Protein AF-A0A182UEK2-F1 (afdb_monomer_lite)

Organism: NCBI:txid34690

Sequence (936 aa):
MVINKQPSKKVFVVANMHAREWAAMTSAIYIIHELILNSNNYPEASTFQWIVVPLPNPDGYMYTRLERLWRKNRAAQQDNATGVDLNRNFAYKWELNLNEEDDDPHKETYRGPSAFSEVETLEAKYPDKCKVEPIGRSYEGRDINAIYINKQQNKKVFVVANMHAREWAAMTSAIYIIRELLRNSNSYPEASTYQWIVVPMANPDGYEYTKADDRFWRKNRAPQQDNALGVDLNRNFGYKWELYLNEEDDIPNEQTYRVYRDFKLYQAIFRVNTQLWLDALATENPQKCQLQKLEETYEGRNVSAIVINYNLPKKIIVIGNLQAREWVGMTSAVYIIHELILNAGNYPDANKFQWIIVPMPNPDGYEFSREHDRKWNKNRSPQSNANFGVNLDSNFNNQWNVNGNPSRADPAGRVYRGPAPFSEPETRALRDLMHNHVDAVLLVDLQGFGQLILMPWSWTEEPAPNADRTRAIAIAALLFSGKVSVEKIGETALGRDINVININYNAKKKVILVANLHAREWAAMSAALYIISELVYNGDQYPELSQFRWMIIPMANPDGYDVIDDPTDALHRFLSYDETNEFMFTLLQLFPKQVSVEKLGETWLGRDINMMTINYNARDTIVLVANLHAREWAAMTTALFIIFELVYNGHHHPELSQFRWMIIPIANPDGYEFTRERDRYWSKNRSPQPDSQTFGVDLNGNFAYKWEENDRPVEPKDRTYNGPQAGSEPETRAISKLLESIGPDILLFVDMHTFGNHIFHPWSYSTEPAENVELTKAVAHAGADAIRFKYEEYYTVGTPSQLYRRVYGTPIDYCQSLRIRVCLWLEMTNSGFQFEASRIMRYGEEGWTAIKAMALKAAEVFDEKQIDFAEQLESVAYVLCGDGTVTYDKFCQIWHAKGILDKLYRLIDVDCTNLISTNQIMEFISNLTNSRSSWS

Secondary structure (DSSP, 8-state):
-EE-SS-SEEEEEE--SSTT-HHHHHHHHHHHHHHHHSGGG-GGGGGEEEEEES-S-HHHHHHTTT-TT--S---B-GGG-B---GGG-SSTTTT----GGGG-TTSTT---SSTT-SHHHHHHH-TTTEEEEEEEE-TTS-EEEEEEESTT-SEEEEEE--SSTT-HHHHHHHHHHHHHHHHSGGG-TTGGGEEEEEES-S-HHHHHHHHHT-TT--S---B-GGG-B---GGG--STTTT----GGGG-TTSTT-------HHHHHHHHS-HHHHHHHHHHH-TTTEEEEEEEE-TTSPEEEEEEESTT-SSEEEEEE-SSTT-HHHHHHHHHHHHHHHHSGGG-TTGGGSEEEEES-S-HHHHHHHHHT-TT--S---B-GGG-B---GGG-SSTTTTTT--GGGT-TTSTT---SSTT-SHHHHHHHHHHHHTTTEEEEEEE-SSSS----S-SS-SSPPTTHHHHHHHHHHHHHHTTSSEEEEEEE-TTS-EEEEEEESTT-SEEEEEE---STT-HHHHHHHHHHHHHHHHTGGG-HHHHTEEEEEES-S-GGG----SSTTGGGSS---HHHHHHHHHHHHHH-TTTEEEEEEEE-TTS-EEEEEEESTT-SEEEEEEE-SSTT-HHHHHHHHHHHHHHHTSGGG-GGGTTEEEEEES-S-HHHHHHHHHT-TT--S--PBPTTSS-B---GGG-SSSSGGG-SS---TTSTT---SSTT-SHHHHHHHHHHHHHGGGEEEEEEEEESSSEEE-S-SS-SSPPTTHHHHHHHHHHHHHHHHHHH---PEEE-HHHHT---SS-HHHHHHHTT-S-EEEEEE-SS-S---GGGHHHHHHHHHHHHHHHHHHHHHHHHHHHHHHHHHHHHHHHHHHTTS---HHHHHHHHHHTTHHHHHHHHH-TT--S---HHHHHHHHHHHH-S-----

InterPro domains:
  IPR000834 Peptidase M14, carboxypeptidase A [PF00246] (120-263)
  IPR000834 Peptidase M14, carboxypeptidase A [PF00246] (277-475)
  IPR000834 Peptidase M14, carboxypeptidase A [PF00246] (481-565)
  IPR000834 Peptidase M14, carboxypeptidase A [PF00246] (581-849)
  IPR000834 Peptidase M14, carboxypeptidase A [PR00765] (135-147)
  IPR000834 Peptidase M14, carboxypeptidase A [PR00765] (620-634)
  IPR000834 Peptidase M14, carboxypeptidase A [PR00765] (696-704)
  IPR000834 Peptidase M14, carboxypeptidase A [PR00765] (750-763)
  IPR000834 Peptidase M14, carboxypeptidase A [PS52035] (1-94)
  IPR000834 Peptidase M14, carboxypeptidase A [PS52035] (104-241)
  IPR000834 Peptidase M14, carboxypeptidase A [PS52035] (265-536)
  IPR000834 Peptidase M14, carboxypeptidase A [PS52035] (573-858)
  IPR000834 Peptidase M14, carboxypeptidase A [SM00631] (117-275)
  IPR000834 Peptidase M14, carboxypeptidase A [SM00631] (277-534)
  IPR000834 Peptidase M14, carboxypeptidase A [SM00631] (574-846)
  IPR011992 EF-hand domain pair [SSF47473] (882-928)

pLDDT: mean 80.43, std 15.03, range [27.28, 98.81]

Radius of gyration: 43.3 Å; chains: 1; bounding box: 87×90×140 Å

Structure (mmCIF, N/CA/C/O backbone):
data_AF-A0A182UEK2-F1
#
_entry.id   AF-A0A182UEK2-F1
#
loop_
_atom_site.group_PDB
_atom_site.id
_atom_site.type_symbol
_atom_site.label_atom_id
_atom_site.label_alt_id
_atom_site.label_comp_id
_atom_site.label_asym_id
_atom_site.label_entity_id
_atom_site.label_seq_id
_atom_site.pdbx_PDB_ins_code
_atom_site.Cartn_x
_atom_site.Cartn_y
_atom_site.Cartn_z
_atom_site.occupancy
_atom_site.B_iso_or_equiv
_atom_site.auth_seq_id
_atom_site.auth_comp_id
_atom_site.auth_asym_id
_atom_site.auth_atom_id
_atom_site.pdbx_PDB_model_num
ATOM 1 N N . MET A 1 1 ? -28.563 25.752 41.006 1.00 61.38 1 MET A N 1
ATOM 2 C CA . MET A 1 1 ? -29.004 25.439 39.626 1.00 61.38 1 MET A CA 1
ATOM 3 C C . MET A 1 1 ? -29.031 26.725 38.810 1.00 61.38 1 MET A C 1
ATOM 5 O O . MET A 1 1 ? -29.473 27.732 39.346 1.00 61.38 1 MET A O 1
ATOM 9 N N . VAL A 1 2 ? -28.537 26.714 37.565 1.00 62.06 2 VAL A N 1
ATOM 10 C CA . VAL A 1 2 ? -28.521 27.897 36.676 1.00 62.06 2 VAL A CA 1
ATOM 11 C C . VAL A 1 2 ? -29.490 27.669 35.514 1.00 62.06 2 VAL A C 1
ATOM 13 O O . VAL A 1 2 ? -29.325 26.697 34.779 1.00 62.06 2 VAL A O 1
ATOM 16 N N . ILE A 1 3 ? -30.477 28.550 35.348 1.00 66.62 3 ILE A N 1
ATOM 17 C CA . ILE A 1 3 ? -31.531 28.482 34.323 1.00 66.62 3 ILE A CA 1
ATOM 18 C C . ILE A 1 3 ? -31.395 29.711 33.410 1.00 66.62 3 ILE A C 1
ATOM 20 O O . ILE A 1 3 ? -31.214 30.826 33.899 1.00 66.62 3 ILE A O 1
ATOM 24 N N . ASN A 1 4 ? -31.461 29.492 32.091 1.00 63.59 4 ASN A N 1
ATOM 25 C CA . ASN A 1 4 ? -31.207 30.474 31.024 1.00 63.59 4 ASN A CA 1
ATOM 26 C C . ASN A 1 4 ? -29.779 31.058 31.060 1.00 63.59 4 ASN A C 1
ATOM 28 O O . ASN A 1 4 ? -29.483 32.054 31.714 1.00 63.59 4 ASN A O 1
ATOM 32 N N . LYS A 1 5 ? -28.850 30.422 30.329 1.00 58.44 5 LYS A N 1
ATOM 33 C CA . LYS A 1 5 ? -27.404 30.738 30.354 1.00 58.44 5 LYS A CA 1
ATOM 34 C C . LYS A 1 5 ? -26.994 32.034 29.620 1.00 58.44 5 LYS A C 1
ATOM 36 O O . LYS A 1 5 ? -25.821 32.379 29.664 1.00 58.44 5 LYS A O 1
ATOM 41 N N . GLN A 1 6 ? -27.923 32.720 28.954 1.00 56.66 6 GLN A N 1
ATOM 42 C CA . GLN A 1 6 ? -27.647 33.751 27.936 1.00 56.66 6 GLN A CA 1
ATOM 43 C C . GLN A 1 6 ? -28.049 35.222 28.266 1.00 56.66 6 GLN A C 1
ATOM 45 O O . GLN A 1 6 ? -27.568 36.100 27.555 1.00 56.66 6 GLN A O 1
ATOM 50 N N . PRO A 1 7 ? -28.851 35.573 29.298 1.00 59.06 7 PRO A N 1
ATOM 51 C CA . PRO A 1 7 ? -29.137 36.987 29.614 1.00 59.06 7 PRO A CA 1
ATOM 52 C C . PRO A 1 7 ? -28.093 37.684 30.515 1.00 59.06 7 PRO A C 1
ATOM 54 O O . PRO A 1 7 ? -27.445 37.045 31.343 1.00 59.06 7 PRO A O 1
ATOM 57 N N . SER A 1 8 ? -27.972 39.019 30.413 1.00 54.53 8 SER A N 1
ATOM 58 C CA . SER A 1 8 ? -27.002 39.841 31.174 1.00 54.53 8 SER A CA 1
ATOM 59 C C . SER A 1 8 ? -27.436 40.206 32.601 1.00 54.53 8 SER A C 1
ATOM 61 O O . SER A 1 8 ? -26.592 40.535 33.437 1.00 54.53 8 SER A O 1
ATOM 63 N N . LYS A 1 9 ? -28.737 40.139 32.909 1.00 68.19 9 LYS A N 1
ATOM 64 C CA . LYS A 1 9 ? -29.286 40.414 34.246 1.00 68.19 9 LYS A CA 1
ATOM 65 C C . LYS A 1 9 ? -29.467 39.104 35.014 1.00 68.19 9 LYS A C 1
ATOM 67 O O . LYS A 1 9 ? -30.064 38.166 34.492 1.00 68.19 9 LYS A O 1
ATOM 72 N N . LYS A 1 10 ? -28.959 39.037 36.249 1.00 74.75 10 LYS A N 1
ATOM 73 C CA . LYS A 1 10 ? -28.993 37.830 37.092 1.00 74.75 10 LYS A CA 1
ATOM 74 C C . LYS A 1 10 ? -29.989 37.983 38.234 1.00 74.75 10 LYS A C 1
ATOM 76 O O . LYS A 1 10 ? -30.012 39.025 38.884 1.00 74.75 10 LYS A O 1
ATOM 81 N N . VAL A 1 11 ? -30.753 36.929 38.503 1.00 71.69 11 VAL A N 1
ATOM 82 C CA . VAL A 1 11 ? -31.642 36.830 39.666 1.00 71.69 11 VAL A CA 1
ATOM 83 C C . VAL A 1 11 ? -31.188 35.658 40.523 1.00 71.69 11 VAL A C 1
ATOM 85 O O . VAL A 1 11 ? -31.097 34.529 40.042 1.00 71.69 11 VAL A O 1
ATOM 88 N N . PHE A 1 12 ? -30.895 35.933 41.793 1.00 69.81 12 PHE A N 1
ATOM 89 C CA . PHE A 1 12 ? -30.515 34.919 42.771 1.00 69.81 12 PHE A CA 1
ATOM 90 C C . PHE A 1 12 ? -31.696 34.616 43.684 1.00 69.81 12 PHE A C 1
ATOM 92 O O . PHE A 1 12 ? -32.245 35.517 44.314 1.00 69.81 12 PHE A O 1
ATOM 99 N N . VAL A 1 13 ? -32.061 33.340 43.769 1.00 70.62 13 VAL A N 1
ATOM 100 C CA . VAL A 1 13 ? -33.076 32.843 44.700 1.00 70.62 13 VAL A CA 1
ATOM 101 C C . VAL A 1 13 ? -32.395 31.837 45.613 1.00 70.62 13 VAL A C 1
ATOM 103 O O . VAL A 1 13 ? -32.085 30.723 45.196 1.00 70.62 13 VAL A O 1
ATOM 106 N N . VAL A 1 14 ? -32.132 32.238 46.852 1.00 73.25 14 VAL A N 1
ATOM 107 C CA . VAL A 1 14 ? -31.546 31.370 47.876 1.00 73.25 14 VAL A CA 1
ATOM 108 C C . VAL A 1 14 ? -32.635 31.054 48.891 1.00 73.25 14 VAL A C 1
ATOM 110 O O . VAL A 1 14 ? -33.239 31.963 49.455 1.00 73.25 14 VAL A O 1
ATOM 113 N N . ALA A 1 15 ? -32.911 29.772 49.097 1.00 77.62 15 ALA A N 1
ATOM 114 C CA . ALA A 1 15 ? -33.899 29.299 50.060 1.00 77.62 15 ALA A CA 1
ATOM 115 C C . ALA A 1 15 ? -33.232 28.472 51.158 1.00 77.62 15 ALA A C 1
ATOM 117 O O . ALA A 1 15 ? -32.104 28.043 50.990 1.00 77.62 15 ALA A O 1
ATOM 118 N N . ASN A 1 16 ? -33.924 28.250 52.280 1.00 79.00 16 ASN A N 1
ATOM 119 C CA . ASN A 1 16 ? -33.488 27.348 53.356 1.00 79.00 16 ASN A CA 1
ATOM 120 C C . ASN A 1 16 ? -32.077 27.639 53.918 1.00 79.00 16 ASN A C 1
ATOM 122 O O . ASN A 1 16 ? -31.313 26.736 54.238 1.00 79.00 16 ASN A O 1
ATOM 126 N N . MET A 1 17 ? -31.723 28.921 54.054 1.00 76.81 17 MET A N 1
ATOM 127 C CA . MET A 1 17 ? -30.513 29.322 54.788 1.00 76.81 17 MET A CA 1
ATOM 128 C C . MET A 1 17 ? -30.637 29.006 56.279 1.00 76.81 17 MET A C 1
ATOM 130 O O . MET A 1 17 ? -29.698 28.506 56.898 1.00 76.81 17 MET A O 1
ATOM 134 N N . HIS A 1 18 ? -31.826 29.238 56.838 1.00 84.25 18 HIS A N 1
ATOM 135 C CA . HIS A 1 18 ? -32.219 28.655 58.111 1.00 84.25 18 HIS A CA 1
ATOM 136 C C . HIS A 1 18 ? -32.720 27.234 57.865 1.00 84.25 18 HIS A C 1
ATOM 138 O O . HIS A 1 18 ? -33.724 27.030 57.176 1.00 84.25 18 HIS A O 1
ATOM 144 N N . ALA A 1 19 ? -32.061 26.262 58.485 1.00 82.06 19 ALA A N 1
ATOM 145 C CA . ALA A 1 19 ? -32.347 24.844 58.301 1.00 82.06 19 ALA A CA 1
ATOM 146 C C . ALA A 1 19 ? -33.833 24.476 58.508 1.00 82.06 19 ALA A C 1
ATOM 148 O O . ALA A 1 19 ? -34.420 23.735 57.718 1.00 82.06 19 ALA A O 1
ATOM 149 N N . ARG A 1 20 ? -34.479 25.055 59.528 1.00 81.00 20 ARG A N 1
ATOM 150 C CA . ARG A 1 20 ? -35.899 24.825 59.865 1.00 81.00 20 ARG A CA 1
ATOM 151 C C . ARG A 1 20 ? -36.928 25.335 58.851 1.00 81.00 20 ARG A C 1
ATOM 153 O O . ARG A 1 20 ? -38.098 24.975 58.950 1.00 81.00 20 ARG A O 1
ATOM 160 N N . GLU A 1 21 ? -36.551 26.176 57.890 1.00 79.81 21 GLU A N 1
ATOM 161 C CA . GLU A 1 21 ? -37.489 26.813 56.950 1.00 79.81 21 GLU A CA 1
ATOM 162 C C . GLU A 1 21 ? -37.736 25.938 55.709 1.00 79.81 21 GLU A C 1
ATOM 164 O O . GLU A 1 21 ? -37.479 26.330 54.569 1.00 79.81 21 GLU A O 1
ATOM 169 N N . TRP A 1 22 ? -38.209 24.708 55.917 1.00 68.44 22 TRP A N 1
ATOM 170 C CA . TRP A 1 22 ? -38.380 23.693 54.864 1.00 68.44 22 TRP A CA 1
ATOM 171 C C . TRP A 1 22 ? -39.388 24.097 53.771 1.00 68.44 22 TRP A C 1
ATOM 173 O O . TRP A 1 22 ? -39.263 23.689 52.613 1.00 68.44 22 TRP A O 1
ATOM 183 N N . ALA A 1 23 ? -40.357 24.954 54.105 1.00 69.94 23 ALA A N 1
ATOM 184 C CA . ALA A 1 23 ? -41.298 25.507 53.133 1.00 69.94 23 ALA A CA 1
ATOM 185 C C . ALA A 1 23 ? -40.592 26.381 52.079 1.00 69.94 23 ALA A C 1
ATOM 187 O O . ALA A 1 23 ? -40.953 26.327 50.907 1.00 69.94 23 ALA A O 1
ATOM 188 N N . ALA A 1 24 ? -39.534 27.114 52.453 1.00 71.00 24 ALA A N 1
ATOM 189 C CA . ALA A 1 24 ? -38.777 27.948 51.518 1.00 71.00 24 ALA A CA 1
ATOM 190 C C . ALA A 1 24 ? -38.068 27.104 50.446 1.00 71.00 24 ALA A C 1
ATOM 192 O O . ALA A 1 24 ? -38.062 27.474 49.273 1.00 71.00 24 ALA A O 1
ATOM 193 N N . MET A 1 25 ? -37.520 25.944 50.833 1.00 73.94 25 MET A N 1
ATOM 194 C CA . MET A 1 25 ? -36.928 24.982 49.895 1.00 73.94 25 MET A CA 1
ATOM 195 C C . MET A 1 25 ? -37.973 24.485 48.891 1.00 73.94 25 MET A C 1
ATOM 197 O O . MET A 1 25 ? -37.715 24.442 47.690 1.00 73.94 25 MET A O 1
ATOM 201 N N . THR A 1 26 ? -39.171 24.159 49.382 1.00 71.19 26 THR A N 1
ATOM 202 C CA . THR A 1 26 ? -40.286 23.698 48.542 1.00 71.19 26 THR A CA 1
ATOM 203 C C . THR A 1 26 ? -40.695 24.778 47.539 1.00 71.19 26 THR A C 1
ATOM 205 O O . THR A 1 26 ? -40.849 24.488 46.355 1.00 71.19 26 THR A O 1
ATOM 208 N N . SER A 1 27 ? -40.769 26.040 47.971 1.00 71.75 27 SER A N 1
ATOM 209 C CA . SER A 1 27 ? -41.039 27.178 47.085 1.00 71.75 27 SER A CA 1
ATOM 210 C C . SER A 1 27 ? -39.944 27.383 46.035 1.00 71.75 27 SER A C 1
ATOM 212 O O . SER A 1 27 ? -40.258 27.653 44.881 1.00 71.75 27 SER A O 1
ATOM 214 N N . ALA A 1 28 ? -38.665 27.216 46.385 1.00 74.81 28 ALA A N 1
ATOM 215 C CA . ALA A 1 28 ? -37.568 27.314 45.419 1.00 74.81 28 ALA A CA 1
ATOM 216 C C . ALA A 1 28 ? -37.608 26.191 44.371 1.00 74.81 28 ALA A C 1
ATOM 218 O O . ALA A 1 28 ? -37.360 26.443 43.193 1.00 74.81 28 ALA A O 1
ATOM 219 N N . ILE A 1 29 ? -37.967 24.969 44.775 1.00 73.88 29 ILE A N 1
ATOM 220 C CA . ILE A 1 29 ? -38.178 23.843 43.853 1.00 73.88 29 ILE A CA 1
ATOM 221 C C . ILE A 1 29 ? -39.378 24.114 42.940 1.00 73.88 29 ILE A C 1
ATOM 223 O O . ILE A 1 29 ? -39.294 23.864 41.740 1.00 73.88 29 ILE A O 1
ATOM 227 N N . TYR A 1 30 ? -40.459 24.685 43.473 1.00 73.69 30 TYR A N 1
ATOM 228 C CA . TYR A 1 30 ? -41.614 25.089 42.675 1.00 73.69 30 TYR A CA 1
ATOM 229 C C . TYR A 1 30 ? -41.253 26.183 41.657 1.00 73.69 30 TYR A C 1
ATOM 231 O O . TYR A 1 30 ? -41.626 26.086 40.495 1.00 73.69 30 TYR A O 1
ATOM 239 N N . ILE A 1 31 ? -40.444 27.174 42.045 1.00 72.12 31 ILE A N 1
ATOM 240 C CA . ILE A 1 31 ? -39.925 28.196 41.121 1.00 72.12 31 ILE A CA 1
ATOM 241 C C . ILE A 1 31 ? -39.095 27.550 40.003 1.00 72.12 31 ILE A C 1
ATOM 243 O O . ILE A 1 31 ? -39.256 27.910 38.842 1.00 72.12 31 ILE A O 1
ATOM 247 N N . ILE A 1 32 ? -38.237 26.574 40.322 1.00 75.75 32 ILE A N 1
ATOM 248 C CA . ILE A 1 32 ? -37.477 25.819 39.311 1.00 75.75 32 ILE A CA 1
ATOM 249 C C . ILE A 1 32 ? -38.429 25.079 38.361 1.00 75.75 32 ILE A C 1
ATOM 251 O O . ILE A 1 32 ? -38.241 25.136 37.148 1.00 75.75 32 ILE A O 1
ATOM 255 N N . HIS A 1 33 ? -39.447 24.408 38.903 1.00 75.38 33 HIS A N 1
ATOM 256 C CA . HIS A 1 33 ? -40.454 23.686 38.127 1.00 75.38 33 HIS A CA 1
ATOM 257 C C . HIS A 1 33 ? -41.197 24.618 37.156 1.00 75.38 33 HIS A C 1
ATOM 259 O O . HIS A 1 33 ? -41.230 24.345 35.957 1.00 75.38 33 HIS A O 1
ATOM 265 N N . GLU A 1 34 ? -41.704 25.754 37.642 1.00 76.69 34 GLU A N 1
ATOM 266 C CA . GLU A 1 34 ? -42.424 26.739 36.824 1.00 76.69 34 GLU A CA 1
ATOM 267 C C . GLU A 1 34 ? -41.533 27.381 35.754 1.00 76.69 34 GLU A C 1
ATOM 269 O O . GLU A 1 34 ? -41.939 27.497 34.598 1.00 76.69 34 GLU A O 1
ATOM 274 N N . LEU A 1 35 ? -40.292 27.744 36.097 1.00 75.12 35 LEU A N 1
ATOM 275 C CA . LEU A 1 35 ? -39.354 28.364 35.156 1.00 75.12 35 LEU A CA 1
ATOM 276 C C . LEU A 1 35 ? -38.863 27.408 34.061 1.00 75.12 35 LEU A C 1
ATOM 278 O O . LEU A 1 35 ? -38.405 27.880 33.022 1.00 75.12 35 LEU A O 1
ATOM 282 N N . ILE A 1 36 ? -38.921 26.092 34.282 1.00 75.31 36 ILE A N 1
ATOM 283 C CA . ILE A 1 36 ? -38.483 25.086 33.304 1.00 75.31 36 ILE A CA 1
ATOM 284 C C . ILE A 1 36 ? -39.660 24.593 32.466 1.00 75.31 36 ILE A C 1
ATOM 286 O O . ILE A 1 36 ? -39.585 24.615 31.238 1.00 75.31 36 ILE A O 1
ATOM 290 N N . LEU A 1 37 ? -40.733 24.142 33.113 1.00 74.25 37 LEU A N 1
ATOM 291 C CA . LEU A 1 37 ? -41.823 23.431 32.443 1.00 74.25 37 LEU A CA 1
ATOM 292 C C . LEU A 1 37 ? -42.926 24.368 31.951 1.00 74.25 37 LEU A C 1
ATOM 294 O O . LEU A 1 37 ? -43.531 24.098 30.918 1.00 74.25 37 LEU A O 1
ATOM 298 N N . ASN A 1 38 ? -43.130 25.497 32.634 1.00 71.62 38 ASN A N 1
ATOM 299 C CA . ASN A 1 38 ? -44.152 26.492 32.304 1.00 71.62 38 ASN A CA 1
ATOM 300 C C . ASN A 1 38 ? -43.532 27.816 31.825 1.00 71.62 38 ASN A C 1
ATOM 302 O O . ASN A 1 38 ? -44.161 28.869 31.898 1.00 71.62 38 ASN A O 1
ATOM 306 N N . SER A 1 39 ? -42.300 27.769 31.305 1.00 66.69 39 SER A N 1
ATOM 307 C CA . SER A 1 39 ? -41.508 28.942 30.898 1.00 66.69 39 SER A CA 1
ATOM 308 C C . SER A 1 39 ? -42.237 29.878 29.924 1.00 66.69 39 SER A C 1
ATOM 310 O O . SER A 1 39 ? -42.108 31.098 30.025 1.00 66.69 39 SER A O 1
ATOM 312 N N . ASN A 1 40 ? -43.074 29.325 29.041 1.00 75.06 40 ASN A N 1
ATOM 313 C CA . ASN A 1 40 ? -43.888 30.079 28.082 1.00 75.06 40 ASN A CA 1
ATOM 314 C C . ASN A 1 40 ? -44.963 30.965 28.740 1.00 75.06 40 ASN A C 1
ATOM 316 O O . ASN A 1 40 ? -45.396 31.942 28.132 1.00 75.06 40 ASN A O 1
ATOM 320 N N . ASN A 1 41 ? -45.373 30.664 29.977 1.00 76.38 41 ASN A N 1
ATOM 321 C CA . ASN A 1 41 ? -46.342 31.468 30.729 1.00 76.38 41 ASN A CA 1
ATOM 322 C C . ASN A 1 41 ? -45.704 32.723 31.352 1.00 76.38 41 ASN A C 1
ATOM 324 O O . ASN A 1 41 ? -46.422 33.624 31.781 1.00 76.38 41 ASN A O 1
ATOM 328 N N . TYR A 1 42 ? -44.366 32.798 31.385 1.00 72.81 42 TYR A N 1
ATOM 329 C CA . TYR A 1 42 ? -43.601 33.881 32.008 1.00 72.81 42 TYR A CA 1
ATOM 330 C C . TYR A 1 42 ? -42.510 34.413 31.063 1.00 72.81 42 TYR A C 1
ATOM 332 O O . TYR A 1 42 ? -41.318 34.309 31.366 1.00 72.81 42 TYR A O 1
ATOM 340 N N . PRO A 1 43 ? -42.874 35.011 29.913 1.00 71.88 43 PRO A N 1
ATOM 341 C CA . PRO A 1 43 ? -41.903 35.424 28.899 1.00 71.88 43 PRO A CA 1
ATOM 342 C C . PRO A 1 43 ? -40.863 36.424 29.430 1.00 71.88 43 PRO A C 1
ATOM 344 O O . PRO A 1 43 ? -39.691 36.349 29.065 1.00 71.88 43 PRO A O 1
ATOM 347 N N . GLU A 1 44 ? -41.244 37.295 30.368 1.00 72.75 44 GLU A N 1
ATOM 348 C CA . GLU A 1 44 ? -40.330 38.232 31.037 1.00 72.75 44 GLU A CA 1
ATOM 349 C C . GLU A 1 44 ? -39.239 37.529 31.863 1.00 72.75 44 GLU A C 1
ATOM 351 O O . GLU A 1 44 ? -38.109 38.017 31.932 1.00 72.75 44 GLU A O 1
ATOM 356 N N . ALA A 1 45 ? -39.519 36.353 32.437 1.00 67.50 45 ALA A N 1
ATOM 357 C CA . ALA A 1 45 ? -38.550 35.599 33.231 1.00 67.50 45 ALA A CA 1
ATOM 358 C C . ALA A 1 45 ? -37.386 35.073 32.375 1.00 67.50 45 ALA A C 1
ATOM 360 O O . ALA A 1 45 ? -36.278 34.898 32.883 1.00 67.50 45 ALA A O 1
ATOM 361 N N . SER A 1 46 ? -37.592 34.889 31.066 1.00 71.75 46 SER A N 1
ATOM 362 C CA . SER A 1 46 ? -36.535 34.474 30.135 1.00 71.75 46 SER A CA 1
ATOM 363 C C . SER A 1 46 ? -35.464 35.551 29.903 1.00 71.75 46 SER A C 1
ATOM 365 O O . SER A 1 46 ? -34.353 35.239 29.477 1.00 71.75 46 SER A O 1
ATOM 367 N N . THR A 1 47 ? -35.757 36.809 30.259 1.00 77.06 47 THR A N 1
ATOM 368 C CA . THR A 1 47 ? -34.817 37.939 30.158 1.00 77.06 47 THR A CA 1
ATOM 369 C C . THR A 1 47 ? -33.781 37.985 31.288 1.00 77.06 47 THR A C 1
ATOM 371 O O . THR A 1 47 ? -32.875 38.823 31.261 1.00 77.06 47 THR A O 1
ATOM 374 N N . PHE A 1 48 ? -33.873 37.072 32.261 1.00 73.00 48 PHE A N 1
ATOM 375 C CA . PHE A 1 48 ? -32.950 36.955 33.385 1.00 73.00 48 PHE A CA 1
ATOM 376 C C . PHE A 1 48 ? -32.275 35.579 33.417 1.00 73.00 48 PHE A C 1
ATOM 378 O O . PHE A 1 48 ? -32.887 34.554 33.115 1.00 73.00 48 PHE A O 1
ATOM 385 N N . GLN A 1 49 ? -31.007 35.549 33.827 1.00 79.69 49 GLN A N 1
ATOM 386 C CA . GLN A 1 49 ? -30.335 34.322 34.245 1.00 79.69 49 GLN A CA 1
ATOM 387 C C . GLN A 1 49 ? -30.710 34.036 35.701 1.00 79.69 49 GLN A C 1
ATOM 389 O O . GLN A 1 49 ? -30.341 34.794 36.602 1.00 79.69 49 GLN A O 1
ATOM 394 N N . TRP A 1 50 ? -31.419 32.936 35.937 1.00 77.19 50 TRP A N 1
ATOM 395 C CA . TRP A 1 50 ? -31.858 32.550 37.275 1.00 77.19 50 TRP A CA 1
ATOM 396 C C . TRP A 1 50 ? -30.853 31.602 37.909 1.00 77.19 50 TRP A C 1
ATOM 398 O O . TRP A 1 50 ? -30.505 30.565 37.340 1.00 77.19 50 TRP A O 1
ATOM 408 N N . ILE A 1 51 ? -30.400 31.944 39.108 1.00 76.31 51 ILE A N 1
ATOM 409 C CA . ILE A 1 51 ? -29.516 31.117 39.919 1.00 76.31 51 ILE A CA 1
ATOM 410 C C . ILE A 1 51 ? -30.281 30.771 41.191 1.00 76.31 51 ILE A C 1
ATOM 412 O O . ILE A 1 51 ? -30.423 31.595 42.093 1.00 76.31 51 ILE A O 1
ATOM 416 N N . VAL A 1 52 ? -30.808 29.548 41.237 1.00 72.31 52 VAL A N 1
ATOM 417 C CA . VAL A 1 52 ? -31.631 29.066 42.352 1.00 72.31 52 VAL A CA 1
ATOM 418 C C . VAL A 1 52 ? -30.827 28.083 43.198 1.00 72.31 52 VAL A C 1
ATOM 420 O O . VAL A 1 52 ? -30.316 27.082 42.679 1.00 72.31 52 VAL A O 1
ATOM 423 N N . VAL A 1 53 ? -30.712 28.362 44.494 1.00 78.12 53 VAL A N 1
ATOM 424 C CA . VAL A 1 53 ? -30.034 27.532 45.498 1.00 78.12 53 VAL A CA 1
ATOM 425 C C . VAL A 1 53 ? -31.082 27.093 46.526 1.00 78.12 53 VAL A C 1
ATOM 427 O O . VAL A 1 53 ? -31.378 27.844 47.455 1.00 78.12 53 VAL A O 1
ATOM 430 N N . PRO A 1 54 ? -31.706 25.914 46.342 1.00 72.31 54 PRO A N 1
ATOM 431 C CA . PRO A 1 54 ? -32.837 25.500 47.172 1.00 72.31 54 PRO A CA 1
ATOM 432 C C . PRO A 1 54 ? -32.433 25.060 48.587 1.00 72.31 54 PRO A C 1
ATOM 434 O O . PRO A 1 54 ? -33.258 25.152 49.492 1.00 72.31 54 PRO A O 1
ATOM 437 N N . LEU A 1 55 ? -31.193 24.586 48.775 1.00 77.56 55 LEU A N 1
ATOM 438 C CA . LEU A 1 55 ? -30.698 24.053 50.046 1.00 77.56 55 LEU A CA 1
ATOM 439 C C . LEU A 1 55 ? -29.191 24.342 50.243 1.00 77.56 55 LEU A C 1
ATOM 441 O O . LEU A 1 55 ? -28.359 23.495 49.931 1.00 77.56 55 LEU A O 1
ATOM 445 N N . PRO A 1 56 ? -28.819 25.538 50.726 1.00 75.25 56 PRO A N 1
ATOM 446 C CA . PRO A 1 56 ? -27.444 25.917 51.044 1.00 75.25 56 PRO A CA 1
ATOM 447 C C . PRO A 1 56 ? -26.988 25.424 52.428 1.00 75.25 56 PRO A C 1
ATOM 449 O O . PRO A 1 56 ? -25.801 25.486 52.713 1.00 75.25 56 PRO A O 1
ATOM 452 N N . ASN A 1 57 ? -27.909 24.944 53.277 1.00 82.62 57 ASN A N 1
ATOM 453 C CA . ASN A 1 57 ? -27.647 24.439 54.632 1.00 82.62 57 ASN A CA 1
ATOM 454 C C . ASN A 1 57 ? -28.088 22.961 54.783 1.00 82.62 57 ASN A C 1
ATOM 456 O O . ASN A 1 57 ? -29.040 22.665 55.516 1.00 82.62 57 ASN A O 1
ATOM 460 N N . PRO A 1 58 ? -27.498 22.017 54.023 1.00 78.56 58 PRO A N 1
ATOM 461 C CA . PRO A 1 58 ? -27.993 20.641 53.954 1.00 78.56 58 PRO A CA 1
ATOM 462 C C . PRO A 1 58 ? -27.809 19.863 55.262 1.00 78.56 58 PRO A C 1
ATOM 464 O O . PRO A 1 58 ? -28.668 19.064 55.636 1.00 78.56 58 PRO A O 1
ATOM 467 N N . ASP A 1 59 ? -26.714 20.096 55.975 1.00 79.25 59 ASP A N 1
ATOM 468 C CA . ASP A 1 59 ? -26.390 19.451 57.246 1.00 79.25 59 ASP A CA 1
ATOM 469 C C . ASP A 1 59 ? -27.304 19.937 58.381 1.00 79.25 59 ASP A C 1
ATOM 471 O O . ASP A 1 59 ? -27.863 19.120 59.121 1.00 79.25 59 ASP A O 1
ATOM 475 N N . GLY A 1 60 ? -27.538 21.249 58.471 1.00 84.19 60 GLY A N 1
ATOM 476 C CA . GLY A 1 60 ? -28.525 21.829 59.371 1.00 84.19 60 GLY A CA 1
ATOM 477 C C . GLY A 1 60 ? -29.925 21.301 59.074 1.00 84.19 60 GLY A C 1
ATOM 478 O O . GLY A 1 60 ? -30.614 20.851 59.991 1.00 84.19 60 GLY A O 1
ATOM 479 N N . TYR A 1 61 ? -30.340 21.292 57.800 1.00 80.88 61 TYR A N 1
ATOM 480 C CA . TYR A 1 61 ? -31.647 20.776 57.378 1.00 80.88 61 TYR A CA 1
ATOM 481 C C . TYR A 1 61 ? -31.849 19.317 57.789 1.00 80.88 61 TYR A C 1
ATOM 483 O O . TYR A 1 61 ? -32.889 18.972 58.350 1.00 80.88 61 TYR A O 1
ATOM 491 N N . MET A 1 62 ? -30.855 18.453 57.580 1.00 81.25 62 MET A N 1
ATOM 492 C CA . MET A 1 62 ? -30.946 17.050 57.993 1.00 81.25 62 MET A CA 1
ATOM 493 C C . MET A 1 62 ? -31.077 16.901 59.509 1.00 81.25 62 MET A C 1
ATOM 495 O O . MET A 1 62 ? -31.862 16.073 59.978 1.00 81.25 62 MET A O 1
ATOM 499 N N . TYR A 1 63 ? -30.381 17.739 60.276 1.00 82.25 63 TYR A N 1
ATOM 500 C CA . TYR A 1 63 ? -30.478 17.737 61.731 1.00 82.25 63 TYR A CA 1
ATOM 501 C C . TYR A 1 63 ? -31.856 18.184 62.244 1.00 82.25 63 TYR A C 1
ATOM 503 O O . TYR A 1 63 ? -32.275 17.743 63.315 1.00 82.25 63 TYR A O 1
ATOM 511 N N . THR A 1 64 ? -32.642 18.934 61.458 1.00 81.69 64 THR A N 1
ATOM 512 C CA . THR A 1 64 ? -34.027 19.273 61.844 1.00 81.69 64 THR A CA 1
ATOM 513 C C . THR A 1 64 ? -34.938 18.055 62.033 1.00 81.69 64 THR A C 1
ATOM 515 O O . THR A 1 64 ? -35.985 18.151 62.676 1.00 81.69 64 THR A O 1
ATOM 518 N N . ARG A 1 65 ? -34.544 16.880 61.521 1.00 80.44 65 ARG A N 1
ATOM 519 C CA . ARG A 1 65 ? -35.241 15.610 61.783 1.00 80.44 65 ARG A CA 1
ATOM 520 C C . ARG A 1 65 ? -35.129 15.167 63.242 1.00 80.44 65 ARG A C 1
ATOM 522 O O . ARG A 1 65 ? -36.027 14.487 63.726 1.00 80.44 65 ARG A O 1
ATOM 529 N N . LEU A 1 66 ? -34.045 15.550 63.914 1.00 83.50 66 LEU A N 1
ATOM 530 C CA . LEU A 1 66 ? -33.811 15.305 65.336 1.00 83.50 66 LEU A CA 1
ATOM 531 C C . LEU A 1 66 ? -34.294 16.493 66.172 1.00 83.50 66 LEU A C 1
ATOM 533 O O . LEU A 1 66 ? -34.978 16.304 67.173 1.00 83.50 66 LEU A O 1
ATOM 537 N N . GLU A 1 67 ? -34.011 17.716 65.722 1.00 84.94 67 GLU A N 1
ATOM 538 C CA . GLU A 1 67 ? -34.392 18.947 66.412 1.00 84.94 67 GLU A CA 1
ATOM 539 C C . GLU A 1 67 ? -35.079 19.930 65.458 1.00 84.94 67 GLU A C 1
ATOM 541 O O . GLU A 1 67 ? -34.452 20.750 64.793 1.00 84.94 67 GLU A O 1
ATOM 546 N N . ARG A 1 68 ? -36.413 19.867 65.401 1.00 81.50 68 ARG A N 1
ATOM 547 C CA . ARG A 1 68 ? -37.236 20.588 64.409 1.00 81.50 68 ARG A CA 1
ATOM 548 C C . ARG A 1 68 ? -37.010 22.097 64.316 1.00 81.50 68 ARG A C 1
ATOM 550 O O . ARG A 1 68 ? -37.295 22.676 63.272 1.00 81.50 68 ARG A O 1
ATOM 557 N N . LEU A 1 69 ? -36.566 22.737 65.395 1.00 84.06 69 LEU A N 1
ATOM 558 C CA . LEU A 1 69 ? -36.377 24.188 65.451 1.00 84.06 69 LEU A CA 1
ATOM 559 C C . LEU A 1 69 ? -34.944 24.637 65.154 1.00 84.06 69 LEU A C 1
ATOM 561 O O . LEU A 1 69 ? -34.708 25.849 65.131 1.00 84.06 69 LEU A O 1
ATOM 565 N N . TRP A 1 70 ? -34.039 23.695 64.873 1.00 86.00 70 TRP A N 1
ATOM 566 C CA . TRP A 1 70 ? -32.638 23.975 64.589 1.00 86.00 70 TRP A CA 1
ATOM 567 C C . TRP A 1 70 ? -32.478 24.883 63.370 1.00 86.00 70 TRP A C 1
ATOM 569 O O . TRP A 1 70 ? -33.025 24.626 62.292 1.00 86.00 70 TRP A O 1
ATOM 579 N N . ARG A 1 71 ? -31.732 25.974 63.539 1.00 85.94 71 ARG A N 1
ATOM 580 C CA . ARG A 1 71 ? -31.563 27.004 62.507 1.00 85.94 71 ARG A CA 1
ATOM 581 C C . ARG A 1 71 ? -30.213 26.953 61.792 1.00 85.94 71 ARG A C 1
ATOM 583 O O . ARG A 1 71 ? -30.160 27.275 60.606 1.00 85.94 71 ARG A O 1
ATOM 590 N N . LYS A 1 72 ? -29.153 26.589 62.509 1.00 89.81 72 LYS A N 1
ATOM 591 C CA . LYS A 1 72 ? -27.748 26.745 62.099 1.00 89.81 72 LYS A CA 1
ATOM 592 C C . LYS A 1 72 ? -27.266 25.610 61.189 1.00 89.81 72 LYS A C 1
ATOM 594 O O . LYS A 1 72 ? -27.966 24.610 61.036 1.00 89.81 72 LYS A O 1
ATOM 599 N N . ASN A 1 73 ? -26.080 25.733 60.595 1.00 85.31 73 ASN A N 1
ATOM 600 C CA . ASN A 1 73 ? -25.375 24.559 60.058 1.00 85.31 73 ASN A CA 1
ATOM 601 C C . ASN A 1 73 ? -24.889 23.653 61.214 1.00 85.31 73 ASN A C 1
ATOM 603 O O . ASN A 1 73 ? -25.253 23.860 62.378 1.00 85.31 73 ASN A O 1
ATOM 607 N N . ARG A 1 74 ? -24.117 22.606 60.930 1.00 87.44 74 ARG A N 1
ATOM 608 C CA . ARG A 1 74 ? -23.596 21.658 61.932 1.00 87.44 74 ARG A CA 1
ATOM 609 C C . ARG A 1 74 ? -22.079 21.728 62.092 1.00 87.44 74 ARG A C 1
ATOM 611 O O . ARG A 1 74 ? -21.488 20.819 62.674 1.00 87.44 74 ARG A O 1
ATOM 618 N N . ALA A 1 75 ? -21.456 22.818 61.643 1.00 80.00 75 ALA A N 1
ATOM 619 C CA . ALA A 1 75 ? -20.035 23.062 61.852 1.00 80.00 75 ALA A CA 1
ATOM 620 C C . ALA A 1 75 ? -19.700 23.119 63.351 1.00 80.00 75 ALA A C 1
ATOM 622 O O . ALA A 1 75 ? -20.391 23.776 64.128 1.00 80.00 75 ALA A O 1
ATOM 623 N N . ALA A 1 76 ? -18.637 22.436 63.772 1.00 82.19 76 ALA A N 1
ATOM 624 C CA . ALA A 1 76 ? -18.177 22.496 65.156 1.00 82.19 76 ALA A CA 1
ATOM 625 C C . ALA A 1 76 ? -17.626 23.894 65.478 1.00 82.19 76 ALA A C 1
ATOM 627 O O . ALA A 1 76 ? -16.845 24.444 64.701 1.00 82.19 76 ALA A O 1
ATOM 628 N N . GLN A 1 77 ? -18.019 24.449 66.623 1.00 82.00 77 GLN A N 1
ATOM 629 C CA . GLN A 1 77 ? -17.581 25.760 67.098 1.00 82.00 77 GLN A CA 1
ATOM 630 C C . GLN A 1 77 ? -16.809 25.627 68.418 1.00 82.00 77 GLN A C 1
ATOM 632 O O . GLN A 1 77 ? -16.642 24.530 68.957 1.00 82.00 77 GLN A O 1
ATOM 637 N N . GLN A 1 78 ? -16.282 26.747 68.915 1.00 76.62 78 GLN A N 1
ATOM 638 C CA . GLN A 1 78 ? -15.605 26.792 70.214 1.00 76.62 78 GLN A CA 1
ATOM 639 C C . GLN A 1 78 ? -16.560 26.386 71.351 1.00 76.62 78 GLN A C 1
ATOM 641 O O . GLN A 1 78 ? -17.778 26.373 71.176 1.00 76.62 78 GLN A O 1
ATOM 646 N N . ASP A 1 79 ? -15.998 25.999 72.497 1.00 78.56 79 ASP A N 1
ATOM 647 C CA . ASP A 1 79 ? -16.746 25.645 73.714 1.00 78.56 79 ASP A CA 1
ATOM 648 C C . ASP A 1 79 ? -17.808 24.550 73.526 1.00 78.56 79 ASP A C 1
ATOM 650 O O . ASP A 1 79 ? -18.844 24.515 74.188 1.00 78.56 79 ASP A O 1
ATOM 654 N N . ASN A 1 80 ? -17.527 23.594 72.632 1.00 81.00 80 ASN A N 1
ATOM 655 C CA . ASN A 1 80 ? -18.414 22.468 72.319 1.00 81.00 80 ASN A CA 1
ATOM 656 C C . ASN A 1 80 ? -19.762 22.887 71.699 1.00 81.00 80 ASN A C 1
ATOM 658 O O . ASN A 1 80 ? -20.684 22.075 71.582 1.00 81.00 80 ASN A O 1
ATOM 662 N N . ALA A 1 81 ? -19.888 24.147 71.286 1.00 83.88 81 ALA A N 1
ATOM 663 C CA . ALA A 1 81 ? -21.042 24.629 70.563 1.00 83.88 81 ALA A CA 1
ATOM 664 C C . ALA A 1 81 ? -21.059 24.088 69.128 1.00 83.88 81 ALA A C 1
ATOM 666 O O . ALA A 1 81 ? -20.049 23.664 68.562 1.00 83.88 81 ALA A O 1
ATOM 667 N N . THR A 1 82 ? -22.240 24.085 68.517 1.00 85.62 82 THR A N 1
ATOM 668 C CA . THR A 1 82 ? -22.414 23.592 67.151 1.00 85.62 82 THR A CA 1
ATOM 669 C C . THR A 1 82 ? -23.211 24.586 66.330 1.00 85.62 82 THR A C 1
ATOM 671 O O . THR A 1 82 ? -24.267 25.049 66.755 1.00 85.62 82 THR A O 1
ATOM 674 N N . GLY A 1 83 ? -22.720 24.849 65.129 1.00 85.69 83 GLY A N 1
ATOM 675 C CA . GLY A 1 83 ? -23.422 25.535 64.066 1.00 85.69 83 GLY A CA 1
ATOM 676 C C . GLY A 1 83 ? -23.246 27.046 64.048 1.00 85.69 83 GLY A C 1
ATOM 677 O O . GLY A 1 83 ? -23.132 27.688 65.093 1.00 85.69 83 GLY A O 1
ATOM 678 N N . VAL A 1 84 ? -23.325 27.591 62.838 1.00 86.12 84 VAL A N 1
ATOM 679 C CA . VAL A 1 84 ? -23.408 29.011 62.490 1.00 86.12 84 VAL A CA 1
ATOM 680 C C . VAL A 1 84 ? -24.713 29.288 61.742 1.00 86.12 84 VAL A C 1
ATOM 682 O O . VAL A 1 84 ? -25.160 28.496 60.908 1.00 86.12 84 VAL A O 1
ATOM 685 N N . ASP A 1 85 ? -25.337 30.424 62.038 1.00 85.69 85 ASP A N 1
ATOM 686 C CA . ASP A 1 85 ? -26.442 30.976 61.263 1.00 85.69 85 ASP A CA 1
ATOM 687 C C . ASP A 1 85 ? -25.907 31.550 59.943 1.00 85.69 85 ASP A C 1
ATOM 689 O O . ASP A 1 85 ? -25.409 32.677 59.880 1.00 85.69 85 ASP A O 1
ATOM 693 N N . LEU A 1 86 ? -26.021 30.766 58.867 1.00 80.06 86 LEU A N 1
ATOM 694 C CA . LEU A 1 86 ? -25.508 31.134 57.544 1.00 80.06 86 LEU A CA 1
ATOM 695 C C . LEU A 1 86 ? -26.100 32.447 57.016 1.00 80.06 86 LEU A C 1
ATOM 697 O O . LEU A 1 86 ? -25.413 33.176 56.306 1.00 80.06 86 LEU A O 1
ATOM 701 N N . ASN A 1 87 ? -27.342 32.787 57.376 1.00 76.81 87 ASN A N 1
ATOM 702 C CA . ASN A 1 87 ? -27.971 34.045 56.957 1.00 76.81 87 ASN A CA 1
ATOM 703 C C . ASN A 1 87 ? -27.276 35.267 57.575 1.00 76.81 87 ASN A C 1
ATOM 705 O O . ASN A 1 87 ? -27.273 36.358 57.009 1.00 76.81 87 ASN A O 1
ATOM 709 N N . ARG A 1 88 ? -26.645 35.072 58.731 1.00 77.31 88 ARG A N 1
ATOM 710 C CA . ARG A 1 88 ? -25.869 36.101 59.409 1.00 77.31 88 ARG A CA 1
ATOM 711 C C . ARG A 1 88 ? -24.394 36.032 59.082 1.00 77.31 88 ARG A C 1
ATOM 713 O O . ARG A 1 88 ? -23.724 36.939 59.530 1.00 77.31 88 ARG A O 1
ATOM 720 N N . ASN A 1 89 ? -23.917 35.054 58.294 1.00 80.81 89 ASN A N 1
ATOM 721 C CA . ASN A 1 89 ? -22.499 34.799 57.990 1.00 80.81 89 ASN A CA 1
ATOM 722 C C . ASN A 1 89 ? -21.916 35.653 56.819 1.00 80.81 89 ASN A C 1
ATOM 724 O O . ASN A 1 89 ? -20.785 35.429 56.389 1.00 80.81 89 ASN A O 1
ATOM 728 N N . PHE A 1 90 ? -22.631 36.687 56.343 1.00 70.81 90 PHE A N 1
ATOM 729 C CA . PHE A 1 90 ? -22.211 37.580 55.242 1.00 70.81 90 PHE A CA 1
ATOM 730 C C . PHE A 1 90 ? -21.606 38.915 55.702 1.00 70.81 90 PHE A C 1
ATOM 732 O O . PHE A 1 90 ? -22.054 39.505 56.673 1.00 70.81 90 PHE A O 1
ATOM 739 N N . ALA A 1 91 ? -20.656 39.479 54.945 1.00 65.88 91 ALA A N 1
ATOM 740 C CA . ALA A 1 91 ? -19.933 40.698 55.351 1.00 65.88 91 ALA A CA 1
ATOM 741 C C . ALA A 1 91 ? -20.744 42.009 55.417 1.00 65.88 91 ALA A C 1
ATOM 743 O O . ALA A 1 91 ? -20.254 42.987 55.984 1.00 65.88 91 ALA A O 1
ATOM 744 N N . TYR A 1 92 ? -21.951 42.085 54.846 1.00 59.12 92 TYR A N 1
ATOM 745 C CA . TYR A 1 92 ? -22.706 43.341 54.827 1.00 59.12 92 TYR A CA 1
ATOM 746 C C . TYR A 1 92 ? -23.133 43.749 56.244 1.00 59.12 92 TYR A C 1
ATOM 748 O O . TYR A 1 92 ? -23.937 43.072 56.876 1.00 59.12 92 TYR A O 1
ATOM 756 N N . LYS A 1 93 ? -22.596 44.880 56.724 1.00 61.31 93 LYS A N 1
ATOM 757 C CA . LYS A 1 93 ? -22.795 45.409 58.086 1.00 61.31 93 LYS A CA 1
ATOM 758 C C . LYS A 1 93 ? -22.368 44.458 59.216 1.00 61.31 93 LYS A C 1
ATOM 760 O O . LYS A 1 93 ? -22.832 44.620 60.338 1.00 61.31 93 LYS A O 1
ATOM 765 N N . TRP A 1 94 ? -21.434 43.536 58.961 1.00 67.62 94 TRP A N 1
ATOM 766 C CA . TRP A 1 94 ? -20.922 42.620 59.990 1.00 67.62 94 TRP A CA 1
ATOM 767 C C . TRP A 1 94 ? -20.381 43.337 61.231 1.00 67.62 94 TRP A C 1
ATOM 769 O O . TRP A 1 94 ? -20.616 42.923 62.358 1.00 67.62 94 TRP A O 1
ATOM 779 N N . GLU A 1 95 ? -19.665 44.439 61.036 1.00 70.31 95 GLU A N 1
ATOM 780 C CA . GLU A 1 95 ? -19.044 45.190 62.133 1.00 70.31 95 GLU A CA 1
ATOM 781 C C . GLU A 1 95 ? -20.064 45.975 62.978 1.00 70.31 95 GLU A C 1
ATOM 783 O O . GLU A 1 95 ? -19.758 46.387 64.092 1.00 70.31 95 GLU A O 1
ATOM 788 N N . LEU A 1 96 ? -21.298 46.137 62.488 1.00 65.69 96 LEU A N 1
ATOM 789 C CA . LEU A 1 96 ? -22.411 46.746 63.215 1.00 65.69 96 LEU A CA 1
ATOM 790 C C . LEU A 1 96 ? -23.190 45.647 63.950 1.00 65.69 96 LEU A C 1
ATOM 792 O O . LEU A 1 96 ? -24.343 45.372 63.613 1.00 65.69 96 LEU A O 1
ATOM 796 N N . ASN A 1 97 ? -22.560 44.976 64.922 1.00 63.34 97 ASN A N 1
ATOM 797 C CA . ASN A 1 97 ? -23.301 44.040 65.763 1.00 63.34 97 ASN A CA 1
ATOM 798 C C . ASN A 1 97 ? -24.247 44.818 66.689 1.00 63.34 97 ASN A C 1
ATOM 800 O O . ASN A 1 97 ? -23.797 45.596 67.524 1.00 63.34 97 ASN A O 1
ATOM 804 N N . LEU A 1 98 ? -25.555 44.620 66.525 1.00 61.69 98 LEU A N 1
ATOM 805 C CA . LEU A 1 98 ? -26.588 45.260 67.344 1.00 61.69 98 LEU A CA 1
ATOM 806 C C . LEU A 1 98 ? -27.106 44.340 68.464 1.00 61.69 98 LEU A C 1
ATOM 808 O O . LEU A 1 98 ? -27.936 44.784 69.254 1.00 61.69 98 LEU A O 1
ATOM 812 N N . ASN A 1 99 ? -26.653 43.078 68.527 1.00 72.69 99 ASN A N 1
ATOM 813 C CA . ASN A 1 99 ? -27.067 42.101 69.533 1.00 72.69 99 ASN A CA 1
ATOM 814 C C . ASN A 1 99 ? -25.890 41.209 69.969 1.00 72.69 99 ASN A C 1
ATOM 816 O O . ASN A 1 99 ? -25.357 40.439 69.172 1.00 72.69 99 ASN A O 1
ATOM 820 N N . GLU A 1 100 ? -25.518 41.267 71.248 1.00 73.56 100 GLU A N 1
ATOM 821 C CA . GLU A 1 100 ? -24.416 40.467 71.808 1.00 73.56 100 GLU A CA 1
ATOM 822 C C . GLU A 1 100 ? -24.636 38.951 71.646 1.00 73.56 100 GLU A C 1
ATOM 824 O O . GLU A 1 100 ? -23.670 38.203 71.521 1.00 73.56 100 GLU A O 1
ATOM 829 N N . GLU A 1 101 ? -25.890 38.491 71.549 1.00 78.25 101 GLU A N 1
ATOM 830 C CA . GLU A 1 101 ? -26.204 37.073 71.322 1.00 78.25 101 GLU A CA 1
ATOM 831 C C . GLU A 1 101 ? -25.705 36.533 69.972 1.00 78.25 101 GLU A C 1
ATOM 833 O O . GLU A 1 101 ? -25.501 35.329 69.840 1.00 78.25 101 GLU A O 1
ATOM 838 N N . ASP A 1 102 ? -25.473 37.388 68.972 1.00 80.12 102 ASP A N 1
ATOM 839 C CA . ASP A 1 102 ? -24.991 36.945 67.659 1.00 80.12 102 ASP A CA 1
ATOM 840 C C . ASP A 1 102 ? -23.513 36.501 67.698 1.00 80.12 102 ASP A C 1
ATOM 842 O O . ASP A 1 102 ? -23.076 35.791 66.794 1.00 80.12 102 ASP A O 1
ATOM 846 N N . ASP A 1 103 ? -22.753 36.863 68.739 1.00 83.44 103 ASP A N 1
ATOM 847 C CA . ASP A 1 103 ? -21.347 36.466 68.930 1.00 83.44 103 ASP A CA 1
ATOM 848 C C . ASP A 1 103 ? -21.170 35.276 69.895 1.00 83.44 103 ASP A C 1
ATOM 850 O O . ASP A 1 103 ? -20.063 34.751 70.023 1.00 83.44 103 ASP A O 1
ATOM 854 N N . ASP A 1 104 ? -22.244 34.803 70.536 1.00 86.25 104 ASP A N 1
ATOM 855 C CA . ASP A 1 104 ? -22.214 33.637 71.425 1.00 86.25 104 ASP A CA 1
ATOM 856 C C . ASP A 1 104 ? -22.437 32.339 70.618 1.00 86.25 104 ASP A C 1
ATOM 858 O O . ASP A 1 104 ? -23.519 32.145 70.051 1.00 86.25 104 ASP A O 1
ATOM 862 N N . PRO A 1 105 ? -21.455 31.415 70.568 1.00 85.44 105 PRO A N 1
ATOM 863 C CA . PRO A 1 105 ? -21.539 30.201 69.760 1.00 85.44 105 PRO A CA 1
ATOM 864 C C . PRO A 1 105 ? -22.670 29.250 70.186 1.00 85.44 105 PRO A C 1
ATOM 866 O O . PRO A 1 105 ? -23.144 28.450 69.368 1.00 85.44 105 PRO A O 1
ATOM 869 N N . HIS A 1 106 ? -23.183 29.370 71.415 1.00 85.06 106 HIS A N 1
ATOM 870 C CA . HIS A 1 106 ? -24.324 28.595 71.906 1.00 85.06 106 HIS A CA 1
ATOM 871 C C . HIS A 1 106 ? -25.684 29.145 71.461 1.00 85.06 106 HIS A C 1
ATOM 873 O O . HIS A 1 106 ? -26.698 28.463 71.626 1.00 85.06 106 HIS A O 1
ATOM 879 N N . LYS A 1 107 ? -25.738 30.342 70.871 1.00 87.88 107 LYS A N 1
ATOM 880 C CA . LYS A 1 107 ? -26.992 30.952 70.419 1.00 87.88 107 LYS A CA 1
ATOM 881 C C . LYS A 1 107 ? -27.371 30.492 69.019 1.00 87.88 107 LYS A C 1
ATOM 883 O O . LYS A 1 107 ? -26.529 30.182 68.175 1.00 87.88 107 LYS A O 1
ATOM 888 N N . GLU A 1 108 ? -28.677 30.488 68.760 1.00 83.81 108 GLU A N 1
ATOM 889 C CA . GLU A 1 108 ? -29.267 30.159 67.455 1.00 83.81 108 GLU A CA 1
ATOM 890 C C . GLU A 1 108 ? -28.923 31.186 66.367 1.00 83.81 108 GLU A C 1
ATOM 892 O O . GLU A 1 108 ? -28.987 30.868 65.181 1.00 83.81 108 GLU A O 1
ATOM 897 N N . THR A 1 109 ? -28.575 32.414 66.758 1.00 85.06 109 THR A N 1
ATOM 898 C CA . THR A 1 109 ? -28.204 33.504 65.848 1.00 85.06 109 THR A CA 1
ATOM 899 C C . THR A 1 109 ? -26.698 33.658 65.681 1.00 85.06 109 THR A C 1
ATOM 901 O O . THR A 1 109 ? -26.269 34.610 65.031 1.00 85.06 109 THR A O 1
ATOM 904 N N . TYR A 1 110 ? -25.905 32.726 66.228 1.00 88.38 110 TYR A N 1
ATOM 905 C CA . TYR A 1 110 ? -24.454 32.806 66.170 1.00 88.38 110 TYR A CA 1
ATOM 906 C C . TYR A 1 110 ? -23.975 32.994 64.735 1.00 88.38 110 TYR A C 1
ATOM 908 O O . TYR A 1 110 ? -24.130 32.105 63.896 1.00 88.38 110 TYR A O 1
ATOM 916 N N . ARG A 1 111 ? -23.391 34.153 64.447 1.00 80.06 111 ARG A N 1
ATOM 917 C CA . ARG A 1 111 ? -23.010 34.531 63.086 1.00 80.06 111 ARG A CA 1
ATOM 918 C C . ARG A 1 111 ? -21.697 33.904 62.642 1.00 80.06 111 ARG A C 1
ATOM 920 O O . ARG A 1 111 ? -21.427 33.907 61.449 1.00 80.06 111 ARG A O 1
ATOM 927 N N . GLY A 1 112 ? -20.924 33.308 63.546 1.00 82.06 112 GLY A N 1
ATOM 928 C CA . GLY A 1 112 ? -19.621 32.707 63.256 1.00 82.06 112 GLY A CA 1
ATOM 929 C C . GLY A 1 112 ? -18.449 33.617 63.638 1.00 82.06 112 GLY A C 1
ATOM 930 O O . GLY A 1 112 ? -18.630 34.813 63.864 1.00 82.06 112 GLY A O 1
ATOM 931 N N . PRO A 1 113 ? -17.216 33.086 63.684 1.00 79.94 113 PRO A N 1
ATOM 932 C CA . PRO A 1 113 ? -16.051 33.808 64.210 1.00 79.94 113 PRO A CA 1
ATOM 933 C C . PRO A 1 113 ? -15.577 34.979 63.330 1.00 79.94 113 PRO A C 1
ATOM 935 O O . PRO A 1 113 ? -14.774 35.801 63.758 1.00 79.94 113 PRO A O 1
ATOM 938 N N . SER A 1 114 ? -16.016 35.044 62.071 1.00 74.12 114 SER A N 1
ATOM 939 C CA . SER A 1 114 ? -15.800 36.184 61.165 1.00 74.12 114 SER A CA 1
ATOM 940 C C . SER A 1 114 ? -16.755 36.104 59.975 1.00 74.12 114 SER A C 1
ATOM 942 O O . SER A 1 114 ? -17.290 35.030 59.690 1.00 74.12 114 SER A O 1
ATOM 944 N N . ALA A 1 115 ? -16.926 37.204 59.239 1.00 66.25 115 ALA A N 1
ATOM 945 C CA . ALA A 1 115 ? -17.676 37.173 57.990 1.00 66.25 115 ALA A CA 1
ATOM 946 C C . ALA A 1 115 ? -17.070 36.160 57.000 1.00 66.25 115 ALA A C 1
ATOM 948 O O . ALA A 1 115 ? -15.857 36.167 56.722 1.00 66.25 115 ALA A O 1
ATOM 949 N N . PHE A 1 116 ? -17.948 35.329 56.442 1.00 66.38 116 PHE A N 1
ATOM 950 C CA . PHE A 1 116 ? -17.646 34.192 55.580 1.00 66.38 116 PHE A CA 1
ATOM 951 C C . PHE A 1 116 ? -16.703 33.154 56.218 1.00 66.38 116 PHE A C 1
ATOM 953 O O . PHE A 1 116 ? -15.712 32.713 55.622 1.00 66.38 116 PHE A O 1
ATOM 960 N N . SER A 1 117 ? -16.927 32.853 57.496 1.00 70.06 117 SER A N 1
ATOM 961 C CA . SER A 1 117 ? -16.155 31.833 58.218 1.00 70.06 117 SER A CA 1
ATOM 962 C C . SER A 1 117 ? -16.488 30.413 57.766 1.00 70.06 117 SER A C 1
ATOM 964 O O . SER A 1 117 ? -15.624 29.545 57.881 1.00 70.06 117 SER A O 1
ATOM 966 N N . GLU A 1 118 ? -17.676 30.217 57.203 1.00 72.62 118 GLU A N 1
ATOM 967 C CA . GLU A 1 118 ? -18.203 28.922 56.789 1.00 72.62 118 GLU A CA 1
ATOM 968 C C . GLU A 1 118 ? -17.880 28.621 55.318 1.00 72.62 118 GLU A C 1
ATOM 970 O O . GLU A 1 118 ? -17.752 29.518 54.483 1.00 72.62 118 GLU A O 1
ATOM 975 N N . VAL A 1 119 ? -17.705 27.343 54.977 1.00 61.25 119 VAL A N 1
ATOM 976 C CA . VAL A 1 119 ? -17.283 26.935 53.623 1.00 61.25 119 VAL A CA 1
ATOM 977 C C . VAL A 1 119 ? -18.358 27.265 52.587 1.00 61.25 119 VAL A C 1
ATOM 979 O O . VAL A 1 119 ? -18.039 27.682 51.473 1.00 61.25 119 VAL A O 1
ATOM 982 N N . GLU A 1 120 ? -19.620 27.180 52.995 1.00 65.44 120 GLU A N 1
ATOM 983 C CA . GLU A 1 120 ? -20.831 27.530 52.253 1.00 65.44 120 GLU A CA 1
ATOM 984 C C . GLU A 1 120 ? -20.846 29.003 51.810 1.00 65.44 120 GLU A C 1
ATOM 986 O O . GLU A 1 120 ? -21.585 29.374 50.898 1.00 65.44 120 GLU A O 1
ATOM 991 N N . THR A 1 121 ? -20.015 29.849 52.425 1.00 61.81 121 THR A N 1
ATOM 992 C CA . THR A 1 121 ? -19.945 31.289 52.164 1.00 61.81 121 THR A CA 1
ATOM 993 C C . THR A 1 121 ? -18.574 31.732 51.612 1.00 61.81 121 THR A C 1
ATOM 995 O O . THR A 1 121 ? -18.417 32.889 51.214 1.00 61.81 121 THR A O 1
ATOM 998 N N . LEU A 1 122 ? -17.588 30.825 51.478 1.00 58.00 122 LEU A N 1
ATOM 999 C CA . LEU A 1 122 ? -16.229 31.130 50.984 1.00 58.00 122 LEU A CA 1
ATOM 1000 C C . LEU A 1 122 ? -16.166 31.511 49.496 1.00 58.00 122 LEU A C 1
ATOM 1002 O O . LEU A 1 122 ? -15.372 32.384 49.134 1.00 58.00 122 LEU A O 1
ATOM 1006 N N . GLU A 1 123 ? -16.991 30.901 48.637 1.00 56.03 123 GLU A N 1
ATOM 1007 C CA . GLU A 1 123 ? -17.070 31.265 47.210 1.00 56.03 123 GLU A CA 1
ATOM 1008 C C . GLU A 1 123 ? -17.494 32.733 47.032 1.00 56.03 123 GLU A C 1
ATOM 1010 O O . GLU A 1 123 ? -16.982 33.432 46.158 1.00 56.03 123 GLU A O 1
ATOM 1015 N N . ALA A 1 124 ? -18.348 33.242 47.925 1.00 56.31 124 ALA A N 1
ATOM 1016 C CA . ALA A 1 124 ? -18.794 34.632 47.908 1.00 56.31 124 ALA A CA 1
ATOM 1017 C C . ALA A 1 124 ? -17.701 35.633 48.337 1.00 56.31 124 ALA A C 1
ATOM 1019 O O . ALA A 1 124 ? -17.771 36.802 47.960 1.00 56.31 124 ALA A O 1
ATOM 1020 N N . LYS A 1 125 ? -16.681 35.199 49.096 1.00 55.62 125 LYS A N 1
ATOM 1021 C CA . LYS A 1 125 ? -15.576 36.058 49.571 1.00 55.62 125 LYS A CA 1
ATOM 1022 C C . LYS A 1 125 ? -14.418 36.168 48.581 1.00 55.62 125 LYS A C 1
ATOM 1024 O O . LYS A 1 125 ? -13.782 37.218 48.512 1.00 55.62 125 LYS A O 1
ATOM 1029 N N . TYR A 1 126 ? -14.123 35.100 47.839 1.00 64.69 126 TYR A N 1
ATOM 1030 C CA . TYR A 1 126 ? -13.004 35.053 46.890 1.00 64.69 126 TYR A CA 1
ATOM 1031 C C . TYR A 1 126 ? -13.427 34.600 45.480 1.00 64.69 126 TYR A C 1
ATOM 1033 O O . TYR A 1 126 ? -12.780 33.709 44.923 1.00 64.69 126 TYR A O 1
ATOM 1041 N N . PRO A 1 127 ? -14.456 35.207 44.861 1.00 62.19 127 PRO A N 1
ATOM 1042 C CA . PRO A 1 127 ? -15.005 34.738 43.581 1.00 62.19 127 PRO A CA 1
ATOM 1043 C C . PRO A 1 127 ? -13.959 34.701 42.450 1.00 62.19 127 PRO A C 1
ATOM 1045 O O . PRO A 1 127 ? -13.977 33.811 41.592 1.00 62.19 127 PRO A O 1
ATOM 1048 N N . ASP A 1 128 ? -12.987 35.617 42.497 1.00 67.31 128 ASP A N 1
ATOM 1049 C CA . ASP A 1 128 ? -11.913 35.714 41.505 1.00 67.31 128 ASP A CA 1
ATOM 1050 C C . ASP A 1 128 ? -10.785 34.696 41.735 1.00 67.31 128 ASP A C 1
ATOM 1052 O O . ASP A 1 128 ? -10.079 34.332 40.795 1.00 67.31 128 ASP A O 1
ATOM 1056 N N . LYS A 1 129 ? -10.613 34.194 42.968 1.00 71.44 129 LYS A N 1
ATOM 1057 C CA . LYS A 1 129 ? -9.528 33.260 43.321 1.00 71.44 129 LYS A CA 1
ATOM 1058 C C . LYS A 1 129 ? -9.988 31.815 43.455 1.00 71.44 129 LYS A C 1
ATOM 1060 O O . LYS A 1 129 ? -9.190 30.932 43.149 1.00 71.44 129 LYS A O 1
ATOM 1065 N N . CYS A 1 130 ? -11.226 31.555 43.886 1.00 77.56 130 CYS A N 1
ATOM 1066 C CA . CYS A 1 130 ? -11.741 30.203 44.097 1.00 77.56 130 CYS A CA 1
ATOM 1067 C C . CYS A 1 130 ? -13.080 29.933 43.398 1.00 77.56 130 CYS A C 1
ATOM 1069 O O . CYS A 1 130 ? -13.777 30.851 42.971 1.00 77.56 130 CYS A O 1
ATOM 1071 N N . LYS A 1 131 ? -13.395 28.656 43.175 1.00 81.31 131 LYS A N 1
ATOM 1072 C CA . LYS A 1 131 ? -14.708 28.168 42.723 1.00 81.31 131 LYS A CA 1
ATOM 1073 C C . LYS A 1 131 ? -14.883 26.754 43.219 1.00 81.31 131 LYS A C 1
ATOM 1075 O O . LYS A 1 131 ? -13.934 25.970 43.146 1.00 81.31 131 LYS A O 1
ATOM 1080 N N . VAL A 1 132 ? -16.076 26.454 43.699 1.00 73.06 132 VAL A N 1
ATOM 1081 C CA . VAL A 1 132 ? -16.452 25.104 44.097 1.00 73.06 132 VAL A CA 1
ATOM 1082 C C . VAL A 1 132 ? -17.341 24.549 42.999 1.00 73.06 132 VAL A C 1
ATOM 1084 O O . VAL A 1 132 ? -18.339 25.169 42.643 1.00 73.06 132 VAL A O 1
ATOM 1087 N N . GLU A 1 133 ? -16.971 23.405 42.432 1.00 74.94 133 GLU A N 1
ATOM 1088 C CA . GLU A 1 133 ? -17.824 22.720 41.462 1.00 74.94 133 GLU A CA 1
ATOM 1089 C C . GLU A 1 133 ? -17.956 21.240 41.809 1.00 74.94 133 GLU A C 1
ATOM 1091 O O . GLU A 1 133 ? -16.956 20.601 42.160 1.00 74.94 133 GLU A O 1
ATOM 1096 N N . PRO A 1 134 ? -19.162 20.668 41.670 1.00 69.62 134 PRO A N 1
ATOM 1097 C CA . PRO A 1 134 ? -19.317 19.227 41.694 1.00 69.62 134 PRO A CA 1
ATOM 1098 C C . PRO A 1 134 ? -18.627 18.642 40.458 1.00 69.62 134 PRO A C 1
ATOM 1100 O O . PRO A 1 134 ? -18.941 19.004 39.323 1.00 69.62 134 PRO A O 1
ATOM 1103 N N . ILE A 1 135 ? -17.688 17.726 40.678 1.00 73.94 135 ILE A N 1
ATOM 1104 C CA . ILE A 1 135 ? -16.999 16.985 39.607 1.00 73.94 135 ILE A CA 1
ATOM 1105 C C . ILE A 1 135 ? -17.648 15.628 39.330 1.00 73.94 135 ILE A C 1
ATOM 1107 O O . ILE A 1 135 ? -17.283 14.937 38.383 1.00 73.94 135 ILE A O 1
ATOM 1111 N N . GLY A 1 136 ? -18.621 15.246 40.151 1.00 71.50 136 GLY A N 1
ATOM 1112 C CA . GLY A 1 136 ? -19.382 14.019 40.009 1.00 71.50 136 GLY A CA 1
ATOM 1113 C C . GLY A 1 136 ? -20.287 13.796 41.210 1.00 71.50 136 GLY A C 1
ATOM 1114 O O . GLY A 1 136 ? -20.331 14.607 42.136 1.00 71.50 136 GLY A O 1
ATOM 1115 N N . ARG A 1 137 ? -20.996 12.670 41.193 1.00 72.31 137 ARG A N 1
ATOM 1116 C CA . ARG A 1 137 ? -21.794 12.197 42.321 1.00 72.31 137 ARG A CA 1
ATOM 1117 C C . ARG A 1 137 ? -21.301 10.843 42.791 1.00 72.31 137 ARG A C 1
ATOM 1119 O O . ARG A 1 137 ? -20.838 10.030 41.992 1.00 72.31 137 ARG A O 1
ATOM 1126 N N . SER A 1 138 ? -21.413 10.623 44.089 1.00 81.62 138 SER A N 1
ATOM 1127 C CA . SER A 1 138 ? -21.225 9.327 44.715 1.00 81.62 138 SER A CA 1
ATOM 1128 C C . SER A 1 138 ? -22.394 8.385 44.404 1.00 81.62 138 SER A C 1
ATOM 1130 O O . SER A 1 138 ? -23.384 8.785 43.786 1.00 81.62 138 SER A O 1
ATOM 1132 N N . TYR A 1 139 ? -22.290 7.124 44.831 1.00 82.44 139 TYR A N 1
ATOM 1133 C CA . TYR A 1 139 ? -23.330 6.131 44.561 1.00 82.44 139 TYR A CA 1
ATOM 1134 C C . TYR A 1 139 ? -24.649 6.488 45.258 1.00 82.44 139 TYR A C 1
ATOM 1136 O O . TYR A 1 139 ? -25.718 6.374 44.666 1.00 82.44 139 TYR A O 1
ATOM 1144 N N . GLU A 1 140 ? -24.578 6.987 46.490 1.00 82.19 140 GLU A N 1
ATOM 1145 C CA . GLU A 1 140 ? -25.751 7.418 47.256 1.00 82.19 140 GLU A CA 1
ATOM 1146 C C . GLU A 1 140 ? -26.180 8.863 46.913 1.00 82.19 140 GLU A C 1
ATOM 1148 O O . GLU A 1 140 ? -26.986 9.466 47.621 1.00 82.19 140 GLU A O 1
ATOM 1153 N N . GLY A 1 141 ? -25.661 9.428 45.815 1.00 68.31 141 GLY A N 1
ATOM 1154 C CA . GLY A 1 141 ? -26.124 10.690 45.236 1.00 68.31 141 GLY A CA 1
ATOM 1155 C C . GLY A 1 141 ? -25.560 11.962 45.873 1.00 68.31 141 GLY A C 1
ATOM 1156 O O . GLY A 1 141 ? -26.090 13.041 45.605 1.00 68.31 141 GLY A O 1
ATOM 1157 N N . ARG A 1 142 ? -24.498 11.870 46.684 1.00 76.00 142 ARG A N 1
ATOM 1158 C CA . ARG A 1 142 ? -23.810 13.037 47.262 1.00 76.00 142 ARG A CA 1
ATOM 1159 C C . ARG A 1 142 ? -22.851 13.640 46.243 1.00 76.00 142 ARG A C 1
ATOM 1161 O O . ARG A 1 142 ? -22.168 12.914 45.524 1.00 76.00 142 ARG A O 1
ATOM 1168 N N . ASP A 1 143 ? -22.776 14.963 46.187 1.00 72.75 143 ASP A N 1
ATOM 1169 C CA . ASP A 1 143 ? -21.839 15.633 45.288 1.00 72.75 143 ASP A CA 1
ATOM 1170 C C . ASP A 1 143 ? -20.389 15.425 45.764 1.00 72.75 143 ASP A C 1
ATOM 1172 O O . ASP A 1 143 ? -20.068 15.574 46.946 1.00 72.75 143 ASP A O 1
ATOM 1176 N N . ILE A 1 144 ? -19.503 15.090 44.827 1.00 75.62 144 ILE A N 1
ATOM 1177 C CA . ILE A 1 144 ? -18.053 15.078 45.032 1.00 75.62 144 ILE A CA 1
ATOM 1178 C C . ILE A 1 144 ? -17.546 16.428 44.543 1.00 75.62 144 ILE A C 1
ATOM 1180 O O . ILE A 1 144 ? -17.550 16.703 43.342 1.00 75.62 144 ILE A O 1
ATOM 1184 N N . ASN A 1 145 ? -17.137 17.283 45.474 1.00 76.88 145 ASN A N 1
ATOM 1185 C CA . ASN A 1 145 ? -16.797 18.668 45.172 1.00 76.88 145 ASN A CA 1
ATOM 1186 C C . ASN A 1 145 ? -15.292 18.852 44.975 1.00 76.88 145 ASN A C 1
ATOM 1188 O O . ASN A 1 145 ? -14.488 18.413 45.801 1.00 76.88 145 ASN A O 1
ATOM 1192 N N . ALA A 1 146 ? -14.923 19.559 43.908 1.00 81.38 146 ALA A N 1
ATOM 1193 C CA . ALA A 1 146 ? -13.581 20.086 43.714 1.00 81.38 146 ALA A CA 1
ATOM 1194 C C . ALA A 1 146 ? -13.559 21.594 43.975 1.00 81.38 146 ALA A C 1
ATOM 1196 O O . ALA A 1 146 ? -14.466 22.332 43.583 1.00 81.38 146 ALA A O 1
ATOM 1197 N N . ILE A 1 147 ? -12.486 22.050 44.611 1.00 83.19 147 ILE A N 1
ATOM 1198 C CA . ILE A 1 147 ? -12.206 23.456 44.863 1.00 83.19 147 ILE A CA 1
ATOM 1199 C C . ILE A 1 147 ? -11.051 23.865 43.955 1.00 83.19 147 ILE A C 1
ATOM 1201 O O . ILE A 1 147 ? -9.925 23.384 44.097 1.00 83.19 147 ILE A O 1
ATOM 1205 N N . TYR A 1 148 ? -11.343 24.761 43.019 1.00 87.94 148 TYR A N 1
ATOM 1206 C CA . TYR A 1 148 ? -10.381 25.316 42.074 1.00 87.94 148 TYR A CA 1
ATOM 1207 C C . TYR A 1 148 ? -9.837 26.625 42.628 1.00 87.94 148 TYR A C 1
ATOM 1209 O O . TYR A 1 148 ? -10.613 27.562 42.797 1.00 87.94 148 TYR A O 1
ATOM 1217 N N . ILE A 1 149 ? -8.530 26.719 42.864 1.00 88.75 149 ILE A N 1
ATOM 1218 C CA . ILE A 1 149 ? -7.845 27.907 43.394 1.00 88.75 149 ILE A CA 1
ATOM 1219 C C . ILE A 1 149 ? -6.837 28.402 42.351 1.00 88.75 149 ILE A C 1
ATOM 1221 O O . ILE A 1 149 ? -6.138 27.594 41.743 1.00 88.75 149 ILE A O 1
ATOM 1225 N N . ASN A 1 150 ? -6.760 29.718 42.136 1.00 88.06 150 ASN A N 1
ATOM 1226 C CA . ASN A 1 150 ? -5.941 30.349 41.089 1.00 88.06 150 ASN A CA 1
ATOM 1227 C C . ASN A 1 150 ? -6.281 29.829 39.679 1.00 88.06 150 ASN A C 1
ATOM 1229 O O . ASN A 1 150 ? -5.404 29.434 38.911 1.00 88.06 150 ASN A O 1
ATOM 1233 N N . LYS A 1 151 ? -7.575 29.823 39.335 1.00 84.19 151 LYS A N 1
ATOM 1234 C CA . LYS A 1 151 ? -8.124 29.311 38.062 1.00 84.19 151 LYS A CA 1
ATOM 1235 C C . LYS A 1 151 ? -7.472 29.875 36.794 1.00 84.19 151 LYS A C 1
ATOM 1237 O O . LYS A 1 151 ? -7.555 29.248 35.746 1.00 84.19 151 LYS A O 1
ATOM 1242 N N . GLN A 1 152 ? -6.860 31.047 36.894 1.00 84.25 152 GLN A N 1
ATOM 1243 C CA . GLN A 1 152 ? -6.165 31.739 35.816 1.00 84.25 152 GLN A CA 1
ATOM 1244 C C . GLN A 1 152 ? -4.800 31.132 35.451 1.00 84.25 152 GLN A C 1
ATOM 1246 O O . GLN A 1 152 ? -4.246 31.483 34.414 1.00 84.25 152 GLN A O 1
ATOM 1251 N N . GLN A 1 153 ? -4.225 30.275 36.298 1.00 88.56 153 GLN A N 1
ATOM 1252 C CA . GLN A 1 153 ? -2.895 29.708 36.071 1.00 88.56 153 GLN A CA 1
ATOM 1253 C C . GLN A 1 153 ? -2.955 28.449 35.197 1.00 88.56 153 GLN A C 1
ATOM 1255 O O . GLN A 1 153 ? -3.852 27.623 35.332 1.00 88.56 153 GLN A O 1
ATOM 1260 N N . ASN A 1 154 ? -1.956 28.265 34.330 1.00 87.69 154 ASN A N 1
ATOM 1261 C CA . ASN A 1 154 ? -1.934 27.149 33.374 1.00 87.69 154 ASN A CA 1
ATOM 1262 C C . ASN A 1 154 ? -1.337 25.852 33.945 1.00 87.69 154 ASN A C 1
ATOM 1264 O O . ASN A 1 154 ? -1.691 24.759 33.502 1.00 87.69 154 ASN A O 1
ATOM 1268 N N . LYS A 1 155 ? -0.415 25.950 34.913 1.00 91.12 155 LYS A N 1
ATOM 1269 C CA . LYS A 1 155 ? 0.228 24.782 35.536 1.00 91.12 155 LYS A CA 1
ATOM 1270 C C . LYS A 1 155 ? -0.663 24.246 36.649 1.00 91.12 155 LYS A C 1
ATOM 1272 O O . LYS A 1 155 ? -1.006 25.000 37.551 1.00 91.12 155 LYS A O 1
ATOM 1277 N N . LYS A 1 156 ? -1.030 22.965 36.605 1.00 92.25 156 LYS A N 1
ATOM 1278 C CA . LYS A 1 156 ? -2.038 22.383 37.506 1.00 92.25 156 LYS A CA 1
ATOM 1279 C C . LYS A 1 156 ? -1.415 21.499 38.579 1.00 92.25 156 LYS A C 1
ATOM 1281 O O . LYS A 1 156 ? -0.529 20.704 38.282 1.00 92.25 156 LYS A O 1
ATOM 1286 N N . VAL A 1 157 ? -1.935 21.602 39.798 1.00 92.00 157 VAL A N 1
ATOM 1287 C CA . VAL A 1 157 ? -1.635 20.708 40.922 1.00 92.00 157 VAL A CA 1
ATOM 1288 C C . VAL A 1 157 ? -2.941 20.090 41.408 1.00 92.00 157 VAL A C 1
ATOM 1290 O O . VAL A 1 157 ? -3.892 20.807 41.721 1.00 92.00 157 VAL A O 1
ATOM 1293 N N . PHE A 1 158 ? -2.986 18.761 41.473 1.00 89.06 158 PHE A N 1
ATOM 1294 C CA . PHE A 1 158 ? -4.139 18.013 41.968 1.00 89.06 158 PHE A CA 1
ATOM 1295 C C . PHE A 1 158 ? -3.865 17.498 43.375 1.00 89.06 158 PHE A C 1
ATOM 1297 O O . PHE A 1 158 ? -2.841 16.861 43.620 1.00 89.06 158 PHE A O 1
ATOM 1304 N N . VAL A 1 159 ? -4.800 17.744 44.287 1.00 86.38 159 VAL A N 1
ATOM 1305 C CA . VAL A 1 159 ? -4.777 17.194 45.644 1.00 86.38 159 VAL A CA 1
ATOM 1306 C C . VAL A 1 159 ? -6.094 16.469 45.864 1.00 86.38 159 VAL A C 1
ATOM 1308 O O . VAL A 1 159 ? -7.149 17.095 45.894 1.00 86.38 159 VAL A O 1
ATOM 1311 N N . VAL A 1 160 ? -6.044 15.149 46.008 1.00 87.81 160 VAL A N 1
ATOM 1312 C CA . VAL A 1 160 ? -7.224 14.321 46.277 1.00 87.81 160 VAL A CA 1
ATOM 1313 C C . VAL A 1 160 ? -7.073 13.716 47.661 1.00 87.81 160 VAL A C 1
ATOM 1315 O O . VAL A 1 160 ? -6.047 13.113 47.969 1.00 87.81 160 VAL A O 1
ATOM 1318 N N . ALA A 1 161 ? -8.088 13.890 48.498 1.00 85.69 161 ALA A N 1
ATOM 1319 C CA . ALA A 1 161 ? -8.096 13.408 49.866 1.00 85.69 161 ALA A CA 1
ATOM 1320 C C . ALA A 1 161 ? -9.306 12.517 50.151 1.00 85.69 161 ALA A C 1
ATOM 1322 O O . ALA A 1 161 ? -10.326 12.550 49.458 1.00 85.69 161 ALA A O 1
ATOM 1323 N N . ASN A 1 162 ? -9.157 11.709 51.204 1.00 87.56 162 ASN A N 1
ATOM 1324 C CA . ASN A 1 162 ? -10.207 10.847 51.741 1.00 87.56 162 ASN A CA 1
ATOM 1325 C C . ASN A 1 162 ? -10.809 9.898 50.686 1.00 87.56 162 ASN A C 1
ATOM 1327 O O . ASN A 1 162 ? -12.019 9.726 50.583 1.00 87.56 162 ASN A O 1
ATOM 1331 N N . MET A 1 163 ? -9.940 9.273 49.883 1.00 90.25 163 MET A N 1
ATOM 1332 C CA . MET A 1 163 ? -10.327 8.162 49.006 1.00 90.25 163 MET A CA 1
ATOM 1333 C C . MET A 1 163 ? -10.678 6.915 49.826 1.00 90.25 163 MET A C 1
ATOM 1335 O O . MET A 1 163 ? -11.695 6.267 49.574 1.00 90.25 163 MET A O 1
ATOM 1339 N N . HIS A 1 164 ? -9.882 6.617 50.857 1.00 92.25 164 HIS A N 1
ATOM 1340 C CA . HIS A 1 164 ? -10.293 5.691 51.904 1.00 92.25 164 HIS A CA 1
ATOM 1341 C C . HIS A 1 164 ? -11.145 6.435 52.931 1.00 92.25 164 HIS A C 1
ATOM 1343 O O . HIS A 1 164 ? -10.686 7.389 53.563 1.00 92.25 164 HIS A O 1
ATOM 1349 N N . ALA A 1 165 ? -12.369 5.965 53.144 1.00 88.31 165 ALA A N 1
ATOM 1350 C CA . ALA A 1 165 ? -13.348 6.640 53.989 1.00 88.31 165 ALA A CA 1
ATOM 1351 C C . ALA A 1 165 ? -12.871 6.862 55.437 1.00 88.31 165 ALA A C 1
ATOM 1353 O O . ALA A 1 165 ? -13.021 7.956 55.979 1.00 88.31 165 ALA A O 1
ATOM 1354 N N . ARG A 1 166 ? -12.223 5.858 56.043 1.00 88.06 166 ARG A N 1
ATOM 1355 C CA . ARG A 1 166 ? -11.717 5.902 57.430 1.00 88.06 166 ARG A CA 1
ATOM 1356 C C . ARG A 1 166 ? -10.607 6.922 57.705 1.00 88.06 166 ARG A C 1
ATOM 1358 O O . ARG A 1 166 ? -10.323 7.197 58.876 1.00 88.06 166 ARG A O 1
ATOM 1365 N N . GLU A 1 167 ? -9.961 7.463 56.671 1.00 85.62 167 GLU A N 1
ATOM 1366 C CA . GLU A 1 167 ? -8.796 8.355 56.774 1.00 85.62 167 GLU A CA 1
ATOM 1367 C C . GLU A 1 167 ? -9.223 9.822 56.920 1.00 85.62 167 GLU A C 1
ATOM 1369 O O . GLU A 1 167 ? -8.977 10.664 56.056 1.00 85.62 167 GLU A O 1
ATOM 1374 N N . TRP A 1 168 ? -9.894 10.137 58.030 1.00 81.00 168 TRP A N 1
ATOM 1375 C CA . TRP A 1 168 ? -10.492 11.459 58.266 1.00 81.00 168 TRP A CA 1
ATOM 1376 C C . TRP A 1 168 ? -9.456 12.591 58.294 1.00 81.00 168 TRP A C 1
ATOM 1378 O O . TRP A 1 168 ? -9.742 13.701 57.856 1.00 81.00 168 TRP A O 1
ATOM 1388 N N . ALA A 1 169 ? -8.232 12.305 58.751 1.00 77.19 169 ALA A N 1
ATOM 1389 C CA . ALA A 1 169 ? -7.154 13.290 58.802 1.00 77.19 169 ALA A CA 1
ATOM 1390 C C . ALA A 1 169 ? -6.782 13.835 57.412 1.00 77.19 169 ALA A C 1
ATOM 1392 O O . ALA A 1 169 ? -6.493 15.022 57.291 1.00 77.19 169 ALA A O 1
ATOM 1393 N N . ALA A 1 170 ? -6.858 13.009 56.359 1.00 75.62 170 ALA A N 1
ATOM 1394 C CA . ALA A 1 170 ? -6.536 13.431 54.996 1.00 75.62 170 ALA A CA 1
ATOM 1395 C C . ALA A 1 170 ? -7.486 14.534 54.500 1.00 75.62 170 ALA A C 1
ATOM 1397 O O . ALA A 1 170 ? -7.039 15.510 53.896 1.00 75.62 170 ALA A O 1
ATOM 1398 N N . MET A 1 171 ? -8.784 14.411 54.804 1.00 78.38 171 MET A N 1
ATOM 1399 C CA . MET A 1 171 ? -9.782 15.439 54.496 1.00 78.38 171 MET A CA 1
ATOM 1400 C C . MET A 1 171 ? -9.451 16.749 55.218 1.00 78.38 171 MET A C 1
ATOM 1402 O O . MET A 1 171 ? -9.406 17.808 54.595 1.00 78.38 171 MET A O 1
ATOM 1406 N N . THR A 1 172 ? -9.172 16.682 56.523 1.00 71.19 172 THR A N 1
ATOM 1407 C CA . THR A 1 172 ? -8.835 17.864 57.327 1.00 71.19 172 THR A CA 1
ATOM 1408 C C . THR A 1 172 ? -7.568 18.553 56.814 1.00 71.19 172 THR A C 1
ATOM 1410 O O . THR A 1 172 ? -7.531 19.781 56.733 1.00 71.19 172 THR A O 1
ATOM 1413 N N . SER A 1 173 ? -6.555 17.791 56.389 1.00 77.75 173 SER A N 1
ATOM 1414 C CA . SER A 1 173 ? -5.349 18.335 55.755 1.00 77.75 173 SER A CA 1
ATOM 1415 C C . SER A 1 173 ? -5.653 19.037 54.430 1.00 77.75 173 SER A C 1
ATOM 1417 O O . SER A 1 173 ? -5.143 20.130 54.199 1.00 77.75 173 SER A O 1
ATOM 1419 N N . ALA A 1 174 ? -6.514 18.472 53.579 1.00 76.44 174 ALA A N 1
ATOM 1420 C CA . ALA A 1 174 ? -6.919 19.117 52.329 1.00 76.44 174 ALA A CA 1
ATOM 1421 C C . ALA A 1 174 ? -7.699 20.420 52.570 1.00 76.44 174 ALA A C 1
ATOM 1423 O O . ALA A 1 174 ? -7.446 21.422 51.902 1.00 76.44 174 ALA A O 1
ATOM 1424 N N . ILE A 1 175 ? -8.590 20.440 53.566 1.00 71.56 175 ILE A N 1
ATOM 1425 C CA . ILE A 1 175 ? -9.308 21.655 53.984 1.00 71.56 175 ILE A CA 1
ATOM 1426 C C . ILE A 1 175 ? -8.327 22.711 54.509 1.00 71.56 175 ILE A C 1
ATOM 1428 O O . ILE A 1 175 ? -8.452 23.890 54.174 1.00 71.56 175 ILE A O 1
ATOM 1432 N N . TYR A 1 176 ? -7.319 22.305 55.284 1.00 74.06 176 TYR A N 1
ATOM 1433 C CA . TYR A 1 176 ? -6.271 23.211 55.750 1.00 74.06 176 TYR A CA 1
ATOM 1434 C C . TYR A 1 176 ? -5.451 23.786 54.585 1.00 74.06 176 TYR A C 1
ATOM 1436 O O . TYR A 1 176 ? -5.230 24.992 54.539 1.00 74.06 176 TYR A O 1
ATOM 1444 N N . ILE A 1 177 ? -5.079 22.967 53.595 1.00 79.44 177 ILE A N 1
ATOM 1445 C CA . ILE A 1 177 ? -4.389 23.428 52.378 1.00 79.44 177 ILE A CA 1
ATOM 1446 C C . ILE A 1 177 ? -5.240 24.461 51.628 1.00 79.44 177 ILE A C 1
ATOM 1448 O O . ILE A 1 177 ? -4.732 25.519 51.265 1.00 79.44 177 ILE A O 1
ATOM 1452 N N . ILE A 1 178 ? -6.540 24.202 51.446 1.00 78.94 178 ILE A N 1
ATOM 1453 C CA . ILE A 1 178 ? -7.472 25.164 50.833 1.00 78.94 178 ILE A CA 1
ATOM 1454 C C . ILE A 1 178 ? -7.466 26.480 51.619 1.00 78.94 178 ILE A C 1
ATOM 1456 O O . ILE A 1 178 ? -7.356 27.557 51.032 1.00 78.94 178 ILE A O 1
ATOM 1460 N N . ARG A 1 179 ? -7.549 26.403 52.951 1.00 76.12 179 ARG A N 1
ATOM 1461 C CA . ARG A 1 179 ? -7.525 27.574 53.831 1.00 76.12 179 ARG A CA 1
ATOM 1462 C C . ARG A 1 179 ? -6.229 28.372 53.683 1.00 76.12 179 ARG A C 1
ATOM 1464 O O . ARG A 1 179 ? -6.314 29.588 53.526 1.00 76.12 179 ARG A O 1
ATOM 1471 N N . GLU A 1 180 ? -5.068 27.725 53.713 1.00 81.94 180 GLU A N 1
ATOM 1472 C CA . GLU A 1 180 ? -3.765 28.396 53.619 1.00 81.94 180 GLU A CA 1
ATOM 1473 C C . GLU A 1 180 ? -3.549 29.040 52.248 1.00 81.94 180 GLU A C 1
ATOM 1475 O O . GLU A 1 180 ? -3.163 30.206 52.168 1.00 81.94 180 GLU A O 1
ATOM 1480 N N . LEU A 1 181 ? -3.895 28.334 51.167 1.00 84.44 181 LEU A N 1
ATOM 1481 C CA . LEU A 1 181 ? -3.782 28.855 49.803 1.00 84.44 181 LEU A CA 1
ATOM 1482 C C . LEU A 1 181 ? -4.721 30.038 49.535 1.00 84.44 181 LEU A C 1
ATOM 1484 O O . LEU A 1 181 ? -4.417 30.868 48.681 1.00 84.44 181 LEU A O 1
ATOM 1488 N N . LEU A 1 182 ? -5.847 30.137 50.249 1.00 77.62 182 LEU A N 1
ATOM 1489 C CA . LEU A 1 182 ? -6.797 31.242 50.094 1.00 77.62 182 LEU A CA 1
ATOM 1490 C C . LEU A 1 182 ? -6.524 32.416 51.037 1.00 77.62 182 LEU A C 1
ATOM 1492 O O . LEU A 1 182 ? -6.600 33.568 50.608 1.00 77.62 182 LEU A O 1
ATOM 1496 N N . ARG A 1 183 ? -6.226 32.149 52.314 1.00 75.75 183 ARG A N 1
ATOM 1497 C CA . ARG A 1 183 ? -6.085 33.187 53.351 1.00 75.75 183 ARG A CA 1
ATOM 1498 C C . ARG A 1 183 ? -4.657 33.704 53.484 1.00 75.75 183 ARG A C 1
ATOM 1500 O O . ARG A 1 183 ? -4.477 34.899 53.689 1.00 75.75 183 ARG A O 1
ATOM 1507 N N . ASN A 1 184 ? -3.669 32.831 53.300 1.00 77.56 184 ASN A N 1
ATOM 1508 C CA . ASN A 1 184 ? -2.250 33.119 53.509 1.00 77.56 184 ASN A CA 1
ATOM 1509 C C . ASN A 1 184 ? -1.449 32.991 52.202 1.00 77.56 184 ASN A C 1
ATOM 1511 O O . ASN A 1 184 ? -0.253 32.715 52.224 1.00 77.56 184 ASN A O 1
ATOM 1515 N N . SER A 1 185 ? -2.088 33.225 51.046 1.00 75.75 185 SER A N 1
ATOM 1516 C CA . SER A 1 185 ? -1.483 33.036 49.716 1.00 75.75 185 SER A CA 1
ATOM 1517 C C . SER A 1 185 ? -0.137 33.750 49.541 1.00 75.75 185 SER A C 1
ATOM 1519 O O . SER A 1 185 ? 0.738 33.265 48.832 1.00 75.75 185 SER A O 1
ATOM 1521 N N . ASN A 1 186 ? 0.039 34.898 50.201 1.00 79.44 186 ASN A N 1
ATOM 1522 C CA . ASN A 1 186 ? 1.253 35.714 50.113 1.00 79.44 186 ASN A CA 1
ATOM 1523 C C . ASN A 1 186 ? 2.457 35.080 50.828 1.00 79.44 186 ASN A C 1
ATOM 1525 O O . ASN A 1 186 ? 3.594 35.401 50.496 1.00 79.44 186 ASN A O 1
ATOM 1529 N N . SER A 1 187 ? 2.221 34.174 51.778 1.00 84.38 187 SER A N 1
ATOM 1530 C CA . SER A 1 187 ? 3.269 33.404 52.454 1.00 84.38 187 SER A CA 1
ATOM 1531 C C . SER A 1 187 ? 3.831 32.282 51.572 1.00 84.38 187 SER A C 1
ATOM 1533 O O . SER A 1 187 ? 4.881 31.733 51.891 1.00 84.38 187 SER A O 1
ATOM 1535 N N . TYR A 1 188 ? 3.162 31.966 50.454 1.00 83.94 188 TYR A N 1
ATOM 1536 C CA . TYR A 1 188 ? 3.517 30.885 49.530 1.00 83.94 188 TYR A CA 1
ATOM 1537 C C . TYR A 1 188 ? 3.559 31.383 48.071 1.00 83.94 188 TYR A C 1
ATOM 1539 O O . TYR A 1 188 ? 2.761 30.943 47.235 1.00 83.94 188 TYR A O 1
ATOM 1547 N N . PRO A 1 189 ? 4.475 32.308 47.724 1.00 84.12 189 PRO A N 1
ATOM 1548 C CA . PRO A 1 189 ? 4.508 32.935 46.401 1.00 84.12 189 PRO A CA 1
ATOM 1549 C C . PRO A 1 189 ? 4.681 31.920 45.262 1.00 84.12 189 PRO A C 1
ATOM 1551 O O . PRO A 1 189 ? 4.045 32.051 44.220 1.00 84.12 189 PRO A O 1
ATOM 1554 N N . GLU A 1 190 ? 5.451 30.854 45.471 1.00 86.50 190 GLU A N 1
ATOM 1555 C CA . GLU A 1 190 ? 5.629 29.783 44.482 1.00 86.50 190 GLU A CA 1
ATOM 1556 C C . GLU A 1 190 ? 4.325 29.017 44.213 1.00 86.50 190 GLU A C 1
ATOM 1558 O O . GLU A 1 190 ? 3.983 28.757 43.057 1.00 86.50 190 GLU A O 1
ATOM 1563 N N . ALA A 1 191 ? 3.542 28.725 45.258 1.00 85.62 191 ALA A N 1
ATOM 1564 C CA . ALA A 1 191 ? 2.259 28.034 45.135 1.00 85.62 191 ALA A CA 1
ATOM 1565 C C . ALA A 1 191 ? 1.235 28.850 44.329 1.00 85.62 191 ALA A C 1
ATOM 1567 O O . ALA A 1 191 ? 0.372 28.274 43.665 1.00 85.62 191 ALA A O 1
ATOM 1568 N N . SER A 1 192 ? 1.352 30.182 44.327 1.00 85.12 192 SER A N 1
ATOM 1569 C CA . SER A 1 192 ? 0.470 31.070 43.558 1.00 85.12 192 SER A CA 1
ATOM 1570 C C . SER A 1 192 ? 0.643 30.967 42.033 1.00 85.12 192 SER A C 1
ATOM 1572 O O . SER A 1 192 ? -0.242 31.388 41.286 1.00 85.12 192 SER A O 1
ATOM 1574 N N . THR A 1 193 ? 1.745 30.365 41.565 1.00 91.06 193 THR A N 1
ATOM 1575 C CA . THR A 1 193 ? 2.026 30.146 40.132 1.00 91.06 193 THR A CA 1
ATOM 1576 C C . THR A 1 193 ? 1.294 28.935 39.541 1.00 91.06 193 THR A C 1
ATOM 1578 O O . THR A 1 193 ? 1.309 28.736 38.325 1.00 91.06 193 THR A O 1
ATOM 1581 N N . TYR A 1 194 ? 0.631 28.142 40.386 1.00 92.44 194 TYR A N 1
ATOM 1582 C CA . TYR A 1 194 ? -0.128 26.959 39.994 1.00 92.44 194 TYR A CA 1
ATOM 1583 C C . TYR A 1 194 ? -1.630 27.163 40.209 1.00 92.44 194 TYR A C 1
ATOM 1585 O O . TYR A 1 194 ? -2.058 27.829 41.156 1.00 92.44 194 TYR A O 1
ATOM 1593 N N . GLN A 1 195 ? -2.430 26.530 39.355 1.00 93.81 195 GLN A N 1
ATOM 1594 C CA . GLN A 1 195 ? -3.845 26.275 39.581 1.00 93.81 195 GLN A CA 1
ATOM 1595 C C . GLN A 1 195 ? -3.966 25.027 40.454 1.00 93.81 195 GLN A C 1
ATOM 1597 O O . GLN A 1 195 ? -3.562 23.935 40.049 1.00 93.81 195 GLN A O 1
ATOM 1602 N N . TRP A 1 196 ? -4.556 25.174 41.634 1.00 92.75 196 TRP A N 1
ATOM 1603 C CA . TRP A 1 196 ? -4.787 24.057 42.542 1.00 92.75 196 TRP A CA 1
ATOM 1604 C C . TRP A 1 196 ? -6.201 23.530 42.364 1.00 92.75 196 TRP A C 1
ATOM 1606 O O . TRP A 1 196 ? -7.161 24.300 42.352 1.00 92.75 196 TRP A O 1
ATOM 1616 N N . ILE A 1 197 ? -6.323 22.216 42.232 1.00 93.69 197 ILE A N 1
ATOM 1617 C CA . ILE A 1 197 ? -7.594 21.506 42.131 1.00 93.69 197 ILE A CA 1
ATOM 1618 C C . ILE A 1 197 ? -7.628 20.534 43.303 1.00 93.69 197 ILE A C 1
ATOM 1620 O O . ILE A 1 197 ? -6.954 19.501 43.289 1.00 93.69 197 ILE A O 1
ATOM 1624 N N . VAL A 1 198 ? -8.366 20.905 44.348 1.00 85.62 198 VAL A N 1
ATOM 1625 C CA . VAL A 1 198 ? -8.409 20.155 45.606 1.00 85.62 198 VAL A CA 1
ATOM 1626 C C . VAL A 1 198 ? -9.759 19.466 45.753 1.00 85.62 198 VAL A C 1
ATOM 1628 O O . VAL A 1 198 ? -10.793 20.126 45.756 1.00 85.62 198 VAL A O 1
ATOM 1631 N N . VAL A 1 199 ? -9.750 18.145 45.910 1.00 87.31 199 VAL A N 1
ATOM 1632 C CA . VAL A 1 199 ? -10.925 17.318 46.216 1.00 87.31 199 VAL A CA 1
ATOM 1633 C C . VAL A 1 199 ? -10.780 16.832 47.660 1.00 87.31 199 VAL A C 1
ATOM 1635 O O . VAL A 1 199 ? -10.086 15.843 47.900 1.00 87.31 199 VAL A O 1
ATOM 1638 N N . PRO A 1 200 ? -11.364 17.531 48.650 1.00 80.62 200 PRO A N 1
ATOM 1639 C CA . PRO A 1 200 ? -11.144 17.223 50.062 1.00 80.62 200 PRO A CA 1
ATOM 1640 C C . PRO A 1 200 ? -11.833 15.926 50.505 1.00 80.62 200 PRO A C 1
ATOM 1642 O O . PRO A 1 200 ? -11.377 15.291 51.454 1.00 80.62 200 PRO A O 1
ATOM 1645 N N . MET A 1 201 ? -12.910 15.528 49.822 1.00 83.12 201 MET A N 1
ATOM 1646 C CA . MET A 1 201 ? -13.687 14.332 50.132 1.00 83.12 201 MET A CA 1
ATOM 1647 C C . MET A 1 201 ? -14.056 13.595 48.844 1.00 83.12 201 MET A C 1
ATOM 1649 O O . MET A 1 201 ? -15.065 13.892 48.208 1.00 83.12 201 MET A O 1
ATOM 1653 N N . ALA A 1 202 ? -13.220 12.634 48.450 1.00 86.69 202 ALA A N 1
ATOM 1654 C CA . ALA A 1 202 ? -13.472 11.800 47.276 1.00 86.69 202 ALA A CA 1
ATOM 1655 C C . ALA A 1 202 ? -14.477 10.662 47.542 1.00 86.69 202 ALA A C 1
ATOM 1657 O O . ALA A 1 202 ? -15.104 10.171 46.604 1.00 86.69 202 ALA A O 1
ATOM 1658 N N . ASN A 1 203 ? -14.642 10.242 48.803 1.00 91.62 203 ASN A N 1
ATOM 1659 C CA . ASN A 1 203 ? -15.513 9.133 49.200 1.00 91.62 203 ASN A CA 1
ATOM 1660 C C . ASN A 1 203 ? -16.579 9.557 50.232 1.00 91.62 203 ASN A C 1
ATOM 1662 O O . ASN A 1 203 ? -16.543 9.100 51.378 1.00 91.62 203 ASN A O 1
ATOM 1666 N N . PRO A 1 204 ? -17.535 10.428 49.856 1.00 85.62 204 PRO A N 1
ATOM 1667 C CA . PRO A 1 204 ? -18.509 10.965 50.805 1.00 85.62 204 PRO A CA 1
ATOM 1668 C C . PRO A 1 204 ? -19.425 9.887 51.399 1.00 85.62 204 PRO A C 1
ATOM 1670 O O . PRO A 1 204 ? -19.731 9.941 52.585 1.00 85.62 204 PRO A O 1
ATOM 1673 N N . ASP A 1 205 ? -19.815 8.865 50.631 1.00 88.38 205 ASP A N 1
ATOM 1674 C CA . ASP A 1 205 ? -20.703 7.806 51.138 1.00 88.38 205 ASP A CA 1
ATOM 1675 C C . ASP A 1 205 ? -20.007 6.925 52.172 1.00 88.38 205 ASP A C 1
ATOM 1677 O O . ASP A 1 205 ? -20.554 6.642 53.237 1.00 88.38 205 ASP A O 1
ATOM 1681 N N . GLY A 1 206 ? -18.777 6.496 51.870 1.00 88.25 206 GLY A N 1
ATOM 1682 C CA . GLY A 1 206 ? -17.994 5.716 52.814 1.00 88.25 206 GLY A CA 1
ATOM 1683 C C . GLY A 1 206 ? -17.694 6.531 54.070 1.00 88.25 206 GLY A C 1
ATOM 1684 O O . GLY A 1 206 ? -17.785 5.997 55.171 1.00 88.25 206 GLY A O 1
ATOM 1685 N N . TYR A 1 207 ? -17.378 7.823 53.928 1.00 86.94 207 TYR A N 1
ATOM 1686 C CA . TYR A 1 207 ? -17.136 8.710 55.065 1.00 86.94 207 TYR A CA 1
ATOM 1687 C C . TYR A 1 207 ? -18.366 8.830 55.977 1.00 86.94 207 TYR A C 1
ATOM 1689 O O . TYR A 1 207 ? -18.237 8.660 57.190 1.00 86.94 207 TYR A O 1
ATOM 1697 N N . GLU A 1 208 ? -19.565 9.037 55.424 1.00 85.25 208 GLU A N 1
ATOM 1698 C CA . GLU A 1 208 ? -20.801 9.045 56.219 1.00 85.25 208 GLU A CA 1
ATOM 1699 C C . GLU A 1 208 ? -21.023 7.713 56.945 1.00 85.25 208 GLU A C 1
ATOM 1701 O O . GLU A 1 208 ? -21.307 7.707 58.144 1.00 85.25 208 GLU A O 1
ATOM 1706 N N . TYR A 1 209 ? -20.789 6.587 56.268 1.00 87.62 209 TYR A N 1
ATOM 1707 C CA . TYR A 1 209 ? -20.893 5.265 56.887 1.00 87.62 209 TYR A CA 1
ATOM 1708 C C . TYR A 1 209 ? -19.893 5.071 58.039 1.00 87.62 209 TYR A C 1
ATOM 1710 O O . TYR A 1 209 ? -20.237 4.472 59.055 1.00 87.62 209 TYR A O 1
ATOM 1718 N N . THR A 1 210 ? -18.689 5.656 57.957 1.00 85.56 210 THR A N 1
ATOM 1719 C CA . THR A 1 210 ? -17.735 5.627 59.083 1.00 85.56 210 THR A CA 1
ATOM 1720 C C . THR A 1 210 ? -18.169 6.434 60.302 1.00 85.56 210 THR A C 1
ATOM 1722 O O . THR A 1 210 ? -17.635 6.219 61.392 1.00 85.56 210 THR A O 1
ATOM 1725 N N . LYS A 1 211 ? -19.102 7.377 60.142 1.00 84.56 211 LYS A N 1
ATOM 1726 C CA . LYS A 1 211 ? -19.675 8.143 61.257 1.00 84.56 211 LYS A CA 1
ATOM 1727 C C . LYS A 1 211 ? -20.903 7.462 61.856 1.00 84.56 211 LYS A C 1
ATOM 1729 O O . LYS A 1 211 ? -21.147 7.634 63.045 1.00 84.56 211 LYS A O 1
ATOM 1734 N N . ALA A 1 212 ? -21.670 6.747 61.035 1.00 85.81 212 ALA A N 1
ATOM 1735 C CA . ALA A 1 212 ? -22.941 6.154 61.432 1.00 85.81 212 ALA A CA 1
ATOM 1736 C C . ALA A 1 212 ? -22.811 4.710 61.942 1.00 85.81 212 ALA A C 1
ATOM 1738 O O . ALA A 1 212 ? -23.445 4.373 62.938 1.00 85.81 212 ALA A O 1
ATOM 1739 N N . ASP A 1 213 ? -21.986 3.884 61.291 1.00 91.00 213 ASP A N 1
ATOM 1740 C CA . ASP A 1 213 ? -22.019 2.427 61.457 1.00 91.00 213 ASP A CA 1
ATOM 1741 C C . ASP A 1 213 ? -20.628 1.831 61.752 1.00 91.00 213 ASP A C 1
ATOM 1743 O O . ASP A 1 213 ? -20.351 1.434 62.883 1.00 91.00 213 ASP A O 1
ATOM 1747 N N . ASP A 1 214 ? -19.727 1.775 60.760 1.00 89.12 214 ASP A N 1
ATOM 1748 C CA . ASP A 1 214 ? -18.397 1.155 60.897 1.00 89.12 214 ASP A CA 1
ATOM 1749 C C . ASP A 1 214 ? -17.272 2.177 60.721 1.00 89.12 214 ASP A C 1
ATOM 1751 O O . ASP A 1 214 ? -16.861 2.514 59.606 1.00 89.12 214 ASP A O 1
ATOM 1755 N N . ARG A 1 215 ? -16.695 2.613 61.845 1.00 90.00 215 ARG A N 1
ATOM 1756 C CA . ARG A 1 215 ? -15.588 3.579 61.888 1.00 90.00 215 ARG A CA 1
ATOM 1757 C C . ARG A 1 215 ? -14.366 3.166 61.061 1.00 90.00 215 ARG A C 1
ATOM 1759 O O . ARG A 1 215 ? -13.614 4.048 60.626 1.00 90.00 215 ARG A O 1
ATOM 1766 N N . PHE A 1 216 ? -14.138 1.872 60.851 1.00 89.62 216 PHE A N 1
ATOM 1767 C CA . PHE A 1 216 ? -12.987 1.353 60.112 1.00 89.62 216 PHE A CA 1
ATOM 1768 C C . PHE A 1 216 ? -13.285 1.058 58.640 1.00 89.62 216 PHE A C 1
ATOM 1770 O O . PHE A 1 216 ? -12.376 0.618 57.922 1.00 89.62 216 PHE A O 1
ATOM 1777 N N . TRP A 1 217 ? -14.489 1.388 58.163 1.00 91.94 217 TRP A N 1
ATOM 1778 C CA . TRP A 1 217 ? -14.876 1.219 56.769 1.00 91.94 217 TRP A CA 1
ATOM 1779 C C . TRP A 1 217 ? -13.939 1.976 55.822 1.00 91.94 217 TRP A C 1
ATOM 1781 O O . TRP A 1 217 ? -13.719 3.185 55.926 1.00 91.94 217 TRP A O 1
ATOM 1791 N N . ARG A 1 218 ? -13.345 1.242 54.882 1.00 92.25 218 ARG A N 1
ATOM 1792 C CA . ARG A 1 218 ? -12.341 1.767 53.945 1.00 92.25 218 ARG A CA 1
ATOM 1793 C C . ARG A 1 218 ? -12.945 2.165 52.598 1.00 92.25 218 ARG A C 1
ATOM 1795 O O . ARG A 1 218 ? -12.544 3.181 52.033 1.00 92.25 218 ARG A O 1
ATOM 1802 N N . LYS A 1 219 ? -13.872 1.350 52.097 1.00 93.25 219 LYS A N 1
ATOM 1803 C CA . LYS A 1 219 ? -14.385 1.357 50.721 1.00 93.25 219 LYS A CA 1
ATOM 1804 C C . LYS A 1 219 ? -15.418 2.466 50.486 1.00 93.25 219 LYS A C 1
ATOM 1806 O O . LYS A 1 219 ? -15.799 3.177 51.417 1.00 93.25 219 LYS A O 1
ATOM 1811 N N . ASN A 1 220 ? -15.885 2.649 49.251 1.00 92.12 220 ASN A N 1
ATOM 1812 C CA . ASN A 1 220 ? -17.118 3.418 49.009 1.00 92.12 220 ASN A CA 1
ATOM 1813 C C . ASN A 1 220 ? -18.365 2.602 49.424 1.00 92.12 220 ASN A C 1
ATOM 1815 O O . ASN A 1 220 ? -18.245 1.640 50.182 1.00 92.12 220 ASN A O 1
ATOM 1819 N N . ARG A 1 221 ? -19.571 2.998 48.999 1.00 91.88 221 ARG A N 1
ATOM 1820 C CA . ARG A 1 221 ? -20.832 2.305 49.349 1.00 91.88 221 ARG A CA 1
ATOM 1821 C C . ARG A 1 221 ? -21.610 1.773 48.146 1.00 91.88 221 ARG A C 1
ATOM 1823 O O . ARG A 1 221 ? -22.759 1.372 48.279 1.00 91.88 221 ARG A O 1
ATOM 1830 N N . ALA A 1 222 ? -20.980 1.727 46.973 1.00 87.75 222 ALA A N 1
ATOM 1831 C CA . ALA A 1 222 ? -21.602 1.156 45.784 1.00 87.75 222 ALA A CA 1
ATOM 1832 C C . ALA A 1 222 ? -21.835 -0.361 45.966 1.00 87.75 222 ALA A C 1
ATOM 1834 O O . ALA A 1 222 ? -20.874 -1.053 46.305 1.00 87.75 222 ALA A O 1
ATOM 1835 N N . PRO A 1 223 ? -23.041 -0.902 45.732 1.00 86.19 223 PRO A N 1
ATOM 1836 C CA . PRO A 1 223 ? -23.326 -2.329 45.804 1.00 86.19 223 PRO A CA 1
ATOM 1837 C C . PRO A 1 223 ? -22.445 -3.158 44.878 1.00 86.19 223 PRO A C 1
ATOM 1839 O O . PRO A 1 223 ? -22.149 -2.745 43.756 1.00 86.19 223 PRO A O 1
ATOM 1842 N N . GLN A 1 224 ? -22.048 -4.327 45.370 1.00 82.12 224 GLN A N 1
ATOM 1843 C CA . GLN A 1 224 ? -21.202 -5.307 44.694 1.00 82.12 224 GLN A CA 1
ATOM 1844 C C . GLN A 1 224 ? -21.904 -6.672 44.630 1.00 82.12 224 GLN A C 1
ATOM 1846 O O . GLN A 1 224 ? -23.057 -6.815 45.041 1.00 82.12 224 GLN A O 1
ATOM 1851 N N . GLN A 1 225 ? -21.217 -7.676 44.076 1.00 70.94 225 GLN A N 1
ATOM 1852 C CA . GLN A 1 225 ? -21.694 -9.063 44.069 1.00 70.94 225 GLN A CA 1
ATOM 1853 C C . GLN A 1 225 ? -21.792 -9.622 45.501 1.00 70.94 225 GLN A C 1
ATOM 1855 O O . GLN A 1 225 ? -21.180 -9.087 46.424 1.00 70.94 225 GLN A O 1
ATOM 1860 N N . ASP A 1 226 ? -22.594 -10.673 45.690 1.00 74.75 226 ASP A N 1
ATOM 1861 C CA . ASP A 1 226 ? -22.757 -11.386 46.969 1.00 74.75 226 ASP A CA 1
ATOM 1862 C C . ASP A 1 226 ? -23.158 -10.503 48.165 1.00 74.75 226 ASP A C 1
ATOM 1864 O O . ASP A 1 226 ? -22.746 -10.735 49.300 1.00 74.75 226 ASP A O 1
ATOM 1868 N N . ASN A 1 227 ? -23.976 -9.474 47.912 1.00 80.31 227 ASN A N 1
ATOM 1869 C CA . ASN A 1 227 ? -24.389 -8.457 48.891 1.00 80.31 227 ASN A CA 1
ATOM 1870 C C . ASN A 1 227 ? -23.228 -7.651 49.507 1.00 80.31 227 ASN A C 1
ATOM 1872 O O . ASN A 1 227 ? -23.442 -6.918 50.477 1.00 80.31 227 ASN A O 1
ATOM 1876 N N . ALA A 1 228 ? -22.018 -7.739 48.950 1.00 83.69 228 ALA A N 1
ATOM 1877 C CA . ALA A 1 228 ? -20.904 -6.920 49.388 1.00 83.69 228 ALA A CA 1
ATOM 1878 C C . ALA A 1 228 ? -21.150 -5.445 49.038 1.00 83.69 228 ALA A C 1
ATOM 1880 O O . ALA A 1 228 ? -21.840 -5.103 48.073 1.00 83.69 228 ALA A O 1
ATOM 1881 N N . LEU A 1 229 ? -20.573 -4.546 49.832 1.00 88.12 229 LEU A N 1
ATOM 1882 C CA . LEU A 1 229 ? -20.689 -3.108 49.625 1.00 88.12 229 LEU A CA 1
ATOM 1883 C C . LEU A 1 229 ? -19.307 -2.500 49.437 1.00 88.12 229 LEU A C 1
ATOM 1885 O O . LEU A 1 229 ? -18.390 -2.718 50.226 1.00 88.12 229 LEU A O 1
ATOM 1889 N N . GLY A 1 230 ? -19.206 -1.680 48.406 1.00 87.12 230 GLY A N 1
ATOM 1890 C CA . GLY A 1 230 ? -18.096 -0.794 48.142 1.00 87.12 230 GLY A CA 1
ATOM 1891 C C . GLY A 1 230 ? -16.863 -1.419 47.503 1.00 87.12 230 GLY A C 1
ATOM 1892 O O . GLY A 1 230 ? -16.639 -2.621 47.575 1.00 87.12 230 GLY A O 1
ATOM 1893 N N . VAL A 1 231 ? -16.030 -0.548 46.936 1.00 88.81 231 VAL A N 1
ATOM 1894 C CA . VAL A 1 231 ? -14.692 -0.828 46.394 1.00 88.81 231 VAL A CA 1
ATOM 1895 C C . VAL A 1 231 ? -13.654 0.086 47.035 1.00 88.81 231 VAL A C 1
ATOM 1897 O O . VAL A 1 231 ? -13.977 1.195 47.481 1.00 88.81 231 VAL A O 1
ATOM 1900 N N . ASP A 1 232 ? -12.401 -0.351 47.052 1.00 89.44 232 ASP A N 1
ATOM 1901 C CA . ASP A 1 232 ? -11.262 0.491 47.391 1.00 89.44 232 ASP A CA 1
ATOM 1902 C C . ASP A 1 232 ? -10.955 1.450 46.231 1.00 89.44 232 ASP A C 1
ATOM 1904 O O . ASP A 1 232 ? -10.408 1.070 45.195 1.00 89.44 232 ASP A O 1
ATOM 1908 N N . LEU A 1 233 ? -11.288 2.730 46.412 1.00 87.25 233 LEU A N 1
ATOM 1909 C CA . LEU A 1 233 ? -11.069 3.758 45.393 1.00 87.25 233 LEU A CA 1
ATOM 1910 C C . LEU A 1 233 ? -9.586 3.948 45.039 1.00 87.25 233 LEU A C 1
ATOM 1912 O O . LEU A 1 233 ? -9.277 4.288 43.900 1.00 87.25 233 LEU A O 1
ATOM 1916 N N . ASN A 1 234 ? -8.659 3.721 45.977 1.00 84.00 234 ASN A N 1
ATOM 1917 C CA . ASN A 1 234 ? -7.214 3.855 45.741 1.00 84.00 234 ASN A CA 1
ATOM 1918 C C . ASN A 1 234 ? -6.620 2.647 44.999 1.00 84.00 234 ASN A C 1
ATOM 1920 O O . ASN A 1 234 ? -5.434 2.602 44.667 1.00 84.00 234 ASN A O 1
ATOM 1924 N N . ARG A 1 235 ? -7.445 1.634 44.763 1.00 76.44 235 ARG A N 1
ATOM 1925 C CA . ARG A 1 235 ? -7.165 0.506 43.888 1.00 76.44 235 ARG A CA 1
ATOM 1926 C C . ARG A 1 235 ? -8.106 0.517 42.697 1.00 76.44 235 ARG A C 1
ATOM 1928 O O . ARG A 1 235 ? -8.265 -0.534 42.113 1.00 76.44 235 ARG A O 1
ATOM 1935 N N . ASN A 1 236 ? -8.714 1.663 42.345 1.00 74.50 236 ASN A N 1
ATOM 1936 C CA . ASN A 1 236 ? -9.721 1.796 41.282 1.00 74.50 236 ASN A CA 1
ATOM 1937 C C . ASN A 1 236 ? -9.292 2.632 40.058 1.00 74.50 236 ASN A C 1
ATOM 1939 O O . ASN A 1 236 ? -10.121 3.268 39.408 1.00 74.50 236 ASN A O 1
ATOM 1943 N N . PHE A 1 237 ? -7.991 2.625 39.740 1.00 70.94 237 PHE A N 1
ATOM 1944 C CA . PHE A 1 237 ? -7.391 3.276 38.568 1.00 70.94 237 PHE A CA 1
ATOM 1945 C C . PHE A 1 237 ? -6.911 2.253 37.532 1.00 70.94 237 PHE A C 1
ATOM 1947 O O . PHE A 1 237 ? -6.157 1.359 37.883 1.00 70.94 237 PHE A O 1
ATOM 1954 N N . GLY A 1 238 ? -7.239 2.430 36.247 1.00 55.69 238 GLY A N 1
ATOM 1955 C CA . GLY A 1 238 ? -6.961 1.447 35.180 1.00 55.69 238 GLY A CA 1
ATOM 1956 C C . GLY A 1 238 ? -5.487 1.186 34.815 1.00 55.69 238 GLY A C 1
ATOM 1957 O O . GLY A 1 238 ? -5.217 0.439 33.881 1.00 55.69 238 GLY A O 1
ATOM 1958 N N . TYR A 1 239 ? -4.516 1.779 35.513 1.00 52.22 239 TYR A N 1
ATOM 1959 C CA . TYR A 1 239 ? -3.095 1.541 35.254 1.00 52.22 239 TYR A CA 1
ATOM 1960 C C . TYR A 1 239 ? -2.647 0.223 35.894 1.00 52.22 239 TYR A C 1
ATOM 1962 O O . TYR A 1 239 ? -2.752 0.066 37.109 1.00 52.22 239 TYR A O 1
ATOM 1970 N N . LYS A 1 240 ? -2.113 -0.706 35.086 1.00 53.09 240 LYS A N 1
ATOM 1971 C CA . LYS A 1 240 ? -1.655 -2.038 35.535 1.00 53.09 240 LYS A CA 1
ATOM 1972 C C . LYS A 1 240 ? -2.747 -2.872 36.230 1.00 53.09 240 LYS A C 1
ATOM 1974 O O . LYS A 1 240 ? -2.444 -3.704 37.077 1.00 53.09 240 LYS A O 1
ATOM 1979 N N . TRP A 1 241 ? -4.007 -2.668 35.842 1.00 56.84 241 TRP A N 1
ATOM 1980 C CA . TRP A 1 241 ? -5.174 -3.329 36.435 1.00 56.84 241 TRP A CA 1
ATOM 1981 C C . TRP A 1 241 ? -5.102 -4.864 36.392 1.00 56.84 241 TRP A C 1
ATOM 1983 O O . TRP A 1 241 ? -5.503 -5.533 37.337 1.00 56.84 241 TRP A O 1
ATOM 1993 N N . GLU A 1 242 ? -4.528 -5.415 35.323 1.00 51.28 242 GLU A N 1
ATOM 1994 C CA . GLU A 1 242 ? -4.431 -6.861 35.074 1.00 51.28 242 GLU A CA 1
ATOM 1995 C C . GLU A 1 242 ? -3.256 -7.546 35.795 1.00 51.28 242 GLU A C 1
ATOM 1997 O O . GLU A 1 242 ? -3.134 -8.768 35.756 1.00 51.28 242 GLU A O 1
ATOM 2002 N N . LEU A 1 243 ? -2.381 -6.790 36.472 1.00 49.69 243 LEU A N 1
ATOM 2003 C CA . LEU A 1 243 ? -1.312 -7.381 37.276 1.00 49.69 243 LEU A CA 1
ATOM 2004 C C . LEU A 1 243 ? -1.899 -7.906 38.586 1.00 49.69 243 LEU A C 1
ATOM 2006 O O . LEU A 1 243 ? -2.248 -7.142 39.486 1.00 49.69 243 LEU A O 1
ATOM 2010 N N . TYR A 1 244 ? -2.007 -9.229 38.665 1.00 52.22 244 TYR A N 1
ATOM 2011 C CA . TYR A 1 244 ? -2.416 -9.944 39.863 1.00 52.22 244 TYR A CA 1
ATOM 2012 C C . TYR A 1 244 ? -1.327 -9.801 40.929 1.00 52.22 244 TYR A C 1
ATOM 2014 O O . TYR A 1 244 ? -0.250 -10.384 40.805 1.00 52.22 244 TYR A O 1
ATOM 2022 N N . LEU A 1 245 ? -1.572 -8.957 41.931 1.00 56.59 245 LEU A N 1
ATOM 2023 C CA . LEU A 1 245 ? -0.632 -8.755 43.033 1.00 56.59 245 LEU A CA 1
ATOM 2024 C C . LEU A 1 245 ? -0.979 -9.675 44.205 1.00 56.59 245 LEU A C 1
ATOM 2026 O O . LEU A 1 245 ? -0.092 -10.381 44.667 1.00 56.59 245 LEU A O 1
ATOM 2030 N N . ASN A 1 246 ? -2.253 -9.708 44.619 1.00 65.88 246 ASN A N 1
ATOM 2031 C CA . ASN A 1 246 ? -2.760 -10.499 45.744 1.00 65.88 246 ASN A CA 1
ATOM 2032 C C . ASN A 1 246 ? -4.190 -11.004 45.467 1.00 65.88 246 ASN A C 1
ATOM 2034 O O . ASN A 1 246 ? -4.998 -10.263 44.912 1.00 65.88 246 ASN A O 1
ATOM 2038 N N . GLU A 1 247 ? -4.521 -12.218 45.922 1.00 67.38 247 GLU A N 1
ATOM 2039 C CA . GLU A 1 247 ? -5.858 -12.821 45.744 1.00 67.38 247 GLU A CA 1
ATOM 2040 C C . GLU A 1 247 ? -6.982 -12.049 46.458 1.00 67.38 247 GLU A C 1
ATOM 2042 O O . GLU A 1 247 ? -8.110 -11.989 45.971 1.00 67.38 247 GLU A O 1
ATOM 2047 N N . GLU A 1 248 ? -6.668 -11.405 47.584 1.00 73.38 248 GLU A N 1
ATOM 2048 C CA . GLU A 1 248 ? -7.622 -10.641 48.404 1.00 73.38 248 GLU A CA 1
ATOM 2049 C C . GLU A 1 248 ? -8.226 -9.432 47.671 1.00 73.38 248 GLU A C 1
ATOM 2051 O O . GLU A 1 248 ? -9.353 -9.031 47.962 1.00 73.38 248 GLU A O 1
ATOM 2056 N N . ASP A 1 249 ? -7.516 -8.868 46.687 1.00 73.88 249 ASP A N 1
ATOM 2057 C CA . ASP A 1 249 ? -7.971 -7.685 45.947 1.00 73.88 249 ASP A CA 1
ATOM 2058 C C . ASP A 1 249 ? -9.219 -7.978 45.095 1.00 73.88 249 ASP A C 1
ATOM 2060 O O . ASP A 1 249 ? -9.972 -7.057 44.784 1.00 73.88 249 ASP A O 1
ATOM 2064 N N . ASP A 1 250 ? -9.495 -9.243 44.772 1.00 74.62 250 ASP A N 1
ATOM 2065 C CA . ASP A 1 250 ? -10.625 -9.636 43.924 1.00 74.62 250 ASP A CA 1
ATOM 2066 C C . ASP A 1 250 ? -11.804 -10.234 44.722 1.00 74.62 250 ASP A C 1
ATOM 2068 O O . ASP A 1 250 ? -12.826 -10.604 44.142 1.00 74.62 250 ASP A O 1
ATOM 2072 N N . ILE A 1 251 ? -11.713 -10.293 46.057 1.00 80.00 251 ILE A N 1
ATOM 2073 C CA . ILE A 1 251 ? -12.775 -10.818 46.927 1.00 80.00 251 ILE A CA 1
ATOM 2074 C C . ILE A 1 251 ? -13.716 -9.667 47.341 1.00 80.00 251 ILE A C 1
ATOM 2076 O O . ILE A 1 251 ? -13.295 -8.796 48.101 1.00 80.00 251 ILE A O 1
ATOM 2080 N N . PRO A 1 252 ? -15.010 -9.648 46.940 1.00 81.69 252 PRO A N 1
ATOM 2081 C CA . PRO A 1 252 ? -15.919 -8.510 47.158 1.00 81.69 252 PRO A CA 1
ATOM 2082 C C . PRO A 1 252 ? -16.031 -8.006 48.599 1.00 81.69 252 PRO A C 1
ATOM 2084 O O . PRO A 1 252 ? -16.227 -6.810 48.841 1.00 81.69 252 PRO A O 1
ATOM 2087 N N . ASN A 1 253 ? -15.902 -8.910 49.568 1.00 84.00 253 ASN A N 1
ATOM 2088 C CA . ASN A 1 253 ? -15.996 -8.588 50.989 1.00 84.00 253 ASN A CA 1
ATOM 2089 C C . ASN A 1 253 ? -14.700 -8.022 51.581 1.00 84.00 253 ASN A C 1
ATOM 2091 O O . ASN A 1 253 ? -14.761 -7.360 52.617 1.00 84.00 253 ASN A O 1
ATOM 2095 N N . GLU A 1 254 ? -13.559 -8.189 50.915 1.00 87.94 254 GLU A N 1
ATOM 2096 C CA . GLU A 1 254 ? -12.277 -7.728 51.435 1.00 87.94 254 GLU A CA 1
ATOM 2097 C C . GLU A 1 254 ? -12.139 -6.206 51.395 1.00 87.94 254 GLU A C 1
ATOM 2099 O O . GLU A 1 254 ? -12.820 -5.492 50.645 1.00 87.94 254 GLU A O 1
ATOM 2104 N N . GLN A 1 255 ? -11.260 -5.676 52.249 1.00 86.06 255 GLN A N 1
ATOM 2105 C CA . GLN A 1 255 ? -11.047 -4.229 52.363 1.00 86.06 255 GLN A CA 1
ATOM 2106 C C . GLN A 1 255 ? -10.313 -3.639 51.162 1.00 86.06 255 GLN A C 1
ATOM 2108 O O . GLN A 1 255 ? -10.530 -2.468 50.844 1.00 86.06 255 GLN A O 1
ATOM 2113 N N . THR A 1 256 ? -9.444 -4.426 50.531 1.00 85.81 256 THR A N 1
ATOM 2114 C CA . THR A 1 256 ? -8.687 -4.027 49.342 1.00 85.81 256 THR A CA 1
ATOM 2115 C C . THR A 1 256 ? -9.428 -4.336 48.051 1.00 85.81 256 THR A C 1
ATOM 2117 O O . THR A 1 256 ? -8.881 -4.059 46.987 1.00 85.81 256 THR A O 1
ATOM 2120 N N . TYR A 1 257 ? -10.676 -4.824 48.149 1.00 83.75 257 TYR A N 1
ATOM 2121 C CA . TYR A 1 257 ? -11.496 -5.172 46.999 1.00 83.75 257 TYR A CA 1
ATOM 2122 C C . TYR A 1 257 ? -11.505 -4.040 45.978 1.00 83.75 257 TYR A C 1
ATOM 2124 O O . TYR A 1 257 ? -12.135 -2.991 46.173 1.00 83.75 257 TYR A O 1
ATOM 2132 N N . ARG A 1 258 ? -10.808 -4.262 44.873 1.00 73.81 258 ARG A N 1
ATOM 2133 C CA . ARG A 1 258 ? -10.978 -3.488 43.655 1.00 73.81 258 ARG A CA 1
ATOM 2134 C C . ARG A 1 258 ? -12.149 -4.125 42.936 1.00 73.81 258 ARG A C 1
ATOM 2136 O O . ARG A 1 258 ? -12.267 -5.345 42.902 1.00 73.81 258 ARG A O 1
ATOM 2143 N N . VAL A 1 259 ? -13.054 -3.315 42.387 1.00 60.72 259 VAL A N 1
ATOM 2144 C CA . VAL A 1 259 ? -14.143 -3.897 41.597 1.00 60.72 259 VAL A CA 1
ATOM 2145 C C . VAL A 1 259 ? -13.504 -4.767 40.536 1.00 60.72 259 VAL A C 1
ATOM 2147 O O . VAL A 1 259 ? -12.591 -4.308 39.860 1.00 60.72 259 VAL A O 1
ATOM 2150 N N . TYR A 1 260 ? -13.963 -6.000 40.370 1.00 46.12 260 TYR A N 1
ATOM 2151 C CA . TYR A 1 260 ? -13.623 -6.733 39.168 1.00 46.12 260 TYR A CA 1
ATOM 2152 C C . TYR A 1 260 ? -14.248 -5.956 38.008 1.00 46.12 260 TYR A C 1
ATOM 2154 O O . TYR A 1 260 ? -15.425 -6.109 37.683 1.00 46.12 260 TYR A O 1
ATOM 2162 N N . ARG A 1 261 ? -13.484 -5.014 37.446 1.00 39.12 261 ARG A N 1
ATOM 2163 C CA . ARG A 1 261 ? -13.845 -4.257 36.253 1.00 39.12 261 ARG A CA 1
ATOM 2164 C C . ARG A 1 261 ? -13.583 -5.143 35.042 1.00 39.12 261 ARG A C 1
ATOM 2166 O O . ARG A 1 261 ? -13.055 -4.673 34.046 1.00 39.12 261 ARG A O 1
ATOM 2173 N N . ASP A 1 262 ? -14.031 -6.395 35.110 1.00 38.84 262 ASP A N 1
ATOM 2174 C CA . ASP A 1 262 ? -14.624 -6.941 33.912 1.00 38.84 262 ASP A CA 1
ATOM 2175 C C . ASP A 1 262 ? -15.814 -6.027 33.612 1.00 38.84 262 ASP A C 1
ATOM 2177 O O . ASP A 1 262 ? -16.721 -5.803 34.414 1.00 38.84 262 ASP A O 1
ATOM 2181 N N . PHE A 1 263 ? -15.814 -5.383 32.457 1.00 39.25 263 PHE A N 1
ATOM 2182 C CA . PHE A 1 263 ? -16.424 -6.072 31.342 1.00 39.25 263 PHE A CA 1
ATOM 2183 C C . PHE A 1 263 ? -17.714 -6.777 31.781 1.00 39.25 263 PHE A C 1
ATOM 2185 O O . PHE A 1 263 ? -17.853 -7.999 31.738 1.00 39.25 263 PHE A O 1
ATOM 2192 N N . LYS A 1 264 ? -18.744 -5.970 32.071 1.00 41.16 264 LYS A N 1
ATOM 2193 C CA . LYS A 1 264 ? -20.117 -6.433 31.839 1.00 41.16 264 LYS A CA 1
ATOM 2194 C C . LYS A 1 264 ? -20.267 -6.990 30.434 1.00 41.16 264 LYS A C 1
ATOM 2196 O O . LYS A 1 264 ? -21.145 -7.796 30.225 1.00 41.16 264 LYS A O 1
ATOM 2201 N N . LEU A 1 265 ? -19.402 -6.622 29.502 1.00 42.38 265 LEU A N 1
ATOM 2202 C CA . LEU A 1 265 ? -19.346 -7.240 28.205 1.00 42.38 265 LEU A CA 1
ATOM 2203 C C . LEU A 1 265 ? -18.926 -8.731 28.277 1.00 42.38 265 LEU A C 1
ATOM 2205 O O . LEU A 1 265 ? -19.703 -9.533 27.810 1.00 42.38 265 LEU A O 1
ATOM 2209 N N . TYR A 1 266 ? -17.854 -9.179 28.946 1.00 40.03 266 TYR A N 1
ATOM 2210 C CA . TYR A 1 266 ? -17.525 -10.625 29.026 1.00 40.03 266 TYR A CA 1
ATOM 2211 C C . TYR A 1 266 ? -18.611 -11.434 29.757 1.00 40.03 266 TYR A C 1
ATOM 2213 O O . TYR A 1 266 ? -19.116 -12.416 29.212 1.00 40.03 266 TYR A O 1
ATOM 2221 N N . GLN A 1 267 ? -19.054 -11.010 30.948 1.00 39.81 267 GLN A N 1
ATOM 2222 C CA . GLN A 1 267 ? -20.111 -11.741 31.664 1.00 39.81 267 GLN A CA 1
ATOM 2223 C C . GLN A 1 267 ? -21.500 -11.612 31.015 1.00 39.81 267 GLN A C 1
ATOM 2225 O O . GLN A 1 267 ? -22.278 -12.562 31.106 1.00 39.81 267 GLN A O 1
ATOM 2230 N N . ALA A 1 268 ? -21.826 -10.502 30.338 1.00 41.62 268 ALA A N 1
ATOM 2231 C CA . ALA A 1 268 ? -23.046 -10.419 29.536 1.00 41.62 268 ALA A CA 1
ATOM 2232 C C . ALA A 1 268 ? -22.910 -11.173 28.214 1.00 41.62 268 ALA A C 1
ATOM 2234 O O . ALA A 1 268 ? -23.869 -11.808 27.858 1.00 41.62 268 ALA A O 1
ATOM 2235 N N . ILE A 1 269 ? -21.777 -11.236 27.515 1.00 44.50 269 ILE A N 1
ATOM 2236 C CA . ILE A 1 269 ? -21.624 -12.086 26.315 1.00 44.50 269 ILE A CA 1
ATOM 2237 C C . ILE A 1 269 ? -21.755 -13.570 26.685 1.00 44.50 269 ILE A C 1
ATOM 2239 O O . ILE A 1 269 ? -22.344 -14.349 25.943 1.00 44.50 269 ILE A O 1
ATOM 2243 N N . PHE A 1 270 ? -21.204 -13.988 27.830 1.00 47.03 270 PHE A N 1
ATOM 2244 C CA . PHE A 1 270 ? -21.309 -15.383 28.259 1.00 47.03 270 PHE A CA 1
ATOM 2245 C C . PHE A 1 270 ? -22.705 -15.736 28.813 1.00 47.03 270 PHE A C 1
ATOM 2247 O O . PHE A 1 270 ? -23.099 -16.901 28.733 1.00 47.03 270 PHE A O 1
ATOM 2254 N N . ARG A 1 271 ? -23.478 -14.772 29.345 1.00 43.56 271 ARG A N 1
ATOM 2255 C CA . ARG A 1 271 ? -24.834 -15.003 29.907 1.00 43.56 271 ARG A CA 1
ATOM 2256 C C . ARG A 1 271 ? -26.003 -14.538 29.022 1.00 43.56 271 ARG A C 1
ATOM 2258 O O . ARG A 1 271 ? -27.101 -15.062 29.161 1.00 43.56 271 ARG A O 1
ATOM 2265 N N . VAL A 1 272 ? -25.788 -13.561 28.151 1.00 48.50 272 VAL A N 1
ATOM 2266 C CA . VAL A 1 272 ? -26.719 -12.981 27.172 1.00 48.50 272 VAL A CA 1
ATOM 2267 C C . VAL A 1 272 ? -26.278 -13.471 25.803 1.00 48.50 272 VAL A C 1
ATOM 2269 O O . VAL A 1 272 ? -25.104 -13.403 25.457 1.00 48.50 272 VAL A O 1
ATOM 2272 N N . ASN A 1 273 ? -27.230 -13.969 25.024 1.00 69.19 273 ASN A N 1
ATOM 2273 C CA . ASN A 1 273 ? -26.990 -14.408 23.657 1.00 69.19 273 ASN A CA 1
ATOM 2274 C C . ASN A 1 273 ? -26.266 -13.296 22.868 1.00 69.19 273 ASN A C 1
ATOM 2276 O O . ASN A 1 273 ? -26.799 -12.193 22.727 1.00 69.19 273 ASN A O 1
ATOM 2280 N N . THR A 1 274 ? -25.055 -13.579 22.370 1.00 74.12 274 THR A N 1
ATOM 2281 C CA . THR A 1 274 ? -24.216 -12.619 21.629 1.00 74.12 274 THR A CA 1
ATOM 2282 C C . THR A 1 274 ? -24.972 -11.991 20.460 1.00 74.12 274 THR A C 1
ATOM 2284 O O . THR A 1 274 ? -24.801 -10.806 20.193 1.00 74.12 274 THR A O 1
ATOM 2287 N N . GLN A 1 275 ? -25.863 -12.751 19.817 1.00 78.88 275 GLN A N 1
ATOM 2288 C CA . GLN A 1 275 ? -26.706 -12.252 18.737 1.00 78.88 275 GLN A CA 1
ATOM 2289 C C . GLN A 1 275 ? -27.652 -11.143 19.215 1.00 78.88 275 GLN A C 1
ATOM 2291 O O . GLN A 1 275 ? -27.682 -10.077 18.613 1.00 78.88 275 GLN A O 1
ATOM 2296 N N . LEU A 1 276 ? -28.343 -11.347 20.344 1.00 77.31 276 LEU A N 1
ATOM 2297 C CA . LEU A 1 276 ? -29.246 -10.339 20.917 1.00 77.31 276 LEU A CA 1
ATOM 2298 C C . LEU A 1 276 ? -28.502 -9.052 21.284 1.00 77.31 276 LEU A C 1
ATOM 2300 O O . LEU A 1 276 ? -29.047 -7.957 21.166 1.00 77.31 276 LEU A O 1
ATOM 2304 N N . TRP A 1 277 ? -27.256 -9.178 21.740 1.00 79.69 277 TRP A N 1
ATOM 2305 C CA . TRP A 1 277 ? -26.420 -8.024 22.050 1.00 79.69 277 TRP A CA 1
ATOM 2306 C C . TRP A 1 277 ? -26.026 -7.238 20.791 1.00 79.69 277 TRP A C 1
ATOM 2308 O O . TRP A 1 277 ? -26.093 -6.009 20.795 1.00 79.69 277 TRP A O 1
ATOM 2318 N N . LEU A 1 278 ? -25.673 -7.927 19.702 1.00 83.81 278 LEU A N 1
ATOM 2319 C CA . LEU A 1 278 ? -25.397 -7.291 18.412 1.00 83.81 278 LEU A CA 1
ATOM 2320 C C . LEU A 1 278 ? -26.645 -6.601 17.834 1.00 83.81 278 LEU A C 1
ATOM 2322 O O . LEU A 1 278 ? -26.544 -5.471 17.353 1.00 83.81 278 LEU A O 1
ATOM 2326 N N . ASP A 1 279 ? -27.812 -7.247 17.932 1.00 82.62 279 ASP A N 1
ATOM 2327 C CA . ASP A 1 279 ? -29.101 -6.690 17.502 1.00 82.62 279 ASP A CA 1
ATOM 2328 C C . ASP A 1 279 ? -29.430 -5.399 18.274 1.00 82.62 279 ASP A C 1
ATOM 2330 O O . ASP A 1 279 ? -29.784 -4.375 17.679 1.00 82.62 279 ASP A O 1
ATOM 2334 N N . ALA A 1 280 ? -29.269 -5.424 19.603 1.00 78.62 280 ALA A N 1
ATOM 2335 C CA . ALA A 1 280 ? -29.495 -4.264 20.461 1.00 78.62 280 ALA A CA 1
ATOM 2336 C C . ALA A 1 280 ? -28.535 -3.115 20.122 1.00 78.62 280 ALA A C 1
ATOM 2338 O O . ALA A 1 280 ? -28.979 -1.983 19.943 1.00 78.62 280 ALA A O 1
ATOM 2339 N N . LEU A 1 281 ? -27.241 -3.402 19.945 1.00 81.50 281 LEU A N 1
ATOM 2340 C CA . LEU A 1 281 ? -26.250 -2.385 19.593 1.00 81.50 281 LEU A CA 1
ATOM 2341 C C . LEU A 1 281 ? -26.568 -1.672 18.279 1.00 81.50 281 LEU A C 1
ATOM 2343 O O . LEU A 1 281 ? -26.502 -0.442 18.235 1.00 81.50 281 LEU A O 1
ATOM 2347 N N . ALA A 1 282 ? -26.897 -2.428 17.229 1.00 85.75 282 ALA A N 1
ATOM 2348 C CA . ALA A 1 282 ? -27.246 -1.864 15.927 1.00 85.75 282 ALA A CA 1
ATOM 2349 C C . ALA A 1 282 ? -28.551 -1.054 15.991 1.00 85.75 282 ALA A C 1
ATOM 2351 O O . ALA A 1 282 ? -28.674 -0.021 15.335 1.00 85.75 282 ALA A O 1
ATOM 2352 N N . THR A 1 283 ? -29.502 -1.482 16.826 1.00 84.94 283 THR A N 1
ATOM 2353 C CA . THR A 1 283 ? -30.767 -0.768 17.051 1.00 84.94 283 THR A CA 1
ATOM 2354 C C . THR A 1 283 ? -30.563 0.538 17.821 1.00 84.94 283 THR A C 1
ATOM 2356 O O . THR A 1 283 ? -31.185 1.549 17.501 1.00 84.94 283 THR A O 1
ATOM 2359 N N . GLU A 1 284 ? -29.693 0.537 18.831 1.00 83.62 284 GLU A N 1
ATOM 2360 C CA . GLU A 1 284 ? -29.406 1.703 19.672 1.00 83.62 284 GLU A CA 1
ATOM 2361 C C . GLU A 1 284 ? -28.473 2.712 18.987 1.00 83.62 284 GLU A C 1
ATOM 2363 O O . GLU A 1 284 ? -28.559 3.911 19.256 1.00 83.62 284 GLU A O 1
ATOM 2368 N N . ASN A 1 285 ? -27.600 2.252 18.081 1.00 86.69 285 ASN A N 1
ATOM 2369 C CA . ASN A 1 285 ? -26.581 3.075 17.420 1.00 86.69 285 ASN A CA 1
ATOM 2370 C C . ASN A 1 285 ? -26.661 3.020 15.879 1.00 86.69 285 ASN A C 1
ATOM 2372 O O . ASN A 1 285 ? -25.628 2.850 15.221 1.00 86.69 285 ASN A O 1
ATOM 2376 N N . PRO A 1 286 ? -27.839 3.239 15.265 1.00 90.12 286 PRO A N 1
ATOM 2377 C CA . PRO A 1 286 ? -28.053 2.995 13.837 1.00 90.12 286 PRO A CA 1
ATOM 2378 C C . PRO A 1 286 ? -27.260 3.942 12.931 1.00 90.12 286 PRO A C 1
ATOM 2380 O O . PRO A 1 286 ? -27.031 3.631 11.771 1.00 90.12 286 PRO A O 1
ATOM 2383 N N . GLN A 1 287 ? -26.826 5.099 13.448 1.00 88.00 287 GLN A N 1
ATOM 2384 C CA . GLN A 1 287 ? -25.974 6.033 12.702 1.00 88.00 287 GLN A CA 1
ATOM 2385 C C . GLN A 1 287 ? -24.495 5.633 12.673 1.00 88.00 287 GLN A C 1
ATOM 2387 O O . GLN A 1 287 ? -23.699 6.243 11.962 1.00 88.00 287 GLN A O 1
ATOM 2392 N N . LYS A 1 288 ? -24.105 4.652 13.492 1.00 87.62 288 LYS A N 1
ATOM 2393 C CA . LYS A 1 288 ? -22.707 4.276 13.695 1.00 87.62 288 LYS A CA 1
ATOM 2394 C C . LYS A 1 288 ? -22.424 2.844 13.288 1.00 87.62 288 LYS A C 1
ATOM 2396 O O . LYS A 1 288 ? -21.356 2.578 12.737 1.00 87.62 288 LYS A O 1
ATOM 2401 N N . CYS A 1 289 ? -23.351 1.931 13.555 1.00 92.81 289 CYS A N 1
ATOM 2402 C CA . CYS A 1 289 ? -23.203 0.544 13.168 1.00 92.81 289 CYS A CA 1
ATOM 2403 C C . CYS A 1 289 ? -24.488 -0.052 12.599 1.00 92.81 289 CYS A C 1
ATOM 2405 O O . CYS A 1 289 ? -25.594 0.382 12.905 1.00 92.81 289 CYS A O 1
ATOM 2407 N N . GLN A 1 290 ? -24.308 -1.071 11.764 1.00 94.38 290 GLN A N 1
ATOM 2408 C CA . GLN A 1 290 ? -25.377 -1.875 11.190 1.00 94.38 290 GLN A CA 1
ATOM 2409 C C . GLN A 1 290 ? -25.035 -3.356 11.329 1.00 94.38 290 GLN A C 1
ATOM 2411 O O . GLN A 1 290 ? -23.866 -3.744 11.248 1.00 94.38 290 GLN A O 1
ATOM 2416 N N . LEU A 1 291 ? -26.056 -4.182 11.533 1.00 94.19 291 LEU A N 1
ATOM 2417 C CA . LEU A 1 291 ? -25.898 -5.625 11.594 1.00 94.19 291 LEU A CA 1
ATOM 2418 C C . LEU A 1 291 ? -26.166 -6.247 10.224 1.00 94.19 291 LEU A C 1
ATOM 2420 O O . LEU A 1 291 ? -27.180 -5.965 9.588 1.00 94.19 291 LEU A O 1
ATOM 2424 N N . GLN A 1 292 ? -25.268 -7.122 9.793 1.00 94.00 292 GLN A N 1
ATOM 2425 C CA . GLN A 1 292 ? -25.361 -7.869 8.549 1.00 94.00 292 GLN A CA 1
ATOM 2426 C C . GLN A 1 292 ? -25.469 -9.362 8.870 1.00 94.00 292 GLN A C 1
ATOM 2428 O O . GLN A 1 292 ? -24.521 -9.966 9.376 1.00 94.00 292 GLN A O 1
ATOM 2433 N N . LYS A 1 293 ? -26.614 -9.980 8.555 1.00 94.25 293 LYS A N 1
ATOM 2434 C CA . LYS A 1 293 ? -26.739 -11.446 8.560 1.00 94.25 293 LYS A CA 1
ATOM 2435 C C . LYS A 1 293 ? -25.956 -11.999 7.367 1.00 94.25 293 LYS A C 1
ATOM 2437 O O . LYS A 1 293 ? -26.152 -11.530 6.249 1.00 94.25 293 LYS A O 1
ATOM 2442 N N . LEU A 1 294 ? -25.070 -12.962 7.616 1.00 94.88 294 LEU A N 1
ATOM 2443 C CA . LEU A 1 294 ? -24.237 -13.580 6.583 1.00 94.88 294 LEU A CA 1
ATOM 2444 C C . LEU A 1 294 ? -24.811 -14.919 6.124 1.00 94.88 294 LEU A C 1
ATOM 2446 O O . LEU A 1 294 ? -24.974 -15.129 4.931 1.00 94.88 294 LEU A O 1
ATOM 2450 N N . GLU A 1 295 ? -25.123 -15.808 7.067 1.00 94.12 295 GLU A N 1
ATOM 2451 C CA . GLU A 1 295 ? -25.597 -17.169 6.787 1.00 94.12 295 GLU A CA 1
ATOM 2452 C C . GLU A 1 295 ? -26.291 -17.743 8.038 1.00 94.12 295 GLU A C 1
ATOM 2454 O O . GLU A 1 295 ? -26.328 -17.107 9.100 1.00 94.12 295 GLU A O 1
ATOM 2459 N N . GLU A 1 296 ? -26.839 -18.947 7.919 1.00 94.56 296 GLU A N 1
ATOM 2460 C CA . GLU A 1 296 ? -27.361 -19.757 9.018 1.00 94.56 296 GLU A CA 1
ATOM 2461 C C . GLU A 1 296 ? -26.574 -21.073 9.139 1.00 94.56 296 GLU A C 1
ATOM 2463 O O . GLU A 1 296 ? -26.210 -21.692 8.136 1.00 94.56 296 GLU A O 1
ATOM 2468 N N . THR A 1 297 ? -26.262 -21.482 10.367 1.00 94.94 297 THR A N 1
ATOM 2469 C CA . THR A 1 297 ? -25.508 -22.708 10.652 1.00 94.94 297 THR A CA 1
ATOM 2470 C C . THR A 1 297 ? -26.357 -23.967 10.491 1.00 94.94 297 THR A C 1
ATOM 2472 O O . THR A 1 297 ? -27.566 -23.906 10.270 1.00 94.94 297 THR A O 1
ATOM 2475 N N . TYR A 1 298 ? -25.733 -25.141 10.632 1.00 92.19 298 TYR A N 1
ATOM 2476 C CA . TYR A 1 298 ? -26.449 -26.415 10.542 1.00 92.19 298 TYR A CA 1
ATOM 2477 C C . TYR A 1 298 ? -27.562 -26.557 11.597 1.00 92.19 298 TYR A C 1
ATOM 2479 O O . TYR A 1 298 ? -28.630 -27.081 11.286 1.00 92.19 298 TYR A O 1
ATOM 2487 N N . GLU A 1 299 ? -27.345 -26.086 12.828 1.00 93.44 299 GLU A N 1
ATOM 2488 C CA . GLU A 1 299 ? -28.359 -26.115 13.892 1.00 93.44 299 GLU A CA 1
ATOM 2489 C C . GLU A 1 299 ? -29.280 -24.874 13.883 1.00 93.44 299 GLU A C 1
ATOM 2491 O O . GLU A 1 299 ? -30.029 -24.658 14.838 1.00 93.44 299 GLU A O 1
ATOM 2496 N N . GLY A 1 300 ? -29.261 -24.064 12.816 1.00 91.56 300 GLY A N 1
ATOM 2497 C CA . GLY A 1 300 ? -30.208 -22.961 12.618 1.00 91.56 300 GLY A CA 1
ATOM 2498 C C . GLY A 1 300 ? -29.837 -21.645 13.315 1.00 91.56 300 GLY A C 1
ATOM 2499 O O . GLY A 1 300 ? -30.700 -20.786 13.504 1.00 91.56 300 GLY A O 1
ATOM 2500 N N . ARG A 1 301 ? -28.583 -21.464 13.755 1.00 91.31 301 ARG A N 1
ATOM 2501 C CA . ARG A 1 301 ? -28.130 -20.221 14.405 1.00 91.31 301 ARG A CA 1
ATOM 2502 C C . ARG A 1 301 ? -27.588 -19.235 13.372 1.00 91.31 301 ARG A C 1
ATOM 2504 O O . ARG A 1 301 ? -26.949 -19.613 12.396 1.00 91.31 301 ARG A O 1
ATOM 2511 N N . ASN A 1 302 ? -27.813 -17.944 13.598 1.00 91.00 302 ASN A N 1
ATOM 2512 C CA . ASN A 1 302 ? -27.320 -16.904 12.696 1.00 91.00 302 ASN A CA 1
ATOM 2513 C C . ASN A 1 302 ? -25.801 -16.733 12.815 1.00 91.00 302 ASN A C 1
ATOM 2515 O O . ASN A 1 302 ? -25.263 -16.641 13.918 1.00 91.00 302 ASN A O 1
ATOM 2519 N N . VAL A 1 303 ? -25.142 -16.571 11.670 1.00 93.75 303 VAL A N 1
ATOM 2520 C CA . VAL A 1 303 ? -23.802 -15.990 11.573 1.00 93.75 303 VAL A CA 1
ATOM 2521 C C . VAL A 1 303 ? -23.963 -14.529 11.161 1.00 93.75 303 VAL A C 1
ATOM 2523 O O . VAL A 1 303 ? -24.569 -14.229 10.129 1.00 93.75 303 VAL A O 1
ATOM 2526 N N . SER A 1 304 ? -23.470 -13.597 11.975 1.00 94.00 304 SER A N 1
ATOM 2527 C CA . SER A 1 304 ? -23.632 -12.154 11.743 1.00 94.00 304 SER A CA 1
ATOM 2528 C C . SER A 1 304 ? -22.317 -11.386 11.841 1.00 94.00 304 SER A C 1
ATOM 2530 O O . SER A 1 304 ? -21.468 -11.684 12.681 1.00 94.00 304 SER A O 1
ATOM 2532 N N . ALA A 1 305 ? -22.189 -10.362 10.996 1.00 95.88 305 ALA A N 1
ATOM 2533 C CA . ALA A 1 305 ? -21.159 -9.336 11.077 1.00 95.88 305 ALA A CA 1
ATOM 2534 C C . ALA A 1 305 ? -21.772 -8.022 11.564 1.00 95.88 305 ALA A C 1
ATOM 2536 O O . ALA A 1 305 ? -22.838 -7.627 11.092 1.00 95.88 305 ALA A O 1
ATOM 2537 N N . ILE A 1 306 ? -21.086 -7.306 12.450 1.00 95.62 306 ILE A N 1
ATOM 2538 C CA . ILE A 1 306 ? -21.405 -5.905 12.738 1.00 95.62 306 ILE A CA 1
ATOM 2539 C C . ILE A 1 306 ? -20.470 -5.004 11.933 1.00 95.62 306 ILE A C 1
ATOM 2541 O O . ILE A 1 306 ? -19.249 -5.171 11.958 1.00 95.62 306 ILE A O 1
ATOM 2545 N N . VAL A 1 307 ? -21.052 -4.060 11.198 1.00 96.69 307 VAL A N 1
ATOM 2546 C CA . VAL A 1 307 ? -20.323 -3.082 10.390 1.00 96.69 307 VAL A CA 1
ATOM 2547 C C . VAL A 1 307 ? -20.357 -1.742 11.113 1.00 96.69 307 VAL A C 1
ATOM 2549 O O . VAL A 1 307 ? -21.436 -1.196 11.321 1.00 96.69 307 VAL A O 1
ATOM 2552 N N . ILE A 1 308 ? -19.199 -1.212 11.502 1.00 95.94 308 ILE A N 1
ATOM 2553 C CA . ILE A 1 308 ? -19.037 0.042 12.255 1.00 95.94 308 ILE A CA 1
ATOM 2554 C C . ILE A 1 308 ? -18.376 1.085 11.347 1.00 95.94 308 ILE A C 1
ATOM 2556 O O . ILE A 1 308 ? -17.453 0.752 10.605 1.00 95.94 308 ILE A O 1
ATOM 2560 N N . ASN A 1 309 ? -18.825 2.342 11.423 1.00 92.44 309 ASN A N 1
ATOM 2561 C CA . ASN A 1 309 ? -18.412 3.439 10.536 1.00 92.44 309 ASN A CA 1
ATOM 2562 C C . ASN A 1 309 ? -18.618 3.074 9.056 1.00 92.44 309 ASN A C 1
ATOM 2564 O O . ASN A 1 309 ? -17.701 3.132 8.235 1.00 92.44 309 ASN A O 1
ATOM 2568 N N . TYR A 1 310 ? -19.829 2.621 8.740 1.00 85.00 310 TYR A N 1
ATOM 2569 C CA . TYR A 1 310 ? -20.204 2.196 7.397 1.00 85.00 310 TYR A CA 1
ATOM 2570 C C . TYR A 1 310 ? -20.038 3.337 6.367 1.00 85.00 310 TYR A C 1
ATOM 2572 O O . TYR A 1 310 ? -20.170 4.514 6.700 1.00 85.00 310 TYR A O 1
ATOM 2580 N N . ASN A 1 311 ? -19.767 2.976 5.108 1.00 83.00 311 ASN A N 1
ATOM 2581 C CA . ASN A 1 311 ? -19.493 3.852 3.954 1.00 83.00 311 ASN A CA 1
ATOM 2582 C C . ASN A 1 311 ? -18.105 4.518 3.919 1.00 83.00 311 ASN A C 1
ATOM 2584 O O . ASN A 1 311 ? -17.869 5.376 3.066 1.00 83.00 311 ASN A O 1
ATOM 2588 N N . LEU A 1 312 ? -17.169 4.128 4.789 1.00 86.38 312 LEU A N 1
ATOM 2589 C CA . LEU A 1 312 ? -15.777 4.564 4.658 1.00 86.38 312 LEU A CA 1
ATOM 2590 C C . LEU A 1 312 ? -15.009 3.687 3.650 1.00 86.38 312 LEU A C 1
ATOM 2592 O O . LEU A 1 312 ? -15.213 2.472 3.608 1.00 86.38 312 LEU A O 1
ATOM 2596 N N . PRO A 1 313 ? -14.096 4.277 2.853 1.00 81.06 313 PRO A N 1
ATOM 2597 C CA . PRO A 1 313 ? -13.417 3.565 1.770 1.00 81.06 313 PRO A CA 1
ATOM 2598 C C . PRO A 1 313 ? -12.385 2.546 2.268 1.00 81.06 313 PRO A C 1
ATOM 2600 O O . PRO A 1 313 ? -12.155 1.543 1.606 1.00 81.06 313 PRO A O 1
ATOM 2603 N N . LYS A 1 314 ? -11.761 2.772 3.433 1.00 87.50 314 LYS A N 1
ATOM 2604 C CA . LYS A 1 314 ? -10.759 1.856 3.999 1.00 87.50 314 LYS A CA 1
ATOM 2605 C C . LYS A 1 314 ? -11.429 0.878 4.960 1.00 87.50 314 LYS A C 1
ATOM 2607 O O . LYS A 1 314 ? -11.987 1.317 5.965 1.00 87.50 314 LYS A O 1
ATOM 2612 N N . LYS A 1 315 ? -11.348 -0.427 4.678 1.00 94.12 315 LYS A N 1
ATOM 2613 C CA . LYS A 1 315 ? -12.043 -1.471 5.450 1.00 94.12 315 LYS A CA 1
ATOM 2614 C C . LYS A 1 315 ? -11.083 -2.366 6.237 1.00 94.12 315 LYS A C 1
ATOM 2616 O O . LYS A 1 315 ? -10.034 -2.739 5.720 1.00 94.12 315 LYS A O 1
ATOM 2621 N N . ILE A 1 316 ? -11.460 -2.740 7.457 1.00 95.75 316 ILE A N 1
ATOM 2622 C CA . ILE A 1 316 ? -10.758 -3.725 8.293 1.00 95.75 316 ILE A CA 1
ATOM 2623 C C . ILE A 1 316 ? -11.736 -4.845 8.647 1.00 95.75 316 ILE A C 1
ATOM 2625 O O . ILE A 1 316 ? -12.854 -4.569 9.082 1.00 95.75 316 ILE A O 1
ATOM 2629 N N . ILE A 1 317 ? -11.309 -6.097 8.480 1.00 97.38 317 ILE A N 1
ATOM 2630 C CA . ILE A 1 317 ? -12.098 -7.284 8.821 1.00 97.38 317 ILE A CA 1
ATOM 2631 C C . ILE A 1 317 ? -11.500 -7.952 10.061 1.00 97.38 317 ILE A C 1
ATOM 2633 O O . ILE A 1 317 ? -10.297 -8.200 10.118 1.00 97.38 317 ILE A O 1
ATOM 2637 N N . VAL A 1 318 ? -12.336 -8.270 11.047 1.00 97.25 318 VAL A N 1
ATOM 2638 C CA . VAL A 1 318 ? -11.928 -9.012 12.249 1.00 97.25 318 VAL A CA 1
ATOM 2639 C C . VAL A 1 318 ? -12.836 -10.222 12.424 1.00 97.25 318 VAL A C 1
ATOM 2641 O O . VAL A 1 318 ? -14.058 -10.084 12.451 1.00 97.25 318 VAL A O 1
ATOM 2644 N N . ILE A 1 319 ? -12.244 -11.403 12.558 1.00 96.31 319 ILE A N 1
ATOM 2645 C CA . ILE A 1 319 ? -12.946 -12.671 12.766 1.00 96.31 319 ILE A CA 1
ATOM 2646 C C . ILE A 1 319 ? -12.519 -13.216 14.130 1.00 96.31 319 ILE A C 1
ATOM 2648 O O . ILE A 1 319 ? -11.335 -13.234 14.455 1.00 96.31 319 ILE A O 1
ATOM 2652 N N . GLY A 1 320 ? -13.483 -13.620 14.954 1.00 92.38 320 GLY A N 1
ATOM 2653 C CA . GLY A 1 320 ? -13.225 -14.343 16.203 1.00 92.38 320 GLY A CA 1
ATOM 2654 C C . GLY A 1 320 ? -13.688 -15.793 16.110 1.00 92.38 320 GLY A C 1
ATOM 2655 O O . GLY A 1 320 ? -14.510 -16.110 15.271 1.00 92.38 320 GLY A O 1
ATOM 2656 N N . ASN A 1 321 ? -13.202 -16.681 16.982 1.00 90.44 321 ASN A N 1
ATOM 2657 C CA . ASN A 1 321 ? -13.821 -17.986 17.293 1.00 90.44 321 ASN A CA 1
ATOM 2658 C C . ASN A 1 321 ? -14.182 -18.895 16.094 1.00 90.44 321 ASN A C 1
ATOM 2660 O O . ASN A 1 321 ? -15.218 -19.559 16.091 1.00 90.44 321 ASN A O 1
ATOM 2664 N N . LEU A 1 322 ? -13.301 -19.005 15.096 1.00 91.06 322 LEU A N 1
ATOM 2665 C CA . LEU A 1 322 ? -13.396 -20.065 14.077 1.00 91.06 322 LEU A CA 1
ATOM 2666 C C . LEU A 1 322 ? -13.376 -21.463 14.715 1.00 91.06 322 LEU A C 1
ATOM 2668 O O . LEU A 1 322 ? -14.187 -22.339 14.392 1.00 91.06 322 LEU A O 1
ATOM 2672 N N . GLN A 1 323 ? -12.466 -21.658 15.671 1.00 90.75 323 GLN A N 1
ATOM 2673 C CA . GLN A 1 323 ? -12.404 -22.859 16.494 1.00 90.75 323 GLN A CA 1
ATOM 2674 C C . GLN A 1 323 ? -13.278 -22.688 17.741 1.00 90.75 323 GLN A C 1
ATOM 2676 O O . GLN A 1 323 ? -12.985 -21.873 18.613 1.00 90.75 323 GLN A O 1
ATOM 2681 N N . ALA A 1 324 ? -14.310 -23.523 17.868 1.00 90.75 324 ALA A N 1
ATOM 2682 C CA . ALA A 1 324 ? -15.338 -23.436 18.910 1.00 90.75 324 ALA A CA 1
ATOM 2683 C C . ALA A 1 324 ? -14.812 -23.230 20.348 1.00 90.75 324 ALA A C 1
ATOM 2685 O O . ALA A 1 324 ? -15.301 -22.368 21.076 1.00 90.75 324 ALA A O 1
ATOM 2686 N N . ARG A 1 325 ? -13.768 -23.969 20.750 1.00 87.81 325 ARG A N 1
ATOM 2687 C CA . ARG A 1 325 ? -13.135 -23.890 22.083 1.00 87.81 325 ARG A CA 1
ATOM 2688 C C . ARG A 1 325 ? -12.409 -22.574 22.386 1.00 87.81 325 ARG A C 1
ATOM 2690 O O . ARG A 1 325 ? -12.025 -22.355 23.540 1.00 87.81 325 ARG A O 1
ATOM 2697 N N . GLU A 1 326 ? -12.139 -21.743 21.383 1.00 87.50 326 GLU A N 1
ATOM 2698 C CA . GLU A 1 326 ? -11.320 -20.533 21.510 1.00 87.50 326 GLU A CA 1
ATOM 2699 C C . GLU A 1 326 ? -12.182 -19.324 21.851 1.00 87.50 326 GLU A C 1
ATOM 2701 O O . GLU A 1 326 ? -12.364 -18.399 21.062 1.00 87.50 326 GLU A O 1
ATOM 2706 N N . TRP A 1 327 ? -12.750 -19.356 23.056 1.00 84.94 327 TRP A N 1
ATOM 2707 C CA . TRP A 1 327 ? -13.700 -18.340 23.508 1.00 84.94 327 TRP A CA 1
ATOM 2708 C C . TRP A 1 327 ? -13.073 -16.944 23.563 1.00 84.94 327 TRP A C 1
ATOM 2710 O O . TRP A 1 327 ? -13.747 -15.968 23.260 1.00 84.94 327 TRP A O 1
ATOM 2720 N N . VAL A 1 328 ? -11.775 -16.861 23.875 1.00 81.94 328 VAL A N 1
ATOM 2721 C CA . VAL A 1 328 ? -11.036 -15.592 23.965 1.00 81.94 328 VAL A CA 1
ATOM 2722 C C . VAL A 1 328 ? -10.976 -14.832 22.633 1.00 81.94 328 VAL A C 1
ATOM 2724 O O . VAL A 1 328 ? -10.950 -13.603 22.630 1.00 81.94 328 VAL A O 1
ATOM 2727 N N . GLY A 1 329 ? -10.993 -15.539 21.497 1.00 84.56 329 GLY A N 1
ATOM 2728 C CA . GLY A 1 329 ? -11.029 -14.913 20.175 1.00 84.56 329 GLY A CA 1
ATOM 2729 C C . GLY A 1 329 ? -12.340 -14.160 19.945 1.00 84.56 329 GLY A C 1
ATOM 2730 O O . GLY A 1 329 ? -12.329 -12.986 19.577 1.00 84.56 329 GLY A O 1
ATOM 2731 N N . MET A 1 330 ? -13.473 -14.804 20.260 1.00 86.19 330 MET A N 1
ATOM 2732 C CA . MET A 1 330 ? -14.792 -14.161 20.192 1.00 86.19 330 MET A CA 1
ATOM 2733 C C . MET A 1 330 ? -14.869 -12.974 21.140 1.00 86.19 330 MET A C 1
ATOM 2735 O O . MET A 1 330 ? -15.254 -11.878 20.743 1.00 86.19 330 MET A O 1
ATOM 2739 N N . THR A 1 331 ? -14.465 -13.151 22.388 1.00 80.88 331 THR A N 1
ATOM 2740 C CA . THR A 1 331 ? -14.619 -12.090 23.373 1.00 80.88 331 THR A CA 1
ATOM 2741 C C . THR A 1 331 ? -13.680 -10.904 23.126 1.00 80.88 331 THR A C 1
ATOM 2743 O O . THR A 1 331 ? -14.037 -9.769 23.441 1.00 80.88 331 THR A O 1
ATOM 2746 N N . SER A 1 332 ? -12.519 -11.131 22.502 1.00 85.38 332 SER A N 1
ATOM 2747 C CA . SER A 1 332 ? -11.635 -10.061 22.019 1.00 85.38 332 SER A CA 1
ATOM 2748 C C . SER A 1 332 ? -12.279 -9.288 20.867 1.00 85.38 332 SER A C 1
ATOM 2750 O O . SER A 1 332 ? -12.291 -8.058 20.895 1.00 85.38 332 SER A O 1
ATOM 2752 N N . ALA A 1 333 ? -12.891 -9.981 19.897 1.00 90.38 333 ALA A N 1
ATOM 2753 C CA . ALA A 1 333 ? -13.660 -9.333 18.832 1.00 90.38 333 ALA A CA 1
ATOM 2754 C C . ALA A 1 333 ? -14.803 -8.486 19.408 1.00 90.38 333 ALA A C 1
ATOM 2756 O O . ALA A 1 333 ? -15.019 -7.347 18.994 1.00 90.38 333 ALA A O 1
ATOM 2757 N N . VAL A 1 334 ? -15.501 -9.011 20.416 1.00 85.88 334 VAL A N 1
ATOM 2758 C CA . VAL A 1 334 ? -16.576 -8.279 21.074 1.00 85.88 334 VAL A CA 1
ATOM 2759 C C . VAL A 1 334 ? -16.060 -7.053 21.838 1.00 85.88 334 VAL A C 1
ATOM 2761 O O . VAL A 1 334 ? -16.682 -5.992 21.773 1.00 85.88 334 VAL A O 1
ATOM 2764 N N . TYR A 1 335 ? -14.907 -7.144 22.504 1.00 83.00 335 TYR A N 1
ATOM 2765 C CA . TYR A 1 335 ? -14.288 -5.970 23.119 1.00 83.00 335 TYR A CA 1
ATOM 2766 C C . TYR A 1 335 ? -13.982 -4.869 22.107 1.00 83.00 335 TYR A C 1
ATOM 2768 O O . TYR A 1 335 ? -14.294 -3.705 22.347 1.00 83.00 335 TYR A O 1
ATOM 2776 N N . ILE A 1 336 ? -13.418 -5.242 20.957 1.00 89.69 336 ILE A N 1
ATOM 2777 C CA . ILE A 1 336 ? -13.116 -4.295 19.881 1.00 89.69 336 ILE A CA 1
ATOM 2778 C C . ILE A 1 336 ? -14.403 -3.584 19.436 1.00 89.69 336 ILE A C 1
ATOM 2780 O O . ILE A 1 336 ? -14.409 -2.360 19.317 1.00 89.69 336 ILE A O 1
ATOM 2784 N N . ILE A 1 337 ? -15.515 -4.313 19.274 1.00 90.44 337 ILE A N 1
ATOM 2785 C CA . ILE A 1 337 ? -16.829 -3.722 18.959 1.00 90.44 337 ILE A CA 1
ATOM 2786 C C . ILE A 1 337 ? -17.241 -2.697 20.028 1.00 90.44 337 ILE A C 1
ATOM 2788 O O . ILE A 1 337 ? -17.638 -1.580 19.695 1.00 90.44 337 ILE A O 1
ATOM 2792 N N . HIS A 1 338 ? -17.130 -3.058 21.309 1.00 82.94 338 HIS A N 1
ATOM 2793 C CA . HIS A 1 338 ? -17.470 -2.173 22.424 1.00 82.94 338 HIS A CA 1
ATOM 2794 C C . HIS A 1 338 ? -16.645 -0.880 22.409 1.00 82.94 338 HIS A C 1
ATOM 2796 O O . HIS A 1 338 ? -17.220 0.208 22.481 1.00 82.94 338 HIS A O 1
ATOM 2802 N N . GLU A 1 339 ? -15.323 -0.977 22.262 1.00 84.12 339 GLU A N 1
ATOM 2803 C CA . GLU A 1 339 ? -14.436 0.191 22.252 1.00 84.12 339 GLU A CA 1
ATOM 2804 C C . GLU A 1 339 ? -14.697 1.107 21.056 1.00 84.12 339 GLU A C 1
ATOM 2806 O O . GLU A 1 339 ? -14.806 2.327 21.212 1.00 84.12 339 GLU A O 1
ATOM 2811 N N . LEU A 1 340 ? -14.881 0.530 19.868 1.00 90.31 340 LEU A N 1
ATOM 2812 C CA . LEU A 1 340 ? -15.150 1.292 18.652 1.00 90.31 340 LEU A CA 1
ATOM 2813 C C . LEU A 1 340 ? -16.527 1.961 18.664 1.00 90.31 340 LEU A C 1
ATOM 2815 O O . LEU A 1 340 ? -16.710 2.979 17.997 1.00 90.31 340 LEU A O 1
ATOM 2819 N N . ILE A 1 341 ? -17.503 1.453 19.420 1.00 84.56 341 ILE A N 1
ATOM 2820 C CA . ILE A 1 341 ? -18.836 2.064 19.517 1.00 84.56 341 ILE A CA 1
ATOM 2821 C C . ILE A 1 341 ? -18.911 3.048 20.687 1.00 84.56 341 ILE A C 1
ATOM 2823 O O . ILE A 1 341 ? -19.218 4.221 20.463 1.00 84.56 341 ILE A O 1
ATOM 2827 N N . LEU A 1 342 ? -18.603 2.615 21.907 1.00 77.50 342 LEU A N 1
ATOM 2828 C CA . LEU A 1 342 ? -18.859 3.393 23.124 1.00 77.50 342 LEU A CA 1
ATOM 2829 C C . LEU A 1 342 ? -17.695 4.310 23.515 1.00 77.50 342 LEU A C 1
ATOM 2831 O O . LEU A 1 342 ? -17.927 5.369 24.093 1.00 77.50 342 LEU A O 1
ATOM 2835 N N . ASN A 1 343 ? -16.464 3.954 23.138 1.00 78.12 343 ASN A N 1
ATOM 2836 C CA . ASN A 1 343 ? -15.245 4.679 23.507 1.00 78.12 343 ASN A CA 1
ATOM 2837 C C . ASN A 1 343 ? -14.498 5.263 22.295 1.00 78.12 343 ASN A C 1
ATOM 2839 O O . ASN A 1 343 ? -13.322 5.606 22.396 1.00 78.12 343 ASN A O 1
ATOM 2843 N N . ALA A 1 344 ? -15.172 5.445 21.154 1.00 78.50 344 ALA A N 1
ATOM 2844 C CA . ALA A 1 344 ? -14.544 5.906 19.908 1.00 78.50 344 ALA A CA 1
ATOM 2845 C C . ALA A 1 344 ? -13.754 7.215 20.011 1.00 78.50 344 ALA A C 1
ATOM 2847 O O . ALA A 1 344 ? -12.827 7.424 19.230 1.00 78.50 344 ALA A O 1
ATOM 2848 N N . GLY A 1 345 ? -14.105 8.098 20.952 1.00 77.75 345 GLY A N 1
ATOM 2849 C CA . GLY A 1 345 ? -13.355 9.333 21.194 1.00 77.75 345 GLY A CA 1
ATOM 2850 C C . GLY A 1 345 ? -11.898 9.091 21.609 1.00 77.75 345 GLY A C 1
ATOM 2851 O O . GLY A 1 345 ? -11.054 9.948 21.368 1.00 77.75 345 GLY A O 1
ATOM 2852 N N . ASN A 1 346 ? -11.589 7.915 22.164 1.00 75.94 346 ASN A N 1
ATOM 2853 C CA . ASN A 1 346 ? -10.235 7.519 22.555 1.00 75.94 346 ASN A CA 1
ATOM 2854 C C . ASN A 1 346 ? -9.395 7.013 21.370 1.00 75.94 346 ASN A C 1
ATOM 2856 O O . ASN A 1 346 ? -8.178 6.903 21.492 1.00 75.94 346 ASN A O 1
ATOM 2860 N N . TYR A 1 347 ? -10.032 6.716 20.233 1.00 79.81 347 TYR A N 1
ATOM 2861 C CA . TYR A 1 347 ? -9.407 6.063 19.081 1.00 79.81 347 TYR A CA 1
ATOM 2862 C C . TYR A 1 347 ? -9.677 6.841 17.779 1.00 79.81 347 TYR A C 1
ATOM 2864 O O . TYR A 1 347 ? -10.320 6.322 16.863 1.00 79.81 347 TYR A O 1
ATOM 2872 N N . PRO A 1 348 ? -9.204 8.097 17.658 1.00 80.81 348 PRO A N 1
ATOM 2873 C CA . PRO A 1 348 ? -9.513 8.956 16.512 1.00 80.81 348 PRO A CA 1
ATOM 2874 C C . PRO A 1 348 ? -9.039 8.376 15.173 1.00 80.81 348 PRO A C 1
ATOM 2876 O O . PRO A 1 348 ? -9.717 8.547 14.162 1.00 80.81 348 PRO A O 1
ATOM 2879 N N . ASP A 1 349 ? -7.920 7.648 15.158 1.00 82.12 349 ASP A N 1
ATOM 2880 C CA . ASP A 1 349 ? -7.416 6.999 13.945 1.00 82.12 349 ASP A CA 1
ATOM 2881 C C . ASP A 1 349 ? -8.232 5.768 13.547 1.00 82.12 349 ASP A C 1
ATOM 2883 O O . ASP A 1 349 ? -8.441 5.536 12.357 1.00 82.12 349 ASP A O 1
ATOM 2887 N N . ALA A 1 350 ? -8.770 5.023 14.518 1.00 84.31 350 ALA A N 1
ATOM 2888 C CA . ALA A 1 350 ? -9.642 3.883 14.241 1.00 84.31 350 ALA A CA 1
ATOM 2889 C C . ALA A 1 350 ? -10.950 4.319 13.560 1.00 84.31 350 ALA A C 1
ATOM 2891 O O . ALA A 1 350 ? -11.500 3.581 12.742 1.00 84.31 350 ALA A O 1
ATOM 2892 N N . ASN A 1 351 ? -11.412 5.546 13.823 1.00 86.06 351 ASN A N 1
ATOM 2893 C CA . ASN A 1 351 ? -12.616 6.108 13.204 1.00 86.06 351 ASN A CA 1
ATOM 2894 C C . ASN A 1 351 ? -12.453 6.430 11.707 1.00 86.06 351 ASN A C 1
ATOM 2896 O O . ASN A 1 351 ? -13.440 6.740 11.046 1.00 86.06 351 ASN A O 1
ATOM 2900 N N . LYS A 1 352 ? -11.234 6.348 11.157 1.00 89.31 352 LYS A N 1
ATOM 2901 C CA . LYS A 1 352 ? -10.960 6.530 9.719 1.00 89.31 352 LYS A CA 1
ATOM 2902 C C . LYS A 1 352 ? -11.259 5.278 8.885 1.00 89.31 352 LYS A C 1
ATOM 2904 O O . LYS A 1 352 ? -11.174 5.338 7.659 1.00 89.31 352 LYS A O 1
ATOM 2909 N N . PHE A 1 353 ? -11.582 4.160 9.534 1.00 93.44 353 PHE A N 1
ATOM 2910 C CA . PHE A 1 353 ? -11.820 2.870 8.895 1.00 93.44 353 PHE A CA 1
ATOM 2911 C C . PHE A 1 353 ? -13.259 2.403 9.109 1.00 93.44 353 PHE A C 1
ATOM 2913 O O . PHE A 1 353 ? -13.839 2.616 10.178 1.00 93.44 353 PHE A O 1
ATOM 2920 N N . GLN A 1 354 ? -13.801 1.719 8.102 1.00 95.88 354 GLN A N 1
ATOM 2921 C CA . GLN A 1 354 ? -14.980 0.875 8.244 1.00 95.88 354 GLN A CA 1
ATOM 2922 C C . GLN A 1 354 ? -14.543 -0.469 8.832 1.00 95.88 354 GLN A C 1
ATOM 2924 O O . GLN A 1 354 ? -13.706 -1.163 8.255 1.00 95.88 354 GLN A O 1
ATOM 2929 N N . TRP A 1 355 ? -15.129 -0.863 9.956 1.00 97.25 355 TRP A N 1
ATOM 2930 C CA . TRP A 1 355 ? -14.817 -2.129 10.618 1.00 97.25 355 TRP A CA 1
ATOM 2931 C C . TRP A 1 355 ? -15.918 -3.138 10.347 1.00 97.25 355 TRP A C 1
ATOM 2933 O O . TRP A 1 355 ? -17.088 -2.830 10.549 1.00 97.25 355 TRP A O 1
ATOM 2943 N N . ILE A 1 356 ? -15.550 -4.337 9.911 1.00 97.62 356 ILE A N 1
ATOM 2944 C CA . ILE A 1 356 ? -16.461 -5.454 9.665 1.00 97.62 356 ILE A CA 1
ATOM 2945 C C . ILE A 1 356 ? -16.037 -6.579 10.600 1.00 97.62 356 ILE A C 1
ATOM 2947 O O . ILE A 1 356 ? -15.004 -7.214 10.391 1.00 97.62 356 ILE A O 1
ATOM 2951 N N . ILE A 1 357 ? -16.803 -6.798 11.664 1.00 97.38 357 ILE A N 1
ATOM 2952 C CA . ILE A 1 357 ? -16.404 -7.709 12.739 1.00 97.38 357 ILE A CA 1
ATOM 2953 C C . ILE A 1 357 ? -17.386 -8.876 12.807 1.00 97.38 357 ILE A C 1
ATOM 2955 O O . ILE A 1 357 ? -18.580 -8.667 13.020 1.00 97.38 357 ILE A O 1
ATOM 2959 N N . VAL A 1 358 ? -16.874 -10.100 12.655 1.00 96.75 358 VAL A N 1
ATOM 2960 C CA . VAL A 1 358 ? -17.604 -11.366 12.822 1.00 96.75 358 VAL A CA 1
ATOM 2961 C C . VAL A 1 358 ? -17.154 -12.005 14.139 1.00 96.75 358 VAL A C 1
ATOM 2963 O O . VAL A 1 358 ? -16.174 -12.752 14.159 1.00 96.75 358 VAL A O 1
ATOM 2966 N N . PRO A 1 359 ? -17.814 -11.705 15.271 1.00 92.94 359 PRO A N 1
ATOM 2967 C CA . PRO A 1 359 ? -17.334 -12.155 16.575 1.00 92.94 359 PRO A CA 1
ATOM 2968 C C . PRO A 1 359 ? -17.494 -13.665 16.790 1.00 92.94 359 PRO A C 1
ATOM 2970 O O . PRO A 1 359 ? -16.711 -14.254 17.529 1.00 92.94 359 PRO A O 1
ATOM 2973 N N . MET A 1 360 ? -18.500 -14.290 16.169 1.00 90.88 360 MET A N 1
ATOM 2974 C CA . MET A 1 360 ? -18.831 -15.702 16.379 1.00 90.88 360 MET A CA 1
ATOM 2975 C C . MET A 1 360 ? -19.330 -16.355 15.075 1.00 90.88 360 MET A C 1
ATOM 2977 O O . MET A 1 360 ? -20.534 -16.468 14.859 1.00 90.88 360 MET A O 1
ATOM 2981 N N . PRO A 1 361 ? -18.419 -16.777 14.182 1.00 93.81 361 PRO A N 1
ATOM 2982 C CA . PRO A 1 361 ? -18.742 -17.493 12.959 1.00 93.81 361 PRO A CA 1
ATOM 2983 C C . PRO A 1 361 ? -19.156 -18.943 13.222 1.00 93.81 361 PRO A C 1
ATOM 2985 O O . PRO A 1 361 ? -19.806 -19.519 12.366 1.00 93.81 361 PRO A O 1
ATOM 2988 N N . ASN A 1 362 ? -18.814 -19.527 14.382 1.00 94.56 362 ASN A N 1
ATOM 2989 C CA . ASN A 1 362 ? -19.120 -20.915 14.755 1.00 94.56 362 ASN A CA 1
ATOM 2990 C C . ASN A 1 362 ? -20.033 -21.016 15.999 1.00 94.56 362 ASN A C 1
ATOM 2992 O O . ASN A 1 362 ? -19.621 -21.576 17.022 1.00 94.56 362 ASN A O 1
ATOM 2996 N N . PRO A 1 363 ? -21.261 -20.465 15.959 1.00 92.44 363 PRO A N 1
ATOM 2997 C CA . PRO A 1 363 ? -22.143 -20.431 17.125 1.00 92.44 363 PRO A CA 1
ATOM 2998 C C . PRO A 1 363 ? -22.531 -21.833 17.620 1.00 92.44 363 PRO A C 1
ATOM 3000 O O . PRO A 1 363 ? -22.574 -22.060 18.827 1.00 92.44 363 PRO A O 1
ATOM 3003 N N . ASP A 1 364 ? -22.746 -22.801 16.724 1.00 94.12 364 ASP A N 1
ATOM 3004 C CA . ASP A 1 364 ? -23.129 -24.164 17.119 1.00 94.12 364 ASP A CA 1
ATOM 3005 C C . ASP A 1 364 ? -22.006 -24.883 17.868 1.00 94.12 364 ASP A C 1
ATOM 3007 O O . ASP A 1 364 ? -22.215 -25.495 18.918 1.00 94.12 364 ASP A O 1
ATOM 3011 N N . GLY A 1 365 ? -20.786 -24.805 17.329 1.00 94.12 365 GLY A N 1
ATOM 3012 C CA . GLY A 1 365 ? -19.617 -25.380 17.974 1.00 94.12 365 GLY A CA 1
ATOM 3013 C C . GLY A 1 365 ? -19.347 -24.716 19.321 1.00 94.12 365 GLY A C 1
ATOM 3014 O O . GLY A 1 365 ? -19.038 -25.413 20.290 1.00 94.12 365 GLY A O 1
ATOM 3015 N N . TYR A 1 366 ? -19.485 -23.390 19.398 1.00 90.94 366 TYR A N 1
ATOM 3016 C CA . TYR A 1 366 ? -19.319 -22.625 20.630 1.00 90.94 366 TYR A CA 1
ATOM 3017 C C . TYR A 1 366 ? -20.287 -23.077 21.733 1.00 90.94 366 TYR A C 1
ATOM 3019 O O . TYR A 1 366 ? -19.817 -23.424 22.822 1.00 90.94 366 TYR A O 1
ATOM 3027 N N . GLU A 1 367 ? -21.594 -23.154 21.455 1.00 89.62 367 GLU A N 1
ATOM 3028 C CA . GLU A 1 367 ? -22.598 -23.607 22.432 1.00 89.62 367 GLU A CA 1
ATOM 3029 C C . GLU A 1 367 ? -22.305 -25.031 22.915 1.00 89.62 367 GLU A C 1
ATOM 3031 O O . GLU A 1 367 ? -22.223 -25.291 24.120 1.00 89.62 367 GLU A O 1
ATOM 3036 N N . PHE A 1 368 ? -22.004 -25.945 21.988 1.00 91.94 368 PHE A N 1
ATOM 3037 C CA . PHE A 1 368 ? -21.620 -27.307 22.355 1.00 91.94 368 PHE A CA 1
ATOM 3038 C C . PHE A 1 368 ? -20.359 -27.335 23.228 1.00 91.94 368 PHE A C 1
ATOM 3040 O O . PHE A 1 368 ? -20.279 -28.100 24.194 1.00 91.94 368 PHE A O 1
ATOM 3047 N N . SER A 1 369 ? -19.378 -26.480 22.926 1.00 91.50 369 SER A N 1
ATOM 3048 C CA . SER A 1 369 ? -18.147 -26.417 23.709 1.00 91.50 369 SER A CA 1
ATOM 3049 C C . SER A 1 369 ? -18.371 -25.910 25.135 1.00 91.50 369 SER A C 1
ATOM 3051 O O . SER A 1 369 ? -17.634 -26.270 26.050 1.00 91.50 369 SER A O 1
ATOM 3053 N N . ARG A 1 370 ? -19.395 -25.085 25.356 1.00 85.94 370 ARG A N 1
ATOM 3054 C CA . ARG A 1 370 ? -19.747 -24.569 26.681 1.00 85.94 370 ARG A CA 1
ATOM 3055 C C . ARG A 1 370 ? -20.533 -25.562 27.513 1.00 85.94 370 ARG A C 1
ATOM 3057 O O . ARG A 1 370 ? -20.260 -25.697 28.702 1.00 85.94 370 ARG A O 1
ATOM 3064 N N . GLU A 1 371 ? -21.513 -26.208 26.899 1.00 86.94 371 GLU A N 1
ATOM 3065 C CA . GLU A 1 371 ? -22.485 -27.032 27.616 1.00 86.94 371 GLU A CA 1
ATOM 3066 C C . GLU A 1 371 ? -22.042 -28.490 27.767 1.00 86.94 371 GLU A C 1
ATOM 3068 O O . GLU A 1 371 ? -22.411 -29.141 28.742 1.00 86.94 371 GLU A O 1
ATOM 3073 N N . HIS A 1 372 ? -21.245 -29.004 26.824 1.00 90.69 372 HIS A N 1
ATOM 3074 C CA . HIS A 1 372 ? -20.969 -30.438 26.718 1.00 90.69 372 HIS A CA 1
ATOM 3075 C C . HIS A 1 372 ? -19.472 -30.771 26.743 1.00 90.69 372 HIS A C 1
ATOM 3077 O O . HIS A 1 372 ? -19.047 -31.603 27.544 1.00 90.69 372 HIS A O 1
ATOM 3083 N N . ASP A 1 373 ? -18.653 -30.141 25.890 1.00 89.62 373 ASP A N 1
ATOM 3084 C CA . ASP A 1 373 ? -17.212 -30.433 25.811 1.00 89.62 373 ASP A CA 1
ATOM 3085 C C . ASP A 1 373 ? -16.359 -29.177 25.605 1.00 89.62 373 ASP A C 1
ATOM 3087 O O . ASP A 1 373 ? -16.130 -28.726 24.484 1.00 89.62 373 ASP A O 1
ATOM 3091 N N . ARG A 1 374 ? -15.749 -28.688 26.689 1.00 86.94 374 ARG A N 1
ATOM 3092 C CA . ARG A 1 374 ? -14.846 -27.523 26.684 1.00 86.94 374 ARG A CA 1
ATOM 3093 C C . ARG A 1 374 ? -13.704 -27.600 25.667 1.00 86.94 374 ARG A C 1
ATOM 3095 O O . ARG A 1 374 ? -13.150 -26.559 25.297 1.00 86.94 374 ARG A O 1
ATOM 3102 N N . LYS A 1 375 ? -13.308 -28.805 25.245 1.00 86.75 375 LYS A N 1
ATOM 3103 C CA . LYS A 1 375 ? -12.220 -29.041 24.287 1.00 86.75 375 LYS A CA 1
ATOM 3104 C C . LYS A 1 375 ? -12.713 -29.183 22.842 1.00 86.75 375 LYS A C 1
ATOM 3106 O O . LYS A 1 375 ? -11.863 -29.321 21.957 1.00 86.75 375 LYS A O 1
ATOM 3111 N N . TRP A 1 376 ? -14.021 -29.115 22.597 1.00 92.69 376 TRP A N 1
ATOM 3112 C CA . TRP A 1 376 ? -14.620 -29.197 21.268 1.00 92.69 376 TRP A CA 1
ATOM 3113 C C . TRP A 1 376 ? -14.197 -28.018 20.391 1.00 92.69 376 TRP A C 1
ATOM 3115 O O . TRP A 1 376 ? -14.382 -26.863 20.757 1.00 92.69 376 TRP A O 1
ATOM 3125 N N . ASN A 1 377 ? -13.615 -28.292 19.225 1.00 92.25 377 ASN A N 1
ATOM 3126 C CA . ASN A 1 377 ? -13.020 -27.269 18.358 1.00 92.25 377 ASN A CA 1
ATOM 3127 C C . ASN A 1 377 ? -13.632 -27.193 16.951 1.00 92.25 377 ASN A C 1
ATOM 3129 O O . ASN A 1 377 ? -13.179 -26.390 16.141 1.00 92.25 377 ASN A O 1
ATOM 3133 N N . LYS A 1 378 ? -14.637 -28.020 16.662 1.00 94.94 378 LYS A N 1
ATOM 3134 C CA . LYS A 1 378 ? -15.297 -28.121 15.354 1.00 94.94 378 LYS A CA 1
ATOM 3135 C C . LYS A 1 378 ? -16.664 -27.429 15.380 1.00 94.94 378 LYS A C 1
ATOM 3137 O O . LYS A 1 378 ? -17.144 -27.083 16.458 1.00 94.94 378 LYS A O 1
ATOM 3142 N N . ASN A 1 379 ? -17.306 -27.237 14.231 1.00 95.62 379 ASN A N 1
ATOM 3143 C CA . ASN A 1 379 ? -18.745 -26.931 14.196 1.00 95.62 379 ASN A CA 1
ATOM 3144 C C . ASN A 1 379 ? -19.583 -28.186 14.554 1.00 95.62 379 ASN A C 1
ATOM 3146 O O . ASN A 1 379 ? -19.064 -29.130 15.166 1.00 95.62 379 ASN A O 1
ATOM 3150 N N . ARG A 1 380 ? -20.883 -28.195 14.233 1.00 95.44 380 ARG A N 1
ATOM 3151 C CA . ARG A 1 380 ? -21.823 -29.270 14.615 1.00 95.44 380 ARG A CA 1
ATOM 3152 C C . ARG A 1 380 ? -22.531 -29.963 13.450 1.00 95.44 380 ARG A C 1
ATOM 3154 O O . ARG A 1 380 ? -23.443 -30.752 13.681 1.00 95.44 380 ARG A O 1
ATOM 3161 N N . SER A 1 381 ? -22.082 -29.753 12.215 1.00 94.44 381 SER A N 1
ATOM 3162 C CA . SER A 1 381 ? -22.636 -30.464 11.059 1.00 94.44 381 SER A CA 1
ATOM 3163 C C . SER A 1 381 ? -22.405 -31.985 11.151 1.00 94.44 381 SER A C 1
ATOM 3165 O O . SER A 1 381 ? -21.361 -32.429 11.635 1.00 94.44 381 SER A O 1
ATOM 3167 N N . PRO A 1 382 ? -23.349 -32.831 10.714 1.00 93.81 382 PRO A N 1
ATOM 3168 C CA . PRO A 1 382 ? -23.192 -34.280 10.737 1.00 93.81 382 PRO A CA 1
ATOM 3169 C C . PRO A 1 382 ? -22.166 -34.735 9.696 1.00 93.81 382 PRO A C 1
ATOM 3171 O O . PRO A 1 382 ? -22.148 -34.256 8.565 1.00 93.81 382 PRO A O 1
ATOM 3174 N N . GLN A 1 383 ? -21.337 -35.702 10.078 1.00 92.88 383 GLN A N 1
ATOM 3175 C CA . GLN A 1 383 ? -20.293 -36.296 9.247 1.00 92.88 383 GLN A CA 1
ATOM 3176 C C . GLN A 1 383 ? -20.456 -37.825 9.191 1.00 92.88 383 GLN A C 1
ATOM 3178 O O . GLN A 1 383 ? -21.276 -38.422 9.896 1.00 92.88 383 GLN A O 1
ATOM 3183 N N . SER A 1 384 ? -19.673 -38.500 8.346 1.00 86.06 384 SER A N 1
ATOM 3184 C CA . SER A 1 384 ? -19.738 -39.963 8.216 1.00 86.06 384 SER A CA 1
ATOM 3185 C C . SER A 1 384 ? -19.382 -40.697 9.520 1.00 86.06 384 SER A C 1
ATOM 3187 O O . SER A 1 384 ? -18.616 -40.197 10.348 1.00 86.06 384 SER A O 1
ATOM 3189 N N . ASN A 1 385 ? -19.887 -41.927 9.671 1.00 85.06 385 ASN A N 1
ATOM 3190 C CA . ASN A 1 385 ? -19.676 -42.793 10.842 1.00 85.06 385 ASN A CA 1
ATOM 3191 C C . ASN A 1 385 ? -20.164 -42.181 12.169 1.00 85.06 385 ASN A C 1
ATOM 3193 O O . ASN A 1 385 ? -19.520 -42.355 13.198 1.00 85.06 385 ASN A O 1
ATOM 3197 N N . ALA A 1 386 ? -21.291 -41.459 12.137 1.00 86.88 386 ALA A N 1
ATOM 3198 C CA . ALA A 1 386 ? -21.887 -40.790 13.301 1.00 86.88 386 ALA A CA 1
ATOM 3199 C C . ALA A 1 386 ? -20.963 -39.765 13.995 1.00 86.88 386 ALA A C 1
ATOM 3201 O O . ALA A 1 386 ? -21.166 -39.426 15.161 1.00 86.88 386 ALA A O 1
ATOM 3202 N N . ASN A 1 387 ? -19.956 -39.256 13.277 1.00 91.31 387 ASN A N 1
ATOM 3203 C CA . ASN A 1 387 ? -19.133 -38.148 13.743 1.00 91.31 387 ASN A CA 1
ATOM 3204 C C . ASN A 1 387 ? -19.831 -36.813 13.484 1.00 91.31 387 ASN A C 1
ATOM 3206 O O . ASN A 1 387 ? -20.694 -36.701 12.617 1.00 91.31 387 ASN A O 1
ATOM 3210 N N . PHE A 1 388 ? -19.411 -35.783 14.212 1.00 93.56 388 PHE A N 1
ATOM 3211 C CA . PHE A 1 388 ? -19.926 -34.428 14.053 1.00 93.56 388 PHE A CA 1
ATOM 3212 C C . PHE A 1 388 ? -18.786 -33.436 13.905 1.00 93.56 388 PHE A C 1
ATOM 3214 O O . PHE A 1 388 ? -17.748 -33.554 14.562 1.00 93.56 388 PHE A O 1
ATOM 3221 N N . GLY A 1 389 ? -19.029 -32.433 13.079 1.00 93.75 389 GLY A N 1
ATOM 3222 C CA . GLY A 1 389 ? -18.261 -31.219 12.964 1.00 93.75 389 GLY A CA 1
ATOM 3223 C C . GLY A 1 389 ? -17.036 -31.307 12.066 1.00 93.75 389 GLY A C 1
ATOM 3224 O O . GLY A 1 389 ? -16.345 -32.329 11.997 1.00 93.75 389 GLY A O 1
ATOM 3225 N N . VAL A 1 390 ? -16.725 -30.161 11.478 1.00 94.88 390 VAL A N 1
ATOM 3226 C CA . VAL A 1 390 ? -15.512 -29.808 10.747 1.00 94.88 390 VAL A CA 1
ATOM 3227 C C . VAL A 1 390 ? -14.774 -28.702 11.498 1.00 94.88 390 VAL A C 1
ATOM 3229 O O . VAL A 1 390 ? -15.377 -27.817 12.108 1.00 94.88 390 VAL A O 1
ATOM 3232 N N . ASN A 1 391 ? -13.446 -28.762 11.483 1.00 93.31 391 ASN A N 1
ATOM 3233 C CA . ASN A 1 391 ? -12.601 -27.667 11.929 1.00 93.31 391 ASN A CA 1
ATOM 3234 C C . ASN A 1 391 ? -12.598 -26.576 10.848 1.00 93.31 391 ASN A C 1
ATOM 3236 O O . ASN A 1 391 ? -11.995 -26.753 9.786 1.00 93.31 391 ASN A O 1
ATOM 3240 N N . LEU A 1 392 ? -13.282 -25.463 11.128 1.00 93.75 392 LEU A N 1
ATOM 3241 C CA . LEU A 1 392 ? -13.499 -24.384 10.162 1.00 93.75 392 LEU A CA 1
ATOM 3242 C C . LEU A 1 392 ? -12.195 -23.729 9.686 1.00 93.75 392 LEU A C 1
ATOM 3244 O O . LEU A 1 392 ? -12.085 -23.397 8.512 1.00 93.75 392 LEU A O 1
ATOM 3248 N N . ASP A 1 393 ? -11.186 -23.632 10.555 1.00 89.38 393 ASP A N 1
ATOM 3249 C CA . ASP A 1 393 ? -9.855 -23.082 10.241 1.00 89.38 393 ASP A CA 1
ATOM 3250 C C . ASP A 1 393 ? -9.139 -23.899 9.142 1.00 89.38 393 ASP A C 1
ATOM 3252 O O . ASP A 1 393 ? -8.324 -23.405 8.370 1.00 89.38 393 ASP A O 1
ATOM 3256 N N . SER A 1 394 ? -9.498 -25.180 9.002 1.00 87.94 394 SER A N 1
ATOM 3257 C CA . SER A 1 394 ? -8.972 -26.066 7.955 1.00 87.94 394 SER A CA 1
ATOM 3258 C C . SER A 1 394 ? -9.892 -26.221 6.738 1.00 87.94 394 SER A C 1
ATOM 3260 O O . SER A 1 394 ? -9.541 -26.965 5.826 1.00 87.94 394 SER A O 1
ATOM 3262 N N . ASN A 1 395 ? -11.056 -25.565 6.689 1.00 92.31 395 ASN A N 1
ATOM 3263 C CA . ASN A 1 395 ? -12.061 -25.778 5.638 1.00 92.31 395 ASN A CA 1
ATOM 3264 C C . ASN A 1 395 ? -11.958 -24.782 4.461 1.00 92.31 395 ASN A C 1
ATOM 3266 O O . ASN A 1 395 ? -12.812 -24.781 3.583 1.00 92.31 395 ASN A O 1
ATOM 3270 N N . PHE A 1 396 ? -10.906 -23.963 4.393 1.00 91.25 396 PHE A N 1
ATOM 3271 C CA . PHE A 1 396 ? -10.668 -23.021 3.289 1.00 91.25 396 PHE A CA 1
ATOM 3272 C C . PHE A 1 396 ? -9.981 -23.691 2.086 1.00 91.25 396 PHE A C 1
ATOM 3274 O O . PHE A 1 396 ? -9.235 -24.652 2.243 1.00 91.25 396 PHE A O 1
ATOM 3281 N N . ASN A 1 397 ? -10.218 -23.189 0.868 1.00 87.94 397 ASN A N 1
ATOM 3282 C CA . ASN A 1 397 ? -9.769 -23.824 -0.383 1.00 87.94 397 ASN A CA 1
ATOM 3283 C C . ASN A 1 397 ? -8.261 -23.796 -0.646 1.00 87.94 397 ASN A C 1
ATOM 3285 O O . ASN A 1 397 ? -7.764 -24.677 -1.351 1.00 87.94 397 ASN A O 1
ATOM 3289 N N . ASN A 1 398 ? -7.537 -22.803 -0.129 1.00 83.19 398 ASN A N 1
ATOM 3290 C CA . ASN A 1 398 ? -6.128 -22.646 -0.460 1.00 83.19 398 ASN A CA 1
ATOM 3291 C C . ASN A 1 398 ? -5.309 -23.810 0.107 1.00 83.19 398 ASN A C 1
ATOM 3293 O O . ASN A 1 398 ? -5.219 -23.981 1.319 1.00 83.19 398 ASN A O 1
ATOM 3297 N N . GLN A 1 399 ? -4.725 -24.611 -0.786 1.00 81.75 399 GLN A N 1
ATOM 3298 C CA . GLN A 1 399 ? -3.910 -25.781 -0.440 1.00 81.75 399 GLN A CA 1
ATOM 3299 C C . GLN A 1 399 ? -4.622 -26.801 0.477 1.00 81.75 399 GLN A C 1
ATOM 3301 O O . GLN A 1 399 ? -3.979 -27.577 1.181 1.00 81.75 399 GLN A O 1
ATOM 3306 N N . TRP A 1 400 ? -5.961 -26.855 0.419 1.00 79.88 400 TRP A N 1
ATOM 3307 C CA . TRP A 1 400 ? -6.836 -27.644 1.304 1.00 79.88 400 TRP A CA 1
ATOM 3308 C C . TRP A 1 400 ? -6.466 -29.139 1.420 1.00 79.88 400 TRP A C 1
ATOM 3310 O O . TRP A 1 400 ? -6.643 -29.767 2.470 1.00 79.88 400 TRP A O 1
ATOM 3320 N N . ASN A 1 401 ? -5.926 -29.727 0.346 1.00 80.06 401 ASN A N 1
ATOM 3321 C CA . ASN A 1 401 ? -5.478 -31.123 0.315 1.00 80.06 401 ASN A CA 1
ATOM 3322 C C . ASN A 1 401 ? -4.024 -31.321 -0.123 1.00 80.06 401 ASN A C 1
ATOM 3324 O O . ASN A 1 401 ? -3.637 -32.420 -0.523 1.00 80.06 401 ASN A O 1
ATOM 3328 N N . VAL A 1 402 ? -3.198 -30.286 -0.029 1.00 65.56 402 VAL A N 1
ATOM 3329 C CA . VAL A 1 402 ? -1.775 -30.450 -0.317 1.00 65.56 402 VAL A CA 1
ATOM 3330 C C . VAL A 1 402 ? -1.094 -31.126 0.874 1.00 65.56 402 VAL A C 1
ATOM 3332 O O . VAL A 1 402 ? -1.398 -30.847 2.031 1.00 65.56 402 VAL A O 1
ATOM 3335 N N . ASN A 1 403 ? -0.249 -32.116 0.578 1.00 57.19 403 ASN A N 1
ATOM 3336 C CA . ASN A 1 403 ? 0.439 -33.001 1.530 1.00 57.19 403 ASN A CA 1
ATOM 3337 C C . ASN A 1 403 ? -0.432 -33.993 2.326 1.00 57.19 403 ASN A C 1
ATOM 3339 O O . ASN A 1 403 ? 0.055 -34.568 3.296 1.00 57.19 403 ASN A O 1
ATOM 3343 N N . GLY A 1 404 ? -1.688 -34.238 1.918 1.00 55.78 404 GLY A N 1
ATOM 3344 C CA . GLY A 1 404 ? -2.452 -35.452 2.253 1.00 55.78 404 GLY A CA 1
ATOM 3345 C C . GLY A 1 404 ? -2.477 -35.888 3.723 1.00 55.78 404 GLY A C 1
ATOM 3346 O O . GLY A 1 404 ? -2.607 -37.084 3.967 1.00 55.78 404 GLY A O 1
ATOM 3347 N N . ASN A 1 405 ? -2.323 -34.968 4.690 1.00 63.28 405 ASN A N 1
ATOM 3348 C CA . ASN A 1 405 ? -2.142 -35.331 6.095 1.00 63.28 405 ASN A CA 1
ATOM 3349 C C . ASN A 1 405 ? -3.340 -36.178 6.566 1.00 63.28 405 ASN A C 1
ATOM 3351 O O . ASN A 1 405 ? -4.436 -35.626 6.732 1.00 63.28 405 ASN A O 1
ATOM 3355 N N . PRO A 1 406 ? -3.157 -37.492 6.813 1.00 65.25 406 PRO A N 1
ATOM 3356 C CA . PRO A 1 406 ? -4.270 -38.402 7.073 1.00 65.25 406 PRO A CA 1
ATOM 3357 C C . PRO A 1 406 ? -5.078 -37.987 8.305 1.00 65.25 406 PRO A C 1
ATOM 3359 O O . PRO A 1 406 ? -6.292 -38.168 8.342 1.00 65.25 406 PRO A O 1
ATOM 3362 N N . SER A 1 407 ? -4.425 -37.339 9.278 1.00 64.38 407 SER A N 1
ATOM 3363 C CA . SER A 1 407 ? -5.069 -36.848 10.503 1.00 64.38 407 SER A CA 1
ATOM 3364 C C . SER A 1 407 ? -6.154 -35.794 10.254 1.00 64.38 407 SER A C 1
ATOM 3366 O O . SER A 1 407 ? -7.050 -35.639 11.082 1.00 64.38 407 SER A O 1
ATOM 3368 N N . ARG A 1 408 ? -6.104 -35.087 9.115 1.00 79.31 408 ARG A N 1
ATOM 3369 C CA . ARG A 1 408 ? -7.108 -34.086 8.718 1.00 79.31 408 ARG A CA 1
ATOM 3370 C C . ARG A 1 408 ? -8.233 -34.668 7.864 1.00 79.31 408 ARG A C 1
ATOM 3372 O O . ARG A 1 408 ? -9.223 -33.977 7.646 1.00 79.31 408 ARG A O 1
ATOM 3379 N N . ALA A 1 409 ? -8.100 -35.909 7.395 1.00 84.44 409 ALA A N 1
ATOM 3380 C CA . ALA A 1 409 ? -9.109 -36.602 6.595 1.00 84.44 409 ALA A CA 1
ATOM 3381 C C . ALA A 1 409 ? -10.060 -37.470 7.437 1.00 84.44 409 ALA A C 1
ATOM 3383 O O . ALA A 1 409 ? -11.110 -37.856 6.935 1.00 84.44 409 ALA A O 1
ATOM 3384 N N . ASP A 1 410 ? -9.714 -37.759 8.696 1.00 88.00 410 ASP A N 1
ATOM 3385 C CA . ASP A 1 410 ? -10.547 -38.537 9.616 1.00 88.00 410 ASP A CA 1
ATOM 3386 C C . ASP A 1 410 ? -11.676 -37.677 10.221 1.00 88.00 410 ASP A C 1
ATOM 3388 O O . ASP A 1 410 ? -11.375 -36.756 10.987 1.00 88.00 410 ASP A O 1
ATOM 3392 N N . PRO A 1 411 ? -12.964 -37.979 9.954 1.00 90.44 411 PRO A N 1
ATOM 3393 C CA . PRO A 1 411 ? -14.108 -37.275 10.538 1.00 90.44 411 PRO A CA 1
ATOM 3394 C C . PRO A 1 411 ? -14.150 -37.280 12.075 1.00 90.44 411 PRO A C 1
ATOM 3396 O O . PRO A 1 411 ? -14.730 -36.368 12.674 1.00 90.44 411 PRO A O 1
ATOM 3399 N N . ALA A 1 412 ? -13.529 -38.267 12.730 1.00 87.25 412 ALA A N 1
ATOM 3400 C CA . ALA A 1 412 ? -13.404 -38.317 14.189 1.00 87.25 412 ALA A CA 1
ATOM 3401 C C . ALA A 1 412 ? -12.305 -37.378 14.725 1.00 87.25 412 ALA A C 1
ATOM 3403 O O . ALA A 1 412 ? -12.310 -37.000 15.900 1.00 87.25 412 ALA A O 1
ATOM 3404 N N . GLY A 1 413 ? -11.373 -36.956 13.867 1.00 88.00 413 GLY A N 1
ATOM 3405 C CA . GLY A 1 413 ? -10.245 -36.107 14.222 1.00 88.00 413 GLY A CA 1
ATOM 3406 C C . GLY A 1 413 ? -10.649 -34.679 14.598 1.00 88.00 413 GLY A C 1
ATOM 3407 O O . GLY A 1 413 ? -11.580 -34.090 14.047 1.00 88.00 413 GLY A O 1
ATOM 3408 N N . ARG A 1 414 ? -9.887 -34.067 15.516 1.00 86.19 414 ARG A N 1
ATOM 3409 C CA . ARG A 1 414 ? -10.046 -32.647 15.903 1.00 86.19 414 ARG A CA 1
ATOM 3410 C C . ARG A 1 414 ? -9.679 -31.675 14.787 1.00 86.19 414 ARG A C 1
ATOM 3412 O O . ARG A 1 414 ? -10.184 -30.561 14.738 1.00 86.19 414 ARG A O 1
ATOM 3419 N N . VAL A 1 415 ? -8.770 -32.071 13.908 1.00 86.94 415 VAL A N 1
ATOM 3420 C CA . VAL A 1 415 ? -8.301 -31.255 12.779 1.00 86.94 415 VAL A CA 1
ATOM 3421 C C . VAL A 1 415 ? -8.994 -31.649 11.475 1.00 86.94 415 VAL A C 1
ATOM 3423 O O . VAL A 1 415 ? -8.485 -31.352 10.398 1.00 86.94 415 VAL A O 1
ATOM 3426 N N . TYR A 1 416 ? -10.138 -32.342 11.566 1.00 91.44 416 TYR A N 1
ATOM 3427 C CA . TYR A 1 416 ? -10.896 -32.764 10.396 1.00 91.44 416 TYR A CA 1
ATOM 3428 C C . TYR A 1 416 ? -11.292 -31.555 9.552 1.00 91.44 416 TYR A C 1
ATOM 3430 O O . TYR A 1 416 ? -12.024 -30.684 10.017 1.00 91.44 416 TYR A O 1
ATOM 3438 N N . ARG A 1 417 ? -10.807 -31.509 8.314 1.00 89.38 417 ARG A N 1
ATOM 3439 C CA . ARG A 1 417 ? -10.947 -30.353 7.416 1.00 89.38 417 ARG A CA 1
ATOM 3440 C C . ARG A 1 417 ? -12.254 -30.318 6.626 1.00 89.38 417 ARG A C 1
ATOM 3442 O O . ARG A 1 417 ? -12.441 -29.398 5.838 1.00 89.38 417 ARG A O 1
ATOM 3449 N N . GLY A 1 418 ? -13.105 -31.331 6.781 1.00 91.62 418 GLY A N 1
ATOM 3450 C CA . GLY A 1 418 ? -14.326 -31.513 5.999 1.00 91.62 418 GLY A CA 1
ATOM 3451 C C . GLY A 1 418 ? -14.147 -32.372 4.741 1.00 91.62 418 GLY A C 1
ATOM 3452 O O . GLY A 1 418 ? -13.035 -32.818 4.439 1.00 91.62 418 GLY A O 1
ATOM 3453 N N . PRO A 1 419 ? -15.246 -32.637 4.014 1.00 90.88 419 PRO A N 1
ATOM 3454 C CA . PRO A 1 419 ? -15.245 -33.422 2.776 1.00 90.88 419 PRO A CA 1
ATOM 3455 C C . PRO A 1 419 ? -14.795 -32.640 1.530 1.00 90.88 419 PRO A C 1
ATOM 3457 O O . PRO A 1 419 ? -14.339 -33.249 0.565 1.00 90.88 419 PRO A O 1
ATOM 3460 N N . ALA A 1 420 ? -14.912 -31.312 1.540 1.00 91.75 420 ALA A N 1
ATOM 3461 C CA . ALA A 1 420 ? -14.491 -30.404 0.473 1.00 91.75 420 ALA A CA 1
ATOM 3462 C C . ALA A 1 420 ? -14.213 -29.017 1.081 1.00 91.75 420 ALA A C 1
ATOM 3464 O O . ALA A 1 420 ? -14.725 -28.734 2.168 1.00 91.75 420 ALA A O 1
ATOM 3465 N N . PRO A 1 421 ? -13.439 -28.138 0.422 1.00 91.50 421 PRO A N 1
ATOM 3466 C CA . PRO A 1 421 ? -13.315 -26.766 0.887 1.00 91.50 421 PRO A CA 1
ATOM 3467 C C . PRO A 1 421 ? -14.670 -26.055 0.842 1.00 91.50 421 PRO A C 1
ATOM 3469 O O . PRO A 1 421 ? -15.449 -26.240 -0.094 1.00 91.50 421 PRO A O 1
ATOM 3472 N N . PHE A 1 422 ? -14.935 -25.232 1.849 1.00 94.88 422 PHE A N 1
ATOM 3473 C CA . PHE A 1 422 ? -16.198 -24.530 2.057 1.00 94.88 422 PHE A CA 1
ATOM 3474 C C . PHE A 1 422 ? -17.426 -25.454 2.151 1.00 94.88 422 PHE A C 1
ATOM 3476 O O . PHE A 1 422 ? -18.543 -25.078 1.771 1.00 94.88 422 PHE A O 1
ATOM 3483 N N . SER A 1 423 ? -17.234 -26.683 2.644 1.00 94.31 423 SER A N 1
ATOM 3484 C CA . SER A 1 423 ? -18.334 -27.621 2.898 1.00 94.31 423 SER A CA 1
ATOM 3485 C C . SER A 1 423 ? -19.305 -27.092 3.953 1.00 94.31 423 SER A C 1
ATOM 3487 O O . SER A 1 423 ? -20.501 -27.385 3.895 1.00 94.31 423 SER A O 1
ATOM 3489 N N . GLU A 1 424 ? -18.817 -26.252 4.863 1.00 95.69 424 GLU A N 1
ATOM 3490 C CA . GLU A 1 424 ? -19.587 -25.745 5.993 1.00 95.69 424 GLU A CA 1
ATOM 3491 C C . GLU A 1 424 ? -20.216 -24.374 5.701 1.00 95.69 424 GLU A C 1
ATOM 3493 O O . GLU A 1 424 ? -19.536 -23.511 5.128 1.00 95.69 424 GLU A O 1
ATOM 3498 N N . PRO A 1 425 ? -21.483 -24.133 6.100 1.00 95.50 425 PRO A N 1
ATOM 3499 C CA . PRO A 1 425 ? -22.142 -22.837 5.910 1.00 95.50 425 PRO A CA 1
ATOM 3500 C C . PRO A 1 425 ? -21.346 -21.680 6.518 1.00 95.50 425 PRO A C 1
ATOM 3502 O O . PRO A 1 425 ? -21.186 -20.646 5.878 1.00 95.50 425 PRO A O 1
ATOM 3505 N N . GLU A 1 426 ? -20.742 -21.880 7.687 1.00 95.94 426 GLU A N 1
ATOM 3506 C CA . GLU A 1 426 ? -19.941 -20.868 8.377 1.00 95.94 426 GLU A CA 1
ATOM 3507 C C . GLU A 1 426 ? -18.754 -20.393 7.522 1.00 95.94 426 GLU A C 1
ATOM 3509 O O . GLU A 1 426 ? -18.482 -19.199 7.404 1.00 95.94 426 GLU A O 1
ATOM 3514 N N . THR A 1 427 ? -18.055 -21.324 6.869 1.00 95.75 427 THR A N 1
ATOM 3515 C CA . THR A 1 427 ? -16.907 -20.982 6.012 1.00 95.75 427 THR A CA 1
ATOM 3516 C C . THR A 1 427 ? -17.319 -20.401 4.662 1.00 95.75 427 THR A C 1
ATOM 3518 O O . THR A 1 427 ? -16.587 -19.573 4.121 1.00 95.75 427 THR A O 1
ATOM 3521 N N . ARG A 1 428 ? -18.496 -20.765 4.127 1.00 95.56 428 ARG A N 1
ATOM 3522 C CA . ARG A 1 428 ? -19.075 -20.098 2.946 1.00 95.56 428 ARG A CA 1
ATOM 3523 C C . ARG A 1 428 ? -19.432 -18.649 3.251 1.00 95.56 428 ARG A C 1
ATOM 3525 O O . ARG A 1 428 ? -19.080 -17.775 2.466 1.00 95.56 428 ARG A O 1
ATOM 3532 N N . ALA A 1 429 ? -20.018 -18.396 4.419 1.00 95.69 429 ALA A N 1
ATOM 3533 C CA . ALA A 1 429 ? -20.340 -17.054 4.885 1.00 95.69 429 ALA A CA 1
ATOM 3534 C C . ALA A 1 429 ? -19.094 -16.153 4.918 1.00 95.69 429 ALA A C 1
ATOM 3536 O O . ALA A 1 429 ? -19.104 -15.035 4.404 1.00 95.69 429 ALA A O 1
ATOM 3537 N N . LEU A 1 430 ? -17.991 -16.663 5.478 1.00 96.62 430 LEU A N 1
ATOM 3538 C CA . LEU A 1 430 ? -16.722 -15.934 5.539 1.00 96.62 430 LEU A CA 1
ATOM 3539 C C . LEU A 1 430 ? -16.067 -15.776 4.165 1.00 96.62 430 LEU A C 1
ATOM 3541 O O . LEU A 1 430 ? -15.557 -14.700 3.864 1.00 96.62 430 LEU A O 1
ATOM 3545 N N . ARG A 1 431 ? -16.116 -16.806 3.310 1.00 95.00 431 ARG A N 1
ATOM 3546 C CA . ARG A 1 431 ? -15.661 -16.722 1.913 1.00 95.00 431 ARG A CA 1
ATOM 3547 C C . ARG A 1 431 ? -16.369 -15.587 1.180 1.00 95.00 431 ARG A C 1
ATOM 3549 O O . ARG A 1 431 ? -15.700 -14.777 0.547 1.00 95.00 431 ARG A O 1
ATOM 3556 N N . ASP A 1 432 ? -17.694 -15.530 1.271 1.00 95.75 432 ASP A N 1
ATOM 3557 C CA . ASP A 1 432 ? -18.502 -14.544 0.552 1.00 95.75 432 ASP A CA 1
ATOM 3558 C C . ASP A 1 432 ? -18.283 -13.140 1.118 1.00 95.75 432 ASP A C 1
ATOM 3560 O O . ASP A 1 432 ? -18.121 -12.187 0.357 1.00 95.75 432 ASP A O 1
ATOM 3564 N N . LEU A 1 433 ? -18.154 -13.013 2.443 1.00 95.12 433 LEU A N 1
ATOM 3565 C CA . LEU A 1 433 ? -17.756 -11.761 3.086 1.00 95.12 433 LEU A CA 1
ATOM 3566 C C . LEU A 1 433 ? -16.396 -11.266 2.569 1.00 95.12 433 LEU A C 1
ATOM 3568 O O . LEU A 1 433 ? -16.274 -10.113 2.163 1.00 95.12 433 LEU A O 1
ATOM 3572 N N . MET A 1 434 ? -15.381 -12.133 2.557 1.00 92.62 434 MET A N 1
ATOM 3573 C CA . MET A 1 434 ? -14.038 -11.792 2.078 1.00 92.62 434 MET A CA 1
ATOM 3574 C C . MET A 1 434 ? -14.035 -11.466 0.581 1.00 92.62 434 MET A C 1
ATOM 3576 O O . MET A 1 434 ? -13.334 -10.552 0.154 1.00 92.62 434 MET A O 1
ATOM 3580 N N . HIS A 1 435 ? -14.838 -12.169 -0.221 1.00 92.12 435 HIS A N 1
ATOM 3581 C CA . HIS A 1 435 ? -14.960 -11.916 -1.656 1.00 92.12 435 HIS A CA 1
ATOM 3582 C C . HIS A 1 435 ? -15.624 -10.565 -1.957 1.00 92.12 435 HIS A C 1
ATOM 3584 O O . HIS A 1 435 ? -15.208 -9.859 -2.872 1.00 92.12 435 HIS A O 1
ATOM 3590 N N . ASN A 1 436 ? -16.606 -10.167 -1.147 1.00 91.25 436 ASN A N 1
ATOM 3591 C CA . ASN A 1 436 ? -17.282 -8.874 -1.272 1.00 91.25 436 ASN A CA 1
ATOM 3592 C C . ASN A 1 436 ? -16.447 -7.696 -0.735 1.00 91.25 436 ASN A C 1
ATOM 3594 O O . ASN A 1 436 ? -16.776 -6.537 -0.988 1.00 91.25 436 ASN A O 1
ATOM 3598 N N . HIS A 1 437 ? -15.369 -7.981 -0.003 1.00 90.56 437 HIS A N 1
ATOM 3599 C CA . HIS A 1 437 ? -14.501 -6.988 0.630 1.00 90.56 437 HIS A CA 1
ATOM 3600 C C . HIS A 1 437 ? -13.020 -7.240 0.323 1.00 90.56 437 HIS A C 1
ATOM 3602 O O . HIS A 1 437 ? -12.162 -7.120 1.197 1.00 90.56 437 HIS A O 1
ATOM 3608 N N . VAL A 1 438 ? -12.707 -7.552 -0.939 1.00 87.31 438 VAL A N 1
ATOM 3609 C CA . VAL A 1 438 ? -11.319 -7.697 -1.425 1.00 87.31 438 VAL A CA 1
ATOM 3610 C C . VAL A 1 438 ? -10.490 -6.414 -1.300 1.00 87.31 438 VAL A C 1
ATOM 3612 O O . VAL A 1 438 ? -9.270 -6.466 -1.404 1.00 87.31 438 VAL A O 1
ATOM 3615 N N . ASP A 1 439 ? -11.146 -5.276 -1.071 1.00 85.19 439 ASP A N 1
ATOM 3616 C CA . ASP A 1 439 ? -10.532 -3.973 -0.835 1.00 85.19 439 ASP A CA 1
ATOM 3617 C C . ASP A 1 439 ? -10.220 -3.695 0.650 1.00 85.19 439 ASP A C 1
ATOM 3619 O O . ASP A 1 439 ? -9.747 -2.612 1.000 1.00 85.19 439 ASP A O 1
ATOM 3623 N N . ALA A 1 440 ? -10.478 -4.656 1.544 1.00 87.00 440 ALA A N 1
ATOM 3624 C CA . ALA A 1 440 ? -10.062 -4.548 2.935 1.00 87.00 440 ALA A CA 1
ATOM 3625 C C . ALA A 1 440 ? -8.532 -4.470 3.048 1.00 87.00 440 ALA A C 1
ATOM 3627 O O . ALA A 1 440 ? -7.799 -5.279 2.485 1.00 87.00 440 ALA A O 1
ATOM 3628 N N . VAL A 1 441 ? -8.049 -3.498 3.824 1.00 88.62 441 VAL A N 1
ATOM 3629 C CA . VAL A 1 441 ? -6.611 -3.244 4.005 1.00 88.62 441 VAL A CA 1
ATOM 3630 C C . VAL A 1 441 ? -5.971 -4.186 5.024 1.00 88.62 441 VAL A C 1
ATOM 3632 O O . VAL A 1 441 ? -4.750 -4.320 5.057 1.00 88.62 441 VAL A O 1
ATOM 3635 N N . LEU A 1 442 ? -6.788 -4.816 5.873 1.00 89.38 442 LEU A N 1
ATOM 3636 C CA . LEU A 1 442 ? -6.352 -5.746 6.907 1.00 89.38 442 LEU A CA 1
ATOM 3637 C C . LEU A 1 442 ? -7.473 -6.736 7.240 1.00 89.38 442 LEU A C 1
ATOM 3639 O O . LEU A 1 442 ? -8.622 -6.335 7.433 1.00 89.38 442 LEU A O 1
ATOM 3643 N N . LEU A 1 443 ? -7.109 -8.012 7.368 1.00 91.94 443 LEU A N 1
ATOM 3644 C CA . LEU A 1 443 ? -7.938 -9.053 7.963 1.00 91.94 443 LEU A CA 1
ATOM 3645 C C . LEU A 1 443 ? -7.193 -9.666 9.148 1.00 91.94 443 LEU A C 1
ATOM 3647 O O . LEU A 1 443 ? -6.023 -10.021 9.021 1.00 91.94 443 LEU A O 1
ATOM 3651 N N . VAL A 1 444 ? -7.878 -9.795 10.282 1.00 92.12 444 VAL A N 1
ATOM 3652 C CA . VAL A 1 444 ? -7.335 -10.393 11.506 1.00 92.12 444 VAL A CA 1
ATOM 3653 C C . VAL A 1 444 ? -8.229 -11.545 11.950 1.00 92.12 444 VAL A C 1
ATOM 3655 O O . VAL A 1 444 ? -9.419 -11.340 12.181 1.00 92.12 444 VAL A O 1
ATOM 3658 N N . ASP A 1 445 ? -7.649 -12.735 12.098 1.00 92.31 445 ASP A N 1
ATOM 3659 C CA . ASP A 1 445 ? -8.271 -13.864 12.796 1.00 92.31 445 ASP A CA 1
ATOM 3660 C C . ASP A 1 445 ? -7.740 -13.934 14.234 1.00 92.31 445 ASP A C 1
ATOM 3662 O O . ASP A 1 445 ? -6.530 -14.012 14.465 1.00 92.31 445 ASP A O 1
ATOM 3666 N N . LEU A 1 446 ? -8.643 -13.847 15.208 1.00 91.38 446 LEU A N 1
ATOM 3667 C CA . LEU A 1 446 ? -8.314 -13.820 16.628 1.00 91.38 446 LEU A CA 1
ATOM 3668 C C . LEU A 1 446 ? -8.372 -15.234 17.211 1.00 91.38 446 LEU A C 1
ATOM 3670 O O . LEU A 1 446 ? -9.456 -15.776 17.452 1.00 91.38 446 LEU A O 1
ATOM 3674 N N . GLN A 1 447 ? -7.193 -15.785 17.508 1.00 86.56 447 GLN A N 1
ATOM 3675 C CA . GLN A 1 447 ? -7.014 -17.109 18.110 1.00 86.56 447 GLN A CA 1
ATOM 3676 C C . GLN A 1 447 ? -6.487 -17.039 19.551 1.00 86.56 447 GLN A C 1
ATOM 3678 O O . GLN A 1 447 ? -5.927 -16.035 19.996 1.00 86.56 447 GLN A O 1
ATOM 3683 N N . GLY A 1 448 ? -6.707 -18.109 20.317 1.00 72.50 448 GLY A N 1
ATOM 3684 C CA . GLY A 1 448 ? -6.588 -18.092 21.778 1.00 72.50 448 GLY A CA 1
ATOM 3685 C C . GLY A 1 448 ? -5.313 -18.655 22.403 1.00 72.50 448 GLY A C 1
ATOM 3686 O O . GLY A 1 448 ? -5.224 -18.684 23.631 1.00 72.50 448 GLY A O 1
ATOM 3687 N N . PHE A 1 449 ? -4.345 -19.135 21.620 1.00 67.69 449 PHE A N 1
ATOM 3688 C CA . PHE A 1 449 ? -3.158 -19.820 22.145 1.00 67.69 449 PHE A CA 1
ATOM 3689 C C . PHE A 1 449 ? -1.864 -19.379 21.446 1.00 67.69 449 PHE A C 1
ATOM 3691 O O . PHE A 1 449 ? -1.844 -19.147 20.244 1.00 67.69 449 PHE A O 1
ATOM 3698 N N . GLY A 1 450 ? -0.766 -19.305 22.208 1.00 60.19 450 GLY A N 1
ATOM 3699 C CA . GLY A 1 450 ? 0.599 -19.168 21.680 1.00 60.19 450 GLY A CA 1
ATOM 3700 C C . GLY A 1 450 ? 1.225 -17.774 21.761 1.00 60.19 450 GLY A C 1
ATOM 3701 O O . GLY A 1 450 ? 2.438 -17.673 21.639 1.00 60.19 450 GLY A O 1
ATOM 3702 N N . GLN A 1 451 ? 0.449 -16.708 22.006 1.00 65.19 451 GLN A N 1
ATOM 3703 C CA . GLN A 1 451 ? 0.951 -15.317 21.977 1.00 65.19 451 GLN A CA 1
ATOM 3704 C C . GLN A 1 451 ? 1.669 -14.963 20.656 1.00 65.19 451 GLN A C 1
ATOM 3706 O O . GLN A 1 451 ? 2.617 -14.175 20.642 1.00 65.19 451 GLN A O 1
ATOM 3711 N N . LEU A 1 452 ? 1.209 -15.561 19.554 1.00 64.88 452 LEU A N 1
ATOM 3712 C CA . LEU A 1 452 ? 1.779 -15.405 18.221 1.00 64.88 452 LEU A CA 1
ATOM 3713 C C . LEU A 1 452 ? 0.910 -14.470 17.379 1.00 64.88 452 LEU A C 1
ATOM 3715 O O . LEU A 1 452 ? -0.316 -14.503 17.469 1.00 64.88 452 LEU A O 1
ATOM 3719 N N . ILE A 1 453 ? 1.557 -13.685 16.519 1.00 75.75 453 ILE A N 1
ATOM 3720 C CA . ILE A 1 453 ? 0.908 -13.078 15.355 1.00 75.75 453 ILE A CA 1
ATOM 3721 C C . ILE A 1 453 ? 1.302 -13.956 14.173 1.00 75.75 453 ILE A C 1
ATOM 3723 O O . ILE A 1 453 ? 2.458 -13.947 13.751 1.00 75.75 453 ILE A O 1
ATOM 3727 N N . LEU A 1 454 ? 0.361 -14.765 13.693 1.00 78.12 454 LEU A N 1
ATOM 3728 C CA . LEU A 1 454 ? 0.590 -15.667 12.570 1.00 78.12 454 LEU A CA 1
ATOM 3729 C C . LEU A 1 454 ? 0.279 -14.939 11.264 1.00 78.12 454 LEU A C 1
ATOM 3731 O O . LEU A 1 454 ? -0.735 -14.254 11.148 1.00 78.12 454 LEU A O 1
ATOM 3735 N N . MET A 1 455 ? 1.171 -15.081 10.289 1.00 79.94 455 MET A N 1
ATOM 3736 C CA . MET A 1 455 ? 1.066 -14.432 8.985 1.00 79.94 455 MET A CA 1
ATOM 3737 C C . MET A 1 455 ? 0.948 -15.499 7.895 1.00 79.94 455 MET A C 1
ATOM 3739 O O . MET A 1 455 ? 1.465 -16.603 8.073 1.00 79.94 455 MET A O 1
ATOM 3743 N N . PRO A 1 456 ? 0.294 -15.202 6.762 1.00 78.31 456 PRO A N 1
ATOM 37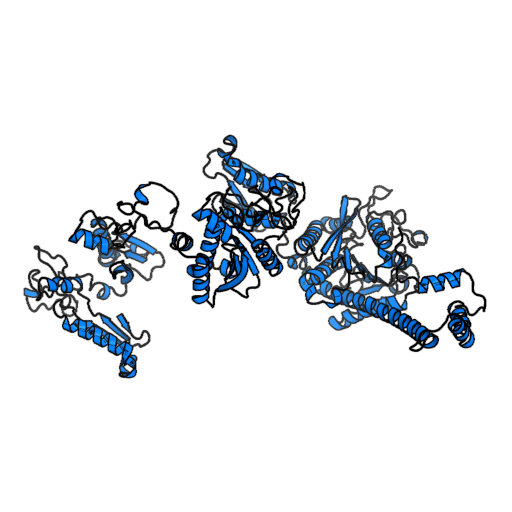44 C CA . PRO A 1 456 ? 0.324 -16.094 5.615 1.00 78.31 456 PRO A CA 1
ATOM 3745 C C . PRO A 1 456 ? 1.762 -16.290 5.088 1.00 78.31 456 PRO A C 1
ATOM 3747 O O . PRO A 1 456 ? 2.582 -15.378 5.158 1.00 78.31 456 PRO A O 1
ATOM 3750 N N . TRP A 1 457 ? 2.097 -17.438 4.504 1.00 78.94 457 TRP A N 1
ATOM 3751 C CA . TRP A 1 457 ? 1.269 -18.641 4.382 1.00 78.94 457 TRP A CA 1
ATOM 3752 C C . TRP A 1 457 ? 1.385 -19.548 5.617 1.00 78.94 457 TRP A C 1
ATOM 3754 O O . TRP A 1 457 ? 2.409 -19.581 6.280 1.00 78.94 457 TRP A O 1
ATOM 3764 N N . SER A 1 458 ? 0.348 -20.342 5.900 1.00 75.56 458 SER A N 1
ATOM 3765 C CA . SER A 1 458 ? 0.366 -21.333 6.992 1.00 75.56 458 SER A CA 1
ATOM 3766 C C . SER A 1 458 ? 0.772 -22.749 6.554 1.00 75.56 458 SER A C 1
ATOM 3768 O O . SER A 1 458 ? 0.895 -23.642 7.391 1.00 75.56 458 SER A O 1
ATOM 3770 N N . TRP A 1 459 ? 0.946 -22.982 5.249 1.00 71.56 459 TRP A N 1
ATOM 3771 C CA . TRP A 1 459 ? 1.206 -24.305 4.661 1.00 71.56 459 TRP A CA 1
ATOM 3772 C C . TRP A 1 459 ? 2.621 -24.461 4.077 1.00 71.56 459 TRP A C 1
ATOM 3774 O O . TRP A 1 459 ? 3.003 -25.576 3.728 1.00 71.56 459 TRP A O 1
ATOM 3784 N N . THR A 1 460 ? 3.380 -23.367 3.959 1.00 74.44 460 THR A N 1
ATOM 3785 C CA . THR A 1 460 ? 4.738 -23.315 3.393 1.00 74.44 460 THR A CA 1
ATOM 3786 C C . THR A 1 460 ? 5.593 -22.309 4.162 1.00 74.44 460 THR A C 1
ATOM 3788 O O . THR A 1 460 ? 5.052 -21.399 4.786 1.00 74.44 460 THR A O 1
ATOM 3791 N N . GLU A 1 461 ? 6.913 -22.481 4.105 1.00 68.19 461 GLU A N 1
ATOM 3792 C CA . GLU A 1 461 ? 7.900 -21.529 4.636 1.00 68.19 461 GLU A CA 1
ATOM 3793 C C . GLU A 1 461 ? 8.168 -20.362 3.671 1.00 68.19 461 GLU A C 1
ATOM 3795 O O . GLU A 1 461 ? 8.744 -19.349 4.068 1.00 68.19 461 GLU A O 1
ATOM 3800 N N . GLU A 1 462 ? 7.716 -20.472 2.417 1.00 72.69 462 GLU A N 1
ATOM 3801 C CA . GLU A 1 462 ? 7.788 -19.376 1.450 1.00 72.69 462 GLU A CA 1
ATOM 3802 C C . GLU A 1 462 ? 6.957 -18.172 1.932 1.00 72.69 462 GLU A C 1
ATOM 3804 O O . GLU A 1 462 ? 5.803 -18.342 2.350 1.00 72.69 462 GLU A O 1
ATOM 3809 N N . PRO A 1 463 ? 7.492 -16.941 1.864 1.00 59.94 463 PRO A N 1
ATOM 3810 C CA . PRO A 1 463 ? 6.766 -15.756 2.299 1.00 59.94 463 PRO A CA 1
ATOM 3811 C C . PRO A 1 463 ? 5.526 -15.514 1.427 1.00 59.94 463 PRO A C 1
ATOM 3813 O O . PRO A 1 463 ? 5.545 -15.698 0.208 1.00 59.94 463 PRO A O 1
ATOM 3816 N N . ALA A 1 464 ? 4.427 -15.057 2.037 1.00 69.00 464 ALA A N 1
ATOM 3817 C CA . ALA A 1 464 ? 3.311 -14.525 1.261 1.00 69.00 464 ALA A CA 1
ATOM 3818 C C . ALA A 1 464 ? 3.745 -13.288 0.453 1.00 69.00 464 ALA A C 1
ATOM 3820 O O . ALA A 1 464 ? 4.632 -12.563 0.904 1.00 69.00 464 ALA A O 1
ATOM 3821 N N . PRO A 1 465 ? 3.105 -12.988 -0.696 1.00 70.88 465 PRO A N 1
ATOM 3822 C CA . PRO A 1 465 ? 3.452 -11.814 -1.504 1.00 70.88 465 PRO A CA 1
ATOM 3823 C C . PRO A 1 465 ? 3.514 -10.517 -0.673 1.00 70.88 465 PRO A C 1
ATOM 3825 O O . PRO A 1 465 ? 4.450 -9.733 -0.765 1.00 70.88 465 PRO A O 1
ATOM 3828 N N . ASN A 1 466 ? 2.585 -10.352 0.270 1.00 62.53 466 ASN A N 1
ATOM 3829 C CA . ASN A 1 466 ? 2.514 -9.211 1.182 1.00 62.53 466 ASN A CA 1
ATOM 3830 C C . ASN A 1 466 ? 3.226 -9.422 2.541 1.00 62.53 466 ASN A C 1
ATOM 3832 O O . ASN A 1 466 ? 2.897 -8.726 3.510 1.00 62.53 466 ASN A O 1
ATOM 3836 N N . ALA A 1 467 ? 4.168 -10.365 2.660 1.00 61.16 467 ALA A N 1
ATOM 3837 C CA . ALA A 1 467 ? 4.792 -10.733 3.937 1.00 61.16 467 ALA A CA 1
ATOM 3838 C C . ALA A 1 467 ? 5.433 -9.539 4.660 1.00 61.16 467 ALA A C 1
ATOM 3840 O O . ALA A 1 467 ? 5.251 -9.406 5.867 1.00 61.16 467 ALA A O 1
ATOM 3841 N N . ASP A 1 468 ? 6.099 -8.629 3.947 1.00 57.22 468 ASP A N 1
ATOM 3842 C CA . ASP A 1 468 ? 6.772 -7.482 4.572 1.00 57.22 468 ASP A CA 1
ATOM 3843 C C . ASP A 1 468 ? 5.791 -6.468 5.171 1.00 57.22 468 ASP A C 1
ATOM 3845 O O . ASP A 1 468 ? 6.001 -5.984 6.284 1.00 57.22 468 ASP A O 1
ATOM 3849 N N . ARG A 1 469 ? 4.649 -6.223 4.513 1.00 59.50 469 ARG A N 1
ATOM 3850 C CA . ARG A 1 469 ? 3.570 -5.400 5.093 1.00 59.50 469 ARG A CA 1
ATOM 3851 C C . ARG A 1 469 ? 2.968 -6.058 6.322 1.00 59.50 469 ARG A C 1
ATOM 3853 O O . ARG A 1 469 ? 2.742 -5.399 7.334 1.00 59.50 469 ARG A O 1
ATOM 3860 N N . THR A 1 470 ? 2.732 -7.364 6.239 1.00 64.75 470 THR A N 1
ATOM 3861 C CA . THR A 1 470 ? 2.153 -8.130 7.347 1.00 64.75 470 THR A CA 1
ATOM 3862 C C . THR A 1 470 ? 3.109 -8.142 8.547 1.00 64.75 470 THR A C 1
ATOM 3864 O O . THR A 1 470 ? 2.673 -7.931 9.679 1.00 64.75 470 THR A O 1
ATOM 3867 N N . ARG A 1 471 ? 4.425 -8.251 8.300 1.00 68.69 471 ARG A N 1
ATOM 3868 C CA . ARG A 1 471 ? 5.491 -8.120 9.308 1.00 68.69 471 ARG A CA 1
ATOM 3869 C C . ARG A 1 471 ? 5.541 -6.726 9.919 1.00 68.69 471 ARG A C 1
ATOM 3871 O O . ARG A 1 471 ? 5.601 -6.617 11.139 1.00 68.69 471 ARG A O 1
ATOM 3878 N N . ALA A 1 472 ? 5.483 -5.667 9.113 1.00 59.94 472 ALA A N 1
ATOM 3879 C CA . ALA A 1 472 ? 5.491 -4.294 9.615 1.00 59.94 472 ALA A CA 1
ATOM 3880 C C . ALA A 1 472 ? 4.295 -4.021 10.545 1.00 59.94 472 ALA A C 1
ATOM 3882 O O . ALA A 1 472 ? 4.465 -3.459 11.628 1.00 59.94 472 ALA A O 1
ATOM 3883 N N . ILE A 1 473 ? 3.100 -4.492 10.172 1.00 66.94 473 ILE A N 1
ATOM 3884 C CA . ILE A 1 473 ? 1.889 -4.396 11.000 1.00 66.94 473 ILE A CA 1
ATOM 3885 C C . ILE A 1 473 ? 2.040 -5.221 12.289 1.00 66.94 473 ILE A C 1
ATOM 3887 O O . ILE A 1 473 ? 1.695 -4.737 13.369 1.00 66.94 473 ILE A O 1
ATOM 3891 N N . ALA A 1 474 ? 2.603 -6.431 12.207 1.00 65.56 474 ALA A N 1
ATOM 3892 C CA . ALA A 1 474 ? 2.870 -7.274 13.373 1.00 65.56 474 ALA A CA 1
ATOM 3893 C C . ALA A 1 474 ? 3.861 -6.616 14.351 1.00 65.56 474 ALA A C 1
ATOM 3895 O O . ALA A 1 474 ? 3.628 -6.605 15.560 1.00 65.56 474 ALA A O 1
ATOM 3896 N N . ILE A 1 475 ? 4.935 -6.010 13.838 1.00 60.03 475 ILE A N 1
ATOM 3897 C CA . ILE A 1 475 ? 5.921 -5.271 14.637 1.00 60.03 475 ILE A CA 1
ATOM 3898 C C . ILE A 1 475 ? 5.273 -4.045 15.280 1.00 60.03 475 ILE A C 1
ATOM 3900 O O . ILE A 1 475 ? 5.456 -3.827 16.476 1.00 60.03 475 ILE A O 1
ATOM 3904 N N . ALA A 1 476 ? 4.472 -3.277 14.537 1.00 62.12 476 ALA A N 1
ATOM 3905 C CA . ALA A 1 476 ? 3.726 -2.154 15.097 1.00 62.12 476 ALA A CA 1
ATOM 3906 C C . ALA A 1 476 ? 2.823 -2.609 16.257 1.00 62.12 476 ALA A C 1
ATOM 3908 O O . ALA A 1 476 ? 2.856 -2.010 17.332 1.00 62.12 476 ALA A O 1
ATOM 3909 N N . ALA A 1 477 ? 2.094 -3.717 16.099 1.00 64.25 477 ALA A N 1
ATOM 3910 C CA . ALA A 1 477 ? 1.283 -4.292 17.173 1.00 64.25 477 ALA A CA 1
ATOM 3911 C C . ALA A 1 477 ? 2.126 -4.684 18.405 1.00 64.25 477 ALA A C 1
ATOM 3913 O O . ALA A 1 477 ? 1.728 -4.415 19.542 1.00 64.25 477 ALA A O 1
ATOM 3914 N N . LEU A 1 478 ? 3.322 -5.249 18.203 1.00 60.41 478 LEU A N 1
ATOM 3915 C CA . LEU A 1 478 ? 4.251 -5.571 19.290 1.00 60.41 478 LEU A CA 1
ATOM 3916 C C . LEU A 1 478 ? 4.782 -4.321 20.008 1.00 60.41 478 LEU A C 1
ATOM 3918 O O . LEU A 1 478 ? 4.888 -4.339 21.237 1.00 60.41 478 LEU A O 1
ATOM 3922 N N . LEU A 1 479 ? 5.061 -3.235 19.281 1.00 55.53 479 LEU A N 1
ATOM 3923 C CA . LEU A 1 479 ? 5.474 -1.950 19.859 1.00 55.53 479 LEU A CA 1
ATOM 3924 C C . LEU A 1 479 ? 4.403 -1.395 20.805 1.00 55.53 479 LEU A C 1
ATOM 3926 O O . LEU A 1 479 ? 4.710 -1.030 21.940 1.00 55.53 479 LEU A O 1
ATOM 3930 N N . PHE A 1 480 ? 3.137 -1.413 20.383 1.00 54.19 480 PHE A N 1
ATOM 3931 C CA . PHE A 1 480 ? 2.017 -0.970 21.219 1.00 54.19 480 PHE A CA 1
ATOM 3932 C C . PHE A 1 480 ? 1.743 -1.900 22.412 1.00 54.19 480 PHE A C 1
ATOM 3934 O O . PHE A 1 480 ? 1.219 -1.444 23.427 1.00 54.19 480 PHE A O 1
ATOM 3941 N N . SER A 1 481 ? 2.147 -3.174 22.339 1.00 55.09 481 SER A N 1
ATOM 3942 C CA . SER A 1 481 ? 2.034 -4.129 23.454 1.00 55.09 481 SER A CA 1
ATOM 3943 C C . SER A 1 481 ? 3.088 -3.948 24.561 1.00 55.09 481 SER A C 1
ATOM 3945 O O . SER A 1 481 ? 2.999 -4.593 25.605 1.00 55.09 481 SER A O 1
ATOM 3947 N N . GLY A 1 482 ? 4.103 -3.097 24.353 1.00 56.03 482 GLY A N 1
ATOM 3948 C CA . GLY A 1 482 ? 5.155 -2.818 25.341 1.00 56.03 482 GLY A CA 1
ATOM 3949 C C . GLY A 1 482 ? 6.214 -3.918 25.508 1.00 56.03 482 GLY A C 1
ATOM 3950 O O . GLY A 1 482 ? 7.060 -3.810 26.395 1.00 56.03 482 GLY A O 1
ATOM 3951 N N . LYS A 1 483 ? 6.209 -4.962 24.663 1.00 57.62 483 LYS A N 1
ATOM 3952 C CA . LYS A 1 483 ? 7.241 -6.023 24.652 1.00 57.62 483 LYS A CA 1
ATOM 3953 C C . LYS A 1 483 ? 8.609 -5.545 24.150 1.00 57.62 483 LYS A C 1
ATOM 3955 O O . LYS A 1 483 ? 9.625 -6.182 24.417 1.00 57.62 483 LYS A O 1
ATOM 3960 N N . VAL A 1 484 ? 8.640 -4.427 23.433 1.00 65.38 484 VAL A N 1
ATOM 3961 C CA . VAL A 1 484 ? 9.836 -3.850 22.815 1.00 65.38 484 VAL A CA 1
ATOM 3962 C C . VAL A 1 484 ? 9.792 -2.339 23.031 1.00 65.38 484 VAL A C 1
ATOM 3964 O O . VAL A 1 484 ? 8.705 -1.763 23.010 1.00 65.38 484 VAL A O 1
ATOM 3967 N N . SER A 1 485 ? 10.935 -1.681 23.243 1.00 73.44 485 SER A N 1
ATOM 3968 C CA . SER A 1 485 ? 10.985 -0.211 23.288 1.00 73.44 485 SER A CA 1
ATOM 3969 C C . SER A 1 485 ? 11.867 0.353 22.185 1.00 73.44 485 SER A C 1
ATOM 3971 O O . SER A 1 485 ? 12.937 -0.178 21.901 1.00 73.44 485 SER A O 1
ATOM 3973 N N . VAL A 1 486 ? 11.421 1.441 21.563 1.00 71.50 486 VAL A N 1
ATOM 3974 C CA . VAL A 1 486 ? 12.181 2.144 20.526 1.00 71.50 486 VAL A CA 1
ATOM 3975 C C . VAL A 1 486 ? 12.705 3.440 21.111 1.00 71.50 486 VAL A C 1
ATOM 3977 O O . VAL A 1 486 ? 11.965 4.186 21.751 1.00 71.50 486 VAL A O 1
ATOM 3980 N N . GLU A 1 487 ? 13.991 3.689 20.916 1.00 81.62 487 GLU A N 1
ATOM 3981 C CA . GLU A 1 487 ? 14.665 4.900 21.365 1.00 81.62 487 GLU A CA 1
ATOM 3982 C C . GLU A 1 487 ? 15.372 5.537 20.167 1.00 81.62 487 GLU A C 1
ATOM 3984 O O . GLU A 1 487 ? 16.134 4.874 19.461 1.00 81.62 487 GLU A O 1
ATOM 3989 N N . LYS A 1 488 ? 15.124 6.829 19.935 1.00 82.69 488 LYS A N 1
ATOM 3990 C CA . LYS A 1 488 ? 15.915 7.612 18.985 1.00 82.69 488 LYS A CA 1
ATOM 3991 C C . LYS A 1 488 ? 17.307 7.803 19.578 1.00 82.69 488 LYS A C 1
ATOM 3993 O O . LYS A 1 488 ? 17.447 8.396 20.646 1.00 82.69 488 LYS A O 1
ATOM 3998 N N . ILE A 1 489 ? 18.327 7.312 18.886 1.00 85.06 489 ILE A N 1
ATOM 3999 C CA . ILE A 1 489 ? 19.732 7.400 19.321 1.00 85.06 489 ILE A CA 1
ATOM 4000 C C . ILE A 1 489 ? 20.531 8.436 18.538 1.00 85.06 489 ILE A C 1
ATOM 4002 O O . ILE A 1 489 ? 21.645 8.779 18.927 1.00 85.06 489 ILE A O 1
ATOM 4006 N N . GLY A 1 490 ? 19.972 8.935 17.442 1.00 80.94 490 GLY A N 1
ATOM 4007 C CA . GLY A 1 490 ? 20.614 9.929 16.608 1.00 80.94 490 GLY A CA 1
ATOM 4008 C C . GLY A 1 490 ? 19.706 10.385 15.483 1.00 80.94 490 GLY A C 1
ATOM 4009 O O . GLY A 1 490 ? 18.557 9.961 15.363 1.00 80.94 490 GLY A O 1
ATOM 4010 N N . GLU A 1 491 ? 20.251 11.264 14.668 1.00 78.31 491 GLU A N 1
ATOM 4011 C CA . GLU A 1 491 ? 19.615 11.810 13.483 1.00 78.31 491 GLU A CA 1
ATOM 4012 C C . GLU A 1 491 ? 20.686 11.890 12.398 1.00 78.31 491 GLU A C 1
ATOM 4014 O O . GLU A 1 491 ? 21.856 12.158 12.697 1.00 78.31 491 GLU A O 1
ATOM 4019 N N . THR A 1 492 ? 20.321 11.586 11.161 1.00 70.69 492 THR A N 1
ATOM 4020 C CA . THR A 1 492 ? 21.243 11.653 10.031 1.00 70.69 492 THR A CA 1
ATOM 4021 C C . THR A 1 492 ? 21.444 13.083 9.532 1.00 70.69 492 THR A C 1
ATOM 4023 O O . THR A 1 492 ? 20.780 14.020 9.976 1.00 70.69 492 THR A O 1
ATOM 4026 N N . ALA A 1 493 ? 22.354 13.269 8.569 1.00 62.81 493 ALA A N 1
ATOM 4027 C CA . ALA A 1 493 ? 22.596 14.573 7.954 1.00 62.81 493 ALA A CA 1
ATOM 4028 C C . ALA A 1 493 ? 21.364 15.123 7.205 1.00 62.81 493 ALA A C 1
ATOM 4030 O O . ALA A 1 493 ? 21.246 16.340 7.062 1.00 62.81 493 ALA A O 1
ATOM 4031 N N . LEU A 1 494 ? 20.449 14.251 6.757 1.00 51.22 494 LEU A N 1
ATOM 4032 C CA . LEU A 1 494 ? 19.170 14.623 6.136 1.00 51.22 494 LEU A CA 1
ATOM 4033 C C . LEU A 1 494 ? 17.999 14.722 7.131 1.00 51.22 494 LEU A C 1
ATOM 4035 O O . LEU A 1 494 ? 16.855 14.883 6.712 1.00 51.22 494 LEU A O 1
ATOM 4039 N N . GLY A 1 495 ? 18.259 14.640 8.437 1.00 60.38 495 GLY A N 1
ATOM 4040 C CA . GLY A 1 495 ? 17.232 14.813 9.463 1.00 60.38 495 GLY A CA 1
ATOM 4041 C C . GLY A 1 495 ? 16.402 13.560 9.764 1.00 60.38 495 GLY A C 1
ATOM 4042 O O . GLY A 1 495 ? 15.333 13.668 10.362 1.00 60.38 495 GLY A O 1
ATOM 4043 N N . ARG A 1 496 ? 16.845 12.368 9.335 1.00 60.06 496 ARG A N 1
ATOM 4044 C CA . ARG A 1 496 ? 16.124 11.107 9.573 1.00 60.06 496 ARG A CA 1
ATOM 4045 C C . ARG A 1 496 ? 16.557 10.469 10.886 1.00 60.06 496 ARG A C 1
ATOM 4047 O O . ARG A 1 496 ? 17.746 10.385 11.191 1.00 60.06 496 ARG A O 1
ATOM 4054 N N . ASP A 1 497 ? 15.591 9.980 11.654 1.00 72.56 497 ASP A N 1
ATOM 4055 C CA . ASP A 1 497 ? 15.847 9.365 12.954 1.00 72.56 497 ASP A CA 1
ATOM 4056 C C . ASP A 1 497 ? 16.591 8.033 12.812 1.00 72.56 497 ASP A C 1
ATOM 4058 O O . ASP A 1 497 ? 16.142 7.113 12.127 1.00 72.56 497 ASP A O 1
ATOM 4062 N N . ILE A 1 498 ? 17.702 7.897 13.535 1.00 74.38 498 ILE A N 1
ATOM 4063 C CA . ILE A 1 498 ? 18.355 6.609 13.753 1.00 74.38 498 ILE A CA 1
ATOM 4064 C C . ILE A 1 498 ? 17.771 6.033 15.039 1.00 74.38 498 ILE A C 1
ATOM 4066 O O . ILE A 1 498 ? 17.961 6.584 16.129 1.00 74.38 498 ILE A O 1
ATOM 4070 N N . ASN A 1 499 ? 17.055 4.921 14.909 1.00 78.38 499 ASN A N 1
ATOM 4071 C CA . ASN A 1 499 ? 16.313 4.306 16.002 1.00 78.38 499 ASN A CA 1
ATOM 4072 C C . ASN A 1 499 ? 16.959 2.990 16.444 1.00 78.38 499 ASN A C 1
ATOM 4074 O O . ASN A 1 499 ? 17.343 2.160 15.619 1.00 78.38 499 ASN A O 1
ATOM 4078 N N . VAL A 1 500 ? 17.028 2.779 17.759 1.00 84.88 500 VAL A N 1
ATOM 4079 C CA . VAL A 1 500 ? 17.389 1.493 18.358 1.00 84.88 500 VAL A CA 1
ATOM 4080 C C . VAL A 1 500 ? 16.149 0.812 18.919 1.00 84.88 500 VAL A C 1
ATOM 4082 O O . VAL A 1 500 ? 15.341 1.417 19.625 1.00 84.88 500 VAL A O 1
ATOM 4085 N N . ILE A 1 501 ? 16.022 -0.473 18.623 1.00 80.25 501 ILE A N 1
ATOM 4086 C CA . ILE A 1 501 ? 14.992 -1.365 19.136 1.00 80.25 501 ILE A CA 1
ATOM 4087 C C . ILE A 1 501 ? 15.590 -2.126 20.323 1.00 80.25 501 ILE A C 1
ATOM 4089 O O . ILE A 1 501 ? 16.569 -2.859 20.183 1.00 80.25 501 ILE A O 1
ATOM 4093 N N . ASN A 1 502 ? 15.017 -1.932 21.507 1.00 82.06 502 ASN A N 1
ATOM 4094 C CA . ASN A 1 502 ? 15.436 -2.564 22.748 1.00 82.06 502 ASN A CA 1
ATOM 4095 C C . ASN A 1 502 ? 14.533 -3.753 23.090 1.00 82.06 502 ASN A C 1
ATOM 4097 O O . ASN A 1 502 ? 13.330 -3.587 23.299 1.00 82.06 502 ASN A O 1
ATOM 4101 N N . ILE A 1 503 ? 15.140 -4.924 23.263 1.00 81.00 503 ILE A N 1
ATOM 4102 C CA . ILE A 1 503 ? 14.500 -6.146 23.764 1.00 81.00 503 ILE A CA 1
ATOM 4103 C C . ILE A 1 503 ? 15.135 -6.476 25.122 1.00 81.00 503 ILE A C 1
ATOM 4105 O O . ILE A 1 503 ? 16.346 -6.314 25.297 1.00 81.00 503 ILE A O 1
ATOM 4109 N N . ASN A 1 504 ? 14.330 -6.896 26.104 1.00 74.38 504 ASN A N 1
ATOM 4110 C CA . ASN A 1 504 ? 14.767 -7.142 27.489 1.00 74.38 504 ASN A CA 1
ATOM 4111 C C . ASN A 1 504 ? 15.445 -5.920 28.134 1.00 74.38 504 ASN A C 1
ATOM 4113 O O . ASN A 1 504 ? 16.511 -6.015 28.741 1.00 74.38 504 ASN A O 1
ATOM 4117 N N . TYR A 1 505 ? 14.828 -4.740 28.017 1.00 70.38 505 TYR A N 1
ATOM 4118 C CA . TYR A 1 505 ? 15.433 -3.456 28.404 1.00 70.38 505 TYR A CA 1
ATOM 4119 C C . TYR A 1 505 ? 15.852 -3.341 29.889 1.00 70.38 505 TYR A C 1
ATOM 4121 O O . TYR A 1 505 ? 16.651 -2.465 30.225 1.00 70.38 505 TYR A O 1
ATOM 4129 N N . ASN A 1 506 ? 15.366 -4.235 30.761 1.00 67.94 506 ASN A N 1
ATOM 4130 C CA . ASN A 1 506 ? 15.738 -4.326 32.181 1.00 67.94 506 ASN A CA 1
ATOM 4131 C C . ASN A 1 506 ? 17.010 -5.161 32.450 1.00 67.94 506 ASN A C 1
ATOM 4133 O O . ASN A 1 506 ? 17.532 -5.142 33.568 1.00 67.94 506 ASN A O 1
ATOM 4137 N N . ALA A 1 507 ? 17.518 -5.906 31.466 1.00 74.69 507 ALA A N 1
ATOM 4138 C CA . ALA A 1 507 ? 18.704 -6.740 31.624 1.00 74.69 507 ALA A CA 1
ATOM 4139 C C . ALA A 1 507 ? 19.995 -5.899 31.707 1.00 74.69 507 ALA A C 1
ATOM 4141 O O . ALA A 1 507 ? 20.164 -4.890 31.019 1.00 74.69 507 ALA A O 1
ATOM 4142 N N . LYS A 1 508 ? 20.931 -6.314 32.575 1.00 74.62 508 LYS A N 1
ATOM 4143 C CA . LYS A 1 508 ? 22.158 -5.545 32.874 1.00 74.62 508 LYS A CA 1
ATOM 4144 C C . LYS A 1 508 ? 23.251 -5.695 31.815 1.00 74.62 508 LYS A C 1
ATOM 4146 O O . LYS A 1 508 ? 24.021 -4.759 31.606 1.00 74.62 508 LYS A O 1
ATOM 4151 N N . LYS A 1 509 ? 23.356 -6.866 31.183 1.00 79.31 509 LYS A N 1
ATOM 4152 C CA . LYS A 1 509 ? 24.351 -7.131 30.136 1.00 79.31 509 LYS A CA 1
ATOM 4153 C C . LYS A 1 509 ? 23.782 -6.661 28.805 1.00 79.31 509 LYS A C 1
ATOM 4155 O O . LYS A 1 509 ? 22.649 -6.997 28.501 1.00 79.31 509 LYS A O 1
ATOM 4160 N N . LYS A 1 510 ? 24.533 -5.883 28.029 1.00 86.31 510 LYS A N 1
ATOM 4161 C CA . LYS A 1 510 ? 24.050 -5.301 26.769 1.00 86.31 510 LYS A CA 1
ATOM 4162 C C . LYS A 1 510 ? 24.689 -6.001 25.579 1.00 86.31 510 LYS A C 1
ATOM 4164 O O . LYS A 1 510 ? 25.890 -6.259 25.607 1.00 86.31 510 LYS A O 1
ATOM 4169 N N . VAL A 1 511 ? 23.899 -6.242 24.542 1.00 82.69 511 VAL A N 1
ATOM 4170 C CA . VAL A 1 511 ? 24.370 -6.649 23.216 1.00 82.69 511 VAL A CA 1
ATOM 4171 C C . VAL A 1 511 ? 23.851 -5.625 22.224 1.00 82.69 511 VAL A C 1
ATOM 4173 O O . VAL A 1 511 ? 22.657 -5.341 22.206 1.00 82.69 511 VAL A O 1
ATOM 4176 N N . ILE A 1 512 ? 24.752 -5.045 21.435 1.00 85.00 512 ILE A N 1
ATOM 4177 C CA . ILE A 1 512 ? 24.403 -4.067 20.407 1.00 85.00 512 ILE A CA 1
ATOM 4178 C C . ILE A 1 512 ? 24.606 -4.734 19.053 1.00 85.00 512 ILE A C 1
ATOM 4180 O O . ILE A 1 512 ? 25.698 -5.221 18.766 1.00 85.00 512 ILE A O 1
ATOM 4184 N N . LEU A 1 513 ? 23.556 -4.747 18.239 1.00 75.62 513 LEU A N 1
ATOM 4185 C CA . LEU A 1 513 ? 23.616 -5.166 16.846 1.00 75.62 513 LEU A CA 1
ATOM 4186 C C . LEU A 1 513 ? 23.290 -3.960 15.984 1.00 75.62 513 LEU A C 1
ATOM 4188 O O . LEU A 1 513 ? 22.276 -3.297 16.188 1.00 75.62 513 LEU A O 1
ATOM 4192 N N . VAL A 1 514 ? 24.165 -3.673 15.034 1.00 75.62 514 VAL A N 1
ATOM 4193 C CA . VAL A 1 514 ? 24.006 -2.548 14.121 1.00 75.62 514 VAL A CA 1
ATOM 4194 C C . VAL A 1 514 ? 23.970 -3.117 12.720 1.00 75.62 514 VAL A C 1
ATOM 4196 O O . VAL A 1 514 ? 24.941 -3.726 12.279 1.00 75.62 514 VAL A O 1
ATOM 4199 N N . ALA A 1 515 ? 22.835 -2.962 12.057 1.00 63.94 515 ALA A N 1
ATOM 4200 C CA . ALA A 1 515 ? 22.646 -3.357 10.677 1.00 63.94 515 ALA A CA 1
ATOM 4201 C C . ALA A 1 515 ? 22.572 -2.126 9.778 1.00 63.94 515 ALA A C 1
ATOM 4203 O O . ALA A 1 515 ? 22.248 -1.023 10.232 1.00 63.94 515 ALA A O 1
ATOM 4204 N N . ASN A 1 516 ? 22.859 -2.344 8.492 1.00 61.75 516 ASN A N 1
ATOM 4205 C CA . ASN A 1 516 ? 22.767 -1.315 7.460 1.00 61.75 516 ASN A CA 1
ATOM 4206 C C . ASN A 1 516 ? 23.697 -0.123 7.773 1.00 61.75 516 ASN A C 1
ATOM 4208 O O . ASN A 1 516 ? 23.264 1.027 7.868 1.00 61.75 516 ASN A O 1
ATOM 4212 N N . LEU A 1 517 ? 24.977 -0.434 8.035 1.00 57.91 517 LEU A N 1
ATOM 4213 C CA . LEU A 1 517 ? 26.045 0.550 8.271 1.00 57.91 517 LEU A CA 1
ATOM 4214 C C . LEU A 1 517 ? 26.515 1.186 6.954 1.00 57.91 517 LEU A C 1
ATOM 4216 O O . LEU A 1 517 ? 26.905 2.354 6.934 1.00 57.91 517 LEU A O 1
ATOM 4220 N N . HIS A 1 518 ? 26.448 0.431 5.857 1.00 48.09 518 HIS A N 1
ATOM 4221 C CA . HIS A 1 518 ? 26.639 0.924 4.497 1.00 48.09 518 HIS A CA 1
ATOM 4222 C C . HIS A 1 518 ? 25.281 1.194 3.842 1.00 48.09 518 HIS A C 1
ATOM 4224 O O . HIS A 1 518 ? 24.306 0.517 4.142 1.00 48.09 518 HIS A O 1
ATOM 4230 N N . ALA A 1 519 ? 25.204 2.175 2.937 1.00 43.59 519 ALA A N 1
ATOM 4231 C CA . ALA A 1 519 ? 24.003 2.349 2.121 1.00 43.59 519 ALA A CA 1
ATOM 4232 C C . ALA A 1 519 ? 23.778 1.083 1.267 1.00 43.59 519 ALA A C 1
ATOM 4234 O O . ALA A 1 519 ? 24.728 0.614 0.641 1.00 43.59 519 ALA A O 1
ATOM 4235 N N . ARG A 1 520 ? 22.530 0.586 1.206 1.00 47.38 520 ARG A N 1
ATOM 4236 C CA . ARG A 1 520 ? 22.070 -0.554 0.375 1.00 47.38 520 ARG A CA 1
ATOM 4237 C C . ARG A 1 520 ? 22.365 -1.980 0.893 1.00 47.38 520 ARG A C 1
ATOM 4239 O O . ARG A 1 520 ? 22.582 -2.889 0.098 1.00 47.38 520 ARG A O 1
ATOM 4246 N N . GLU A 1 521 ? 22.298 -2.239 2.204 1.00 49.44 521 GLU A N 1
ATOM 4247 C CA . GLU A 1 521 ? 22.420 -3.605 2.767 1.00 49.44 521 GLU A CA 1
ATOM 4248 C C . GLU A 1 521 ? 21.061 -4.217 3.192 1.00 49.44 521 GLU A C 1
ATOM 4250 O O . GLU A 1 521 ? 20.805 -4.446 4.379 1.00 49.44 521 GLU A O 1
ATOM 4255 N N . TRP A 1 522 ? 20.180 -4.534 2.226 1.00 44.19 522 TRP A N 1
ATOM 4256 C CA . TRP A 1 522 ? 18.862 -5.168 2.480 1.00 44.19 522 TRP A CA 1
ATOM 4257 C C . TRP A 1 522 ? 18.964 -6.454 3.311 1.00 44.19 522 TRP A C 1
ATOM 4259 O O . TRP A 1 522 ? 18.178 -6.677 4.234 1.00 44.19 522 TRP A O 1
ATOM 4269 N N . ALA A 1 523 ? 19.964 -7.289 3.018 1.00 45.69 523 ALA A N 1
ATOM 4270 C CA . ALA A 1 523 ? 20.179 -8.542 3.732 1.00 45.69 523 ALA A CA 1
ATOM 4271 C C . ALA A 1 523 ? 20.501 -8.313 5.218 1.00 45.69 523 ALA A C 1
ATOM 4273 O O . ALA A 1 523 ? 20.030 -9.067 6.066 1.00 45.69 523 ALA A O 1
ATOM 4274 N N . ALA A 1 524 ? 21.245 -7.251 5.549 1.00 50.06 524 ALA A N 1
ATOM 4275 C CA . ALA A 1 524 ? 21.596 -6.927 6.928 1.00 50.06 524 ALA A CA 1
ATOM 4276 C C . ALA A 1 524 ? 20.387 -6.392 7.707 1.00 50.06 524 ALA A C 1
ATOM 4278 O O . ALA A 1 524 ? 20.164 -6.808 8.844 1.00 50.06 524 ALA A O 1
ATOM 4279 N N . MET A 1 525 ? 19.578 -5.522 7.091 1.00 55.50 525 MET A N 1
ATOM 4280 C CA . MET A 1 525 ? 18.330 -5.036 7.692 1.00 55.50 525 MET A CA 1
ATOM 4281 C C . MET A 1 525 ? 17.338 -6.185 7.908 1.00 55.50 525 MET A C 1
ATOM 4283 O O . MET A 1 525 ? 16.815 -6.352 9.008 1.00 55.50 525 MET A O 1
ATOM 4287 N N . SER A 1 526 ? 17.125 -7.019 6.889 1.00 48.41 526 SER A N 1
ATOM 4288 C CA . SER A 1 526 ? 16.241 -8.187 6.970 1.00 48.41 526 SER A CA 1
ATOM 4289 C C . SER A 1 526 ? 16.713 -9.186 8.025 1.00 48.41 526 SER A C 1
ATOM 4291 O O . SER A 1 526 ? 15.904 -9.679 8.806 1.00 48.41 526 SER A O 1
ATOM 4293 N N . ALA A 1 527 ? 18.024 -9.434 8.116 1.00 50.69 527 ALA A N 1
ATOM 4294 C CA . ALA A 1 527 ? 18.603 -10.264 9.166 1.00 50.69 527 ALA A CA 1
ATOM 4295 C C . ALA A 1 527 ? 18.413 -9.646 10.558 1.00 50.69 527 ALA A C 1
ATOM 4297 O O . ALA A 1 527 ? 18.087 -10.362 11.498 1.00 50.69 527 ALA A O 1
ATOM 4298 N N . ALA A 1 528 ? 18.558 -8.327 10.710 1.00 58.84 528 ALA A N 1
ATOM 4299 C CA . ALA A 1 528 ? 18.303 -7.652 11.980 1.00 58.84 528 ALA A CA 1
ATOM 4300 C C . ALA A 1 528 ? 16.832 -7.745 12.398 1.00 58.84 528 ALA A C 1
ATOM 4302 O O . ALA A 1 528 ? 16.552 -8.030 13.561 1.00 58.84 528 ALA A O 1
ATOM 4303 N N . LEU A 1 529 ? 15.898 -7.566 11.462 1.00 56.12 529 LEU A N 1
ATOM 4304 C CA . LEU A 1 529 ? 14.464 -7.739 11.705 1.00 56.12 529 LEU A CA 1
ATOM 4305 C C . LEU A 1 529 ? 14.117 -9.193 12.050 1.00 56.12 529 LEU A C 1
ATOM 4307 O O . LEU A 1 529 ? 13.333 -9.428 12.967 1.00 56.12 529 LEU A O 1
ATOM 4311 N N . TYR A 1 530 ? 14.754 -10.160 11.388 1.00 51.91 530 TYR A N 1
ATOM 4312 C CA . TYR A 1 530 ? 14.625 -11.579 11.714 1.00 51.91 530 TYR A CA 1
ATOM 4313 C C . TYR A 1 530 ? 15.170 -11.904 13.114 1.00 51.91 530 TYR A C 1
ATOM 4315 O O . TYR A 1 530 ? 14.526 -12.596 13.899 1.00 51.91 530 TYR A O 1
ATOM 4323 N N . ILE A 1 531 ? 16.331 -11.358 13.482 1.00 62.03 531 ILE A N 1
ATOM 4324 C CA . ILE A 1 531 ? 16.899 -11.522 14.827 1.00 62.03 531 ILE A CA 1
ATOM 4325 C C . ILE A 1 531 ? 15.979 -10.890 15.877 1.00 62.03 531 ILE A C 1
ATOM 4327 O O . ILE A 1 531 ? 15.770 -11.479 16.935 1.00 62.03 531 ILE A O 1
ATOM 4331 N N . ILE A 1 532 ? 15.394 -9.721 15.590 1.00 67.19 532 ILE A N 1
ATOM 4332 C CA . ILE A 1 532 ? 14.386 -9.099 16.458 1.00 67.19 532 ILE A CA 1
ATOM 4333 C C . ILE A 1 532 ? 13.202 -10.049 16.650 1.00 67.19 532 ILE A C 1
ATOM 4335 O O . ILE A 1 532 ? 12.804 -10.271 17.793 1.00 67.19 532 ILE A O 1
ATOM 4339 N N . SER A 1 533 ? 12.666 -10.641 15.576 1.00 57.06 533 SER A N 1
ATOM 4340 C CA . SER A 1 533 ? 11.565 -11.598 15.704 1.00 57.06 533 SER A CA 1
ATOM 4341 C C . SER A 1 533 ? 11.972 -12.820 16.524 1.00 57.06 533 SER A C 1
ATOM 4343 O O . SER 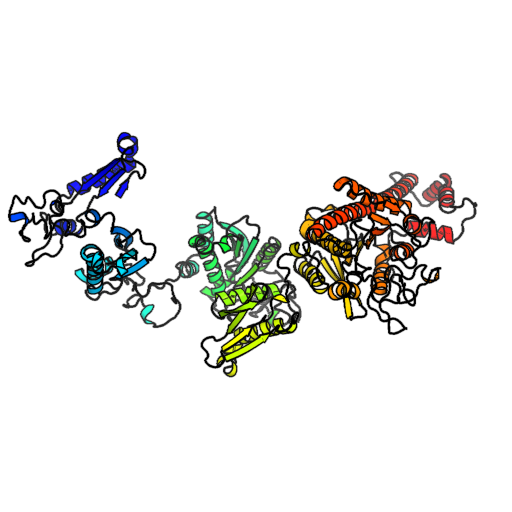A 1 533 ? 11.281 -13.156 17.481 1.00 57.06 533 SER A O 1
ATOM 4345 N N . GLU A 1 534 ? 13.122 -13.432 16.248 1.00 66.25 534 GLU A N 1
ATOM 4346 C CA . GLU A 1 534 ? 13.585 -14.615 16.980 1.00 66.25 534 GLU A CA 1
ATOM 4347 C C . GLU A 1 534 ? 13.789 -14.336 18.473 1.00 66.25 534 GLU A C 1
ATOM 4349 O O . GLU A 1 534 ? 13.364 -15.116 19.324 1.00 66.25 534 GLU A O 1
ATOM 4354 N N . LEU A 1 535 ? 14.373 -13.190 18.824 1.00 72.12 535 LEU A N 1
ATOM 4355 C CA . LEU A 1 535 ? 14.579 -12.806 20.219 1.00 72.12 535 LEU A CA 1
ATOM 4356 C C . LEU A 1 535 ? 13.267 -12.489 20.945 1.00 72.12 535 LEU A C 1
ATOM 4358 O O . LEU A 1 535 ? 13.159 -12.772 22.135 1.00 72.12 535 LEU A O 1
ATOM 4362 N N . VAL A 1 536 ? 12.276 -11.918 20.257 1.00 65.81 536 VAL A N 1
ATOM 4363 C CA . VAL A 1 536 ? 10.966 -11.602 20.851 1.00 65.81 536 VAL A CA 1
ATOM 4364 C C . VAL A 1 536 ? 10.087 -12.846 20.996 1.00 65.81 536 VAL A C 1
ATOM 4366 O O . VAL A 1 536 ? 9.375 -12.965 21.992 1.00 65.81 536 VAL A O 1
ATOM 4369 N N . TYR A 1 537 ? 10.111 -13.760 20.023 1.00 58.16 537 TYR A N 1
ATOM 4370 C CA . TYR A 1 537 ? 9.232 -14.934 20.004 1.00 58.16 537 TYR A CA 1
ATOM 4371 C C . TYR A 1 537 ? 9.845 -16.155 20.695 1.00 58.16 537 TYR A C 1
ATOM 4373 O O . TYR A 1 537 ? 9.146 -16.862 21.419 1.00 58.16 537 TYR A O 1
ATOM 4381 N N . ASN A 1 538 ? 11.144 -16.388 20.502 1.00 60.72 538 ASN A N 1
ATOM 4382 C CA . ASN A 1 538 ? 11.837 -17.583 20.984 1.00 60.72 538 ASN A CA 1
ATOM 4383 C C . ASN A 1 538 ? 12.846 -17.281 22.102 1.00 60.72 538 ASN A C 1
ATOM 4385 O O . ASN A 1 538 ? 13.314 -18.209 22.757 1.00 60.72 538 ASN A O 1
ATOM 4389 N N . GLY A 1 539 ? 13.170 -16.012 22.376 1.00 62.09 539 GLY A N 1
ATOM 4390 C CA . GLY A 1 539 ? 14.200 -15.632 23.352 1.00 62.09 539 GLY A CA 1
ATOM 4391 C C . GLY A 1 539 ? 13.957 -16.146 24.774 1.00 62.09 539 GLY A C 1
ATOM 4392 O O . GLY A 1 539 ? 14.914 -16.516 25.453 1.00 62.09 539 GLY A O 1
ATOM 4393 N N . ASP A 1 540 ? 12.697 -16.257 25.204 1.00 65.62 540 ASP A N 1
ATOM 4394 C CA . ASP A 1 540 ? 12.339 -16.809 26.521 1.00 65.62 540 ASP A CA 1
ATOM 4395 C C . ASP A 1 540 ? 12.635 -18.315 26.643 1.00 65.62 540 ASP A C 1
ATOM 4397 O O . ASP A 1 540 ? 12.818 -18.826 27.749 1.00 65.62 540 ASP A O 1
ATOM 4401 N N . GLN A 1 541 ? 12.735 -19.030 25.517 1.00 68.75 541 GLN A N 1
ATOM 4402 C CA . GLN A 1 541 ? 13.102 -20.450 25.479 1.00 68.75 541 GLN A CA 1
ATOM 4403 C C . GLN A 1 541 ? 14.612 -20.671 25.649 1.00 68.75 541 GLN A C 1
ATOM 4405 O O . GLN A 1 541 ? 15.041 -21.792 25.920 1.00 68.75 541 GLN A O 1
ATOM 4410 N N . TYR A 1 542 ? 15.414 -19.608 25.530 1.00 73.81 542 TYR A N 1
ATOM 4411 C CA . TYR A 1 542 ? 16.867 -19.641 25.651 1.00 73.81 542 TYR A CA 1
ATOM 4412 C C . TYR A 1 542 ? 17.314 -18.756 26.828 1.00 73.81 542 TYR A C 1
ATOM 4414 O O . TYR A 1 542 ? 17.607 -17.571 26.639 1.00 73.81 542 TYR A O 1
ATOM 4422 N N . PRO A 1 543 ? 17.433 -19.312 28.053 1.00 71.38 543 PRO A N 1
ATOM 4423 C CA . PRO A 1 543 ? 17.844 -18.567 29.253 1.00 71.38 543 PRO A CA 1
ATOM 4424 C C . PRO A 1 543 ? 19.184 -17.834 29.086 1.00 71.38 543 PRO A C 1
ATOM 4426 O O . PRO A 1 543 ? 19.430 -16.789 29.690 1.00 71.38 543 PRO A O 1
ATOM 4429 N N . GLU A 1 544 ? 20.044 -18.375 28.221 1.00 76.69 544 GLU A N 1
ATOM 4430 C CA . GLU A 1 544 ? 21.321 -17.791 27.820 1.00 76.69 544 GLU A CA 1
ATOM 4431 C C . GLU A 1 544 ? 21.150 -16.402 27.180 1.00 76.69 544 GLU A C 1
ATOM 4433 O O . GLU A 1 544 ? 22.002 -15.538 27.372 1.00 76.69 544 GLU A O 1
ATOM 4438 N N . LEU A 1 545 ? 20.080 -16.191 26.403 1.00 71.44 545 LEU A N 1
ATOM 4439 C CA . LEU A 1 545 ? 19.839 -14.996 25.586 1.00 71.44 545 LEU A CA 1
ATOM 4440 C C . LEU A 1 545 ? 18.988 -13.952 26.322 1.00 71.44 545 LEU A C 1
ATOM 4442 O O . LEU A 1 545 ? 19.183 -12.750 26.120 1.00 71.44 545 LEU A O 1
ATOM 4446 N N . SER A 1 546 ? 18.096 -14.388 27.215 1.00 71.31 546 SER A N 1
ATOM 4447 C CA . SER A 1 546 ? 17.220 -13.504 28.000 1.00 71.31 546 SER A CA 1
ATOM 4448 C C . SER A 1 546 ? 17.965 -12.679 29.061 1.00 71.31 546 SER A C 1
ATOM 4450 O O . SER A 1 546 ? 17.486 -11.627 29.485 1.00 71.31 546 SER A O 1
ATOM 4452 N N . GLN A 1 547 ? 19.188 -13.079 29.438 1.00 79.38 547 GLN A N 1
ATOM 4453 C CA . GLN A 1 547 ? 20.055 -12.307 30.344 1.00 79.38 547 GLN A CA 1
ATOM 4454 C C . GLN A 1 547 ? 20.638 -11.025 29.715 1.00 79.38 547 GLN A C 1
ATOM 4456 O O . GLN A 1 547 ? 21.269 -10.228 30.424 1.00 79.38 547 GLN A O 1
ATOM 4461 N N . PHE A 1 548 ? 20.489 -10.849 28.398 1.00 82.19 548 PHE A N 1
ATOM 4462 C CA . PHE A 1 548 ? 21.012 -9.713 27.651 1.00 82.19 548 PHE A CA 1
ATOM 4463 C C . PHE A 1 548 ? 19.896 -8.742 27.259 1.00 82.19 548 PHE A C 1
ATOM 4465 O O . PHE A 1 548 ? 18.835 -9.143 26.787 1.00 82.19 548 PHE A O 1
ATOM 4472 N N . ARG A 1 549 ? 20.172 -7.445 27.411 1.00 86.81 549 ARG A N 1
ATOM 4473 C CA . ARG A 1 549 ? 19.443 -6.358 26.763 1.00 86.81 549 ARG A CA 1
ATOM 4474 C C . ARG A 1 549 ? 19.963 -6.259 25.337 1.00 86.81 549 ARG A C 1
ATOM 4476 O O . ARG A 1 549 ? 21.115 -5.865 25.137 1.00 86.81 549 ARG A O 1
ATOM 4483 N N . TRP A 1 550 ? 19.118 -6.588 24.374 1.00 86.44 550 TRP A N 1
ATOM 4484 C CA . TRP A 1 550 ? 19.448 -6.494 22.958 1.00 86.44 550 TRP A CA 1
ATOM 4485 C C . TRP A 1 550 ? 19.065 -5.115 22.452 1.00 86.44 550 TRP A C 1
ATOM 4487 O O . TRP A 1 550 ? 17.932 -4.680 22.623 1.00 86.44 550 TRP A O 1
ATOM 4497 N N . MET A 1 551 ? 20.034 -4.421 21.877 1.00 87.56 551 MET A N 1
ATOM 4498 C CA . MET A 1 551 ? 19.909 -3.079 21.330 1.00 87.56 551 MET A CA 1
ATOM 4499 C C . MET A 1 551 ? 20.194 -3.182 19.837 1.00 87.56 551 MET A C 1
ATOM 4501 O O . MET A 1 551 ? 21.352 -3.225 19.426 1.00 87.56 551 MET A O 1
ATOM 4505 N N . ILE A 1 552 ? 19.141 -3.306 19.039 1.00 82.94 552 ILE A N 1
ATOM 4506 C CA . ILE A 1 552 ? 19.253 -3.595 17.612 1.00 82.94 552 ILE A CA 1
ATOM 4507 C C . ILE A 1 552 ? 18.915 -2.329 16.838 1.00 82.94 552 ILE A C 1
ATOM 4509 O O . ILE A 1 552 ? 17.814 -1.802 16.955 1.00 82.94 552 ILE A O 1
ATOM 4513 N N . ILE A 1 553 ? 19.871 -1.829 16.065 1.00 82.25 553 ILE A N 1
ATOM 4514 C CA . ILE A 1 553 ? 19.685 -0.724 15.129 1.00 82.25 553 ILE A CA 1
ATOM 4515 C C . ILE A 1 553 ? 19.474 -1.381 13.764 1.00 82.25 553 ILE A C 1
ATOM 4517 O O . ILE A 1 553 ? 20.461 -1.758 13.128 1.00 82.25 553 ILE A O 1
ATOM 4521 N N . PRO A 1 554 ? 18.222 -1.600 13.322 1.00 66.12 554 PRO A N 1
ATOM 4522 C CA . PRO A 1 554 ? 17.968 -2.271 12.048 1.00 66.12 554 PRO A CA 1
ATOM 4523 C C . PRO A 1 554 ? 18.430 -1.420 10.858 1.00 66.12 554 PRO A C 1
ATOM 4525 O O . PRO A 1 554 ? 18.720 -1.960 9.794 1.00 66.12 554 PRO A O 1
ATOM 4528 N N . MET A 1 555 ? 18.505 -0.098 11.051 1.00 68.88 555 MET A N 1
ATOM 4529 C CA . MET A 1 555 ? 18.872 0.859 10.019 1.00 68.88 555 MET A CA 1
ATOM 4530 C C . MET A 1 555 ? 19.747 1.977 10.591 1.00 68.88 555 MET A C 1
ATOM 4532 O O . MET A 1 555 ? 19.243 2.955 11.140 1.00 68.88 555 MET A O 1
ATOM 4536 N N . ALA A 1 556 ? 21.069 1.808 10.502 1.00 69.94 556 ALA A N 1
ATOM 4537 C CA . ALA A 1 556 ? 22.034 2.795 10.989 1.00 69.94 556 ALA A CA 1
ATOM 4538 C C . ALA A 1 556 ? 22.281 3.946 10.000 1.00 69.94 556 ALA A C 1
ATOM 4540 O O . ALA A 1 556 ? 22.650 5.039 10.423 1.00 69.94 556 ALA A O 1
ATOM 4541 N N . ASN A 1 557 ? 22.041 3.715 8.706 1.00 63.44 557 ASN A N 1
ATOM 4542 C CA . ASN A 1 557 ? 22.113 4.722 7.650 1.00 63.44 557 ASN A CA 1
ATOM 4543 C C . ASN A 1 557 ? 20.777 4.833 6.876 1.00 63.44 557 ASN A C 1
ATOM 4545 O O . ASN A 1 557 ? 20.687 4.369 5.737 1.00 63.44 557 ASN A O 1
ATOM 4549 N N . PRO A 1 558 ? 19.721 5.427 7.472 1.00 57.56 558 PRO A N 1
ATOM 4550 C CA . PRO A 1 558 ? 18.422 5.587 6.813 1.00 57.56 558 PRO A CA 1
ATOM 4551 C C . PRO A 1 558 ? 18.444 6.564 5.627 1.00 57.56 558 PRO A C 1
ATOM 4553 O O . PRO A 1 558 ? 17.465 6.619 4.892 1.00 57.56 558 PRO A O 1
ATOM 4556 N N . ASP A 1 559 ? 19.532 7.310 5.401 1.00 55.00 559 ASP A N 1
ATOM 4557 C CA . ASP A 1 559 ? 19.699 8.191 4.230 1.00 55.00 559 ASP A CA 1
ATOM 4558 C C . ASP A 1 559 ? 20.017 7.412 2.944 1.00 55.00 559 ASP A C 1
ATOM 4560 O O . ASP A 1 559 ? 19.881 7.943 1.847 1.00 55.00 559 ASP A O 1
ATOM 4564 N N . GLY A 1 560 ? 20.447 6.149 3.060 1.00 47.44 560 GLY A N 1
ATOM 4565 C CA . GLY A 1 560 ? 20.699 5.265 1.919 1.00 47.44 560 GLY A CA 1
ATOM 4566 C C . GLY A 1 560 ? 19.455 4.558 1.368 1.00 47.44 560 GLY A C 1
ATOM 4567 O O . GLY A 1 560 ? 19.608 3.725 0.477 1.00 47.44 560 GLY A O 1
ATOM 4568 N N . TYR A 1 561 ? 18.272 4.842 1.924 1.00 48.25 561 TYR A N 1
ATOM 4569 C CA . TYR A 1 561 ? 16.981 4.234 1.587 1.00 48.25 561 TYR A CA 1
ATOM 4570 C C . TYR A 1 561 ? 15.976 5.320 1.217 1.00 48.25 561 TYR A C 1
ATOM 4572 O O . TYR A 1 561 ? 15.522 6.038 2.097 1.00 48.25 561 TYR A O 1
ATOM 4580 N N . ASP A 1 562 ? 15.562 5.415 -0.040 1.00 41.72 562 ASP A N 1
ATOM 4581 C CA . ASP A 1 562 ? 14.350 6.152 -0.399 1.00 41.72 562 ASP A CA 1
ATOM 4582 C C . ASP A 1 562 ? 13.233 5.132 -0.605 1.00 41.72 562 ASP A C 1
ATOM 4584 O O . ASP A 1 562 ? 12.945 4.724 -1.725 1.00 41.72 562 ASP A O 1
ATOM 4588 N N . VAL A 1 563 ? 12.622 4.684 0.499 1.00 40.25 563 VAL A N 1
ATOM 4589 C CA . VAL A 1 563 ? 11.373 3.922 0.411 1.00 40.25 563 VAL A CA 1
ATOM 4590 C C . VAL A 1 563 ? 10.362 4.832 -0.279 1.00 40.25 563 VAL A C 1
ATOM 4592 O O . VAL A 1 563 ? 10.022 5.895 0.240 1.00 40.25 563 VAL A O 1
ATOM 4595 N N . ILE A 1 564 ? 9.905 4.434 -1.464 1.00 40.59 564 ILE A N 1
ATOM 4596 C CA . ILE A 1 564 ? 8.776 5.074 -2.138 1.00 40.59 564 ILE A CA 1
ATOM 4597 C C . ILE A 1 564 ? 7.521 4.727 -1.313 1.00 40.59 564 ILE A C 1
ATOM 4599 O O . ILE A 1 564 ? 6.821 3.755 -1.589 1.00 40.59 564 ILE A O 1
ATOM 4603 N N . ASP A 1 565 ? 7.276 5.491 -0.242 1.00 36.94 565 ASP A N 1
ATOM 4604 C CA . ASP A 1 565 ? 6.117 5.347 0.659 1.00 36.94 565 ASP A CA 1
ATOM 4605 C C . ASP A 1 565 ? 4.785 5.627 -0.070 1.00 36.94 565 ASP A C 1
ATOM 4607 O O . ASP A 1 565 ? 3.720 5.160 0.344 1.00 36.94 565 ASP A O 1
ATOM 4611 N N . ASP A 1 566 ? 4.854 6.357 -1.189 1.00 47.91 566 ASP A N 1
ATOM 4612 C CA . ASP A 1 566 ? 3.756 6.663 -2.101 1.00 47.91 566 ASP A CA 1
ATOM 4613 C C . ASP A 1 566 ? 4.230 6.470 -3.558 1.00 47.91 566 ASP A C 1
ATOM 4615 O O . ASP A 1 566 ? 5.146 7.176 -3.982 1.00 47.91 566 ASP A O 1
ATOM 4619 N N . PRO A 1 567 ? 3.626 5.564 -4.359 1.00 48.41 567 PRO A N 1
ATOM 4620 C CA . PRO A 1 567 ? 3.986 5.365 -5.767 1.00 48.41 567 PRO A CA 1
ATOM 4621 C C . PRO A 1 567 ? 3.928 6.634 -6.631 1.00 48.41 567 PRO A C 1
ATOM 4623 O O . PRO A 1 567 ? 4.511 6.642 -7.711 1.00 48.41 567 PRO A O 1
ATOM 4626 N N . THR A 1 568 ? 3.249 7.700 -6.189 1.00 56.62 568 THR A N 1
ATOM 4627 C CA . THR A 1 568 ? 3.264 9.005 -6.870 1.00 56.62 568 THR A CA 1
ATOM 4628 C C . THR A 1 568 ? 4.599 9.744 -6.730 1.00 56.62 568 THR A C 1
ATOM 4630 O O . THR A 1 568 ? 4.954 10.511 -7.623 1.00 56.62 568 THR A O 1
ATOM 4633 N N . ASP A 1 569 ? 5.397 9.470 -5.691 1.00 61.03 569 ASP A N 1
ATOM 4634 C CA . ASP A 1 569 ? 6.737 10.055 -5.517 1.00 61.03 569 ASP A CA 1
ATOM 4635 C C . ASP A 1 569 ? 7.690 9.645 -6.654 1.00 61.03 569 ASP A C 1
ATOM 4637 O O . ASP A 1 569 ? 8.518 10.438 -7.112 1.00 61.03 569 ASP A O 1
ATOM 4641 N N . ALA A 1 570 ? 7.479 8.445 -7.213 1.00 63.19 570 ALA A N 1
ATOM 4642 C CA . ALA A 1 570 ? 8.174 7.953 -8.401 1.00 63.19 570 ALA A CA 1
ATOM 4643 C C . ALA A 1 570 ? 8.035 8.883 -9.622 1.00 63.19 570 ALA A C 1
ATOM 4645 O O . ALA A 1 570 ? 8.877 8.855 -10.519 1.00 63.19 570 ALA A O 1
ATOM 4646 N N . LEU A 1 571 ? 6.988 9.716 -9.665 1.00 74.88 571 LEU A N 1
ATOM 4647 C CA . LEU A 1 571 ? 6.682 10.609 -10.785 1.00 74.88 571 LEU A CA 1
ATOM 4648 C C . LEU A 1 571 ? 7.260 12.023 -10.622 1.00 74.88 571 LEU A C 1
ATOM 4650 O O . LEU A 1 571 ? 7.131 12.855 -11.523 1.00 74.88 571 LEU A O 1
ATOM 4654 N N . HIS A 1 572 ? 7.903 12.317 -9.491 1.00 75.75 572 HIS A N 1
ATOM 4655 C CA . HIS A 1 572 ? 8.392 13.660 -9.170 1.00 75.75 572 HIS A CA 1
ATOM 4656 C C . HIS A 1 572 ? 9.921 13.774 -9.125 1.00 75.75 572 HIS A C 1
ATOM 4658 O O . HIS A 1 572 ? 10.443 14.869 -8.902 1.00 75.75 572 HIS A O 1
ATOM 4664 N N . ARG A 1 573 ? 10.658 12.683 -9.378 1.00 79.50 573 ARG A N 1
ATOM 4665 C CA . ARG A 1 573 ? 12.130 12.652 -9.348 1.00 79.50 573 ARG A CA 1
ATOM 4666 C C . ARG A 1 573 ? 12.724 11.625 -10.317 1.00 79.50 573 ARG A C 1
ATOM 4668 O O . ARG A 1 573 ? 12.038 10.736 -10.803 1.00 79.50 573 ARG A O 1
ATOM 4675 N N . PHE A 1 574 ? 14.018 11.759 -10.611 1.00 85.31 574 PHE A N 1
ATOM 4676 C CA . PHE A 1 574 ? 14.751 10.800 -11.444 1.00 85.31 574 PHE A CA 1
ATOM 4677 C C . PHE A 1 574 ? 15.212 9.605 -10.606 1.00 85.31 574 PHE A C 1
ATOM 4679 O O . PHE A 1 574 ? 16.166 9.726 -9.833 1.00 85.31 574 PHE A O 1
ATOM 4686 N N . LEU A 1 575 ? 14.535 8.470 -10.769 1.00 86.31 575 LEU A N 1
ATOM 4687 C CA . LEU A 1 575 ? 14.822 7.243 -10.025 1.00 86.31 575 LEU A CA 1
ATOM 4688 C C . LEU A 1 575 ? 16.121 6.576 -10.476 1.00 86.31 575 LEU A C 1
ATOM 4690 O O . LEU A 1 575 ? 16.457 6.578 -11.651 1.00 86.31 575 LEU A O 1
ATOM 4694 N N . SER A 1 576 ? 16.841 5.957 -9.551 1.00 88.06 576 SER A N 1
ATOM 4695 C CA . SER A 1 576 ? 17.867 4.960 -9.861 1.00 88.06 576 SER A CA 1
ATOM 4696 C C . SER A 1 576 ? 17.279 3.715 -10.525 1.00 88.06 576 SER A C 1
ATOM 4698 O O . SER A 1 576 ? 16.067 3.487 -10.502 1.00 88.06 576 SER A O 1
ATOM 4700 N N . TYR A 1 577 ? 18.149 2.874 -11.082 1.00 88.88 577 TYR A N 1
ATOM 4701 C CA . TYR A 1 577 ? 17.782 1.521 -11.500 1.00 88.88 577 TYR A CA 1
ATOM 4702 C C . TYR A 1 577 ? 17.131 0.725 -10.355 1.00 88.88 577 TYR A C 1
ATOM 4704 O O . TYR A 1 577 ? 16.081 0.115 -10.554 1.00 88.88 577 TYR A O 1
ATOM 4712 N N . ASP A 1 578 ? 17.712 0.787 -9.153 1.00 80.00 578 ASP A N 1
ATOM 4713 C CA . ASP A 1 578 ? 17.203 0.072 -7.977 1.00 80.00 578 ASP A CA 1
ATOM 4714 C C . ASP A 1 578 ? 15.806 0.591 -7.584 1.00 80.00 578 ASP A C 1
ATOM 4716 O O . ASP A 1 578 ? 14.862 -0.188 -7.494 1.00 80.00 578 ASP A O 1
ATOM 4720 N N . GLU A 1 579 ? 15.632 1.912 -7.480 1.00 79.44 579 GLU A N 1
ATOM 4721 C CA . GLU A 1 579 ? 14.342 2.550 -7.158 1.00 79.44 579 GLU A CA 1
ATOM 4722 C C . GLU A 1 579 ? 13.276 2.304 -8.236 1.00 79.44 579 GLU A C 1
ATOM 4724 O O . GLU A 1 579 ? 12.089 2.184 -7.937 1.00 79.44 579 GLU A O 1
ATOM 4729 N N . THR A 1 580 ? 13.683 2.196 -9.502 1.00 85.31 580 THR A N 1
ATOM 4730 C CA . THR A 1 580 ? 12.774 1.852 -10.604 1.00 85.31 580 THR A CA 1
ATOM 4731 C C . THR A 1 580 ? 12.268 0.418 -10.476 1.00 85.31 580 THR A C 1
ATOM 4733 O O . THR A 1 580 ? 11.078 0.155 -10.665 1.00 85.31 580 THR A O 1
ATOM 4736 N N . ASN A 1 581 ? 13.150 -0.517 -10.117 1.00 83.44 581 ASN A N 1
ATOM 4737 C CA . ASN A 1 581 ? 12.749 -1.888 -9.820 1.00 83.44 581 ASN A CA 1
ATOM 4738 C C . ASN A 1 581 ? 11.856 -1.951 -8.580 1.00 83.44 581 ASN A C 1
ATOM 4740 O O . ASN A 1 581 ? 10.839 -2.638 -8.611 1.00 83.44 581 ASN A O 1
ATOM 4744 N N . GLU A 1 582 ? 12.175 -1.208 -7.521 1.00 71.06 582 GLU A N 1
ATOM 4745 C CA . GLU A 1 582 ? 11.327 -1.113 -6.329 1.00 71.06 582 GLU A CA 1
ATOM 4746 C C . GLU A 1 582 ? 9.932 -0.575 -6.658 1.00 71.06 582 GLU A C 1
ATOM 4748 O O . GLU A 1 582 ? 8.943 -1.145 -6.195 1.00 71.06 582 GLU A O 1
ATOM 4753 N N . PHE A 1 583 ? 9.820 0.452 -7.506 1.00 78.94 583 PHE A N 1
ATOM 4754 C CA . PHE A 1 583 ? 8.534 0.937 -8.013 1.00 78.94 583 PHE A CA 1
ATOM 4755 C C . PHE A 1 583 ? 7.757 -0.179 -8.727 1.00 78.94 583 PHE A C 1
ATOM 4757 O O . PHE A 1 583 ? 6.591 -0.430 -8.407 1.00 78.94 583 PHE A O 1
ATOM 4764 N N . MET A 1 584 ? 8.408 -0.907 -9.641 1.00 83.38 584 MET A N 1
ATOM 4765 C CA . MET A 1 584 ? 7.767 -2.000 -10.376 1.00 83.38 584 MET A CA 1
ATOM 4766 C C . MET A 1 584 ? 7.321 -3.147 -9.459 1.00 83.38 584 MET A C 1
ATOM 4768 O O . MET A 1 584 ? 6.184 -3.616 -9.554 1.00 83.38 584 MET A O 1
ATOM 4772 N N . PHE A 1 585 ? 8.181 -3.580 -8.536 1.00 76.62 585 PHE A N 1
ATOM 4773 C CA . PHE A 1 585 ? 7.855 -4.628 -7.573 1.00 76.62 585 PHE A CA 1
ATOM 4774 C C . PHE A 1 585 ? 6.784 -4.174 -6.577 1.00 76.62 585 PHE A C 1
ATOM 4776 O O . PHE A 1 585 ? 5.915 -4.963 -6.214 1.00 76.62 585 PHE A O 1
ATOM 4783 N N . THR A 1 586 ? 6.763 -2.901 -6.186 1.00 67.56 586 THR A N 1
ATOM 4784 C CA . THR A 1 586 ? 5.709 -2.343 -5.327 1.00 67.56 586 THR A CA 1
ATOM 4785 C C . THR A 1 586 ? 4.346 -2.411 -6.010 1.00 67.56 586 THR A C 1
ATOM 4787 O O . THR A 1 586 ? 3.367 -2.826 -5.383 1.00 67.56 586 THR A O 1
ATOM 4790 N N . LEU A 1 587 ? 4.271 -2.075 -7.301 1.00 69.44 587 LEU A N 1
ATOM 4791 C CA . LEU A 1 587 ? 3.042 -2.222 -8.082 1.00 69.44 587 LEU A CA 1
ATOM 4792 C C . LEU A 1 587 ? 2.644 -3.690 -8.267 1.00 69.44 587 LEU A C 1
ATOM 4794 O O . LEU A 1 587 ? 1.462 -4.000 -8.137 1.00 69.44 587 LEU A O 1
ATOM 4798 N N . LEU A 1 588 ? 3.603 -4.600 -8.472 1.00 77.19 588 LEU A N 1
ATOM 4799 C CA . LEU A 1 588 ? 3.348 -6.047 -8.471 1.00 77.19 588 LEU A CA 1
ATOM 4800 C C . LEU A 1 588 ? 2.704 -6.518 -7.167 1.00 77.19 588 LEU A C 1
ATOM 4802 O O . LEU A 1 588 ? 1.727 -7.262 -7.199 1.00 77.19 588 LEU A O 1
ATOM 4806 N N . GLN A 1 589 ? 3.205 -6.056 -6.023 1.00 62.97 589 GLN A N 1
ATOM 4807 C CA . GLN A 1 589 ? 2.644 -6.424 -4.723 1.00 62.97 589 GLN A CA 1
ATOM 4808 C C . GLN A 1 589 ? 1.268 -5.799 -4.461 1.00 62.97 589 GLN A C 1
ATOM 4810 O O . GLN A 1 589 ? 0.437 -6.395 -3.775 1.00 62.97 589 GLN A O 1
ATOM 4815 N N . LEU A 1 590 ? 1.012 -4.599 -4.989 1.00 57.31 590 LEU A N 1
ATOM 4816 C CA . LEU A 1 590 ? -0.275 -3.912 -4.854 1.00 57.31 590 LEU A CA 1
ATOM 4817 C C . LEU A 1 590 ? -1.354 -4.482 -5.779 1.00 57.31 590 LEU A C 1
ATOM 4819 O O . LEU A 1 590 ? -2.507 -4.604 -5.366 1.00 57.31 590 LEU A O 1
ATOM 4823 N N . PHE A 1 591 ? -0.982 -4.844 -7.007 1.00 73.19 591 PHE A N 1
ATOM 4824 C CA . PHE A 1 591 ? -1.900 -5.239 -8.073 1.00 73.19 591 PHE A CA 1
ATOM 4825 C C . PHE A 1 591 ? -1.525 -6.597 -8.704 1.00 73.19 591 PHE A C 1
ATOM 4827 O O . PHE A 1 591 ? -1.510 -6.718 -9.932 1.00 73.19 591 PHE A O 1
ATOM 4834 N N . PRO A 1 592 ? -1.303 -7.671 -7.914 1.00 76.56 592 PRO A N 1
ATOM 4835 C CA . PRO A 1 592 ? -0.746 -8.942 -8.406 1.00 76.56 592 PRO A CA 1
ATOM 4836 C C . PRO A 1 592 ? -1.658 -9.687 -9.389 1.00 76.56 592 PRO A C 1
ATOM 4838 O O . PRO A 1 592 ? -1.241 -10.631 -10.051 1.00 76.56 592 PRO A O 1
ATOM 4841 N N . LYS A 1 593 ? -2.937 -9.298 -9.470 1.00 79.38 593 LYS A N 1
ATOM 4842 C CA . LYS A 1 593 ? -3.895 -9.848 -10.440 1.00 79.38 593 LYS A CA 1
ATOM 4843 C C . LYS A 1 593 ? -3.881 -9.119 -11.779 1.00 79.38 593 LYS A C 1
ATOM 4845 O O . LYS A 1 593 ? -4.389 -9.678 -12.745 1.00 79.38 593 LYS A O 1
ATOM 4850 N N . GLN A 1 594 ? -3.350 -7.901 -11.824 1.00 81.62 594 GLN A N 1
ATOM 4851 C CA . GLN A 1 594 ? -3.343 -7.044 -13.007 1.00 81.62 594 GLN A CA 1
ATOM 4852 C C . GLN A 1 594 ? -1.955 -6.971 -13.642 1.00 81.62 594 GLN A C 1
ATOM 4854 O O . GLN A 1 594 ? -1.873 -6.873 -14.867 1.00 81.62 594 GLN A O 1
ATOM 4859 N N . VAL A 1 595 ? -0.890 -7.042 -12.835 1.00 89.44 595 VAL A N 1
ATOM 4860 C CA . VAL A 1 595 ? 0.487 -6.869 -13.309 1.00 89.44 595 VAL A CA 1
ATOM 4861 C C . VAL A 1 595 ? 1.390 -8.061 -12.983 1.00 89.44 595 VAL A C 1
ATOM 4863 O O . VAL A 1 595 ? 1.200 -8.728 -11.967 1.00 89.44 595 VAL A O 1
ATOM 4866 N N . SER A 1 596 ? 2.395 -8.297 -13.827 1.00 92.62 596 SER A N 1
ATOM 4867 C CA . SER A 1 596 ? 3.556 -9.160 -13.566 1.00 92.62 596 SER A CA 1
ATOM 4868 C C . SER A 1 596 ? 4.851 -8.385 -13.828 1.00 92.62 596 SER A C 1
ATOM 4870 O O . SER A 1 596 ? 4.854 -7.413 -14.584 1.00 92.62 596 SER A O 1
ATOM 4872 N N . VAL A 1 597 ? 5.950 -8.799 -13.195 1.00 93.81 597 VAL A N 1
ATOM 4873 C CA . VAL A 1 597 ? 7.302 -8.307 -13.506 1.00 93.81 597 VAL A CA 1
ATOM 4874 C C . VAL A 1 597 ? 8.153 -9.502 -13.907 1.00 93.81 597 VAL A C 1
ATOM 4876 O O . VAL A 1 597 ? 8.221 -10.489 -13.173 1.00 93.81 597 VAL A O 1
ATOM 4879 N N . GLU A 1 598 ? 8.778 -9.421 -15.076 1.00 93.50 598 GLU A N 1
ATOM 4880 C CA . GLU A 1 598 ? 9.523 -10.516 -15.692 1.00 93.50 598 GLU A CA 1
ATOM 4881 C C . GLU A 1 598 ? 10.939 -10.060 -16.061 1.00 93.50 598 GLU A C 1
ATOM 4883 O O . GLU A 1 598 ? 11.131 -8.999 -16.661 1.00 93.50 598 GLU A O 1
ATOM 4888 N N . LYS A 1 599 ? 11.936 -10.886 -15.722 1.00 95.94 599 LYS A N 1
ATOM 4889 C CA . LYS A 1 599 ? 13.327 -10.702 -16.153 1.00 95.94 599 LYS A CA 1
ATOM 4890 C C . LYS A 1 599 ? 13.470 -11.192 -17.595 1.00 95.94 599 LYS A C 1
ATOM 4892 O O . LYS A 1 599 ? 13.356 -12.389 -17.855 1.00 95.94 599 LYS A O 1
ATOM 4897 N N . LEU A 1 600 ? 13.770 -10.285 -18.521 1.00 94.94 600 LEU A N 1
ATOM 4898 C CA . LEU A 1 600 ? 14.013 -10.607 -19.934 1.00 94.94 600 LEU A CA 1
ATOM 4899 C C . LEU A 1 600 ? 15.442 -11.093 -20.190 1.00 94.94 600 LEU A C 1
ATOM 4901 O O . LEU A 1 600 ? 15.692 -11.894 -21.092 1.00 94.94 600 LEU A O 1
ATOM 4905 N N . GLY A 1 601 ? 16.389 -10.597 -19.400 1.00 94.19 601 GLY A N 1
ATOM 4906 C CA . GLY A 1 601 ? 17.807 -10.876 -19.553 1.00 94.19 601 GLY A CA 1
ATOM 4907 C C . GLY A 1 601 ? 18.631 -10.184 -18.479 1.00 94.19 601 GLY A C 1
ATOM 4908 O O . GLY A 1 601 ? 18.092 -9.644 -17.516 1.00 94.19 601 GLY A O 1
ATOM 4909 N N . GLU A 1 602 ? 19.944 -10.220 -18.652 1.00 96.69 602 GLU A N 1
ATOM 4910 C CA . GLU A 1 602 ? 20.914 -9.627 -17.737 1.00 96.69 602 GLU A CA 1
ATOM 4911 C C . GLU A 1 602 ? 21.954 -8.853 -18.551 1.00 96.69 602 GLU A C 1
ATOM 4913 O O . GLU A 1 602 ? 22.387 -9.334 -19.598 1.00 96.69 602 GLU A O 1
ATOM 4918 N N . THR A 1 603 ? 22.318 -7.653 -18.108 1.00 97.44 603 THR A N 1
ATOM 4919 C CA . THR A 1 603 ? 23.306 -6.782 -18.755 1.00 97.44 603 THR A CA 1
ATOM 4920 C C . THR A 1 603 ? 24.731 -7.319 -18.606 1.00 97.44 603 THR A C 1
ATOM 4922 O O . THR A 1 603 ? 24.985 -8.300 -17.907 1.00 97.44 603 THR A O 1
ATOM 4925 N N . TRP A 1 604 ? 25.709 -6.648 -19.224 1.00 92.56 604 TRP A N 1
ATOM 4926 C CA . TRP A 1 604 ? 27.116 -7.035 -19.080 1.00 92.56 604 TRP A CA 1
ATOM 4927 C C . TRP A 1 604 ? 27.628 -6.959 -17.630 1.00 92.56 604 TRP A C 1
ATOM 4929 O O . TRP A 1 604 ? 28.451 -7.778 -17.222 1.00 92.56 604 TRP A O 1
ATOM 4939 N N . LEU A 1 605 ? 27.170 -5.978 -16.845 1.00 93.38 605 LEU A N 1
ATOM 4940 C CA . LEU A 1 605 ? 27.560 -5.818 -15.440 1.00 93.38 605 LEU A CA 1
ATOM 4941 C C . LEU A 1 605 ? 26.649 -6.580 -14.464 1.00 93.38 605 LEU A C 1
ATOM 4943 O O . LEU A 1 605 ? 26.770 -6.372 -13.256 1.00 93.38 605 LEU A O 1
ATOM 4947 N N . GLY A 1 606 ? 25.770 -7.457 -14.956 1.00 92.62 606 GLY A N 1
ATOM 4948 C CA . GLY A 1 606 ? 24.960 -8.336 -14.112 1.00 92.62 606 GLY A CA 1
ATOM 4949 C C . GLY A 1 606 ? 23.652 -7.725 -13.598 1.00 92.62 606 GLY A C 1
ATOM 4950 O O . GLY A 1 606 ? 23.107 -8.218 -12.615 1.00 92.62 606 GLY A O 1
ATOM 4951 N N . ARG A 1 607 ? 23.155 -6.633 -14.199 1.00 95.94 607 ARG A N 1
ATOM 4952 C CA . ARG A 1 607 ? 21.851 -6.046 -13.840 1.00 95.94 607 ARG A CA 1
ATOM 4953 C C . ARG A 1 607 ? 20.732 -6.697 -14.638 1.00 95.94 607 ARG A C 1
ATOM 4955 O O . ARG A 1 607 ? 20.878 -6.950 -15.828 1.00 95.94 607 ARG A O 1
ATOM 4962 N N . ASP A 1 608 ? 19.592 -6.913 -14.004 1.00 97.31 608 ASP A N 1
ATOM 4963 C CA . ASP A 1 608 ? 18.421 -7.480 -14.663 1.00 97.31 608 ASP A CA 1
ATOM 4964 C C . ASP A 1 608 ? 17.767 -6.470 -15.610 1.00 97.31 608 ASP A C 1
ATOM 4966 O O . ASP A 1 608 ? 17.630 -5.283 -15.312 1.00 97.31 608 ASP A O 1
ATOM 4970 N N . ILE A 1 609 ? 17.318 -6.959 -16.762 1.00 97.81 609 ILE A N 1
ATOM 4971 C CA . ILE A 1 609 ? 16.483 -6.197 -17.689 1.00 97.81 609 ILE A CA 1
ATOM 4972 C C . ILE A 1 609 ? 15.044 -6.603 -17.409 1.00 97.81 609 ILE A C 1
ATOM 4974 O O . ILE A 1 609 ? 14.599 -7.671 -17.836 1.00 97.81 609 ILE A O 1
ATOM 4978 N N . ASN A 1 610 ? 14.341 -5.768 -16.650 1.00 97.00 610 ASN A N 1
ATOM 4979 C CA . ASN A 1 610 ? 13.000 -6.066 -16.166 1.00 97.00 610 ASN A CA 1
ATOM 4980 C C . ASN A 1 610 ? 11.924 -5.415 -17.037 1.00 97.00 610 ASN A C 1
ATOM 4982 O O . ASN A 1 610 ? 12.051 -4.272 -17.481 1.00 97.00 610 ASN A O 1
ATOM 4986 N N . MET A 1 611 ? 10.843 -6.158 -17.239 1.00 98.00 611 MET A N 1
ATOM 4987 C CA . MET A 1 611 ? 9.651 -5.740 -17.963 1.00 98.00 611 MET A CA 1
ATOM 4988 C C . MET A 1 611 ? 8.437 -5.875 -17.053 1.00 98.00 611 MET A C 1
ATOM 4990 O O . MET A 1 611 ? 8.282 -6.893 -16.379 1.00 98.00 611 MET A O 1
ATOM 4994 N N . MET A 1 612 ? 7.555 -4.879 -17.069 1.00 97.19 612 MET A N 1
ATOM 4995 C CA . MET A 1 612 ? 6.242 -4.979 -16.443 1.00 97.19 612 MET A CA 1
ATOM 4996 C C . MET A 1 612 ? 5.184 -5.325 -17.489 1.00 97.19 612 MET A C 1
ATOM 4998 O O . MET A 1 612 ? 5.018 -4.592 -18.466 1.00 97.19 612 MET A O 1
ATOM 5002 N N . THR A 1 613 ? 4.435 -6.401 -17.254 1.00 97.81 613 THR A N 1
ATOM 5003 C CA . THR A 1 613 ? 3.247 -6.746 -18.041 1.00 97.81 613 THR A CA 1
ATOM 5004 C C . THR A 1 613 ? 1.997 -6.292 -17.293 1.00 97.81 613 THR A C 1
ATOM 5006 O O . THR A 1 613 ? 1.851 -6.602 -16.116 1.00 97.81 613 THR A O 1
ATOM 5009 N N . ILE A 1 614 ? 1.072 -5.596 -17.955 1.00 97.38 614 ILE A N 1
ATOM 5010 C CA . ILE A 1 614 ? -0.209 -5.121 -17.404 1.00 97.38 614 ILE A CA 1
ATOM 5011 C C . ILE A 1 614 ? -1.337 -5.704 -18.262 1.00 97.38 614 ILE A C 1
ATOM 5013 O O . ILE A 1 614 ? -1.250 -5.700 -19.489 1.00 97.38 614 ILE A O 1
ATOM 5017 N N . ASN A 1 615 ? -2.398 -6.206 -17.623 1.00 92.31 615 ASN A N 1
ATOM 5018 C CA . ASN A 1 615 ? -3.497 -6.940 -18.267 1.00 92.31 615 ASN A CA 1
ATOM 5019 C C . ASN A 1 615 ? -2.993 -8.175 -19.041 1.00 92.31 615 ASN A C 1
ATOM 5021 O O . ASN A 1 615 ? -3.349 -8.387 -20.195 1.00 92.31 615 ASN A O 1
ATOM 5025 N N . TYR A 1 616 ? -2.163 -9.013 -18.414 1.00 85.25 616 TYR A N 1
ATOM 5026 C CA . TYR A 1 616 ? -1.476 -10.143 -19.067 1.00 85.25 616 TYR A CA 1
ATOM 5027 C C . TYR A 1 616 ? -2.388 -11.165 -19.787 1.00 85.25 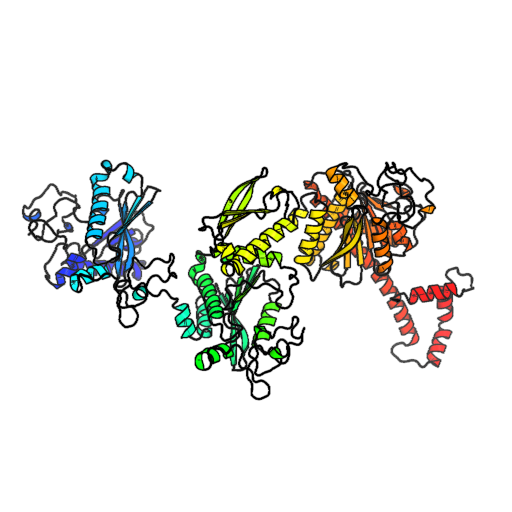616 TYR A C 1
ATOM 5029 O O . TYR A 1 616 ? -1.896 -11.928 -20.616 1.00 85.25 616 TYR A O 1
ATOM 5037 N N . ASN A 1 617 ? -3.700 -11.178 -19.511 1.00 80.56 617 ASN A N 1
ATOM 5038 C CA . ASN A 1 617 ? -4.689 -12.033 -20.189 1.00 80.56 617 ASN A CA 1
ATOM 5039 C C . ASN A 1 617 ? -5.276 -11.427 -21.477 1.00 80.56 617 ASN A C 1
ATOM 5041 O O . ASN A 1 617 ? -5.982 -12.124 -22.208 1.00 80.56 617 ASN A O 1
ATOM 5045 N N . ALA A 1 618 ? -5.052 -10.139 -21.738 1.00 85.62 618 ALA A N 1
ATOM 5046 C CA . ALA A 1 618 ? -5.487 -9.514 -22.977 1.00 85.62 618 ALA A CA 1
ATOM 5047 C C . ALA A 1 618 ? -4.702 -10.084 -24.168 1.00 85.62 618 ALA A C 1
ATOM 5049 O O . ALA A 1 618 ? -3.530 -10.448 -24.055 1.00 85.62 618 ALA A O 1
ATOM 5050 N N . ARG A 1 619 ? -5.377 -10.203 -25.314 1.00 80.06 619 ARG A N 1
ATOM 5051 C CA . ARG A 1 619 ? -4.796 -10.798 -26.523 1.00 80.06 619 ARG A CA 1
ATOM 5052 C C . ARG A 1 619 ? -3.879 -9.810 -27.236 1.00 80.06 619 ARG A C 1
ATOM 5054 O O . ARG A 1 619 ? -2.746 -10.139 -27.570 1.00 80.06 619 ARG A O 1
ATOM 5061 N N . ASP A 1 620 ? -4.403 -8.621 -27.486 1.00 86.94 620 ASP A N 1
ATOM 5062 C CA . ASP A 1 620 ? -3.747 -7.620 -28.308 1.00 86.94 620 ASP A CA 1
ATOM 5063 C C . ASP A 1 620 ? -2.650 -6.925 -27.511 1.00 86.94 620 ASP A C 1
ATOM 5065 O O . ASP A 1 620 ? -2.909 -6.349 -26.453 1.00 86.94 620 ASP A O 1
ATOM 5069 N N . THR A 1 621 ? -1.410 -7.024 -27.989 1.00 95.25 621 THR A N 1
ATOM 5070 C CA . THR A 1 621 ? -0.234 -6.644 -27.201 1.00 95.25 621 THR A CA 1
ATOM 5071 C C . THR A 1 621 ? 0.356 -5.318 -27.668 1.00 95.25 621 THR A C 1
ATOM 5073 O O . THR A 1 621 ? 0.577 -5.107 -28.862 1.00 95.25 621 THR A O 1
ATOM 5076 N N . ILE A 1 622 ? 0.648 -4.437 -26.713 1.00 98.31 622 ILE A N 1
ATOM 5077 C CA . ILE A 1 622 ? 1.375 -3.182 -26.910 1.00 98.31 622 ILE A CA 1
ATOM 5078 C C . ILE A 1 622 ? 2.712 -3.299 -26.181 1.00 98.31 622 ILE A C 1
ATOM 5080 O O . ILE A 1 622 ? 2.737 -3.528 -24.971 1.00 98.31 622 ILE A O 1
ATOM 5084 N N . VAL A 1 623 ? 3.817 -3.137 -26.903 1.00 98.62 623 VAL A N 1
ATOM 5085 C CA . VAL A 1 623 ? 5.173 -3.216 -26.348 1.00 98.62 623 VAL A CA 1
ATOM 5086 C C . VAL A 1 623 ? 5.809 -1.833 -26.355 1.00 98.62 623 VAL A C 1
ATOM 5088 O O . VAL A 1 623 ? 5.908 -1.204 -27.408 1.00 98.62 623 VAL A O 1
ATOM 5091 N N . LEU A 1 624 ? 6.265 -1.373 -25.191 1.00 98.81 624 LEU A N 1
ATOM 5092 C CA . LEU A 1 624 ? 6.984 -0.111 -25.030 1.00 98.81 624 LEU A CA 1
ATOM 5093 C C . LEU A 1 624 ? 8.391 -0.390 -24.507 1.00 98.81 624 LEU A C 1
ATOM 5095 O O . LEU A 1 624 ? 8.556 -1.041 -23.473 1.00 98.81 624 LEU A O 1
ATOM 5099 N N . VAL A 1 625 ? 9.402 0.132 -25.191 1.00 98.62 625 VAL A N 1
ATOM 5100 C CA . VAL A 1 625 ? 10.803 0.045 -24.767 1.00 98.62 625 VAL A CA 1
ATOM 5101 C C . VAL A 1 625 ? 11.314 1.451 -24.530 1.00 98.62 625 VAL A C 1
ATOM 5103 O O . VAL A 1 625 ? 11.184 2.297 -25.402 1.00 98.62 625 VAL A O 1
ATOM 5106 N N . ALA A 1 626 ? 11.888 1.716 -23.362 1.00 98.25 626 ALA A N 1
ATOM 5107 C CA . ALA A 1 626 ? 12.472 3.007 -23.041 1.00 98.25 626 ALA A CA 1
ATOM 5108 C C . ALA A 1 626 ? 13.945 2.877 -22.649 1.00 98.25 626 ALA A C 1
ATOM 5110 O O . ALA A 1 626 ? 14.403 1.856 -22.127 1.00 98.25 626 ALA A O 1
ATOM 5111 N N . ASN A 1 627 ? 14.684 3.969 -22.865 1.00 96.69 627 ASN A N 1
ATOM 5112 C CA . ASN A 1 627 ? 16.049 4.148 -22.374 1.00 96.69 627 ASN A CA 1
ATOM 5113 C C . ASN A 1 627 ? 17.068 3.140 -22.938 1.00 96.69 627 ASN A C 1
ATOM 5115 O O . ASN A 1 627 ? 17.996 2.743 -22.238 1.00 96.69 627 ASN A O 1
ATOM 5119 N N . LEU A 1 628 ? 16.953 2.771 -24.222 1.00 97.50 628 LEU A N 1
ATOM 5120 C CA . LEU A 1 628 ? 18.056 2.118 -24.948 1.00 97.50 628 LEU A CA 1
ATOM 5121 C C . LEU A 1 628 ? 19.314 2.998 -24.925 1.00 97.50 628 LEU A C 1
ATOM 5123 O O . LEU A 1 628 ? 20.421 2.532 -24.639 1.00 97.50 628 LEU A O 1
ATOM 5127 N N . HIS A 1 629 ? 19.134 4.302 -25.141 1.00 97.88 629 HIS A N 1
ATOM 5128 C CA . HIS A 1 629 ? 20.164 5.294 -24.876 1.00 97.88 629 HIS A CA 1
ATOM 5129 C C . HIS A 1 629 ? 20.095 5.788 -23.429 1.00 97.88 629 HIS A C 1
ATOM 5131 O O . HIS A 1 629 ? 19.152 6.469 -23.025 1.00 97.88 629 HIS A O 1
ATOM 5137 N N . ALA A 1 630 ? 21.156 5.540 -22.668 1.00 97.75 630 ALA A N 1
ATOM 5138 C CA . ALA A 1 630 ? 21.188 5.791 -21.229 1.00 97.75 630 ALA A CA 1
ATOM 5139 C C . ALA A 1 630 ? 20.861 7.238 -20.805 1.00 97.75 630 ALA A C 1
ATOM 5141 O O . ALA A 1 630 ? 20.139 7.458 -19.833 1.00 97.75 630 ALA A O 1
ATOM 5142 N N . ARG A 1 631 ? 21.356 8.243 -21.540 1.00 96.44 631 ARG A N 1
ATOM 5143 C CA . ARG A 1 631 ? 21.161 9.677 -21.234 1.00 96.44 631 ARG A CA 1
ATOM 5144 C C . ARG A 1 631 ? 19.724 10.182 -21.380 1.00 96.44 631 ARG A C 1
ATOM 5146 O O . ARG A 1 631 ? 19.449 11.322 -20.998 1.00 96.44 631 ARG A O 1
ATOM 5153 N N . GLU A 1 632 ? 18.826 9.393 -21.954 1.00 96.62 632 GLU A N 1
ATOM 5154 C CA . GLU A 1 632 ? 17.482 9.817 -22.357 1.00 96.62 632 GLU A CA 1
ATOM 5155 C C . GLU A 1 632 ? 16.478 9.599 -21.223 1.00 96.62 632 GLU A C 1
ATOM 5157 O O . GLU A 1 632 ? 15.549 8.799 -21.308 1.00 96.62 632 GLU A O 1
ATOM 5162 N N . TRP A 1 633 ? 16.692 10.309 -20.111 1.00 95.12 633 TRP A N 1
ATOM 5163 C CA . TRP A 1 633 ? 15.932 10.102 -18.873 1.00 95.12 633 TRP A CA 1
ATOM 5164 C C . TRP A 1 633 ? 14.435 10.397 -19.019 1.00 95.12 633 TRP A C 1
ATOM 5166 O O . TRP A 1 633 ? 13.639 9.787 -18.318 1.00 95.12 633 TRP A O 1
ATOM 5176 N N . ALA A 1 634 ? 14.036 11.279 -19.942 1.00 94.38 634 ALA A N 1
ATOM 5177 C CA . ALA A 1 634 ? 12.620 11.572 -20.181 1.00 94.38 634 ALA A CA 1
ATOM 5178 C C . ALA A 1 634 ? 11.857 10.373 -20.757 1.00 94.38 634 ALA A C 1
ATOM 5180 O O . ALA A 1 634 ? 10.688 10.200 -20.419 1.00 94.38 634 ALA A O 1
ATOM 5181 N N . ALA A 1 635 ? 12.500 9.526 -21.568 1.00 95.69 635 ALA A N 1
ATOM 5182 C CA . ALA A 1 635 ? 11.871 8.307 -22.067 1.00 95.69 635 ALA A CA 1
ATOM 5183 C C . ALA A 1 635 ? 11.579 7.340 -20.909 1.00 95.69 635 ALA A C 1
ATOM 5185 O O . ALA A 1 635 ? 10.449 6.880 -20.761 1.00 95.69 635 ALA A O 1
ATOM 5186 N N . MET A 1 636 ? 12.570 7.124 -20.034 1.00 95.19 636 MET A N 1
ATOM 5187 C CA . MET A 1 636 ? 12.427 6.297 -18.831 1.00 95.19 636 MET A CA 1
ATOM 5188 C C . MET A 1 636 ? 11.318 6.821 -17.911 1.00 95.19 636 MET A C 1
ATOM 5190 O O . MET A 1 636 ? 10.391 6.083 -17.587 1.00 95.19 636 MET A O 1
ATOM 5194 N N . THR A 1 637 ? 11.344 8.104 -17.536 1.00 94.31 637 THR A N 1
ATOM 5195 C CA . THR A 1 637 ? 10.347 8.647 -16.598 1.00 94.31 637 THR A CA 1
ATOM 5196 C C . THR A 1 637 ? 8.942 8.684 -17.200 1.00 94.31 637 THR A C 1
ATOM 5198 O O . THR A 1 637 ? 7.960 8.528 -16.480 1.00 94.31 637 THR A O 1
ATOM 5201 N N . THR A 1 638 ? 8.826 8.844 -18.523 1.00 95.75 638 THR A N 1
ATOM 5202 C CA . THR A 1 638 ? 7.538 8.728 -19.224 1.00 95.75 638 THR A CA 1
ATOM 5203 C C . THR A 1 638 ? 7.021 7.292 -19.181 1.00 95.75 638 THR A C 1
ATOM 5205 O O . THR A 1 638 ? 5.839 7.094 -18.924 1.00 95.75 638 THR A O 1
ATOM 5208 N N . ALA A 1 639 ? 7.876 6.281 -19.363 1.00 97.56 639 ALA A N 1
ATOM 5209 C CA . ALA A 1 639 ? 7.464 4.884 -19.227 1.00 97.56 639 ALA A CA 1
ATOM 5210 C C . ALA A 1 639 ? 6.920 4.583 -17.818 1.00 97.56 639 ALA A C 1
ATOM 5212 O O . ALA A 1 639 ? 5.889 3.924 -17.691 1.00 97.56 639 ALA A O 1
ATOM 5213 N N . LEU A 1 640 ? 7.543 5.131 -16.766 1.00 95.62 640 LEU A N 1
ATOM 5214 C CA . LEU A 1 640 ? 7.034 5.019 -15.390 1.00 95.62 640 LEU A CA 1
ATOM 5215 C C . LEU A 1 640 ? 5.680 5.714 -15.205 1.00 95.62 640 LEU A C 1
ATOM 5217 O O . LEU A 1 640 ? 4.787 5.156 -14.568 1.00 95.62 640 LEU A O 1
ATOM 5221 N N . PHE A 1 641 ? 5.498 6.892 -15.805 1.00 94.50 641 PHE A N 1
ATOM 5222 C CA . PHE A 1 641 ? 4.216 7.598 -15.805 1.00 94.50 641 PHE A CA 1
ATOM 5223 C C . PHE A 1 641 ? 3.112 6.785 -16.497 1.00 94.50 641 PHE A C 1
ATOM 5225 O O . PHE A 1 641 ? 2.009 6.665 -15.972 1.00 94.50 641 PHE A O 1
ATOM 5232 N N . ILE A 1 642 ? 3.413 6.177 -17.647 1.00 97.25 642 ILE A N 1
ATOM 5233 C CA . ILE A 1 642 ? 2.474 5.317 -18.381 1.00 97.25 642 ILE A CA 1
ATOM 5234 C C . ILE A 1 642 ? 2.098 4.088 -17.542 1.00 97.25 642 ILE A C 1
ATOM 5236 O O . ILE A 1 642 ? 0.918 3.757 -17.441 1.00 97.25 642 ILE A O 1
ATOM 5240 N N . ILE A 1 643 ? 3.078 3.440 -16.901 1.00 96.31 643 ILE A N 1
ATOM 5241 C CA . ILE A 1 643 ? 2.828 2.339 -15.960 1.00 96.31 643 ILE A CA 1
ATOM 5242 C C . ILE A 1 643 ? 1.877 2.799 -14.847 1.00 96.31 643 ILE A C 1
ATOM 5244 O O . ILE A 1 643 ? 0.889 2.121 -14.561 1.00 96.31 643 ILE A O 1
ATOM 5248 N N . PHE A 1 644 ? 2.134 3.961 -14.244 1.00 88.12 644 PHE A N 1
ATOM 5249 C CA . PHE A 1 644 ? 1.283 4.507 -13.191 1.00 88.12 644 PHE A CA 1
ATOM 5250 C C . PHE A 1 644 ? -0.155 4.758 -13.676 1.00 88.12 644 PHE A C 1
ATOM 5252 O O . PHE A 1 644 ? -1.104 4.336 -13.013 1.00 88.12 644 PHE A O 1
ATOM 5259 N N . GLU A 1 645 ? -0.336 5.377 -14.846 1.00 90.19 645 GLU A N 1
ATOM 5260 C CA . GLU A 1 645 ? -1.661 5.647 -15.419 1.00 90.19 645 GLU A CA 1
ATOM 5261 C C . GLU A 1 645 ? -2.447 4.365 -15.720 1.00 90.19 645 GLU A C 1
ATOM 5263 O O . GLU A 1 645 ? -3.645 4.296 -15.447 1.00 90.19 645 GLU A O 1
ATOM 5268 N N . LEU A 1 646 ? -1.782 3.334 -16.244 1.00 94.25 646 LEU A N 1
ATOM 5269 C CA . LEU A 1 646 ? -2.415 2.060 -16.592 1.00 94.25 646 LEU A CA 1
ATOM 5270 C C . LEU A 1 646 ? -2.794 1.224 -15.364 1.00 94.25 646 LEU A C 1
ATOM 5272 O O . LEU A 1 646 ? -3.810 0.527 -15.383 1.00 94.25 646 LEU A O 1
ATOM 5276 N N . VAL A 1 647 ? -1.986 1.276 -14.303 1.00 87.44 647 VAL A N 1
ATOM 5277 C CA . VAL A 1 647 ? -2.189 0.457 -13.101 1.00 87.44 647 VAL A CA 1
ATOM 5278 C C . VAL A 1 647 ? -3.051 1.191 -12.078 1.00 87.44 647 VAL A C 1
ATOM 5280 O O . VAL A 1 647 ? -4.118 0.710 -11.707 1.00 87.44 647 VAL A O 1
ATOM 5283 N N . TYR A 1 648 ? -2.622 2.374 -11.640 1.00 78.50 648 TYR A N 1
ATOM 5284 C CA . TYR A 1 648 ? -3.275 3.111 -10.558 1.00 78.50 648 TYR A CA 1
ATOM 5285 C C . TYR A 1 648 ? -4.538 3.836 -11.046 1.00 78.50 648 TYR A C 1
ATOM 5287 O O . TYR A 1 648 ? -5.600 3.753 -10.424 1.00 78.50 648 TYR A O 1
ATOM 5295 N N . ASN A 1 649 ? -4.449 4.482 -12.212 1.00 79.12 649 ASN A N 1
ATOM 5296 C CA . ASN A 1 649 ? -5.553 5.225 -12.825 1.00 79.12 649 ASN A CA 1
ATOM 5297 C C . ASN A 1 649 ? -6.284 4.430 -13.919 1.00 79.12 649 ASN A C 1
ATOM 5299 O O . ASN A 1 649 ? -7.123 4.992 -14.620 1.00 79.12 649 ASN A O 1
ATOM 5303 N N . GLY A 1 650 ? -6.037 3.119 -14.044 1.00 83.12 650 GLY A N 1
ATOM 5304 C CA . GLY A 1 650 ? -6.561 2.305 -15.149 1.00 83.12 650 GLY A CA 1
ATOM 5305 C C . GLY A 1 650 ? -8.090 2.310 -15.266 1.00 83.12 650 GLY A C 1
ATOM 5306 O O . GLY A 1 650 ? -8.636 2.237 -16.363 1.00 83.12 650 GLY A O 1
ATOM 5307 N N . HIS A 1 651 ? -8.799 2.489 -14.147 1.00 80.88 651 HIS A N 1
ATOM 5308 C CA . HIS A 1 651 ? -10.258 2.620 -14.114 1.00 80.88 651 HIS A CA 1
ATOM 5309 C C . HIS A 1 651 ? -10.790 3.876 -14.831 1.00 80.88 651 HIS A C 1
ATOM 5311 O O . HIS A 1 651 ? -11.948 3.886 -15.244 1.00 80.88 651 HIS A O 1
ATOM 5317 N N . HIS A 1 652 ? -9.968 4.917 -15.003 1.00 79.88 652 HIS A N 1
ATOM 5318 C CA . HIS A 1 652 ? -10.298 6.098 -15.807 1.00 79.88 652 HIS A CA 1
ATOM 5319 C C . HIS A 1 652 ? -10.126 5.867 -17.314 1.00 79.88 652 HIS A C 1
ATOM 5321 O O . HIS A 1 652 ? -10.600 6.682 -18.104 1.00 79.88 652 HIS A O 1
ATOM 5327 N N . HIS A 1 653 ? -9.470 4.772 -17.713 1.00 86.50 653 HIS A N 1
ATOM 5328 C CA . HIS A 1 653 ? -9.169 4.444 -19.109 1.00 86.50 653 HIS A CA 1
ATOM 5329 C C . HIS A 1 653 ? -9.632 3.015 -19.458 1.00 86.50 653 HIS A C 1
ATOM 5331 O O . HIS A 1 653 ? -8.818 2.188 -19.884 1.00 86.50 653 HIS A O 1
ATOM 5337 N N . PRO A 1 654 ? -10.923 2.673 -19.261 1.00 89.31 654 PRO A N 1
ATOM 5338 C CA . PRO A 1 654 ? -11.433 1.318 -19.483 1.00 89.31 654 PRO A CA 1
ATOM 5339 C C . PRO A 1 654 ? -11.221 0.819 -20.920 1.00 89.31 654 PRO A C 1
ATOM 5341 O O . PRO A 1 654 ? -11.028 -0.377 -21.130 1.00 89.31 654 PRO A O 1
ATOM 5344 N N . GLU A 1 655 ? -11.181 1.716 -21.904 1.00 91.44 655 GLU A N 1
ATOM 5345 C CA . GLU A 1 655 ? -10.871 1.413 -23.301 1.00 91.44 655 GLU A CA 1
ATOM 5346 C C . GLU A 1 655 ? -9.460 0.845 -23.508 1.00 91.44 655 GLU A C 1
ATOM 5348 O O . GLU A 1 655 ? -9.203 0.223 -24.531 1.00 91.44 655 GLU A O 1
ATOM 5353 N N . LEU A 1 656 ? -8.544 1.021 -22.551 1.00 94.56 656 LEU A N 1
ATOM 5354 C CA . LEU A 1 656 ? -7.176 0.497 -22.619 1.00 94.56 656 LEU A CA 1
ATOM 5355 C C . LEU A 1 656 ? -7.018 -0.860 -21.922 1.00 94.56 656 LEU A C 1
ATOM 5357 O O . LEU A 1 656 ? -5.965 -1.491 -22.040 1.00 94.56 656 LEU A O 1
ATOM 5361 N N . SER A 1 657 ? -8.060 -1.329 -21.225 1.00 91.50 657 SER A N 1
ATOM 5362 C CA . SER A 1 657 ? -8.071 -2.639 -20.557 1.00 91.50 657 SER A CA 1
ATOM 5363 C C . SER A 1 657 ? -8.080 -3.819 -21.535 1.00 91.50 657 SER A C 1
ATOM 5365 O O . SER A 1 657 ? -7.711 -4.931 -21.161 1.00 91.50 657 SER A O 1
ATOM 5367 N N . GLN A 1 658 ? -8.453 -3.568 -22.795 1.00 90.31 658 GLN A N 1
ATOM 5368 C CA . GLN A 1 658 ? -8.444 -4.560 -23.872 1.00 90.31 658 GLN A CA 1
ATOM 5369 C C . GLN A 1 658 ? -7.033 -4.943 -24.344 1.00 90.31 658 GLN A C 1
ATOM 5371 O O . GLN A 1 658 ? -6.878 -5.959 -25.018 1.00 90.31 658 GLN A O 1
ATOM 5376 N N . PHE A 1 659 ? -6.015 -4.153 -23.986 1.00 95.31 659 PHE A N 1
ATOM 5377 C CA . PHE A 1 659 ? -4.635 -4.373 -24.403 1.00 95.31 659 PHE A CA 1
ATOM 5378 C C . PHE A 1 659 ? -3.792 -4.983 -23.290 1.00 95.31 659 PHE A C 1
ATOM 5380 O O . PHE A 1 659 ? -3.883 -4.573 -22.128 1.00 95.31 659 PHE A O 1
ATOM 5387 N N . ARG A 1 660 ? -2.915 -5.909 -23.680 1.00 96.38 660 ARG A N 1
ATOM 5388 C CA . ARG A 1 660 ? -1.802 -6.404 -22.872 1.00 96.38 660 ARG A CA 1
ATOM 5389 C C . ARG A 1 660 ? -0.622 -5.463 -23.066 1.00 96.38 660 ARG A C 1
ATOM 5391 O O . ARG A 1 660 ? -0.046 -5.414 -24.148 1.00 96.38 660 ARG A O 1
ATOM 5398 N N . TRP A 1 661 ? -0.258 -4.721 -22.031 1.00 98.38 661 TRP A N 1
ATOM 5399 C CA . TRP A 1 661 ? 0.862 -3.783 -22.086 1.00 98.38 661 TRP A CA 1
ATOM 5400 C C . TRP A 1 661 ? 2.122 -4.458 -21.568 1.00 98.38 661 TRP A C 1
ATOM 5402 O O . TRP A 1 661 ? 2.093 -5.028 -20.485 1.00 98.38 661 TRP A O 1
ATOM 5412 N N . MET A 1 662 ? 3.219 -4.383 -22.312 1.00 98.38 662 MET A N 1
ATOM 5413 C CA . MET A 1 662 ? 4.526 -4.919 -21.933 1.00 98.38 662 MET A CA 1
ATOM 5414 C C . MET A 1 662 ? 5.540 -3.781 -22.008 1.00 98.38 662 MET A C 1
ATOM 5416 O O . MET A 1 662 ? 5.864 -3.303 -23.093 1.00 98.38 662 MET A O 1
ATOM 5420 N N . ILE A 1 663 ? 5.980 -3.290 -20.851 1.00 98.69 663 ILE A N 1
ATOM 5421 C CA . ILE A 1 663 ? 6.734 -2.037 -20.740 1.00 98.69 663 ILE A CA 1
ATOM 5422 C C . ILE A 1 663 ? 8.105 -2.316 -20.125 1.00 98.69 663 ILE A C 1
ATOM 5424 O O . ILE A 1 663 ? 8.197 -2.835 -19.012 1.00 98.69 663 ILE A O 1
ATOM 5428 N N . ILE A 1 664 ? 9.166 -1.938 -20.840 1.00 98.69 664 ILE A N 1
ATOM 5429 C CA . ILE A 1 664 ? 10.563 -2.009 -20.398 1.00 98.69 664 ILE A CA 1
ATOM 5430 C C . ILE A 1 664 ? 11.034 -0.576 -20.101 1.00 98.69 664 ILE A C 1
ATOM 5432 O O . ILE A 1 664 ? 11.433 0.130 -21.029 1.00 98.69 664 ILE A O 1
ATOM 5436 N N . PRO A 1 665 ? 10.981 -0.100 -18.842 1.00 97.75 665 PRO A N 1
ATOM 5437 C CA . PRO A 1 665 ? 11.309 1.292 -18.525 1.00 97.75 665 PRO A CA 1
ATOM 5438 C C . PRO A 1 665 ? 12.808 1.606 -18.629 1.00 97.75 665 PRO A C 1
ATOM 5440 O O . PRO A 1 665 ? 13.176 2.747 -18.913 1.00 97.75 665 PRO A O 1
ATOM 5443 N N . ILE A 1 666 ? 13.673 0.609 -18.400 1.00 98.12 666 ILE A N 1
ATOM 5444 C CA . ILE A 1 666 ? 15.131 0.743 -18.493 1.00 98.12 666 ILE A CA 1
ATOM 5445 C C . ILE A 1 666 ? 15.696 -0.437 -19.287 1.00 98.12 666 ILE A C 1
ATOM 5447 O O . ILE A 1 666 ? 16.039 -1.476 -18.726 1.00 98.12 666 ILE A O 1
ATOM 5451 N N . ALA A 1 667 ? 15.812 -0.271 -20.604 1.00 98.25 667 ALA A N 1
ATOM 5452 C CA . ALA A 1 667 ? 16.426 -1.272 -21.476 1.00 98.25 667 ALA A CA 1
ATOM 5453 C C . ALA A 1 667 ? 17.961 -1.333 -21.353 1.00 98.25 667 ALA A C 1
ATOM 5455 O O . ALA A 1 667 ? 18.558 -2.367 -21.643 1.00 98.25 667 ALA A O 1
ATOM 5456 N N . ASN A 1 668 ? 18.601 -0.251 -20.887 1.00 98.44 668 ASN A N 1
ATOM 5457 C CA . ASN A 1 668 ? 20.049 -0.153 -20.677 1.00 98.44 668 ASN A CA 1
ATOM 5458 C C . ASN A 1 668 ? 20.414 0.187 -19.212 1.00 98.44 668 ASN A C 1
ATOM 5460 O O . ASN A 1 668 ? 20.910 1.289 -18.945 1.00 98.44 668 ASN A O 1
ATOM 5464 N N . PRO A 1 669 ? 20.193 -0.728 -18.242 1.00 98.19 669 PRO A N 1
ATOM 5465 C CA . PRO A 1 669 ? 20.483 -0.478 -16.826 1.00 98.19 669 PRO A CA 1
ATOM 5466 C C . PRO A 1 669 ? 21.912 -0.012 -16.539 1.00 98.19 669 PRO A C 1
ATOM 5468 O O . PRO A 1 669 ? 22.134 0.900 -15.741 1.00 98.19 669 PRO A O 1
ATOM 5471 N N . ASP A 1 670 ? 22.896 -0.616 -17.208 1.00 98.25 670 ASP A N 1
ATOM 5472 C CA . ASP A 1 670 ? 24.306 -0.318 -16.969 1.00 98.25 670 ASP A CA 1
ATOM 5473 C C . ASP A 1 670 ? 24.700 1.072 -17.451 1.00 98.25 670 ASP A C 1
ATOM 5475 O O . ASP A 1 670 ? 25.407 1.806 -16.755 1.00 98.25 670 ASP A O 1
ATOM 5479 N N . GLY A 1 671 ? 24.266 1.432 -18.659 1.00 98.12 671 GLY A N 1
ATOM 5480 C CA . GLY A 1 671 ? 24.471 2.767 -19.187 1.00 98.12 671 GLY A CA 1
ATOM 5481 C C . GLY A 1 671 ? 23.732 3.795 -18.337 1.00 98.12 671 GLY A C 1
ATOM 5482 O O . GLY A 1 671 ? 24.309 4.836 -18.022 1.00 98.12 671 GLY A O 1
ATOM 5483 N N . TYR A 1 672 ? 22.489 3.505 -17.936 1.00 98.12 672 TYR A N 1
ATOM 5484 C CA . TYR A 1 672 ? 21.668 4.406 -17.130 1.00 98.12 672 TYR A CA 1
ATOM 5485 C C . TYR A 1 672 ? 22.346 4.768 -15.804 1.00 98.12 672 TYR A C 1
ATOM 5487 O O . TYR A 1 672 ? 22.575 5.950 -15.536 1.00 98.12 672 TYR A O 1
ATOM 5495 N N . GLU A 1 673 ? 22.775 3.779 -15.017 1.00 97.38 673 GLU A N 1
ATOM 5496 C CA . GLU A 1 673 ? 23.480 4.042 -13.756 1.00 97.38 673 GLU A CA 1
ATOM 5497 C C . GLU A 1 673 ? 24.812 4.771 -13.990 1.00 97.38 673 GLU A C 1
ATOM 5499 O O . GLU A 1 673 ? 25.156 5.698 -13.254 1.00 97.38 673 GLU A O 1
ATOM 5504 N N . PHE A 1 674 ? 25.518 4.472 -15.086 1.00 97.25 674 PHE A N 1
ATOM 5505 C CA . PHE A 1 674 ? 26.719 5.224 -15.452 1.00 97.25 674 PHE A CA 1
ATOM 5506 C C . PHE A 1 674 ? 26.428 6.712 -15.725 1.00 97.25 674 PHE A C 1
ATOM 5508 O O . PHE A 1 674 ? 27.251 7.568 -15.384 1.00 97.25 674 PHE A O 1
ATOM 5515 N N . THR A 1 675 ? 25.250 7.050 -16.268 1.00 97.12 675 THR A N 1
ATOM 5516 C CA . THR A 1 675 ? 24.837 8.456 -16.426 1.00 97.12 675 THR A CA 1
ATOM 5517 C C . THR A 1 675 ? 24.533 9.160 -15.114 1.00 97.12 675 THR A C 1
ATOM 5519 O O . THR A 1 675 ? 24.699 10.378 -15.027 1.00 97.12 675 THR A O 1
ATOM 5522 N N . ARG A 1 676 ? 24.116 8.418 -14.086 1.00 92.88 676 ARG A N 1
ATOM 5523 C CA . ARG A 1 676 ? 23.858 8.969 -12.752 1.00 92.88 676 ARG A CA 1
ATOM 5524 C C . ARG A 1 676 ? 25.147 9.178 -11.964 1.00 92.88 676 ARG A C 1
ATOM 5526 O O . ARG A 1 676 ? 25.268 10.165 -11.247 1.00 92.88 676 ARG A O 1
ATOM 5533 N N . GLU A 1 677 ? 26.117 8.283 -12.124 1.00 92.25 677 GLU A N 1
ATOM 5534 C CA . GLU A 1 677 ? 27.315 8.254 -11.279 1.00 92.25 677 GLU A CA 1
ATOM 5535 C C . GLU A 1 677 ? 28.556 8.923 -11.883 1.00 92.25 677 GLU A C 1
ATOM 5537 O O . GLU A 1 677 ? 29.463 9.318 -11.140 1.00 92.25 677 GLU A O 1
ATOM 5542 N N . ARG A 1 678 ? 28.666 8.968 -13.218 1.00 93.44 678 ARG A N 1
ATOM 5543 C CA . ARG A 1 678 ? 29.929 9.289 -13.907 1.00 93.44 678 ARG A CA 1
ATOM 5544 C C . ARG A 1 678 ? 29.764 10.284 -15.051 1.00 93.44 678 ARG A C 1
ATOM 5546 O O . ARG A 1 678 ? 30.361 11.354 -14.995 1.00 93.44 678 ARG A O 1
ATOM 5553 N N . ASP A 1 679 ? 28.995 9.940 -16.083 1.00 95.00 679 ASP A N 1
ATOM 5554 C CA . ASP A 1 679 ? 28.853 10.760 -17.295 1.00 95.00 679 ASP A CA 1
ATOM 5555 C C . ASP A 1 679 ? 27.393 10.865 -17.723 1.00 95.00 679 ASP A C 1
ATOM 5557 O O . ASP A 1 679 ? 26.867 10.010 -18.437 1.00 95.00 679 ASP A O 1
ATOM 5561 N N . ARG A 1 680 ? 26.753 11.976 -17.348 1.00 94.31 680 ARG A N 1
ATOM 5562 C CA . ARG A 1 680 ? 25.345 12.251 -17.649 1.00 94.31 680 ARG A CA 1
ATOM 5563 C C . ARG A 1 680 ? 24.991 12.171 -19.139 1.00 94.31 680 ARG A C 1
ATOM 5565 O O . ARG A 1 680 ? 23.824 11.949 -19.466 1.00 94.31 680 ARG A O 1
ATOM 5572 N N . TYR A 1 681 ? 25.958 12.344 -20.039 1.00 94.56 681 TYR A N 1
ATOM 5573 C CA . TYR A 1 681 ? 25.749 12.337 -21.489 1.00 94.56 681 TYR A CA 1
ATOM 5574 C C . TYR A 1 681 ? 26.148 11.017 -22.165 1.00 94.56 681 TYR A C 1
ATOM 5576 O O . TYR A 1 681 ? 26.135 10.935 -23.404 1.00 94.56 681 TYR A O 1
ATOM 5584 N N . TRP A 1 682 ? 26.453 9.984 -21.379 1.00 97.06 682 TRP A N 1
ATOM 5585 C CA . TRP A 1 682 ? 26.680 8.631 -21.871 1.00 97.06 682 TRP A CA 1
ATOM 5586 C C . TRP A 1 682 ? 25.417 8.062 -22.533 1.00 97.06 682 TRP A C 1
ATOM 5588 O O . TRP A 1 682 ? 24.324 8.165 -21.988 1.00 97.06 682 TRP A O 1
ATOM 5598 N N . SER A 1 683 ? 25.539 7.479 -23.728 1.00 96.38 683 SER A N 1
ATOM 5599 C CA . SER A 1 683 ? 24.398 6.872 -24.444 1.00 96.38 683 SER A CA 1
ATOM 5600 C C . SER A 1 683 ? 24.461 5.357 -24.557 1.00 96.38 683 SER A C 1
ATOM 5602 O O . SER A 1 683 ? 23.420 4.716 -24.537 1.00 96.38 683 SER A O 1
ATOM 5604 N N . LYS A 1 684 ? 25.659 4.789 -24.681 1.00 98.06 684 LYS A N 1
ATOM 5605 C CA . LYS A 1 684 ? 25.869 3.361 -24.952 1.00 98.06 684 LYS A CA 1
ATOM 5606 C C . LYS A 1 684 ? 25.568 2.491 -23.723 1.00 98.06 684 LYS A C 1
ATOM 5608 O O . LYS A 1 684 ? 25.340 3.019 -22.632 1.00 98.06 684 LYS A O 1
ATOM 5613 N N . ASN A 1 685 ? 25.613 1.166 -23.850 1.00 97.88 685 ASN A N 1
ATOM 5614 C CA . ASN A 1 685 ? 25.717 0.287 -22.674 1.00 97.88 685 ASN A CA 1
ATOM 5615 C C . ASN A 1 685 ? 27.148 0.325 -22.080 1.00 97.88 685 ASN A C 1
ATOM 5617 O O . ASN A 1 685 ? 27.894 1.290 -22.303 1.00 97.88 685 ASN A O 1
ATOM 5621 N N . ARG A 1 686 ? 27.542 -0.677 -21.280 1.00 97.12 686 ARG A N 1
ATOM 5622 C CA . ARG A 1 686 ? 28.850 -0.722 -20.590 1.00 97.12 686 ARG A CA 1
ATOM 5623 C C . ARG A 1 686 ? 29.696 -1.965 -20.886 1.00 97.12 686 ARG A C 1
ATOM 5625 O O . ARG A 1 686 ? 30.655 -2.216 -20.156 1.00 97.12 686 ARG A O 1
ATOM 5632 N N . SER A 1 687 ? 29.409 -2.697 -21.960 1.00 96.12 687 SER A N 1
ATOM 5633 C CA . SER A 1 687 ? 30.231 -3.842 -22.364 1.00 96.12 687 SER A CA 1
ATOM 5634 C C . SER A 1 687 ? 31.659 -3.413 -22.758 1.00 96.12 687 SER A C 1
ATOM 5636 O O . SER A 1 687 ? 31.840 -2.392 -23.429 1.00 96.12 687 SER A O 1
ATOM 5638 N N . PRO A 1 688 ? 32.710 -4.132 -22.337 1.00 95.00 688 PRO A N 1
ATOM 5639 C CA . PRO A 1 688 ? 34.082 -3.875 -22.749 1.00 95.00 688 PRO A CA 1
ATOM 5640 C C . PRO A 1 688 ? 34.258 -4.223 -24.225 1.00 95.00 688 PRO A C 1
ATOM 5642 O O . PRO A 1 688 ? 33.731 -5.225 -24.708 1.00 95.00 688 PRO A O 1
ATOM 5645 N N . GLN A 1 689 ? 35.020 -3.400 -24.935 1.00 92.94 689 GLN A N 1
ATOM 5646 C CA . GLN A 1 689 ? 35.289 -3.598 -26.356 1.00 92.94 689 GLN A CA 1
ATOM 5647 C C . GLN A 1 689 ? 36.622 -4.324 -26.585 1.00 92.94 689 GLN A C 1
ATOM 5649 O O . GLN A 1 689 ? 37.455 -4.366 -25.676 1.00 92.94 689 GLN A O 1
ATOM 5654 N N . PRO A 1 690 ? 36.859 -4.906 -27.780 1.00 83.00 690 PRO A N 1
ATOM 5655 C CA . PRO A 1 690 ? 38.055 -5.711 -28.053 1.00 83.00 690 PRO A CA 1
ATOM 5656 C C . PRO A 1 690 ? 39.392 -4.999 -27.794 1.00 83.00 690 PRO A C 1
ATOM 5658 O O . PRO A 1 690 ? 40.381 -5.648 -27.462 1.00 83.00 690 PRO A O 1
ATOM 5661 N N . ASP A 1 691 ? 39.428 -3.667 -27.896 1.00 82.44 691 ASP A N 1
ATOM 5662 C CA . ASP A 1 691 ? 40.612 -2.855 -27.586 1.00 82.44 691 ASP A CA 1
ATOM 5663 C C . ASP A 1 691 ? 40.936 -2.776 -26.079 1.00 82.44 691 ASP A C 1
ATOM 5665 O O . ASP A 1 691 ? 41.981 -2.246 -25.698 1.00 82.44 691 ASP A O 1
ATOM 5669 N N . SER A 1 692 ? 40.056 -3.308 -25.223 1.00 78.44 692 SER A N 1
ATOM 5670 C CA . SER A 1 692 ? 40.127 -3.303 -23.755 1.00 78.44 692 SER A CA 1
ATOM 5671 C C . SER A 1 692 ? 40.256 -1.911 -23.116 1.00 78.44 692 SER A C 1
ATOM 5673 O O . SER A 1 692 ? 40.542 -1.804 -21.923 1.00 78.44 692 SER A O 1
ATOM 5675 N N . GLN A 1 693 ? 40.050 -0.841 -23.887 1.00 84.81 693 GLN A N 1
ATOM 5676 C CA . GLN A 1 693 ? 40.164 0.552 -23.443 1.00 84.81 693 GLN A CA 1
ATOM 5677 C C . GLN A 1 693 ? 38.850 1.312 -23.605 1.00 84.81 693 GLN A C 1
ATOM 5679 O O . GLN A 1 693 ? 38.603 2.279 -22.881 1.00 84.81 693 GLN A O 1
ATOM 5684 N N . THR A 1 694 ? 37.999 0.883 -24.534 1.00 91.75 694 THR A N 1
ATOM 5685 C CA . THR A 1 694 ? 36.693 1.480 -24.781 1.00 91.75 694 THR A CA 1
ATOM 5686 C C . THR A 1 694 ? 35.571 0.584 -24.276 1.00 91.75 694 THR A C 1
ATOM 5688 O O . THR A 1 694 ? 35.717 -0.620 -24.053 1.00 91.75 694 THR A O 1
ATOM 5691 N N . PHE A 1 695 ? 34.430 1.219 -24.031 1.00 95.25 695 PHE A N 1
ATOM 5692 C CA . PHE A 1 695 ? 33.263 0.576 -23.458 1.00 95.25 695 PHE A CA 1
ATOM 5693 C C . PHE A 1 695 ? 32.008 1.025 -24.192 1.00 95.25 695 PHE A C 1
ATOM 5695 O O . PHE A 1 695 ? 31.891 2.181 -24.614 1.00 95.25 695 PHE A O 1
ATOM 5702 N N . GLY A 1 696 ? 31.053 0.115 -24.250 1.00 96.50 696 GLY A N 1
ATOM 5703 C CA . GLY A 1 696 ? 29.698 0.328 -24.695 1.00 96.50 696 GLY A CA 1
ATOM 5704 C C . GLY A 1 696 ? 29.492 0.200 -26.198 1.00 96.50 696 GLY A C 1
ATOM 5705 O O . GLY A 1 696 ? 30.329 0.613 -27.005 1.00 96.50 696 GLY A O 1
ATOM 5706 N N . VAL A 1 697 ? 28.300 -0.260 -26.538 1.00 97.38 697 VAL A N 1
ATOM 5707 C CA . VAL A 1 697 ? 27.693 -0.284 -27.866 1.00 97.38 697 VAL A CA 1
ATOM 5708 C C . VAL A 1 697 ? 26.421 0.562 -27.853 1.00 97.38 697 VAL A C 1
ATOM 5710 O O . VAL A 1 697 ? 25.710 0.645 -26.848 1.00 97.38 697 VAL A O 1
ATOM 5713 N N . ASP A 1 698 ? 26.175 1.243 -28.964 1.00 97.25 698 ASP A N 1
ATOM 5714 C CA . ASP A 1 698 ? 24.907 1.883 -29.275 1.00 97.25 698 ASP A CA 1
ATOM 5715 C C . ASP A 1 698 ? 23.855 0.799 -29.545 1.00 97.25 698 ASP A C 1
ATOM 5717 O O . ASP A 1 698 ? 23.863 0.146 -30.593 1.00 97.25 698 ASP A O 1
ATOM 5721 N N . LEU A 1 699 ? 22.971 0.587 -28.568 1.00 97.88 699 LEU A N 1
ATOM 5722 C CA . LEU A 1 699 ? 21.954 -0.460 -28.629 1.00 97.88 699 LEU A CA 1
ATOM 5723 C C . LEU A 1 699 ? 20.948 -0.223 -29.765 1.00 97.88 699 LEU A C 1
ATOM 5725 O O . LEU A 1 699 ? 20.505 -1.190 -30.380 1.00 97.88 699 LEU A O 1
ATOM 5729 N N . ASN A 1 700 ? 20.654 1.038 -30.111 1.00 95.81 700 ASN A N 1
ATOM 5730 C CA . ASN A 1 700 ? 19.743 1.393 -31.208 1.00 95.81 700 ASN A CA 1
ATOM 5731 C C . ASN A 1 700 ? 20.391 1.205 -32.604 1.00 95.81 700 ASN A C 1
ATOM 5733 O O . ASN A 1 700 ? 19.806 1.535 -33.630 1.00 95.81 700 ASN A O 1
ATOM 5737 N N . GLY A 1 701 ? 21.612 0.668 -32.669 1.00 95.50 701 GLY A N 1
ATOM 5738 C CA . GLY A 1 701 ? 22.249 0.239 -33.916 1.00 95.50 701 GLY A CA 1
ATOM 5739 C C . GLY A 1 701 ? 22.612 -1.244 -33.954 1.00 95.50 701 GLY A C 1
ATOM 5740 O O . GLY A 1 701 ? 23.213 -1.686 -34.928 1.00 95.50 701 GLY A O 1
ATOM 5741 N N . ASN A 1 702 ? 22.317 -2.021 -32.907 1.00 97.69 702 ASN A N 1
ATOM 5742 C CA . ASN A 1 702 ? 22.882 -3.361 -32.723 1.00 97.69 702 ASN A CA 1
ATOM 5743 C C . ASN A 1 702 ? 21.951 -4.518 -33.144 1.00 97.69 702 ASN A C 1
ATOM 5745 O O . ASN A 1 702 ? 22.371 -5.672 -33.095 1.00 97.69 702 ASN A O 1
ATOM 5749 N N . PHE A 1 703 ? 20.710 -4.264 -33.568 1.00 97.94 703 PHE A N 1
ATOM 5750 C CA . PHE A 1 703 ? 19.739 -5.313 -33.914 1.00 97.94 703 PHE A CA 1
ATOM 5751 C C . PHE A 1 703 ? 20.053 -6.013 -35.245 1.00 97.94 703 PHE A C 1
ATOM 5753 O O . PHE A 1 703 ? 20.617 -5.426 -36.166 1.00 97.94 703 PHE A O 1
ATOM 5760 N N . ALA A 1 704 ? 19.653 -7.283 -35.366 1.00 94.94 704 ALA A N 1
ATOM 5761 C CA . ALA A 1 704 ? 20.024 -8.173 -36.470 1.00 94.94 704 ALA A CA 1
ATOM 5762 C C . ALA A 1 704 ? 19.175 -8.006 -37.743 1.00 94.94 704 ALA A C 1
ATOM 5764 O O . ALA A 1 704 ? 18.763 -8.984 -38.362 1.00 94.94 704 ALA A O 1
ATOM 5765 N N . TYR A 1 705 ? 18.930 -6.764 -38.162 1.00 95.38 705 TYR A N 1
ATOM 5766 C CA . TYR A 1 705 ? 18.328 -6.471 -39.460 1.00 95.38 705 TYR A CA 1
ATOM 5767 C C . TYR A 1 705 ? 19.050 -5.311 -40.138 1.00 95.38 705 TYR A C 1
ATOM 5769 O O . TYR A 1 705 ? 19.222 -4.239 -39.558 1.00 95.38 705 TYR A O 1
ATOM 5777 N N . LYS A 1 706 ? 19.523 -5.554 -41.367 1.00 94.75 706 LYS A N 1
ATOM 5778 C CA . LYS A 1 706 ? 20.312 -4.605 -42.176 1.00 94.75 706 LYS A CA 1
ATOM 5779 C C . LYS A 1 706 ? 21.599 -4.091 -41.515 1.00 94.75 706 LYS A C 1
ATOM 5781 O O . LYS A 1 706 ? 22.238 -3.194 -42.048 1.00 94.75 706 LYS A O 1
ATOM 5786 N N . TRP A 1 707 ? 22.023 -4.698 -40.408 1.00 95.19 707 TRP A N 1
ATOM 5787 C CA . TRP A 1 707 ? 23.238 -4.341 -39.677 1.00 95.19 707 TRP A CA 1
ATOM 5788 C C . TRP A 1 707 ? 24.508 -4.481 -40.529 1.00 95.19 707 TRP A C 1
ATOM 5790 O O . TRP A 1 707 ? 25.337 -3.577 -40.551 1.00 95.19 707 TRP A O 1
ATOM 5800 N N . GLU A 1 708 ? 24.630 -5.580 -41.282 1.00 92.88 708 GLU A N 1
ATOM 5801 C CA . GLU A 1 708 ? 25.788 -5.853 -42.152 1.00 92.88 708 GLU A CA 1
ATOM 5802 C C . GLU A 1 708 ? 25.870 -4.912 -43.363 1.00 92.88 708 GLU A C 1
ATOM 5804 O O . GLU A 1 708 ? 26.929 -4.764 -43.967 1.00 92.88 708 GLU A O 1
ATOM 5809 N N . GLU A 1 709 ? 24.763 -4.249 -43.707 1.00 92.38 709 GLU A N 1
ATOM 5810 C CA . GLU A 1 709 ? 24.694 -3.268 -44.795 1.00 92.38 709 GLU A CA 1
ATOM 5811 C C . GLU A 1 709 ? 25.086 -1.857 -44.330 1.00 92.38 709 GLU A C 1
ATOM 5813 O O . GLU A 1 709 ? 24.994 -0.912 -45.115 1.00 92.38 709 GLU A O 1
ATOM 5818 N N . ASN A 1 710 ? 25.536 -1.700 -43.076 1.00 88.50 710 ASN A N 1
ATOM 5819 C CA . ASN A 1 710 ? 26.010 -0.424 -42.559 1.00 88.50 710 ASN A CA 1
ATOM 5820 C C . ASN A 1 710 ? 27.215 0.076 -43.368 1.00 88.50 710 ASN A C 1
ATOM 5822 O O . ASN A 1 710 ? 28.347 -0.381 -43.211 1.00 88.50 710 ASN A O 1
ATOM 5826 N N . ASP A 1 711 ? 26.964 1.078 -44.205 1.00 84.38 711 ASP A N 1
ATOM 5827 C CA . ASP A 1 711 ? 27.943 1.701 -45.092 1.00 84.38 711 ASP A CA 1
ATOM 5828 C C . ASP A 1 711 ? 28.842 2.730 -44.383 1.00 84.38 711 ASP A C 1
ATOM 5830 O O . ASP A 1 711 ? 29.702 3.349 -45.016 1.00 84.38 711 ASP A O 1
ATOM 5834 N N . ARG A 1 712 ? 28.654 2.931 -43.071 1.00 85.06 712 ARG A N 1
ATOM 5835 C CA . ARG A 1 712 ? 29.403 3.882 -42.235 1.00 85.06 712 ARG A CA 1
ATOM 5836 C C . ARG A 1 712 ? 29.756 3.281 -40.867 1.00 85.06 712 ARG A C 1
ATOM 5838 O O . ARG A 1 712 ? 29.311 3.806 -39.841 1.00 85.06 712 ARG A O 1
ATOM 5845 N N . PRO A 1 713 ? 30.554 2.199 -40.819 1.00 85.38 713 PRO A N 1
ATOM 5846 C CA . PRO A 1 713 ? 31.052 1.680 -39.554 1.00 85.38 713 PRO A CA 1
ATOM 5847 C C . PRO A 1 713 ? 31.909 2.743 -38.854 1.00 85.38 713 PRO A C 1
ATOM 5849 O O . PRO A 1 713 ? 32.628 3.509 -39.499 1.00 85.38 713 PRO A O 1
ATOM 5852 N N . VAL A 1 714 ? 31.816 2.796 -37.530 1.00 89.81 714 VAL A N 1
ATOM 5853 C CA . VAL A 1 714 ? 32.586 3.723 -36.688 1.00 89.81 714 VAL A CA 1
ATOM 5854 C C . VAL A 1 714 ? 33.428 2.942 -35.685 1.00 89.81 714 VAL A C 1
ATOM 5856 O O . VAL A 1 714 ? 33.225 1.743 -35.501 1.00 89.81 714 VAL A O 1
ATOM 5859 N N . GLU A 1 715 ? 34.383 3.604 -35.038 1.00 92.62 715 GLU A N 1
ATOM 5860 C CA . GLU A 1 715 ? 35.297 2.946 -34.106 1.00 92.62 715 GLU A CA 1
ATOM 5861 C C . GLU A 1 715 ? 34.631 2.726 -32.734 1.00 92.62 715 GLU A C 1
ATOM 5863 O O . GLU A 1 715 ? 33.756 3.504 -32.349 1.00 92.62 715 GLU A O 1
ATOM 5868 N N . PRO A 1 716 ? 35.085 1.754 -31.918 1.00 93.81 716 PRO A N 1
ATOM 5869 C CA . PRO A 1 716 ? 34.537 1.484 -30.580 1.00 93.81 716 PRO A CA 1
ATOM 5870 C C . PRO A 1 716 ? 34.414 2.695 -29.634 1.00 93.81 716 PRO A C 1
ATOM 5872 O O . PRO A 1 716 ? 33.553 2.732 -28.753 1.00 93.81 716 PRO A O 1
ATOM 5875 N N . LYS A 1 717 ? 35.244 3.727 -29.816 1.00 90.69 717 LYS A N 1
ATOM 5876 C CA . LYS A 1 717 ? 35.190 4.991 -29.055 1.00 90.69 717 LYS A CA 1
ATOM 5877 C C . LYS A 1 717 ? 34.017 5.902 -29.434 1.00 90.69 717 LYS A C 1
ATOM 5879 O O . LYS A 1 717 ? 33.647 6.771 -28.643 1.00 90.69 717 LYS A O 1
ATOM 5884 N N . ASP A 1 718 ? 33.456 5.743 -30.629 1.00 93.00 718 ASP A N 1
ATOM 5885 C CA . ASP A 1 718 ? 32.393 6.600 -31.135 1.00 93.00 718 ASP A CA 1
ATOM 5886 C C . ASP A 1 718 ? 31.066 6.324 -30.417 1.00 93.00 718 ASP A C 1
ATOM 5888 O O . ASP A 1 718 ? 30.768 5.211 -29.970 1.00 93.00 718 ASP A O 1
ATOM 5892 N N . ARG A 1 719 ? 30.244 7.373 -30.288 1.00 90.19 719 ARG A N 1
ATOM 5893 C CA . ARG A 1 719 ? 28.946 7.302 -29.590 1.00 90.19 719 ARG A CA 1
ATOM 5894 C C . ARG A 1 719 ? 27.930 6.408 -30.293 1.00 90.19 719 ARG A C 1
ATOM 5896 O O . ARG A 1 719 ? 27.018 5.939 -29.628 1.00 90.19 719 ARG A O 1
ATOM 5903 N N . THR A 1 720 ? 28.097 6.219 -31.598 1.00 92.25 720 THR A N 1
ATOM 5904 C CA . THR A 1 720 ? 27.189 5.474 -32.481 1.00 92.25 720 THR A CA 1
ATOM 5905 C C . THR A 1 720 ? 27.795 4.143 -32.915 1.00 92.25 720 THR A C 1
ATOM 5907 O O . THR A 1 720 ? 27.437 3.610 -33.961 1.00 92.25 720 THR A O 1
ATOM 5910 N N . TYR A 1 721 ? 28.793 3.657 -32.173 1.00 95.06 721 TYR A N 1
ATOM 5911 C CA . TYR A 1 721 ? 29.401 2.360 -32.421 1.00 95.06 721 TYR A CA 1
ATOM 5912 C C . TYR A 1 721 ? 28.374 1.258 -32.198 1.00 95.06 721 TYR A C 1
ATOM 5914 O O . TYR A 1 721 ? 27.942 1.036 -31.072 1.00 95.06 721 TYR A O 1
ATOM 5922 N N . ASN A 1 722 ? 27.999 0.575 -33.272 1.00 93.00 722 ASN A N 1
ATOM 5923 C CA . ASN A 1 722 ? 26.873 -0.351 -33.338 1.00 93.00 722 ASN A CA 1
ATOM 5924 C C . ASN A 1 722 ? 27.245 -1.812 -33.010 1.00 93.00 722 ASN A C 1
ATOM 5926 O O . ASN A 1 722 ? 26.437 -2.717 -33.228 1.00 93.00 722 ASN A O 1
ATOM 5930 N N . GLY A 1 723 ? 28.446 -2.029 -32.463 1.00 93.69 723 GLY A N 1
ATOM 5931 C CA . GLY A 1 723 ? 28.929 -3.309 -31.944 1.00 93.69 723 GLY A CA 1
ATOM 5932 C C . GLY A 1 723 ? 29.879 -4.052 -32.886 1.00 93.69 723 GLY A C 1
ATOM 5933 O O . GLY A 1 723 ? 30.033 -3.670 -34.042 1.00 93.69 723 GLY A O 1
ATOM 5934 N N . PRO A 1 724 ? 30.546 -5.115 -32.403 1.00 92.81 724 PRO A N 1
ATOM 5935 C CA . PRO A 1 724 ? 31.415 -5.955 -33.232 1.00 92.81 724 PRO A CA 1
ATOM 5936 C C . PRO A 1 724 ? 30.641 -6.878 -34.189 1.00 92.81 724 PRO A C 1
ATOM 5938 O O . PRO A 1 724 ? 31.202 -7.349 -35.174 1.00 92.81 724 PRO A O 1
ATOM 5941 N N . GLN A 1 725 ? 29.373 -7.161 -33.887 1.00 94.19 725 GLN A N 1
ATOM 5942 C CA . GLN A 1 725 ? 28.449 -7.944 -34.708 1.00 94.19 725 GLN A CA 1
ATOM 5943 C C . GLN A 1 725 ? 27.006 -7.600 -34.324 1.00 94.19 725 GLN A C 1
ATOM 5945 O O . GLN A 1 725 ? 26.759 -7.089 -33.227 1.00 94.19 725 GLN A O 1
ATOM 5950 N N . ALA A 1 726 ? 26.049 -7.945 -35.182 1.00 95.62 726 ALA A N 1
ATOM 5951 C CA . ALA A 1 726 ? 24.634 -7.881 -34.839 1.00 95.62 726 ALA A CA 1
ATOM 5952 C C . ALA A 1 726 ? 24.316 -8.720 -33.584 1.00 95.62 726 ALA A C 1
ATOM 5954 O O . ALA A 1 726 ? 24.802 -9.844 -33.426 1.00 95.62 726 ALA A O 1
ATOM 5955 N N . GLY A 1 727 ? 23.502 -8.172 -32.682 1.00 95.50 727 GLY A N 1
ATOM 5956 C CA . GLY A 1 727 ? 23.090 -8.821 -31.437 1.00 95.50 727 GLY A CA 1
ATOM 5957 C C . GLY A 1 727 ? 24.250 -9.135 -30.487 1.00 95.50 727 GLY A C 1
ATOM 5958 O O . GLY A 1 727 ? 24.148 -10.069 -29.685 1.00 95.50 727 GLY A O 1
ATOM 5959 N N . SER A 1 728 ? 25.370 -8.409 -30.581 1.00 96.31 728 SER A N 1
ATOM 5960 C CA . SER A 1 728 ? 26.523 -8.590 -29.688 1.00 96.31 728 SER A CA 1
ATOM 5961 C C . SER A 1 728 ? 26.188 -8.294 -28.227 1.00 96.31 728 SER A C 1
ATOM 5963 O O . SER A 1 728 ? 26.737 -8.938 -27.329 1.00 96.31 728 SER A O 1
ATOM 5965 N N . GLU A 1 729 ? 25.233 -7.400 -27.977 1.00 98.00 729 GLU A N 1
ATOM 5966 C CA . GLU A 1 729 ? 24.892 -6.966 -26.626 1.00 98.00 729 GLU A CA 1
ATOM 5967 C C . GLU A 1 729 ? 23.781 -7.822 -26.005 1.00 98.00 729 GLU A C 1
ATOM 5969 O O . GLU A 1 729 ? 22.812 -8.177 -26.688 1.00 98.00 729 GLU A O 1
ATOM 5974 N N . PRO A 1 730 ? 23.890 -8.178 -24.712 1.00 97.75 730 PRO A N 1
ATOM 5975 C CA . PRO A 1 730 ? 22.847 -8.941 -24.040 1.00 97.75 730 PRO A CA 1
ATOM 5976 C C . PRO A 1 730 ? 21.511 -8.192 -23.984 1.00 97.75 730 PRO A C 1
ATOM 5978 O O . PRO A 1 730 ? 20.468 -8.834 -24.104 1.00 97.75 730 PRO A O 1
ATOM 5981 N N . GLU A 1 731 ? 21.532 -6.861 -23.886 1.00 98.44 731 GLU A N 1
ATOM 5982 C CA . GLU A 1 731 ? 20.332 -6.024 -23.902 1.00 98.44 731 GLU A CA 1
ATOM 5983 C C . GLU A 1 731 ? 19.569 -6.158 -25.228 1.00 98.44 731 GLU A C 1
ATOM 5985 O O . GLU A 1 731 ? 18.374 -6.461 -25.241 1.00 98.44 731 GLU A O 1
ATOM 5990 N N . THR A 1 732 ? 20.283 -6.040 -26.351 1.00 98.19 732 THR A N 1
ATOM 5991 C CA . THR A 1 732 ? 19.730 -6.221 -27.701 1.00 98.19 732 THR A CA 1
ATOM 5992 C C . THR A 1 732 ? 19.131 -7.615 -27.877 1.00 98.19 732 THR A C 1
ATOM 5994 O O . THR A 1 732 ? 18.031 -7.760 -28.415 1.00 98.19 732 THR A O 1
ATOM 5997 N N . ARG A 1 733 ? 19.826 -8.663 -27.407 1.00 98.00 733 ARG A N 1
ATOM 5998 C CA . ARG A 1 733 ? 19.341 -10.050 -27.510 1.00 98.00 733 ARG A CA 1
ATOM 5999 C C . ARG A 1 733 ? 18.091 -10.300 -26.676 1.00 98.00 733 ARG A C 1
ATOM 6001 O O . ARG A 1 733 ? 17.214 -11.024 -27.138 1.00 98.00 733 ARG A O 1
ATOM 6008 N N . ALA A 1 734 ? 18.000 -9.721 -25.479 1.00 97.81 734 ALA A N 1
ATOM 6009 C CA . ALA A 1 734 ? 16.832 -9.869 -24.614 1.00 97.81 734 ALA A CA 1
ATOM 6010 C C . ALA A 1 734 ? 15.566 -9.317 -25.291 1.00 97.81 734 ALA A C 1
ATOM 6012 O O . ALA A 1 734 ? 14.542 -9.999 -25.339 1.00 97.81 734 ALA A O 1
ATOM 6013 N N . ILE A 1 735 ? 15.662 -8.128 -25.894 1.00 98.19 735 ILE A N 1
ATOM 6014 C CA . ILE A 1 735 ? 14.549 -7.505 -26.626 1.00 98.19 735 ILE A CA 1
ATOM 6015 C C . ILE A 1 735 ? 14.254 -8.263 -27.923 1.00 98.19 735 ILE A C 1
ATOM 6017 O O . ILE A 1 735 ? 13.093 -8.530 -28.217 1.00 98.19 735 ILE A O 1
ATOM 6021 N N . SER A 1 736 ? 15.285 -8.667 -28.674 1.00 97.62 736 SER A N 1
ATOM 6022 C CA . SER A 1 736 ? 15.105 -9.440 -29.913 1.00 97.62 736 SER A CA 1
ATOM 6023 C C . SER A 1 736 ? 14.331 -10.733 -29.648 1.00 97.62 736 SER A C 1
ATOM 6025 O O . SER A 1 736 ? 13.325 -10.998 -30.299 1.00 97.62 736 SER A O 1
ATOM 6027 N N . LYS A 1 737 ? 14.721 -11.473 -28.601 1.00 96.81 737 LYS A N 1
ATOM 6028 C CA . LYS A 1 737 ? 14.048 -12.705 -28.176 1.00 96.81 737 LYS A CA 1
ATOM 6029 C C . LYS A 1 737 ? 12.587 -12.469 -27.784 1.00 96.81 737 LYS A C 1
ATOM 6031 O O . LYS A 1 737 ? 11.734 -13.292 -28.109 1.00 96.81 737 LYS A O 1
ATOM 6036 N N . LEU A 1 738 ? 12.290 -11.366 -27.090 1.00 95.94 738 LEU A N 1
ATOM 6037 C CA . LEU A 1 738 ? 10.913 -10.986 -26.775 1.00 95.94 738 LEU A CA 1
ATOM 6038 C C . LEU A 1 738 ? 10.102 -10.793 -28.065 1.00 95.94 738 LEU A C 1
ATOM 6040 O O . LEU A 1 738 ? 9.080 -11.456 -28.233 1.00 95.94 738 LEU A O 1
ATOM 6044 N N . LEU A 1 739 ? 10.581 -9.954 -28.990 1.00 95.38 739 LEU A N 1
ATOM 6045 C CA . LEU A 1 739 ? 9.887 -9.659 -30.249 1.00 95.38 739 LEU A CA 1
ATOM 6046 C C . LEU A 1 739 ? 9.684 -10.908 -31.115 1.00 95.38 739 LEU A C 1
ATOM 6048 O O . LEU A 1 739 ? 8.605 -11.092 -31.670 1.00 95.38 739 LEU A O 1
ATOM 6052 N N . GLU A 1 740 ? 10.675 -11.795 -31.189 1.00 93.31 740 GLU A N 1
ATOM 6053 C CA . GLU A 1 740 ? 10.561 -13.076 -31.897 1.00 93.31 740 GLU A CA 1
ATOM 6054 C C . GLU A 1 740 ? 9.512 -13.999 -31.253 1.00 93.31 740 GLU A C 1
ATOM 6056 O O . GLU A 1 740 ? 8.754 -14.661 -31.960 1.00 93.31 740 GLU A O 1
ATOM 6061 N N . SER A 1 741 ? 9.433 -14.032 -29.917 1.00 89.38 741 SER A N 1
ATOM 6062 C CA . SER A 1 741 ? 8.551 -14.959 -29.192 1.00 89.38 741 SER A CA 1
ATOM 6063 C C . SER A 1 741 ? 7.058 -14.639 -29.289 1.00 89.38 741 SER A C 1
ATOM 6065 O O . SER A 1 741 ? 6.239 -15.555 -29.248 1.00 89.38 741 SER A O 1
ATOM 6067 N N . ILE A 1 742 ? 6.701 -13.356 -29.402 1.00 86.69 742 ILE A N 1
ATOM 6068 C CA . ILE A 1 742 ? 5.306 -12.886 -29.344 1.00 86.69 742 ILE A CA 1
ATOM 6069 C C . ILE A 1 742 ? 4.922 -11.980 -30.518 1.00 86.69 742 ILE A C 1
ATOM 6071 O O . ILE A 1 742 ? 3.818 -11.444 -30.529 1.00 86.69 742 ILE A O 1
ATOM 6075 N N . GLY A 1 743 ? 5.797 -11.817 -31.516 1.00 80.56 743 GLY A N 1
ATOM 6076 C CA . GLY A 1 743 ? 5.616 -10.924 -32.667 1.00 80.56 743 GLY A CA 1
ATOM 6077 C C . GLY A 1 743 ? 4.213 -10.929 -33.295 1.00 80.56 743 GLY A C 1
ATOM 6078 O O . GLY A 1 743 ? 3.654 -9.849 -33.484 1.00 80.56 743 GLY A O 1
ATOM 6079 N N . PRO A 1 744 ? 3.591 -12.100 -33.550 1.00 77.56 744 PRO A N 1
ATOM 6080 C CA . PRO A 1 744 ? 2.239 -12.169 -34.111 1.00 77.56 744 PRO A CA 1
ATOM 6081 C C . PRO A 1 744 ? 1.127 -11.542 -33.249 1.00 77.56 744 PRO A C 1
ATOM 6083 O O . PRO A 1 744 ? 0.082 -11.184 -33.792 1.00 77.56 744 PRO A O 1
ATOM 6086 N N . ASP A 1 745 ? 1.329 -11.413 -31.934 1.00 78.50 745 ASP A N 1
ATOM 6087 C CA . ASP A 1 745 ? 0.365 -10.824 -30.993 1.00 78.50 745 ASP A CA 1
ATOM 6088 C C . ASP A 1 745 ? 0.590 -9.313 -30.777 1.00 78.50 745 ASP A C 1
ATOM 6090 O O . ASP A 1 745 ? -0.243 -8.644 -30.154 1.00 78.50 745 ASP A O 1
ATOM 6094 N N . ILE A 1 746 ? 1.708 -8.757 -31.264 1.00 90.69 746 ILE A N 1
ATOM 6095 C CA . ILE A 1 746 ? 2.055 -7.343 -31.082 1.00 90.69 746 ILE A CA 1
ATOM 6096 C C . ILE A 1 746 ? 1.310 -6.489 -32.117 1.00 90.69 746 ILE A C 1
ATOM 6098 O O . ILE A 1 746 ? 1.617 -6.503 -33.313 1.00 90.69 746 ILE A O 1
ATOM 6102 N N . LEU A 1 747 ? 0.355 -5.687 -31.641 1.00 93.00 747 LEU A N 1
ATOM 6103 C CA . LEU A 1 747 ? -0.317 -4.667 -32.449 1.00 93.00 747 LEU A CA 1
ATOM 6104 C C . LEU A 1 747 ? 0.572 -3.445 -32.670 1.00 93.00 747 LEU A C 1
ATOM 6106 O O . LEU A 1 747 ? 0.619 -2.913 -33.779 1.00 93.00 747 LEU A O 1
ATOM 6110 N N . LEU A 1 748 ? 1.247 -3.001 -31.610 1.00 97.88 748 LEU A N 1
ATOM 6111 C CA . LEU A 1 748 ? 2.052 -1.788 -31.604 1.00 97.88 748 LEU A CA 1
ATOM 6112 C C . LEU A 1 748 ? 3.319 -2.001 -30.775 1.00 97.88 748 LEU A C 1
ATOM 6114 O O . LEU A 1 748 ? 3.251 -2.327 -29.591 1.00 97.88 748 LEU A O 1
ATOM 6118 N N . PHE A 1 749 ? 4.463 -1.759 -31.400 1.00 98.56 749 PHE A N 1
ATOM 6119 C CA . PHE A 1 749 ? 5.765 -1.641 -30.761 1.00 98.56 749 PHE A CA 1
ATOM 6120 C C . PHE A 1 749 ? 6.219 -0.182 -30.822 1.00 98.56 749 PHE A C 1
ATOM 6122 O O . PHE A 1 749 ? 6.225 0.412 -31.904 1.00 98.56 749 PHE A O 1
ATOM 6129 N N . VAL A 1 750 ? 6.614 0.389 -29.683 1.00 98.75 750 VAL A N 1
ATOM 6130 C CA . VAL A 1 750 ? 7.171 1.745 -29.615 1.00 98.75 750 VAL A CA 1
ATOM 6131 C C . VAL A 1 750 ? 8.512 1.739 -28.894 1.00 98.75 750 VAL A C 1
ATOM 6133 O O . VAL A 1 750 ? 8.597 1.388 -27.717 1.00 98.75 750 VAL A O 1
ATOM 6136 N N . ASP A 1 751 ? 9.541 2.190 -29.602 1.00 98.12 751 ASP A N 1
ATOM 6137 C CA . ASP A 1 751 ? 10.858 2.498 -29.058 1.00 98.12 751 ASP A CA 1
ATOM 6138 C C . ASP A 1 751 ? 10.922 3.976 -28.642 1.00 98.12 751 ASP A C 1
ATOM 6140 O O . ASP A 1 751 ? 10.787 4.883 -29.467 1.00 98.12 751 ASP A O 1
ATOM 6144 N N . MET A 1 752 ? 11.037 4.233 -27.343 1.00 98.31 752 MET A N 1
ATOM 6145 C CA . MET A 1 752 ? 10.914 5.554 -26.734 1.00 98.31 752 MET A CA 1
ATOM 6146 C C . MET A 1 752 ? 12.288 6.168 -26.468 1.00 98.31 752 MET A C 1
ATOM 6148 O O . MET A 1 752 ? 13.100 5.650 -25.695 1.00 98.31 752 MET A O 1
ATOM 6152 N N . HIS A 1 753 ? 12.485 7.347 -27.041 1.00 96.56 753 HIS A N 1
ATOM 6153 C CA . HIS A 1 753 ? 13.728 8.098 -27.060 1.00 96.56 753 HIS A CA 1
ATOM 6154 C C . HIS A 1 753 ? 13.504 9.574 -26.727 1.00 96.56 753 HIS A C 1
ATOM 6156 O O . HIS A 1 753 ? 12.385 10.086 -26.800 1.00 96.56 753 HIS A O 1
ATOM 6162 N N . THR A 1 754 ? 14.587 10.282 -26.413 1.00 93.19 754 THR A N 1
ATOM 6163 C CA . THR A 1 754 ? 14.648 11.752 -26.433 1.00 93.19 754 THR A CA 1
ATOM 6164 C C . THR A 1 754 ? 15.938 12.217 -27.111 1.00 93.19 754 THR A C 1
ATOM 6166 O O . THR A 1 754 ? 16.935 11.535 -27.013 1.00 93.19 754 THR A O 1
ATOM 6169 N N . PHE A 1 755 ? 16.043 13.329 -27.837 1.00 90.62 755 PHE A N 1
ATOM 6170 C CA . PHE A 1 755 ? 15.153 14.477 -27.956 1.00 90.62 755 PHE A CA 1
ATOM 6171 C C . PHE A 1 755 ? 14.953 14.852 -29.431 1.00 90.62 755 PHE A C 1
ATOM 6173 O O . PHE A 1 755 ? 15.882 14.695 -30.220 1.00 90.62 755 PHE A O 1
ATOM 6180 N N . GLY A 1 756 ? 13.787 15.392 -29.804 1.00 90.25 756 GLY A N 1
ATOM 6181 C CA . GLY A 1 756 ? 13.590 15.824 -31.195 1.00 90.25 756 GLY A CA 1
ATOM 6182 C C . GLY A 1 756 ? 12.174 16.189 -31.637 1.00 90.25 756 GLY A C 1
ATOM 6183 O O . GLY A 1 756 ? 12.041 16.895 -32.631 1.00 90.25 756 GLY A O 1
ATOM 6184 N N . ASN A 1 757 ? 11.132 15.778 -30.906 1.00 94.06 757 ASN A N 1
ATOM 6185 C CA . ASN A 1 757 ? 9.734 15.880 -31.347 1.00 94.06 757 ASN A CA 1
ATOM 6186 C C . ASN A 1 757 ? 9.498 15.173 -32.698 1.00 94.06 757 ASN A C 1
ATOM 6188 O O . ASN A 1 757 ? 8.924 15.740 -33.633 1.00 94.06 757 ASN A O 1
ATOM 6192 N N . HIS A 1 758 ? 9.943 13.923 -32.813 1.00 96.12 758 HIS A N 1
ATOM 6193 C CA . HIS A 1 758 ? 9.708 13.092 -33.996 1.00 96.12 758 HIS A CA 1
ATOM 6194 C C . HIS A 1 758 ? 8.943 11.824 -33.630 1.00 96.12 758 HIS A C 1
ATOM 6196 O O . HIS A 1 758 ? 9.094 11.286 -32.535 1.00 96.12 758 HIS A O 1
ATOM 6202 N N . ILE A 1 759 ? 8.134 11.329 -34.564 1.00 97.81 759 ILE A N 1
ATOM 6203 C CA . ILE A 1 759 ? 7.617 9.959 -34.529 1.00 97.81 759 ILE A CA 1
ATOM 6204 C C . ILE A 1 759 ? 8.071 9.280 -35.813 1.00 97.81 759 ILE A C 1
ATOM 6206 O O . ILE A 1 759 ? 7.566 9.549 -36.906 1.00 97.81 759 ILE A O 1
ATOM 6210 N N . PHE A 1 760 ? 9.071 8.425 -35.676 1.00 97.44 760 PHE A N 1
ATOM 6211 C CA . PHE A 1 760 ? 9.676 7.709 -36.773 1.00 97.44 760 PHE A CA 1
ATOM 6212 C C . PHE A 1 760 ? 8.950 6.402 -37.067 1.00 97.44 760 PHE A C 1
ATOM 6214 O O . PHE A 1 760 ? 8.584 5.658 -36.157 1.00 97.44 760 PHE A O 1
ATOM 6221 N N . HIS A 1 761 ? 8.801 6.100 -38.352 1.00 96.62 761 HIS A N 1
ATOM 6222 C CA . HIS A 1 761 ? 8.371 4.797 -38.840 1.00 96.62 761 HIS A CA 1
ATOM 6223 C C . HIS A 1 761 ? 9.460 4.151 -39.716 1.00 96.62 761 HIS A C 1
ATOM 6225 O O . HIS A 1 761 ? 10.290 4.868 -40.284 1.00 96.62 761 HIS A O 1
ATOM 6231 N N . PRO A 1 762 ? 9.460 2.814 -39.872 1.00 96.31 762 PRO A N 1
ATOM 6232 C CA . PRO A 1 762 ? 10.370 2.116 -40.771 1.00 96.31 762 PRO A CA 1
ATOM 6233 C C . PRO A 1 762 ? 10.254 2.594 -42.232 1.00 96.31 762 PRO A C 1
ATOM 6235 O O . PRO A 1 762 ? 9.180 3.004 -42.683 1.00 96.31 762 PRO A O 1
ATOM 6238 N N . TRP A 1 763 ? 11.325 2.535 -43.022 1.00 95.75 763 TRP A N 1
ATOM 6239 C CA . TRP A 1 763 ? 12.650 2.013 -42.664 1.00 95.75 763 TRP A CA 1
ATOM 6240 C C . TRP A 1 763 ? 13.613 3.105 -42.168 1.00 95.75 763 TRP A C 1
ATOM 6242 O O . TRP A 1 763 ? 13.609 4.236 -42.650 1.00 95.75 763 TRP A O 1
ATOM 6252 N N . SER A 1 764 ? 14.504 2.756 -41.246 1.00 95.38 764 SER A N 1
ATOM 6253 C CA . SER A 1 764 ? 15.560 3.635 -40.725 1.00 95.38 764 SER A CA 1
ATOM 6254 C C . SER A 1 764 ? 16.763 3.694 -41.666 1.00 95.38 764 SER A C 1
ATOM 6256 O O . SER A 1 764 ? 17.389 4.746 -41.813 1.00 95.38 764 SER A O 1
ATOM 6258 N N . TYR A 1 765 ? 17.068 2.588 -42.350 1.00 92.75 765 TYR A N 1
ATOM 6259 C CA . TYR A 1 765 ? 18.195 2.491 -43.289 1.00 92.75 765 TYR A CA 1
ATOM 6260 C C . TYR A 1 765 ? 17.883 3.022 -44.701 1.00 92.75 765 TYR A C 1
ATOM 6262 O O . TYR A 1 765 ? 18.802 3.313 -45.468 1.00 92.75 765 TYR A O 1
ATOM 6270 N N . SER A 1 766 ? 16.603 3.162 -45.066 1.00 91.62 766 SER A N 1
ATOM 6271 C CA . SER A 1 766 ? 16.161 3.486 -46.430 1.00 91.62 766 SER A CA 1
ATOM 6272 C C . SER A 1 766 ? 15.038 4.519 -46.446 1.00 91.62 766 SER A C 1
ATOM 6274 O O . SER A 1 766 ? 14.258 4.606 -45.506 1.00 91.62 766 SER A O 1
ATOM 6276 N N . THR A 1 767 ? 14.961 5.305 -47.521 1.00 89.44 767 THR A N 1
ATOM 6277 C CA . THR A 1 767 ? 13.845 6.231 -47.786 1.00 89.44 767 THR A CA 1
ATOM 6278 C C . THR A 1 767 ? 12.677 5.555 -48.500 1.00 89.44 767 THR A C 1
ATOM 6280 O O . THR A 1 767 ? 11.625 6.173 -48.659 1.00 89.44 767 THR A O 1
ATOM 6283 N N . GLU A 1 768 ? 12.873 4.319 -48.965 1.00 90.75 768 GLU A N 1
ATOM 6284 C CA . GLU A 1 768 ? 11.809 3.513 -49.555 1.00 90.75 768 GLU A CA 1
ATOM 6285 C C . GLU A 1 768 ? 10.763 3.153 -48.492 1.00 90.75 768 GLU A C 1
ATOM 6287 O O . GLU A 1 768 ? 11.127 2.885 -47.342 1.00 90.75 768 GLU A O 1
ATOM 6292 N N . PRO A 1 769 ? 9.468 3.145 -48.841 1.00 89.44 769 PRO A N 1
ATOM 6293 C CA . PRO A 1 769 ? 8.416 2.828 -47.887 1.00 89.44 769 PRO A CA 1
ATOM 6294 C C . PRO A 1 769 ? 8.442 1.349 -47.473 1.00 89.44 769 PRO A C 1
ATOM 6296 O O . PRO A 1 769 ? 8.713 0.462 -48.282 1.00 89.44 769 PRO A O 1
ATOM 6299 N N . ALA A 1 770 ? 8.107 1.076 -46.210 1.00 89.44 770 ALA A N 1
ATOM 6300 C CA . ALA A 1 770 ? 7.751 -0.270 -45.764 1.00 89.44 770 ALA A CA 1
ATOM 6301 C C . ALA A 1 770 ? 6.368 -0.683 -46.301 1.00 89.44 770 ALA A C 1
ATOM 6303 O O . ALA A 1 770 ? 5.535 0.166 -46.615 1.00 89.44 770 ALA A O 1
ATOM 6304 N N . GLU A 1 771 ? 6.096 -1.988 -46.369 1.00 85.62 771 GLU A N 1
ATOM 6305 C CA . GLU A 1 771 ? 4.845 -2.533 -46.929 1.00 85.62 771 GLU A CA 1
ATOM 6306 C C . GLU A 1 771 ? 3.582 -1.996 -46.228 1.00 85.62 771 GLU A C 1
ATOM 6308 O O . GLU A 1 771 ? 2.569 -1.721 -46.865 1.00 85.62 771 GLU A O 1
ATOM 6313 N N . ASN A 1 772 ? 3.649 -1.794 -44.911 1.00 84.75 772 ASN A N 1
ATOM 6314 C CA . ASN A 1 772 ? 2.565 -1.284 -44.065 1.00 84.75 772 ASN A CA 1
ATOM 6315 C C . ASN A 1 772 ? 2.638 0.238 -43.825 1.00 84.75 772 ASN A C 1
ATOM 6317 O O . ASN A 1 772 ? 2.021 0.723 -42.876 1.00 84.75 772 ASN A O 1
ATOM 6321 N N . VAL A 1 773 ? 3.373 1.002 -44.647 1.00 89.62 773 VAL A N 1
ATOM 6322 C CA . VAL A 1 773 ? 3.678 2.422 -44.376 1.00 89.62 773 VAL A CA 1
ATOM 6323 C C . VAL A 1 773 ? 2.439 3.277 -44.094 1.00 89.62 773 VAL A C 1
ATOM 6325 O O . VAL A 1 773 ? 2.474 4.106 -43.189 1.00 89.62 773 VAL A O 1
ATOM 6328 N N . GLU A 1 774 ? 1.332 3.062 -44.807 1.00 90.06 774 GLU A N 1
ATOM 6329 C CA . GLU A 1 774 ? 0.109 3.854 -44.625 1.00 90.06 774 GLU A CA 1
ATOM 6330 C C . GLU A 1 774 ? -0.539 3.608 -43.257 1.00 90.06 774 GLU A C 1
ATOM 6332 O O . GLU A 1 774 ? -0.962 4.551 -42.589 1.00 90.06 774 GLU A O 1
ATOM 6337 N N . LEU A 1 775 ? -0.540 2.353 -42.790 1.00 88.81 775 LEU A N 1
ATOM 6338 C CA . LEU A 1 775 ? -1.015 1.999 -41.451 1.00 88.81 775 LEU A CA 1
ATOM 6339 C C . LEU A 1 775 ? -0.129 2.641 -40.380 1.00 88.81 775 LEU A C 1
ATOM 6341 O O . LEU A 1 775 ? -0.627 3.296 -39.464 1.00 88.81 775 LEU A O 1
ATOM 6345 N N . THR A 1 776 ? 1.186 2.476 -40.510 1.00 93.62 776 THR A N 1
ATOM 6346 C CA . THR A 1 776 ? 2.144 2.966 -39.517 1.00 93.62 776 THR A CA 1
ATOM 6347 C C . THR A 1 776 ? 2.130 4.493 -39.431 1.00 93.62 776 THR A C 1
ATOM 6349 O O . THR A 1 776 ? 2.153 5.045 -38.331 1.00 93.62 776 THR A O 1
ATOM 6352 N N . LYS A 1 777 ? 1.987 5.192 -40.566 1.00 95.06 777 LYS A N 1
ATOM 6353 C CA . LYS A 1 777 ? 1.786 6.647 -40.601 1.00 95.06 777 LYS A CA 1
ATOM 6354 C C . LYS A 1 777 ? 0.481 7.070 -39.943 1.00 95.06 777 LYS A C 1
ATOM 6356 O O . LYS A 1 777 ? 0.500 8.024 -39.175 1.00 95.06 777 LYS A O 1
ATOM 6361 N N . ALA A 1 778 ? -0.632 6.391 -40.222 1.00 94.69 778 ALA A N 1
ATOM 6362 C CA . ALA A 1 778 ? -1.919 6.732 -39.618 1.00 94.69 778 ALA A CA 1
ATOM 6363 C C . ALA A 1 778 ? -1.865 6.636 -38.085 1.00 94.69 778 ALA A C 1
ATOM 6365 O O . ALA A 1 778 ? -2.337 7.538 -37.391 1.00 94.69 778 ALA A O 1
ATOM 6366 N N . VAL A 1 779 ? -1.231 5.585 -37.557 1.00 97.56 779 VAL A N 1
ATOM 6367 C CA . VAL A 1 779 ? -1.032 5.421 -36.112 1.00 97.56 779 VAL A CA 1
ATOM 6368 C C . VAL A 1 779 ? -0.090 6.492 -35.560 1.00 97.56 779 VAL A C 1
ATOM 6370 O O . VAL A 1 779 ? -0.447 7.160 -34.593 1.00 97.56 779 VAL A O 1
ATOM 6373 N N . ALA A 1 780 ? 1.054 6.746 -36.202 1.00 97.75 780 ALA A N 1
ATOM 6374 C CA . ALA A 1 780 ? 1.977 7.805 -35.788 1.00 97.75 780 ALA A CA 1
ATOM 6375 C C . ALA A 1 780 ? 1.320 9.199 -35.771 1.00 97.75 780 ALA A C 1
ATOM 6377 O O . ALA A 1 780 ? 1.487 9.953 -34.811 1.00 97.75 780 ALA A O 1
ATOM 6378 N N . HIS A 1 781 ? 0.527 9.533 -36.794 1.00 98.19 781 HIS A N 1
ATOM 6379 C CA . HIS A 1 781 ? -0.214 10.791 -36.856 1.00 98.19 781 HIS A CA 1
ATOM 6380 C C . HIS A 1 781 ? -1.259 10.904 -35.748 1.00 98.19 781 HIS A C 1
ATOM 6382 O O . HIS A 1 781 ? -1.367 11.973 -35.160 1.00 98.19 781 HIS A O 1
ATOM 6388 N N . ALA A 1 782 ? -1.948 9.818 -35.377 1.00 98.06 782 ALA A N 1
ATOM 6389 C CA . ALA A 1 782 ? -2.864 9.845 -34.236 1.00 98.06 782 ALA A CA 1
ATOM 6390 C C . ALA A 1 782 ? -2.153 10.266 -32.936 1.00 98.06 782 ALA A C 1
ATOM 6392 O O . ALA A 1 782 ? -2.689 11.071 -32.175 1.00 98.06 782 ALA A O 1
ATOM 6393 N N . GLY A 1 783 ? -0.925 9.785 -32.709 1.00 97.62 783 GLY A N 1
ATOM 6394 C CA . GLY A 1 783 ? -0.092 10.220 -31.586 1.00 97.62 783 GLY A CA 1
ATOM 6395 C C . GLY A 1 783 ? 0.322 11.693 -31.675 1.00 97.62 783 GLY A C 1
ATOM 6396 O O . GLY A 1 783 ? 0.144 12.445 -30.714 1.00 97.62 783 GLY A O 1
ATOM 6397 N N . ALA A 1 784 ? 0.842 12.119 -32.831 1.00 97.69 784 ALA A N 1
ATOM 6398 C CA . ALA A 1 784 ? 1.295 13.494 -33.055 1.00 97.69 784 ALA A CA 1
ATOM 6399 C C . ALA A 1 784 ? 0.151 14.518 -32.939 1.00 97.69 784 ALA A C 1
ATOM 6401 O O . ALA A 1 784 ? 0.304 15.553 -32.288 1.00 97.69 784 ALA A O 1
ATOM 6402 N N . ASP A 1 785 ? -1.009 14.216 -33.523 1.00 97.19 785 ASP A N 1
ATOM 6403 C CA . ASP A 1 785 ? -2.187 15.081 -33.499 1.00 97.19 785 ASP A CA 1
ATOM 6404 C C . ASP A 1 785 ? -2.786 15.175 -32.092 1.00 97.19 785 ASP A C 1
ATOM 6406 O O . ASP A 1 785 ? -3.204 16.258 -31.679 1.00 97.19 785 ASP A O 1
ATOM 6410 N N . ALA A 1 786 ? -2.774 14.081 -31.320 1.00 97.38 786 ALA A N 1
ATOM 6411 C CA . ALA A 1 786 ? -3.232 14.090 -29.933 1.00 97.38 786 ALA A CA 1
ATOM 6412 C C . ALA A 1 786 ? -2.350 14.979 -29.040 1.00 97.38 786 ALA A C 1
ATOM 6414 O O . ALA A 1 786 ? -2.877 15.776 -28.256 1.00 97.38 786 ALA A O 1
ATOM 6415 N N . ILE A 1 787 ? -1.020 14.896 -29.187 1.00 96.12 787 ILE A N 1
ATOM 6416 C CA . ILE A 1 787 ? -0.091 15.807 -28.501 1.00 96.12 787 ILE A CA 1
ATOM 6417 C C . ILE A 1 787 ? -0.380 17.250 -28.918 1.00 96.12 787 ILE A C 1
ATOM 6419 O O . ILE A 1 787 ? -0.586 18.107 -28.058 1.00 96.12 787 ILE A O 1
ATOM 6423 N N . ARG A 1 788 ? -0.446 17.517 -30.226 1.00 94.88 788 ARG A N 1
ATOM 6424 C CA . ARG A 1 788 ? -0.6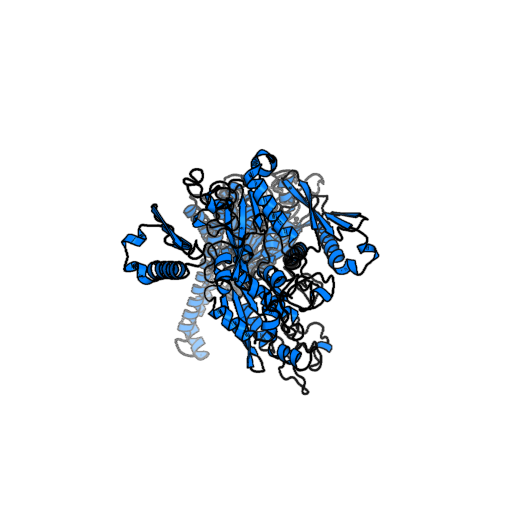83 18.861 -30.759 1.00 94.88 788 ARG A CA 1
ATOM 6425 C C . ARG A 1 788 ? -1.979 19.462 -30.233 1.00 94.88 788 ARG A C 1
ATOM 6427 O O . ARG A 1 788 ? -1.998 20.628 -29.853 1.00 94.88 788 ARG A O 1
ATOM 6434 N N . PHE A 1 789 ? -3.053 18.680 -30.203 1.00 94.31 789 PHE A N 1
ATOM 6435 C CA . PHE A 1 789 ? -4.356 19.135 -29.733 1.00 94.31 789 PHE A CA 1
ATOM 6436 C C . PHE A 1 789 ? -4.339 19.518 -28.250 1.00 94.31 789 PHE A C 1
ATOM 6438 O O . PHE A 1 789 ? -4.937 20.521 -27.869 1.00 94.31 789 PHE A O 1
ATOM 6445 N N . LYS A 1 790 ? -3.664 18.728 -27.408 1.00 94.25 790 LYS A N 1
ATOM 6446 C CA . LYS A 1 790 ? -3.676 18.932 -25.953 1.00 94.25 790 LYS A CA 1
ATOM 6447 C C . LYS A 1 790 ? -2.636 19.945 -25.475 1.00 94.25 790 LYS A C 1
ATOM 6449 O O . LYS A 1 790 ? -2.863 20.624 -24.477 1.00 94.25 790 LYS A O 1
ATOM 6454 N N . TYR A 1 791 ? -1.500 20.016 -26.159 1.00 91.75 791 TYR A N 1
ATOM 6455 C CA . TYR A 1 791 ? -0.304 20.692 -25.666 1.00 91.75 791 TYR A CA 1
ATOM 6456 C C . TYR A 1 791 ? 0.301 21.709 -26.629 1.00 91.75 791 TYR A C 1
ATOM 6458 O O . TYR A 1 791 ? 1.279 22.354 -26.265 1.00 91.75 791 TYR A O 1
ATOM 6466 N N . GLU A 1 792 ? -0.257 21.850 -27.834 1.00 90.88 792 GLU A N 1
ATOM 6467 C CA . GLU A 1 792 ? 0.245 22.742 -28.890 1.00 90.88 792 GLU A CA 1
ATOM 6468 C C . GLU A 1 792 ? 1.700 22.454 -29.315 1.00 90.88 792 GLU A C 1
ATOM 6470 O O . GLU A 1 792 ? 2.338 23.268 -29.981 1.00 90.88 792 GLU A O 1
ATOM 6475 N N . GLU A 1 793 ? 2.209 21.265 -28.984 1.00 91.94 793 GLU A N 1
ATOM 6476 C CA . GLU A 1 793 ? 3.529 20.781 -29.381 1.00 91.94 793 GLU A CA 1
ATOM 6477 C C . GLU A 1 793 ? 3.453 20.040 -30.719 1.00 91.94 793 GLU A C 1
ATOM 6479 O O . GLU A 1 793 ? 2.540 19.254 -30.978 1.00 91.94 793 GLU A O 1
ATOM 6484 N N . TYR A 1 794 ? 4.432 20.290 -31.586 1.00 93.00 794 TYR A N 1
ATOM 6485 C CA . TYR A 1 794 ? 4.445 19.766 -32.949 1.00 93.00 794 TYR A CA 1
ATOM 6486 C C . TYR A 1 794 ? 5.436 18.616 -33.061 1.00 93.00 794 TYR A C 1
ATOM 6488 O O . TYR A 1 794 ? 6.642 18.834 -32.953 1.00 93.00 794 TYR A O 1
ATOM 6496 N N . TYR A 1 795 ? 4.917 17.414 -33.318 1.00 96.44 795 TYR A N 1
ATOM 6497 C CA . TYR A 1 795 ? 5.718 16.228 -33.609 1.00 96.44 795 TYR A CA 1
ATOM 6498 C C . TYR A 1 795 ? 5.688 15.924 -35.106 1.00 96.44 795 TYR A C 1
ATOM 6500 O O . TYR A 1 795 ? 4.618 15.851 -35.713 1.00 96.44 795 TYR A O 1
ATOM 6508 N N . THR A 1 796 ? 6.863 15.749 -35.710 1.00 96.06 796 THR A N 1
ATOM 6509 C CA . THR A 1 796 ? 6.980 15.447 -37.144 1.00 96.06 796 THR A CA 1
ATOM 6510 C C . THR A 1 796 ? 7.017 13.938 -37.363 1.00 96.06 796 THR A C 1
ATOM 6512 O O . THR A 1 796 ? 7.799 13.235 -36.728 1.00 96.06 796 THR A O 1
ATOM 6515 N N . VAL A 1 797 ? 6.186 13.441 -38.281 1.00 97.06 797 VAL A N 1
ATOM 6516 C CA . VAL A 1 797 ? 6.107 12.017 -38.639 1.00 97.06 797 VAL A CA 1
ATOM 6517 C C . VAL A 1 797 ? 6.890 11.755 -39.926 1.00 97.06 797 VAL A C 1
ATOM 6519 O O . VAL A 1 797 ? 6.716 12.472 -40.912 1.00 97.06 797 VAL A O 1
ATOM 6522 N N . GLY A 1 798 ? 7.733 10.722 -39.946 1.00 94.81 798 GLY A N 1
ATOM 6523 C CA . GLY A 1 798 ? 8.460 10.302 -41.151 1.00 94.81 798 GLY A CA 1
ATOM 6524 C C . GLY A 1 798 ? 9.440 9.166 -40.885 1.00 94.81 798 GLY A C 1
ATOM 6525 O O . GLY A 1 798 ? 9.398 8.546 -39.832 1.00 94.81 798 GLY A O 1
ATOM 6526 N N . THR A 1 799 ? 10.342 8.881 -41.820 1.00 94.81 799 THR A N 1
ATOM 6527 C CA . THR A 1 799 ? 11.423 7.904 -41.580 1.00 94.81 799 THR A CA 1
ATOM 6528 C C . THR A 1 799 ? 12.668 8.586 -40.999 1.00 94.81 799 THR A C 1
ATOM 6530 O O . THR A 1 799 ? 12.933 9.749 -41.334 1.00 94.81 799 THR A O 1
ATOM 6533 N N . PRO A 1 800 ? 13.499 7.886 -40.199 1.00 93.38 800 PRO A N 1
ATOM 6534 C CA . PRO A 1 800 ? 14.790 8.418 -39.762 1.00 93.38 800 PRO A CA 1
ATOM 6535 C C . PRO A 1 800 ? 15.675 8.827 -40.943 1.00 93.38 800 PRO A C 1
ATOM 6537 O O . PRO A 1 800 ? 16.319 9.872 -40.906 1.00 93.38 800 PRO A O 1
ATOM 6540 N N . SER A 1 801 ? 15.656 8.051 -42.031 1.00 89.81 801 SER A N 1
ATOM 6541 C CA . SER A 1 801 ? 16.446 8.316 -43.235 1.00 89.81 801 SER A CA 1
ATOM 6542 C C . SER A 1 801 ? 16.053 9.615 -43.957 1.00 89.81 801 SER A C 1
ATOM 6544 O O . SER A 1 801 ? 16.917 10.239 -44.576 1.00 89.81 801 SER A O 1
ATOM 6546 N N . GLN A 1 802 ? 14.785 10.033 -43.867 1.00 90.62 802 GLN A N 1
ATOM 6547 C CA . GLN A 1 802 ? 14.273 11.278 -44.454 1.00 90.62 802 GLN A CA 1
ATOM 6548 C C . GLN A 1 802 ? 14.486 12.494 -43.551 1.00 90.62 802 GLN A C 1
ATOM 6550 O O . GLN A 1 802 ? 14.798 13.574 -44.049 1.00 90.62 802 GLN A O 1
ATOM 6555 N N . LEU A 1 803 ? 14.279 12.337 -42.244 1.00 88.94 803 LEU A N 1
ATOM 6556 C CA . LEU A 1 803 ? 14.202 13.458 -41.302 1.00 88.94 803 LEU A CA 1
ATOM 6557 C C . LEU A 1 803 ? 15.486 13.671 -40.487 1.00 88.94 803 LEU A C 1
ATOM 6559 O O . LEU A 1 803 ? 15.720 14.774 -40.001 1.00 88.94 803 LEU A O 1
ATOM 6563 N N . TYR A 1 804 ? 16.321 12.640 -40.344 1.00 84.12 804 TYR A N 1
ATOM 6564 C CA . TYR A 1 804 ? 17.514 12.663 -39.499 1.00 84.12 804 TYR A CA 1
ATOM 6565 C C . TYR A 1 804 ? 18.764 12.154 -40.234 1.00 84.12 804 TYR A C 1
ATOM 6567 O O . TYR A 1 804 ? 19.582 12.945 -40.709 1.00 84.12 804 TYR A O 1
ATOM 6575 N N . ARG A 1 805 ? 18.942 10.832 -40.327 1.00 88.12 805 ARG A N 1
ATOM 6576 C CA . ARG A 1 805 ? 20.009 10.151 -41.077 1.00 88.12 805 ARG A CA 1
ATOM 6577 C C . ARG A 1 805 ? 19.646 8.681 -41.275 1.00 88.12 805 ARG A C 1
ATOM 6579 O O . ARG A 1 805 ? 18.812 8.142 -40.555 1.00 88.12 805 ARG A O 1
ATOM 6586 N N . ARG A 1 806 ? 20.341 8.007 -42.195 1.00 91.81 806 ARG A N 1
ATOM 6587 C CA . ARG A 1 806 ? 20.282 6.541 -42.290 1.00 91.81 806 ARG A CA 1
ATOM 6588 C C . ARG A 1 806 ? 20.893 5.910 -41.042 1.00 91.81 806 ARG A C 1
ATOM 6590 O O . ARG A 1 806 ? 22.014 6.263 -40.668 1.00 91.81 806 ARG A O 1
ATOM 6597 N N . VAL A 1 807 ? 20.155 4.995 -40.428 1.00 92.19 807 VAL A N 1
ATOM 6598 C CA . VAL A 1 807 ? 20.592 4.201 -39.274 1.00 92.19 807 VAL A CA 1
ATOM 6599 C C . VAL A 1 807 ? 20.305 2.734 -39.584 1.00 92.19 807 VAL A C 1
ATOM 6601 O O . VAL A 1 807 ? 19.241 2.417 -40.106 1.00 92.19 807 VAL A O 1
ATOM 6604 N N . TYR A 1 808 ? 21.264 1.859 -39.297 1.00 94.62 808 TYR A N 1
ATOM 6605 C CA . TYR A 1 808 ? 21.182 0.420 -39.553 1.00 94.62 808 TYR A CA 1
ATOM 6606 C C . TYR A 1 808 ? 21.109 -0.327 -38.224 1.00 94.62 808 TYR A C 1
ATOM 6608 O O . TYR A 1 808 ? 21.673 0.143 -37.238 1.00 94.62 808 TYR A O 1
ATOM 6616 N N . GLY A 1 809 ? 20.452 -1.490 -38.201 1.00 95.25 809 GLY A N 1
ATOM 6617 C CA . GLY A 1 809 ? 20.331 -2.296 -36.984 1.00 95.25 809 GLY A CA 1
ATOM 6618 C C . GLY A 1 809 ? 19.456 -1.664 -35.897 1.00 95.25 809 GLY A C 1
ATOM 6619 O O . GLY A 1 809 ? 19.743 -1.840 -34.715 1.00 95.25 809 GLY A O 1
ATOM 6620 N N . THR A 1 810 ? 18.411 -0.923 -36.274 1.00 97.00 810 THR A N 1
ATOM 6621 C CA . THR A 1 810 ? 17.453 -0.334 -35.322 1.00 97.00 810 THR A CA 1
ATOM 6622 C C . THR A 1 810 ? 16.389 -1.362 -34.900 1.00 97.00 810 THR A C 1
ATOM 6624 O O . THR A 1 810 ? 16.053 -2.264 -35.680 1.00 97.00 810 THR A O 1
ATOM 6627 N N . PRO A 1 811 ? 15.804 -1.241 -33.694 1.00 97.00 811 PRO A N 1
ATOM 6628 C CA . PRO A 1 811 ? 14.743 -2.126 -33.235 1.00 97.00 811 PRO A CA 1
ATOM 6629 C C . PRO A 1 811 ? 13.464 -1.956 -34.054 1.00 97.00 811 PRO A C 1
ATOM 6631 O O . PRO A 1 811 ? 12.765 -2.942 -34.251 1.00 97.00 811 PRO A O 1
ATOM 6634 N N . ILE A 1 812 ? 13.158 -0.762 -34.583 1.00 96.56 812 ILE A N 1
ATOM 6635 C CA . ILE A 1 812 ? 11.953 -0.567 -35.408 1.00 96.56 812 ILE A CA 1
ATOM 6636 C C . ILE A 1 812 ? 12.058 -1.271 -36.764 1.00 96.56 812 ILE A C 1
ATOM 6638 O O . ILE A 1 812 ? 11.066 -1.822 -37.237 1.00 96.56 812 ILE A O 1
ATOM 6642 N N . ASP A 1 813 ? 13.251 -1.316 -37.367 1.00 97.06 813 ASP A N 1
ATOM 6643 C CA . ASP A 1 813 ? 13.457 -2.034 -38.625 1.00 97.06 813 ASP A CA 1
ATOM 6644 C C . ASP A 1 813 ? 13.484 -3.546 -38.375 1.00 97.06 813 ASP A C 1
ATOM 6646 O O . ASP A 1 813 ? 12.886 -4.317 -39.123 1.00 97.06 813 ASP A O 1
ATOM 6650 N N . TYR A 1 814 ? 14.109 -3.987 -37.282 1.00 97.19 814 TYR A N 1
ATOM 6651 C CA . TYR A 1 814 ? 14.064 -5.390 -36.876 1.00 97.19 814 TYR A CA 1
ATOM 6652 C C . TYR A 1 814 ? 12.626 -5.848 -36.558 1.00 97.19 814 TYR A C 1
ATOM 6654 O O . TYR A 1 814 ? 12.173 -6.856 -37.096 1.00 97.19 814 TYR A O 1
ATOM 6662 N N . CYS A 1 815 ? 11.861 -5.059 -35.801 1.00 95.06 815 CYS A N 1
ATOM 6663 C CA . CYS A 1 815 ? 10.432 -5.258 -35.535 1.00 95.06 815 CYS A CA 1
ATOM 6664 C C . CYS A 1 815 ? 9.618 -5.396 -36.833 1.00 95.06 815 CYS A C 1
ATOM 6666 O O . CYS A 1 815 ? 8.846 -6.344 -36.996 1.00 95.06 815 CYS A O 1
ATOM 6668 N N . GLN A 1 816 ? 9.848 -4.502 -37.798 1.00 93.75 816 GLN A N 1
ATOM 6669 C CA . GLN A 1 816 ? 9.174 -4.538 -39.094 1.00 93.75 816 GLN A CA 1
ATOM 6670 C C . GLN A 1 816 ? 9.562 -5.775 -39.917 1.00 93.75 816 GLN A C 1
ATOM 6672 O O . GLN A 1 816 ? 8.720 -6.340 -40.614 1.00 93.75 816 GLN A O 1
ATOM 6677 N N . SER A 1 817 ? 10.812 -6.237 -39.816 1.00 93.38 817 SER A N 1
ATOM 6678 C CA . SER A 1 817 ? 11.268 -7.465 -40.479 1.00 93.38 817 SER A CA 1
ATOM 6679 C C . SER A 1 817 ? 10.568 -8.724 -39.956 1.00 93.38 817 SER A C 1
ATOM 6681 O O . SER A 1 817 ? 10.337 -9.662 -40.718 1.00 93.38 817 SER A O 1
ATOM 6683 N N . LEU A 1 818 ? 10.143 -8.707 -38.686 1.00 89.69 818 LEU A N 1
ATOM 6684 C CA . LEU A 1 818 ? 9.326 -9.752 -38.062 1.00 89.69 818 LEU A CA 1
ATOM 6685 C C . LEU A 1 818 ? 7.835 -9.640 -38.417 1.00 89.69 818 LEU A C 1
ATOM 6687 O O . LEU A 1 818 ? 7.027 -10.427 -37.927 1.00 89.69 818 LEU A O 1
ATOM 6691 N N . ARG A 1 819 ? 7.460 -8.680 -39.275 1.00 86.06 819 ARG A N 1
ATOM 6692 C CA . ARG A 1 819 ? 6.075 -8.389 -39.677 1.00 86.06 819 ARG A CA 1
ATOM 6693 C C . ARG A 1 819 ? 5.157 -8.037 -38.501 1.00 86.06 819 ARG A C 1
ATOM 6695 O O . ARG A 1 819 ? 3.945 -8.241 -38.586 1.00 86.06 819 ARG A O 1
ATOM 6702 N N . ILE A 1 820 ? 5.718 -7.479 -37.426 1.00 88.00 820 ILE A N 1
ATOM 6703 C CA . ILE A 1 820 ? 4.925 -6.841 -36.370 1.00 88.00 820 ILE A CA 1
ATOM 6704 C C . ILE A 1 820 ? 4.125 -5.699 -37.001 1.00 88.00 820 ILE A C 1
ATOM 6706 O O . ILE A 1 820 ? 4.606 -4.991 -37.889 1.00 88.00 820 ILE A O 1
ATOM 6710 N N . ARG A 1 821 ? 2.867 -5.548 -36.581 1.00 87.00 821 ARG A N 1
ATOM 6711 C CA . ARG A 1 821 ? 1.888 -4.771 -37.344 1.00 87.00 821 ARG A CA 1
ATOM 6712 C C . ARG A 1 821 ? 2.229 -3.285 -37.442 1.00 87.00 821 ARG A C 1
ATOM 6714 O O . ARG A 1 821 ? 2.113 -2.726 -38.533 1.00 87.00 821 ARG A O 1
ATOM 6721 N N . VAL A 1 822 ? 2.599 -2.661 -36.326 1.00 96.12 822 VAL A N 1
ATOM 6722 C CA . VAL A 1 822 ? 3.011 -1.255 -36.260 1.00 96.12 822 VAL A CA 1
ATOM 6723 C C . VAL A 1 822 ? 4.268 -1.153 -35.404 1.00 96.12 822 VAL A C 1
ATOM 6725 O O . VAL A 1 822 ? 4.245 -1.514 -34.230 1.00 96.12 822 VAL A O 1
ATOM 6728 N N . CYS A 1 823 ? 5.351 -0.634 -35.979 1.00 97.56 823 CYS A N 1
ATOM 6729 C CA . CYS A 1 823 ? 6.614 -0.383 -35.285 1.00 97.56 823 CYS A CA 1
ATOM 6730 C C . CYS A 1 823 ? 6.930 1.111 -35.377 1.00 97.56 823 CYS A C 1
ATOM 6732 O O . CYS A 1 823 ? 6.979 1.655 -36.481 1.00 97.56 823 CYS A O 1
ATOM 6734 N N . LEU A 1 824 ? 7.133 1.775 -34.241 1.00 98.44 824 LEU A N 1
ATOM 6735 C CA . LEU A 1 824 ? 7.394 3.212 -34.166 1.00 98.44 824 LEU A CA 1
ATOM 6736 C C . LEU A 1 824 ? 8.584 3.514 -33.260 1.00 98.44 824 LEU A C 1
ATOM 6738 O O . LEU A 1 824 ? 8.832 2.808 -32.288 1.00 98.44 824 LEU A O 1
ATOM 6742 N N . TRP A 1 825 ? 9.286 4.600 -33.560 1.00 97.19 825 TRP A N 1
ATOM 6743 C CA . TRP A 1 825 ? 10.285 5.202 -32.682 1.00 97.19 825 TRP A CA 1
ATOM 6744 C C . TRP A 1 825 ? 9.809 6.610 -32.325 1.00 97.19 825 TRP A C 1
ATOM 6746 O O . TRP A 1 825 ? 9.671 7.475 -33.184 1.00 97.19 825 TRP A O 1
ATOM 6756 N N . LEU A 1 826 ? 9.519 6.837 -31.048 1.00 97.88 826 LEU A N 1
ATOM 6757 C CA . LEU A 1 826 ? 9.030 8.103 -30.514 1.00 97.88 826 LEU A CA 1
ATOM 6758 C C . LEU A 1 826 ? 10.186 8.906 -29.896 1.00 97.88 826 LEU A C 1
ATOM 6760 O O . LEU A 1 826 ? 10.716 8.507 -28.865 1.00 97.88 826 LEU A O 1
ATOM 6764 N N . GLU A 1 827 ? 10.547 10.052 -30.477 1.00 94.88 827 GLU A N 1
ATOM 6765 C CA . GLU A 1 827 ? 11.501 11.012 -29.900 1.00 94.88 827 GLU A CA 1
ATOM 6766 C C . GLU A 1 827 ? 10.782 12.171 -29.203 1.00 94.88 827 GLU A C 1
ATOM 6768 O O . GLU A 1 827 ? 10.355 13.138 -29.838 1.00 94.88 827 GLU A O 1
ATOM 6773 N N . MET A 1 828 ? 10.704 12.110 -27.879 1.00 90.50 828 MET A N 1
ATOM 6774 C CA . MET A 1 828 ? 10.109 13.141 -27.021 1.00 90.50 828 MET A CA 1
ATOM 6775 C C . MET A 1 828 ? 11.187 14.061 -26.449 1.00 90.50 828 MET A C 1
ATOM 6777 O O . MET A 1 828 ? 12.352 13.739 -26.485 1.00 90.50 828 MET A O 1
ATOM 6781 N N . THR A 1 829 ? 10.920 15.113 -25.701 1.00 83.94 829 THR A N 1
ATOM 6782 C CA . THR A 1 829 ? 10.522 16.432 -26.199 1.00 83.94 829 THR A CA 1
ATOM 6783 C C . THR A 1 829 ? 11.711 17.150 -26.867 1.00 83.94 829 THR A C 1
ATOM 6785 O O . THR A 1 829 ? 12.806 16.613 -26.879 1.00 83.94 829 THR A O 1
ATOM 6788 N N . ASN A 1 830 ? 11.598 18.385 -27.369 1.00 81.19 830 ASN A N 1
ATOM 6789 C CA . ASN A 1 830 ? 12.743 19.132 -27.937 1.00 81.19 830 ASN A CA 1
ATOM 6790 C C . ASN A 1 83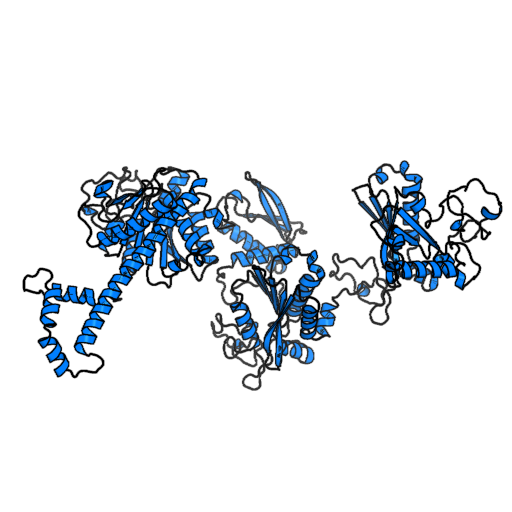0 ? 13.567 19.919 -26.884 1.00 81.19 830 ASN A C 1
ATOM 6792 O O . ASN A 1 830 ? 14.292 20.859 -27.201 1.00 81.19 830 ASN A O 1
ATOM 6796 N N . SER A 1 831 ? 13.437 19.579 -25.596 1.00 78.12 831 SER A N 1
ATOM 6797 C CA . SER A 1 831 ? 14.072 20.324 -24.489 1.00 78.12 831 SER A CA 1
ATOM 6798 C C . SER A 1 831 ? 15.482 19.832 -24.125 1.00 78.12 831 SER A C 1
ATOM 6800 O O . SER A 1 831 ? 16.063 20.294 -23.144 1.00 78.12 831 SER A O 1
ATOM 6802 N N . GLY A 1 832 ? 16.044 18.914 -24.914 1.00 87.00 832 GLY A N 1
ATOM 6803 C CA . GLY A 1 832 ? 17.349 18.306 -24.670 1.00 87.00 832 GLY A CA 1
ATOM 6804 C C . GLY A 1 832 ? 17.309 17.124 -23.696 1.00 87.00 832 GLY A C 1
ATOM 6805 O O . GLY A 1 832 ? 16.265 16.723 -23.188 1.00 87.00 832 GLY A O 1
ATOM 6806 N N . PHE A 1 833 ? 18.483 16.544 -23.431 1.00 90.31 833 PHE A N 1
ATOM 6807 C CA . PHE A 1 833 ? 18.613 15.342 -22.596 1.00 90.31 833 PHE A CA 1
ATOM 6808 C C . PHE A 1 833 ? 18.517 15.612 -21.091 1.00 90.31 833 PHE A C 1
ATOM 6810 O O . PHE A 1 833 ? 18.270 14.681 -20.328 1.00 90.31 833 PHE A O 1
ATOM 6817 N N . GLN A 1 834 ? 18.750 16.853 -20.655 1.00 88.62 834 GLN A N 1
ATOM 6818 C CA . GLN A 1 834 ? 18.791 17.251 -19.251 1.00 88.62 834 GLN A CA 1
ATOM 6819 C C . GLN A 1 834 ? 17.689 18.273 -18.974 1.00 88.62 834 GLN A C 1
ATOM 6821 O O . GLN A 1 834 ? 17.612 19.302 -19.637 1.00 88.62 834 GLN A O 1
ATOM 6826 N N . PHE A 1 835 ? 16.855 17.988 -17.980 1.00 88.69 835 PHE A N 1
ATOM 6827 C CA . PHE A 1 835 ? 15.737 18.835 -17.584 1.00 88.69 835 PHE A CA 1
ATOM 6828 C C . PHE A 1 835 ? 15.486 18.718 -16.078 1.00 88.69 835 PHE A C 1
ATOM 6830 O O . PHE A 1 835 ? 15.966 17.788 -15.428 1.00 88.69 835 PHE A O 1
ATOM 6837 N N . GLU A 1 836 ? 14.766 19.687 -15.517 1.00 87.12 836 GLU A N 1
ATOM 6838 C CA . GLU A 1 836 ? 14.410 19.696 -14.097 1.00 87.12 836 GLU A CA 1
ATOM 6839 C C . GLU A 1 836 ? 13.331 18.658 -13.777 1.00 87.12 836 GLU A C 1
ATOM 6841 O O . GLU A 1 836 ? 12.402 18.459 -14.559 1.00 87.12 836 GLU A O 1
ATOM 68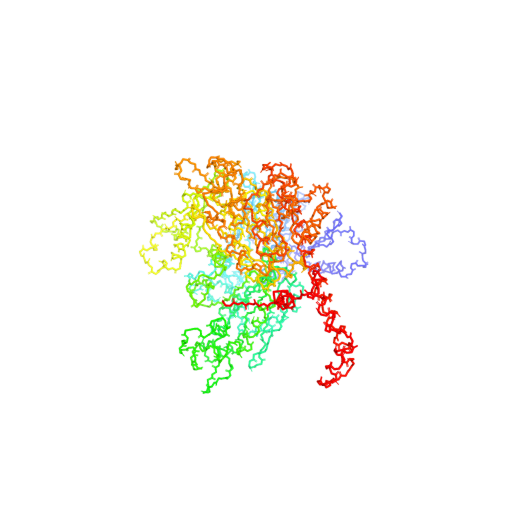46 N N . ALA A 1 837 ? 13.401 18.059 -12.585 1.00 84.88 837 ALA A N 1
ATOM 6847 C CA . ALA A 1 837 ? 12.443 17.048 -12.135 1.00 84.88 837 ALA A CA 1
ATOM 6848 C C . ALA A 1 837 ? 10.977 17.538 -12.156 1.00 84.88 837 ALA A C 1
ATOM 6850 O O . ALA A 1 837 ? 10.062 16.764 -12.418 1.00 84.88 837 ALA A O 1
ATOM 6851 N N . SER A 1 838 ? 10.754 18.848 -11.998 1.00 82.31 838 SER A N 1
ATOM 6852 C CA . SER A 1 838 ? 9.439 19.497 -12.112 1.00 82.31 838 SER A CA 1
ATOM 6853 C C . SER A 1 838 ? 8.740 19.266 -13.461 1.00 82.31 838 SER A C 1
ATOM 6855 O O . SER A 1 838 ? 7.516 19.353 -13.541 1.00 82.31 838 SER A O 1
ATOM 6857 N N . ARG A 1 839 ? 9.491 18.950 -14.525 1.00 87.69 839 ARG A N 1
ATOM 6858 C CA . ARG A 1 839 ? 8.949 18.683 -15.866 1.00 87.69 839 ARG A CA 1
ATOM 6859 C C . ARG A 1 839 ? 8.647 17.209 -16.131 1.00 87.69 839 ARG A C 1
ATOM 6861 O O . ARG A 1 839 ? 8.051 16.921 -17.166 1.00 87.69 839 ARG A O 1
ATOM 6868 N N . ILE A 1 840 ? 9.011 16.298 -15.221 1.00 88.56 840 ILE A N 1
ATOM 6869 C CA . ILE A 1 840 ? 8.769 14.855 -15.380 1.00 88.56 840 ILE A CA 1
ATOM 6870 C C . ILE A 1 840 ? 7.287 14.589 -15.645 1.00 88.56 840 ILE A C 1
ATOM 6872 O O . ILE A 1 840 ? 6.958 13.972 -16.652 1.00 88.56 840 ILE A O 1
ATOM 6876 N N . MET A 1 841 ? 6.402 15.142 -14.811 1.00 86.06 841 MET A N 1
ATOM 6877 C CA . MET A 1 841 ? 4.952 15.005 -14.979 1.00 86.06 841 MET A CA 1
ATOM 6878 C C . MET A 1 841 ? 4.480 15.522 -16.338 1.00 86.06 841 MET A C 1
ATOM 6880 O O . MET A 1 841 ? 3.792 14.814 -17.063 1.00 86.06 841 MET A O 1
ATOM 6884 N N . ARG A 1 842 ? 4.904 16.729 -16.734 1.00 90.56 842 ARG A N 1
ATOM 6885 C CA . ARG A 1 842 ? 4.491 17.337 -18.008 1.00 90.56 842 ARG A CA 1
ATOM 6886 C C . ARG A 1 842 ? 4.881 16.474 -19.212 1.00 90.56 842 ARG A C 1
ATOM 6888 O O . ARG A 1 842 ? 4.074 16.342 -20.130 1.00 90.56 842 ARG A O 1
ATOM 6895 N N . TYR A 1 843 ? 6.091 15.912 -19.215 1.00 93.12 843 TYR A N 1
ATOM 6896 C CA . TYR A 1 843 ? 6.566 15.027 -20.285 1.00 93.12 843 TYR A CA 1
ATOM 6897 C C . TYR A 1 843 ? 5.916 13.643 -20.226 1.00 93.12 843 TYR A C 1
ATOM 6899 O O . TYR A 1 843 ? 5.562 13.103 -21.272 1.00 93.12 843 TYR A O 1
ATOM 6907 N N . GLY A 1 844 ? 5.671 13.123 -19.021 1.00 93.25 844 GLY A N 1
ATOM 6908 C CA . GLY A 1 844 ? 4.888 11.912 -18.796 1.00 93.25 844 GLY A CA 1
ATOM 6909 C C . GLY A 1 844 ? 3.492 12.012 -19.410 1.00 93.25 844 GLY A C 1
ATOM 6910 O O . GLY A 1 844 ? 3.109 11.162 -20.210 1.00 93.25 844 GLY A O 1
ATOM 6911 N N . GLU A 1 845 ? 2.763 13.094 -19.125 1.00 93.44 845 GLU A N 1
ATOM 6912 C CA . GLU A 1 845 ? 1.427 13.309 -19.684 1.00 93.44 845 GLU A CA 1
ATOM 6913 C C . GLU A 1 845 ? 1.433 13.501 -21.213 1.00 93.44 845 GLU A C 1
ATOM 6915 O O . GLU A 1 845 ? 0.483 13.100 -21.892 1.00 93.44 845 GLU A O 1
ATOM 6920 N N . GLU A 1 846 ? 2.485 14.117 -21.766 1.00 93.88 846 GLU A N 1
ATOM 6921 C CA . GLU A 1 846 ? 2.668 14.273 -23.214 1.00 93.88 846 GLU A CA 1
ATOM 6922 C C . GLU A 1 846 ? 2.837 12.921 -23.903 1.00 93.88 846 GLU A C 1
ATOM 6924 O O . GLU A 1 846 ? 2.076 12.595 -24.817 1.00 93.88 846 GLU A O 1
ATOM 6929 N N . GLY A 1 847 ? 3.776 12.105 -23.418 1.00 95.50 847 GLY A N 1
ATOM 6930 C CA . GLY A 1 847 ? 4.010 10.765 -23.950 1.00 95.50 847 GLY A CA 1
ATOM 6931 C C . GLY A 1 847 ? 2.805 9.856 -23.771 1.00 95.50 847 GLY A C 1
ATOM 6932 O O . GLY A 1 847 ? 2.411 9.174 -24.712 1.00 95.50 847 GLY A O 1
ATOM 6933 N N . TRP A 1 848 ? 2.154 9.906 -22.607 1.00 96.56 848 TRP A N 1
ATOM 6934 C CA . TRP A 1 848 ? 0.906 9.188 -22.354 1.00 96.56 848 TRP A CA 1
ATOM 6935 C C . TRP A 1 848 ? -0.184 9.542 -23.369 1.00 96.56 848 TRP A C 1
ATOM 6937 O O . TRP A 1 848 ? -0.837 8.650 -23.909 1.00 96.56 848 TRP A O 1
ATOM 6947 N N . THR A 1 849 ? -0.345 10.832 -23.678 1.00 96.62 849 THR A N 1
ATOM 6948 C CA . THR A 1 849 ? -1.330 11.310 -24.662 1.00 96.62 849 THR A CA 1
ATOM 6949 C C . THR A 1 849 ? -1.067 10.712 -26.046 1.00 96.62 849 THR A C 1
ATOM 6951 O O . THR A 1 849 ? -1.999 10.240 -26.698 1.00 96.62 849 THR A O 1
ATOM 6954 N N . ALA A 1 850 ? 0.199 10.665 -26.463 1.00 97.62 850 ALA A N 1
ATOM 6955 C CA . ALA A 1 850 ? 0.611 10.051 -27.721 1.00 97.62 850 ALA A CA 1
ATOM 6956 C C . ALA A 1 850 ? 0.358 8.535 -27.736 1.00 97.62 850 ALA A C 1
ATOM 6958 O O . ALA A 1 850 ? -0.306 8.023 -28.635 1.00 97.62 850 ALA A O 1
ATOM 6959 N N . ILE A 1 851 ? 0.876 7.817 -26.735 1.00 98.50 851 ILE A N 1
ATOM 6960 C CA . ILE A 1 851 ? 0.823 6.350 -26.647 1.00 98.50 851 ILE A CA 1
ATOM 6961 C C . ILE A 1 851 ? -0.620 5.851 -26.579 1.00 98.50 851 ILE A C 1
ATOM 6963 O O . ILE A 1 851 ? -0.971 4.904 -27.283 1.00 98.50 851 ILE A O 1
ATOM 6967 N N . LYS A 1 852 ? -1.479 6.525 -25.808 1.00 97.81 852 LYS A N 1
ATOM 6968 C CA . LYS A 1 852 ? -2.910 6.220 -25.736 1.00 97.81 852 LYS A CA 1
ATOM 6969 C C . LYS A 1 852 ? -3.584 6.320 -27.108 1.00 97.81 852 LYS A C 1
ATOM 6971 O O . LYS A 1 852 ? -4.279 5.390 -27.516 1.00 97.81 852 LYS A O 1
ATOM 6976 N N . ALA A 1 853 ? -3.369 7.423 -27.826 1.00 97.94 853 ALA A N 1
ATOM 6977 C CA . ALA A 1 853 ? -3.959 7.631 -29.148 1.00 97.94 853 ALA A CA 1
ATOM 6978 C C . ALA A 1 853 ? -3.431 6.622 -30.180 1.00 97.94 853 ALA A C 1
ATOM 6980 O O . ALA A 1 853 ? -4.208 6.075 -30.963 1.00 97.94 853 ALA A O 1
ATOM 6981 N N . MET A 1 854 ? -2.129 6.326 -30.140 1.00 98.44 854 MET A N 1
ATOM 6982 C CA . MET A 1 854 ? -1.504 5.343 -31.024 1.00 98.44 854 MET A CA 1
ATOM 6983 C C . MET A 1 854 ? -2.051 3.929 -30.800 1.00 98.44 854 MET A C 1
ATOM 6985 O O . MET A 1 854 ? -2.403 3.257 -31.767 1.00 98.44 854 MET A O 1
ATOM 6989 N N . ALA A 1 855 ? -2.164 3.487 -29.544 1.00 97.25 855 ALA A N 1
ATOM 6990 C CA . ALA A 1 855 ? -2.677 2.158 -29.211 1.00 97.25 855 ALA A CA 1
ATOM 6991 C C . ALA A 1 855 ? -4.129 1.972 -29.679 1.00 97.25 855 ALA A C 1
ATOM 6993 O O . ALA A 1 855 ? -4.449 0.976 -30.326 1.00 97.25 855 ALA A O 1
ATOM 6994 N N . LEU A 1 856 ? -4.991 2.964 -29.429 1.00 96.06 856 LEU A N 1
ATOM 6995 C CA . LEU A 1 856 ? -6.384 2.931 -29.881 1.00 96.06 856 LEU A CA 1
ATOM 6996 C C . LEU A 1 856 ? -6.489 2.934 -31.409 1.00 96.06 856 LEU A C 1
ATOM 6998 O O . LEU A 1 856 ? -7.256 2.148 -31.966 1.00 96.06 856 LEU A O 1
ATOM 7002 N N . LYS A 1 857 ? -5.684 3.754 -32.101 1.00 95.12 857 LYS A N 1
ATOM 7003 C CA . LYS A 1 857 ? -5.713 3.792 -33.568 1.00 95.12 857 LYS A CA 1
ATOM 7004 C C . LYS A 1 857 ? -5.216 2.489 -34.194 1.00 95.12 857 LYS A C 1
ATOM 7006 O O . LYS A 1 857 ? -5.759 2.056 -35.208 1.00 95.12 857 LYS A O 1
ATOM 7011 N N . ALA A 1 858 ? -4.211 1.850 -33.594 1.00 91.31 858 ALA A N 1
ATOM 7012 C CA . ALA A 1 858 ? -3.702 0.560 -34.055 1.00 91.31 858 ALA A CA 1
ATOM 7013 C C . ALA A 1 858 ? -4.766 -0.551 -33.984 1.00 91.31 858 ALA A C 1
ATOM 7015 O O . ALA A 1 858 ? -4.793 -1.419 -34.858 1.00 91.31 858 ALA A O 1
ATOM 7016 N N . ALA A 1 859 ? -5.647 -0.507 -32.979 1.00 88.38 859 ALA A N 1
ATOM 7017 C CA . ALA A 1 859 ? -6.756 -1.446 -32.828 1.00 88.38 859 ALA A CA 1
ATOM 7018 C C . ALA A 1 859 ? -7.916 -1.160 -33.797 1.00 88.38 859 ALA A C 1
ATOM 7020 O O . ALA A 1 859 ? -8.390 -2.067 -34.470 1.00 88.38 859 ALA A O 1
ATOM 7021 N N . GLU A 1 860 ? -8.315 0.106 -33.949 1.00 84.00 860 GLU A N 1
ATOM 7022 C CA . GLU A 1 860 ? -9.409 0.514 -34.848 1.00 84.00 860 GLU A CA 1
ATOM 7023 C C . GLU A 1 860 ? -9.174 0.056 -36.298 1.00 84.00 860 GLU A C 1
ATOM 7025 O O . GLU A 1 860 ? -10.031 -0.577 -36.912 1.00 84.00 860 GLU A O 1
ATOM 7030 N N . VAL A 1 861 ? -7.977 0.313 -36.838 1.00 68.50 861 VAL A N 1
ATOM 7031 C CA . VAL A 1 861 ? -7.646 -0.038 -38.232 1.00 68.50 861 VAL A CA 1
ATOM 7032 C C . VAL A 1 861 ? -7.525 -1.559 -38.428 1.00 68.50 861 VAL A C 1
ATOM 7034 O O . VAL A 1 861 ? -7.571 -2.056 -39.557 1.00 68.50 861 VAL A O 1
ATOM 7037 N N . PHE A 1 862 ? -7.369 -2.327 -37.345 1.00 62.09 862 PHE A N 1
ATOM 7038 C CA . PHE A 1 862 ? -7.410 -3.782 -37.416 1.00 62.09 862 PHE A CA 1
ATOM 7039 C C . PHE A 1 862 ? -8.834 -4.312 -37.566 1.00 62.09 862 PHE A C 1
ATOM 7041 O O . PHE A 1 862 ? -9.073 -5.142 -38.449 1.00 62.09 862 PHE A O 1
ATOM 7048 N N . ASP A 1 863 ? -9.756 -3.823 -36.741 1.00 56.72 863 ASP A N 1
ATOM 7049 C CA . ASP A 1 863 ? -11.141 -4.288 -36.740 1.00 56.72 863 ASP A CA 1
ATOM 7050 C C . ASP A 1 863 ? -11.835 -3.984 -38.075 1.00 56.72 863 ASP A C 1
ATOM 7052 O O . ASP A 1 863 ? -12.502 -4.860 -38.625 1.00 56.72 863 ASP A O 1
ATOM 7056 N N . GLU A 1 864 ? -11.586 -2.817 -38.684 1.00 50.88 864 GLU A N 1
ATOM 7057 C CA . GLU A 1 864 ? -12.125 -2.478 -40.014 1.00 50.88 864 GLU A CA 1
ATOM 7058 C C . GLU A 1 864 ? -11.719 -3.490 -41.101 1.00 50.88 864 GLU A C 1
ATOM 7060 O O . GLU A 1 864 ? -12.533 -3.857 -41.950 1.00 50.88 864 GLU A O 1
ATOM 7065 N N . LYS A 1 865 ? -10.483 -4.006 -41.060 1.00 50.28 865 LYS A N 1
ATOM 7066 C CA . LYS A 1 865 ? -10.009 -5.010 -42.028 1.00 50.28 865 LYS A CA 1
ATOM 7067 C C . LYS A 1 865 ? -10.572 -6.410 -41.771 1.00 50.28 865 LYS A C 1
ATOM 7069 O O . LYS A 1 865 ? -10.720 -7.177 -42.721 1.00 50.28 865 LYS A O 1
ATOM 7074 N N . GLN A 1 866 ? -10.874 -6.767 -40.519 1.00 48.78 866 GLN A N 1
ATOM 7075 C CA . GLN A 1 866 ? -11.562 -8.029 -40.212 1.00 48.78 866 GLN A CA 1
ATOM 7076 C C . GLN A 1 866 ? -13.046 -7.984 -40.592 1.00 48.78 866 GLN A C 1
ATOM 7078 O O . GLN A 1 866 ? -13.566 -8.985 -41.089 1.00 48.78 866 GLN A O 1
ATOM 7083 N N . ILE A 1 867 ? -13.704 -6.839 -40.399 1.00 43.53 867 ILE A N 1
ATOM 7084 C CA . ILE A 1 867 ? -15.111 -6.631 -40.760 1.00 43.53 867 ILE A CA 1
ATOM 7085 C C . ILE A 1 867 ? -15.297 -6.710 -42.283 1.00 43.53 867 ILE A C 1
ATOM 7087 O O . ILE A 1 867 ? -16.147 -7.474 -42.732 1.00 43.53 867 ILE A O 1
ATOM 7091 N N . ASP A 1 868 ? -14.446 -6.055 -43.083 1.00 48.94 868 ASP A N 1
ATOM 7092 C CA . ASP A 1 868 ? -14.512 -6.120 -44.559 1.00 48.94 868 ASP A CA 1
ATOM 7093 C C . ASP A 1 868 ? -14.360 -7.564 -45.092 1.00 48.94 868 ASP A C 1
ATOM 7095 O O . ASP A 1 868 ? -15.053 -7.990 -46.016 1.00 48.94 868 ASP A O 1
ATOM 7099 N N . PHE A 1 869 ? -13.521 -8.387 -44.456 1.00 47.56 869 PHE A N 1
ATOM 7100 C CA . PHE A 1 869 ? -13.352 -9.791 -44.843 1.00 47.56 869 PHE A CA 1
ATOM 7101 C C . PHE A 1 869 ? -14.544 -10.684 -44.448 1.00 47.56 869 PHE A C 1
ATOM 7103 O O . PHE A 1 869 ? -14.964 -11.547 -45.228 1.00 47.56 869 PHE A O 1
ATOM 7110 N N . ALA A 1 870 ? -15.111 -10.478 -43.254 1.00 46.66 870 ALA A N 1
ATOM 7111 C CA . ALA A 1 870 ? -16.302 -11.194 -42.801 1.00 46.66 870 ALA A CA 1
ATOM 7112 C C . ALA A 1 870 ? -17.530 -10.849 -43.662 1.00 46.66 870 ALA A C 1
ATOM 7114 O O . ALA A 1 870 ? -18.242 -11.757 -44.091 1.00 46.66 870 ALA A O 1
ATOM 7115 N N . GLU A 1 871 ? -17.720 -9.572 -44.008 1.00 47.66 871 GLU A N 1
ATOM 7116 C CA . GLU A 1 871 ? -18.790 -9.113 -44.904 1.00 47.66 871 GLU A CA 1
ATOM 7117 C C . GLU A 1 871 ? -18.644 -9.686 -46.325 1.00 47.66 871 GLU A C 1
ATOM 7119 O O . GLU A 1 871 ? -19.640 -10.042 -46.967 1.00 47.66 871 GLU A O 1
ATOM 7124 N N . GLN A 1 872 ? -17.413 -9.853 -46.822 1.00 50.56 872 GLN A N 1
ATOM 7125 C CA . GLN A 1 872 ? -17.153 -10.502 -48.111 1.00 50.56 872 GLN A CA 1
ATOM 7126 C C . GLN A 1 872 ? -17.469 -12.008 -48.081 1.00 50.56 872 GLN A C 1
ATOM 7128 O O . GLN A 1 872 ? -18.074 -12.523 -49.027 1.00 50.56 872 GLN A O 1
ATOM 7133 N N . LEU A 1 873 ? -17.126 -12.717 -47.000 1.00 52.72 873 LEU A N 1
ATOM 7134 C CA . LEU A 1 873 ? -17.477 -14.132 -46.813 1.00 52.72 873 LEU A CA 1
ATOM 7135 C C . LEU A 1 873 ? -18.986 -14.341 -46.624 1.00 52.72 873 LEU A C 1
ATOM 7137 O O . LEU A 1 873 ? -19.542 -15.264 -47.224 1.00 52.72 873 LEU A O 1
ATOM 7141 N N . GLU A 1 874 ? -19.662 -13.478 -45.864 1.00 50.84 874 GLU A N 1
ATOM 7142 C CA . GLU A 1 874 ? -21.122 -13.493 -45.719 1.00 50.84 874 GLU A CA 1
ATOM 7143 C C . GLU A 1 874 ? -21.821 -13.197 -47.046 1.00 50.84 874 GLU A C 1
ATOM 7145 O O . GLU A 1 874 ? -22.761 -13.900 -47.415 1.00 50.84 874 GLU A O 1
ATOM 7150 N N . SER A 1 875 ? -21.320 -12.235 -47.824 1.00 51.31 875 SER A N 1
ATOM 7151 C CA . SER A 1 875 ? -21.844 -11.935 -49.161 1.00 51.31 875 SER A CA 1
ATOM 7152 C C . SER A 1 875 ? -21.702 -13.128 -50.110 1.00 51.31 875 SER A C 1
ATOM 7154 O O . SER A 1 875 ? -22.617 -13.429 -50.880 1.00 51.31 875 SER A O 1
ATOM 7156 N N . VAL A 1 876 ? -20.582 -13.853 -50.047 1.00 54.62 876 VAL A N 1
ATOM 7157 C CA . VAL A 1 876 ? -20.373 -15.084 -50.824 1.00 54.62 876 VAL A CA 1
ATOM 7158 C C . VAL A 1 876 ? -21.295 -16.205 -50.333 1.00 54.62 876 VAL A C 1
ATOM 7160 O O . VAL A 1 876 ? -21.939 -16.855 -51.157 1.00 54.62 876 VAL A O 1
ATOM 7163 N N . ALA A 1 877 ? -21.432 -16.404 -49.020 1.00 54.56 877 ALA A N 1
ATOM 7164 C CA . ALA A 1 877 ? -22.316 -17.413 -48.435 1.00 54.56 877 ALA A CA 1
ATOM 7165 C C . ALA A 1 877 ? -23.797 -17.153 -48.765 1.00 54.56 877 ALA A C 1
ATOM 7167 O O . ALA A 1 877 ? -24.509 -18.074 -49.168 1.00 54.56 877 ALA A O 1
ATOM 7168 N N . TYR A 1 878 ? -24.243 -15.898 -48.696 1.00 56.78 878 TYR A N 1
ATOM 7169 C CA . TYR A 1 878 ? -25.603 -15.489 -49.044 1.00 56.78 878 TYR A CA 1
ATOM 7170 C C . TYR A 1 878 ? -25.890 -15.664 -50.542 1.00 56.78 878 TYR A C 1
ATOM 7172 O O . TYR A 1 878 ? -26.955 -16.143 -50.925 1.00 56.78 878 TYR A O 1
ATOM 7180 N N . VAL A 1 879 ? -24.924 -15.365 -51.418 1.00 56.28 879 VAL A N 1
ATOM 7181 C CA . VAL A 1 879 ? -25.054 -15.606 -52.869 1.00 56.28 879 VAL A CA 1
ATOM 7182 C C . VAL A 1 879 ? -25.106 -17.101 -53.207 1.00 56.28 879 VAL A C 1
ATOM 7184 O O . VAL A 1 879 ? -25.745 -17.482 -54.193 1.00 56.28 879 VAL A O 1
ATOM 7187 N N . LEU A 1 880 ? -24.444 -17.949 -52.418 1.00 53.94 880 LEU A N 1
ATOM 7188 C CA . LEU A 1 880 ? -24.387 -19.396 -52.639 1.00 53.94 880 LEU A CA 1
ATOM 7189 C C . LEU A 1 880 ? -25.600 -20.143 -52.077 1.00 53.94 880 LEU A C 1
ATOM 7191 O O . LEU A 1 880 ? -26.062 -21.096 -52.707 1.00 53.94 880 LEU A O 1
ATOM 7195 N N . CYS A 1 881 ? -26.110 -19.720 -50.923 1.00 58.75 881 CYS A N 1
ATOM 7196 C CA . CYS A 1 881 ? -27.105 -20.470 -50.156 1.00 58.75 881 CYS A CA 1
ATOM 7197 C C . CYS A 1 881 ? -28.451 -19.738 -50.008 1.00 58.75 881 CYS A C 1
ATOM 7199 O O . CYS A 1 881 ? -29.476 -20.387 -49.789 1.00 58.75 881 CYS A O 1
ATOM 7201 N N . GLY A 1 882 ? -28.487 -18.407 -50.152 1.00 64.69 882 GLY A N 1
ATOM 7202 C CA . GLY A 1 882 ? -29.624 -17.596 -49.707 1.00 64.69 882 GLY A CA 1
ATOM 7203 C C . GLY A 1 882 ? -29.964 -17.901 -48.242 1.00 64.69 882 GLY A C 1
ATOM 7204 O O . GLY A 1 882 ? -29.062 -18.067 -47.426 1.00 64.69 882 GLY A O 1
ATOM 7205 N N . ASP A 1 883 ? -31.255 -18.073 -47.940 1.00 55.22 883 ASP A N 1
ATOM 7206 C CA . ASP A 1 883 ? -31.745 -18.478 -46.608 1.00 55.22 883 ASP A CA 1
ATOM 7207 C C . ASP A 1 883 ? -31.900 -20.014 -46.442 1.00 55.22 883 ASP A C 1
ATOM 7209 O O . ASP A 1 883 ? -32.513 -20.481 -45.481 1.00 55.22 883 ASP A O 1
ATOM 7213 N N . GLY A 1 884 ? -31.413 -20.830 -47.391 1.00 59.25 884 GLY A N 1
ATOM 7214 C CA . GLY A 1 884 ? -31.643 -22.283 -47.435 1.00 59.25 884 GLY A CA 1
ATOM 7215 C C . GLY A 1 884 ? -30.370 -23.132 -47.535 1.00 59.25 884 GLY A C 1
ATOM 7216 O O . GLY A 1 884 ? -29.265 -22.633 -47.713 1.00 59.25 884 GLY A O 1
ATOM 7217 N N . THR A 1 885 ? -30.516 -24.458 -47.443 1.00 59.09 885 THR A N 1
ATOM 7218 C CA . THR A 1 885 ? -29.415 -25.407 -47.680 1.00 59.09 885 THR A CA 1
ATOM 7219 C C . THR A 1 885 ? -29.357 -25.818 -49.153 1.00 59.09 885 THR A C 1
ATOM 7221 O O . THR A 1 885 ? -30.374 -26.140 -49.768 1.00 59.09 885 THR A O 1
ATOM 7224 N N . VAL A 1 886 ? -28.156 -25.833 -49.737 1.00 69.19 886 VAL A N 1
ATOM 7225 C CA . VAL A 1 886 ? -27.917 -26.276 -51.121 1.00 69.19 886 VAL A CA 1
ATOM 7226 C C . VAL A 1 886 ? -27.195 -27.620 -51.152 1.00 69.19 886 VAL A C 1
ATOM 7228 O O . VAL A 1 886 ? -26.333 -27.907 -50.324 1.00 69.19 886 VAL A O 1
ATOM 7231 N N . THR A 1 887 ? -27.552 -28.470 -52.115 1.00 70.19 887 THR A N 1
ATOM 7232 C CA . THR A 1 887 ? -26.860 -29.744 -52.353 1.00 70.19 887 THR A CA 1
ATOM 7233 C C . THR A 1 887 ? -25.523 -29.510 -53.058 1.00 70.19 887 THR A C 1
ATOM 7235 O O . THR A 1 887 ? -25.363 -28.519 -53.768 1.00 70.19 887 THR A O 1
ATOM 7238 N N . TYR A 1 888 ? -24.575 -30.441 -52.909 1.00 66.38 888 TYR A N 1
ATOM 7239 C CA . TYR A 1 888 ? -23.231 -30.351 -53.503 1.00 66.38 888 TYR A CA 1
ATOM 7240 C C . TYR A 1 888 ? -23.252 -30.045 -55.013 1.00 66.38 888 TYR A C 1
ATOM 7242 O O . TYR A 1 888 ? -22.590 -29.116 -55.468 1.00 66.38 888 TYR A O 1
ATOM 7250 N N . ASP A 1 889 ? -24.096 -30.735 -55.784 1.00 69.31 889 ASP A N 1
ATOM 7251 C CA . ASP A 1 889 ? -24.202 -30.488 -57.229 1.00 69.31 889 ASP A CA 1
ATOM 7252 C C . ASP A 1 889 ? -24.744 -29.089 -57.552 1.00 69.31 889 ASP A C 1
ATOM 7254 O O . ASP A 1 889 ? -24.305 -28.443 -58.508 1.00 69.31 889 ASP A O 1
ATOM 7258 N N . LYS A 1 890 ? -25.687 -28.584 -56.743 1.00 67.56 890 LYS A N 1
ATOM 7259 C CA . LYS A 1 890 ? -26.244 -27.238 -56.916 1.00 67.56 890 LYS A CA 1
ATOM 7260 C C . LYS A 1 890 ? -25.229 -26.166 -56.521 1.00 67.56 890 LYS A C 1
ATOM 7262 O O . LYS A 1 890 ? -25.119 -25.160 -57.217 1.00 67.56 890 LYS A O 1
ATOM 7267 N N . PHE A 1 891 ? -24.451 -26.421 -55.472 1.00 66.94 891 PHE A N 1
ATOM 7268 C CA . PHE A 1 891 ? -23.328 -25.595 -55.043 1.00 66.94 891 PHE A CA 1
ATOM 7269 C C . PHE A 1 891 ? -22.284 -25.461 -56.159 1.00 66.94 891 PHE A C 1
ATOM 7271 O O . PHE A 1 891 ? -21.977 -24.344 -56.573 1.00 66.94 891 PHE A O 1
ATOM 7278 N N . CYS A 1 892 ? -21.824 -26.576 -56.740 1.00 67.12 892 CYS A N 1
ATOM 7279 C CA . CYS A 1 892 ? -20.862 -26.560 -57.846 1.00 67.12 892 CYS A CA 1
ATOM 7280 C C . CYS A 1 892 ? -21.401 -25.823 -59.086 1.00 67.12 892 CYS A C 1
ATOM 7282 O O . CYS A 1 892 ? -20.667 -25.064 -59.722 1.00 67.12 892 CYS A O 1
ATOM 7284 N N . GLN A 1 893 ? -22.689 -25.984 -59.416 1.00 68.19 893 GLN A N 1
ATOM 7285 C CA . GLN A 1 893 ? -23.318 -25.270 -60.535 1.00 68.19 893 GLN A CA 1
ATOM 7286 C C . GLN A 1 893 ? -23.385 -23.754 -60.316 1.00 68.19 893 GLN A C 1
ATOM 7288 O O . GLN A 1 893 ? -23.093 -22.999 -61.243 1.00 68.19 893 GLN A O 1
ATOM 7293 N N . ILE A 1 894 ? -23.753 -23.293 -59.115 1.00 65.50 894 ILE A N 1
ATOM 7294 C CA . ILE A 1 894 ? -23.799 -21.858 -58.787 1.00 65.50 894 ILE A CA 1
ATOM 7295 C C . ILE A 1 894 ? -22.384 -21.270 -58.811 1.00 65.50 894 ILE A C 1
ATOM 7297 O O . ILE A 1 894 ? -22.173 -20.203 -59.393 1.00 65.50 894 ILE A O 1
ATOM 7301 N N . TRP A 1 895 ? -21.413 -22.001 -58.254 1.00 66.44 895 TRP A N 1
ATOM 7302 C CA . TRP A 1 895 ? -20.008 -21.603 -58.197 1.00 66.44 895 TRP A CA 1
ATOM 7303 C C . TRP A 1 895 ? -19.404 -21.369 -59.589 1.00 66.44 895 TRP A C 1
ATOM 7305 O O . TRP A 1 895 ? -18.715 -20.371 -59.818 1.00 66.44 895 TRP A O 1
ATOM 7315 N N . HIS A 1 896 ? -19.732 -22.236 -60.552 1.00 64.75 896 HIS A N 1
ATOM 7316 C CA . HIS A 1 896 ? -19.346 -22.060 -61.953 1.00 64.75 896 HIS A CA 1
ATOM 7317 C C . HIS A 1 896 ? -20.155 -20.967 -62.668 1.00 64.75 896 HIS A C 1
ATOM 7319 O O . HIS A 1 896 ? -19.570 -20.091 -63.301 1.00 64.75 896 HIS A O 1
ATOM 7325 N N . ALA A 1 897 ? -21.489 -20.971 -62.566 1.00 63.72 897 ALA A N 1
ATOM 7326 C CA . ALA A 1 897 ? -22.353 -20.064 -63.331 1.00 63.72 897 ALA A CA 1
ATOM 7327 C C . ALA A 1 897 ? -22.196 -18.581 -62.947 1.00 63.72 897 ALA A C 1
ATOM 7329 O O . ALA A 1 897 ? -22.458 -17.698 -63.764 1.00 63.72 897 ALA A O 1
ATOM 7330 N N . LYS A 1 898 ? -21.780 -18.291 -61.708 1.00 60.56 898 LYS A N 1
ATOM 7331 C CA . LYS A 1 898 ? -21.529 -16.924 -61.221 1.00 60.56 898 LYS A CA 1
ATOM 7332 C C . LYS A 1 898 ? -20.081 -16.454 -61.423 1.00 60.56 898 LYS A C 1
ATOM 7334 O O . LYS A 1 898 ? -19.755 -15.345 -60.995 1.00 60.56 898 LYS A O 1
ATOM 7339 N N . GLY A 1 899 ? -19.231 -17.264 -62.062 1.00 58.03 899 GLY A N 1
ATOM 7340 C CA . GLY A 1 899 ? -17.831 -16.923 -62.337 1.00 58.03 899 GLY A CA 1
ATOM 7341 C C . GLY A 1 899 ? -16.996 -16.740 -61.068 1.00 58.03 899 GLY A C 1
ATOM 7342 O O . GLY A 1 899 ? -16.080 -15.924 -61.046 1.00 58.03 899 GLY A O 1
ATOM 7343 N N . ILE A 1 900 ? -17.335 -17.441 -59.979 1.00 63.44 900 ILE A N 1
ATOM 7344 C CA . ILE A 1 900 ? -16.647 -17.288 -58.686 1.00 63.44 900 ILE A CA 1
ATOM 7345 C C . ILE A 1 900 ? -15.207 -17.809 -58.784 1.00 63.44 900 ILE A C 1
ATOM 7347 O O . ILE A 1 900 ? -14.302 -17.179 -58.247 1.00 63.44 900 ILE A O 1
ATOM 7351 N N . LEU A 1 901 ? -14.979 -18.886 -59.545 1.00 60.88 901 LEU A N 1
ATOM 7352 C CA . LEU A 1 901 ? -13.633 -19.372 -59.879 1.00 60.88 901 LEU A CA 1
ATOM 7353 C C . LEU A 1 901 ? -12.807 -18.325 -60.633 1.00 60.88 901 LEU A C 1
ATOM 7355 O O . LEU A 1 901 ? -11.655 -18.111 -60.277 1.00 60.88 901 LEU A O 1
ATOM 7359 N N . ASP A 1 902 ? -13.400 -17.622 -61.600 1.00 64.31 902 ASP A N 1
ATOM 7360 C CA . ASP A 1 902 ? -12.704 -16.569 -62.353 1.00 64.31 902 ASP A CA 1
ATOM 7361 C C . ASP A 1 902 ? -12.381 -15.354 -61.474 1.00 64.31 902 ASP A C 1
ATOM 7363 O O . ASP A 1 902 ? -11.350 -14.705 -61.643 1.00 64.31 902 ASP A O 1
ATOM 7367 N N . LYS A 1 903 ? -13.249 -15.038 -60.506 1.00 61.75 903 LYS A N 1
ATOM 7368 C CA . LYS A 1 903 ? -13.007 -13.970 -59.528 1.00 61.75 903 LYS A CA 1
ATOM 7369 C C . LYS A 1 903 ? -11.909 -14.346 -58.536 1.00 61.75 903 LYS A C 1
ATOM 7371 O O . LYS A 1 903 ? -11.016 -13.539 -58.317 1.00 61.75 903 LYS A O 1
ATOM 7376 N N . LEU A 1 904 ? -11.937 -15.564 -57.991 1.00 62.00 904 LEU A N 1
ATOM 7377 C CA . LEU A 1 904 ? -10.869 -16.100 -57.138 1.00 62.00 904 LEU A CA 1
ATOM 7378 C C . LEU A 1 904 ? -9.533 -16.143 -57.879 1.00 62.00 904 LEU A C 1
ATOM 7380 O O . LEU A 1 904 ? -8.521 -15.727 -57.333 1.00 62.00 904 LEU A O 1
ATOM 7384 N N . TYR A 1 905 ? -9.542 -16.565 -59.144 1.00 68.62 905 TYR A N 1
ATOM 7385 C CA . TYR A 1 905 ? -8.361 -16.553 -59.999 1.00 68.62 905 TYR A CA 1
ATOM 7386 C C . TYR A 1 905 ? -7.759 -15.149 -60.116 1.00 68.62 905 TYR A C 1
ATOM 7388 O O . TYR A 1 905 ? -6.563 -14.984 -59.912 1.00 68.62 905 TYR A O 1
ATOM 7396 N N . ARG A 1 906 ? -8.586 -14.125 -60.370 1.00 66.50 906 ARG A N 1
ATOM 7397 C CA . ARG A 1 906 ? -8.137 -12.722 -60.437 1.00 66.50 906 ARG A CA 1
ATOM 7398 C C . ARG A 1 906 ? -7.644 -12.167 -59.103 1.00 66.50 906 ARG A C 1
ATOM 7400 O O . ARG A 1 906 ? -6.800 -11.286 -59.108 1.00 66.50 906 ARG A O 1
ATOM 7407 N N . LEU A 1 907 ? -8.182 -12.648 -57.982 1.00 56.84 907 LEU A N 1
ATOM 7408 C CA . LEU A 1 907 ? -7.707 -12.265 -56.649 1.00 56.84 907 LEU A CA 1
ATOM 7409 C C . LEU A 1 907 ? -6.336 -12.878 -56.326 1.00 56.84 907 LEU A C 1
ATOM 7411 O O . LEU A 1 907 ? -5.583 -12.298 -55.553 1.00 56.84 907 LEU A O 1
ATOM 7415 N N . ILE A 1 908 ? -6.015 -14.030 -56.919 1.00 67.69 908 ILE A N 1
ATOM 7416 C CA . ILE A 1 908 ? -4.722 -14.711 -56.764 1.00 67.69 908 ILE A CA 1
ATOM 7417 C C . ILE A 1 908 ? -3.689 -14.181 -57.775 1.00 67.69 908 ILE A C 1
ATOM 7419 O O . ILE A 1 908 ? -2.511 -14.057 -57.453 1.00 67.69 908 ILE A O 1
ATOM 7423 N N . ASP A 1 909 ? -4.115 -13.855 -58.996 1.00 70.56 909 ASP A N 1
ATOM 7424 C CA . ASP A 1 909 ? -3.282 -13.274 -60.057 1.00 70.56 909 ASP A CA 1
ATOM 7425 C C . ASP A 1 909 ? -3.132 -11.756 -59.881 1.00 70.56 909 ASP A C 1
ATOM 7427 O O . ASP A 1 909 ? -3.604 -10.963 -60.699 1.00 70.56 909 ASP A O 1
ATOM 7431 N N . VAL A 1 910 ? -2.491 -11.347 -58.785 1.00 59.72 910 VAL A N 1
ATOM 7432 C CA . VAL A 1 910 ? -2.332 -9.930 -58.406 1.00 59.72 910 VAL A CA 1
ATOM 7433 C C . VAL A 1 910 ? -1.621 -9.121 -59.503 1.00 59.72 910 VAL A C 1
ATOM 7435 O O . VAL A 1 910 ? -1.941 -7.956 -59.732 1.00 59.72 910 VAL A O 1
ATOM 7438 N N . ASP A 1 911 ? -0.725 -9.771 -60.248 1.00 68.69 911 ASP A N 1
ATOM 7439 C CA . ASP A 1 911 ? 0.054 -9.170 -61.336 1.00 68.69 911 ASP A CA 1
ATOM 7440 C C . ASP A 1 911 ? -0.683 -9.163 -62.693 1.00 68.69 911 ASP A C 1
ATOM 7442 O O . ASP A 1 911 ? -0.143 -8.684 -63.693 1.00 68.69 911 ASP A O 1
ATOM 7446 N N . CYS A 1 912 ? -1.920 -9.681 -62.751 1.00 64.00 912 CYS A N 1
ATOM 7447 C CA . CYS A 1 912 ? -2.763 -9.754 -63.953 1.00 64.00 912 CYS A CA 1
ATOM 7448 C C . CYS A 1 912 ? -2.081 -10.440 -65.154 1.00 64.00 912 CYS A C 1
ATOM 7450 O O . CYS A 1 912 ? -2.295 -10.071 -66.314 1.00 64.00 912 CYS A O 1
ATOM 7452 N N . THR A 1 913 ? -1.240 -11.436 -64.887 1.00 75.75 913 THR A N 1
ATOM 7453 C CA . THR A 1 913 ? -0.426 -12.122 -65.903 1.00 75.75 913 THR A CA 1
ATOM 7454 C C . THR A 1 913 ? -1.175 -13.244 -66.622 1.00 75.75 913 THR A C 1
ATOM 7456 O O . THR A 1 913 ? -0.669 -13.817 -67.589 1.00 75.75 913 THR A O 1
ATOM 7459 N N . ASN A 1 914 ? -2.388 -13.560 -66.169 1.00 66.62 914 ASN A N 1
ATOM 7460 C CA . ASN A 1 914 ? -3.165 -14.746 -66.508 1.00 66.62 914 ASN A CA 1
ATOM 7461 C C . ASN A 1 914 ? -2.430 -16.066 -66.225 1.00 66.62 914 ASN A C 1
ATOM 7463 O O . ASN A 1 914 ? -2.820 -17.098 -66.774 1.00 66.62 914 ASN A O 1
ATOM 7467 N N . LEU A 1 915 ? -1.423 -16.073 -65.347 1.00 66.19 915 LEU A N 1
ATOM 7468 C CA . LEU A 1 915 ? -0.703 -17.267 -64.905 1.00 66.19 915 LEU A CA 1
ATOM 7469 C C . LEU A 1 915 ? -0.494 -17.208 -63.389 1.00 66.19 915 LEU A C 1
ATOM 7471 O O . LEU A 1 915 ? 0.314 -16.431 -62.900 1.00 66.19 915 LEU A O 1
ATOM 7475 N N . ILE A 1 916 ? -1.188 -18.070 -62.647 1.00 61.09 916 ILE A N 1
ATOM 7476 C CA . ILE A 1 916 ? -1.027 -18.173 -61.190 1.00 61.09 916 ILE A CA 1
ATOM 7477 C C . ILE A 1 916 ? 0.001 -19.243 -60.818 1.00 61.09 916 ILE A C 1
ATOM 7479 O O . ILE A 1 916 ? -0.080 -20.396 -61.251 1.00 61.09 916 ILE A O 1
ATOM 7483 N N . SER A 1 917 ? 0.977 -18.870 -59.996 1.00 72.44 917 SER A N 1
ATOM 7484 C CA . SER A 1 917 ? 1.961 -19.800 -59.438 1.00 72.44 917 SER A CA 1
ATOM 7485 C C . SER A 1 917 ? 1.459 -20.449 -58.146 1.00 72.44 917 SER A C 1
ATOM 7487 O O . SER A 1 917 ? 0.620 -19.900 -57.430 1.00 72.44 917 SER A O 1
ATOM 7489 N N . THR A 1 918 ? 2.017 -21.611 -57.793 1.00 62.50 918 THR A N 1
ATOM 7490 C CA . THR A 1 918 ? 1.736 -22.260 -56.502 1.00 62.50 918 THR A CA 1
ATOM 7491 C C . THR A 1 918 ? 2.040 -21.333 -55.323 1.00 62.50 918 THR A C 1
ATOM 7493 O O . THR A 1 918 ? 1.294 -21.345 -54.353 1.00 62.50 918 THR A O 1
ATOM 7496 N N . ASN A 1 919 ? 3.066 -20.482 -55.420 1.00 64.88 919 ASN A N 1
ATOM 7497 C CA . ASN A 1 919 ? 3.393 -19.517 -54.369 1.00 64.88 919 ASN A CA 1
ATOM 7498 C C . ASN A 1 919 ? 2.300 -18.458 -54.194 1.00 64.88 919 ASN A C 1
ATOM 7500 O O . ASN A 1 919 ? 1.891 -18.232 -53.065 1.00 64.88 919 ASN A O 1
ATOM 7504 N N . GLN A 1 920 ? 1.766 -17.887 -55.279 1.00 60.72 920 GLN A N 1
ATOM 7505 C CA . GLN A 1 920 ? 0.663 -16.915 -55.204 1.00 60.72 920 GLN A CA 1
ATOM 7506 C C . GLN A 1 920 ? -0.613 -17.543 -54.629 1.00 60.72 920 GLN A C 1
ATOM 7508 O O . GLN A 1 920 ? -1.309 -16.923 -53.830 1.00 60.72 920 GLN A O 1
ATOM 7513 N N . ILE A 1 921 ? -0.898 -18.805 -54.972 1.00 59.03 921 ILE A N 1
ATOM 7514 C CA . ILE A 1 921 ? -2.019 -19.547 -54.377 1.00 59.03 921 ILE A CA 1
ATOM 7515 C C . ILE A 1 921 ? -1.782 -19.762 -52.876 1.00 59.03 921 ILE A C 1
ATOM 7517 O O . ILE A 1 921 ? -2.685 -19.536 -52.075 1.00 59.03 921 ILE A O 1
ATOM 7521 N N . MET A 1 922 ? -0.579 -20.183 -52.481 1.00 53.59 922 MET A N 1
ATOM 7522 C CA . MET A 1 922 ? -0.238 -20.412 -51.074 1.00 53.59 922 MET A CA 1
ATOM 7523 C C . MET A 1 922 ? -0.190 -19.112 -50.267 1.00 53.59 922 MET A C 1
ATOM 7525 O O . MET A 1 922 ? -0.544 -19.123 -49.096 1.00 53.59 922 MET A O 1
ATOM 7529 N N . GLU A 1 923 ? 0.188 -17.994 -50.878 1.00 56.28 923 GLU A N 1
ATOM 7530 C CA . GLU A 1 923 ? 0.175 -16.662 -50.274 1.00 56.28 923 GLU A CA 1
ATOM 7531 C C . GLU A 1 923 ? -1.255 -16.148 -50.088 1.00 56.28 923 GLU A C 1
ATOM 7533 O O . GLU A 1 923 ? -1.611 -15.704 -48.999 1.00 56.28 923 GLU A O 1
ATOM 7538 N N . PHE A 1 924 ? -2.114 -16.314 -51.096 1.00 59.59 924 PHE A N 1
ATOM 7539 C CA . PHE A 1 924 ? -3.543 -16.035 -50.984 1.00 59.59 924 PHE A CA 1
ATOM 7540 C C . PHE A 1 924 ? -4.205 -16.885 -49.888 1.00 59.59 924 PHE A C 1
ATOM 7542 O O . PHE A 1 924 ? -4.929 -16.352 -49.051 1.00 59.59 924 PHE A O 1
ATOM 7549 N N . ILE A 1 925 ? -3.910 -18.190 -49.825 1.00 51.34 925 ILE A N 1
ATOM 7550 C CA . ILE A 1 925 ? -4.412 -19.078 -48.765 1.00 51.34 925 ILE A CA 1
ATOM 7551 C C . ILE A 1 925 ? -3.841 -18.681 -47.401 1.00 51.34 925 ILE A C 1
ATOM 7553 O O . ILE A 1 925 ? -4.598 -18.605 -46.445 1.00 51.34 925 ILE A O 1
ATOM 7557 N N . SER A 1 926 ? -2.548 -18.367 -47.302 1.00 47.34 926 SER A N 1
ATOM 7558 C CA . SER A 1 926 ? -1.911 -17.896 -46.065 1.00 47.34 926 SER A CA 1
ATOM 7559 C C . SER A 1 926 ? -2.570 -16.614 -45.547 1.00 47.34 926 SER A C 1
ATOM 7561 O O . SER A 1 926 ? -2.872 -16.509 -44.359 1.00 47.34 926 SER A O 1
ATOM 7563 N N . ASN A 1 927 ? -2.897 -15.678 -46.439 1.00 52.53 927 ASN A N 1
ATOM 7564 C CA . ASN A 1 927 ? -3.628 -14.456 -46.102 1.00 52.53 927 ASN A CA 1
ATOM 7565 C C . ASN A 1 927 ? -5.070 -14.739 -45.647 1.00 52.53 927 ASN A C 1
ATOM 7567 O O . ASN A 1 927 ? -5.571 -14.043 -44.767 1.00 52.53 927 ASN A O 1
ATOM 7571 N N . LEU A 1 928 ? -5.711 -15.785 -46.182 1.00 46.19 928 LEU A N 1
ATOM 7572 C CA . LEU A 1 928 ? -7.030 -16.256 -45.740 1.00 46.19 928 LEU A CA 1
ATOM 7573 C C . LEU A 1 928 ? -6.986 -17.016 -44.401 1.00 46.19 928 LEU A C 1
ATOM 7575 O O . LEU A 1 928 ? -7.950 -16.962 -43.641 1.00 46.19 928 LEU A O 1
ATOM 7579 N N . THR A 1 929 ? -5.904 -17.746 -44.107 1.00 40.81 929 THR A N 1
ATOM 7580 C CA . THR A 1 929 ? -5.802 -18.640 -42.938 1.00 40.81 929 THR A CA 1
ATOM 7581 C C . THR A 1 929 ? -5.013 -18.061 -41.765 1.00 40.81 929 THR A C 1
ATOM 7583 O O . THR A 1 929 ? -5.075 -18.619 -40.673 1.00 40.81 929 THR A O 1
ATOM 7586 N N . ASN A 1 930 ? -4.325 -16.925 -41.922 1.00 39.19 930 ASN A N 1
ATOM 7587 C CA . ASN A 1 930 ? -3.607 -16.249 -40.831 1.00 39.19 930 ASN A CA 1
ATOM 7588 C C . ASN A 1 930 ? -4.519 -15.480 -39.853 1.00 39.19 930 ASN A C 1
ATOM 7590 O O . ASN A 1 930 ? -4.080 -14.562 -39.162 1.00 39.19 930 ASN A O 1
ATOM 7594 N N . SER A 1 931 ? -5.761 -15.933 -39.665 1.00 39.56 931 SER A N 1
ATOM 7595 C CA . SER A 1 931 ? -6.354 -15.938 -38.330 1.00 39.56 931 SER A CA 1
ATOM 7596 C C . SER A 1 931 ? -5.838 -17.167 -37.562 1.00 39.56 931 SER A C 1
ATOM 7598 O O . SER A 1 931 ? -6.495 -18.202 -37.520 1.00 39.56 931 SER A O 1
ATOM 7600 N N . ARG A 1 932 ? -4.674 -17.007 -36.918 1.00 40.19 932 ARG A N 1
ATOM 7601 C CA . ARG A 1 932 ? -4.049 -17.931 -35.948 1.00 40.19 932 ARG A CA 1
ATOM 7602 C C . ARG A 1 932 ? -3.603 -19.303 -36.481 1.00 40.19 932 ARG A C 1
ATOM 7604 O O . ARG A 1 932 ? -4.393 -20.234 -36.596 1.00 40.19 932 ARG A O 1
ATOM 7611 N N . SER A 1 933 ? -2.287 -19.498 -36.524 1.00 28.94 933 SER A N 1
ATOM 7612 C CA . SER A 1 933 ? -1.697 -20.800 -36.206 1.00 28.94 933 SER A CA 1
ATOM 7613 C C . SER A 1 933 ? -0.510 -20.636 -35.263 1.00 28.94 933 SER A C 1
ATOM 7615 O O . SER A 1 933 ? 0.563 -20.192 -35.663 1.00 28.94 933 SER A O 1
ATOM 7617 N N . SER A 1 934 ? -0.729 -21.025 -34.010 1.00 34.09 934 SER A N 1
ATOM 7618 C CA . SER A 1 934 ? 0.305 -21.520 -33.106 1.00 34.09 934 SER A CA 1
ATOM 7619 C C . SER A 1 934 ? 0.978 -22.741 -33.729 1.00 34.09 934 SER A C 1
ATOM 7621 O O . SER A 1 934 ? 0.263 -23.658 -34.142 1.00 34.09 934 SER A O 1
ATOM 7623 N N . TRP A 1 935 ? 2.307 -22.801 -33.727 1.00 27.28 935 TRP A N 1
ATOM 7624 C CA . TRP A 1 935 ? 3.022 -24.062 -33.889 1.00 27.28 935 TRP A CA 1
ATOM 7625 C C . TRP A 1 935 ? 4.109 -24.218 -32.828 1.00 27.28 935 TRP A C 1
ATOM 7627 O O . TRP A 1 935 ? 4.784 -23.262 -32.456 1.00 27.28 935 TRP A O 1
ATOM 7637 N N . SER A 1 936 ? 4.139 -25.462 -32.352 1.00 27.75 936 SER A N 1
ATOM 7638 C CA . SER A 1 936 ? 5.079 -26.171 -31.481 1.00 27.75 936 SER A CA 1
ATOM 7639 C C . SER A 1 936 ? 6.554 -25.854 -31.663 1.00 27.75 936 SER A C 1
ATOM 7641 O O . SER A 1 936 ? 6.964 -25.805 -32.847 1.00 27.75 936 SER A O 1
#

Foldseek 3Di:
DKDQPDAPAEDEAEFCLFLLRLVRLVVLVVVVVCCPVVVVVPVVPNNYIYHGHSHLQVQQNVCCVVVNRQGFHQPQDPPRAGGASSVLQADDCVVVDPDPLCCDSNHSNPNDPHRQPDPSCVCVVCVPFWDKDFPDAAPVGHGQIKIKGLVVADAEDEAEFCLFLLPLVRLVVLVVVVVCCPPVVVVPVVPNNYIYIYRSHPAVQQNVCCVPPNSNHGFHAPADPPRAGGARSVLADPPVVVPCDDPQCCDRNHRNPHHPPDDPPVVCVVVPPVVVVLVVLCVVCVVFKHKDFQFAFPVGHTFIKIKGLPPQLAEEEQEAQLFQLFLVRLSVLSVVVCCVRVVVVVPVPVSNYIYIYGSPLQVQQNVCCVPPNSPRGFHAPADPPRAGGARLVLQAQVCSCPPNPVLCCDSNHSNPRDPHRPPTRSNVSVVVVCVVPVNHPYYYYGGHDQPDDDDPDPPDPDADLCNVVSLVVVVVVCCVVVQKDKDFPDADPVGHTQIKIKHLVVADAEDEAEFAPDQPDPVRLVVLSVVVVCCSRVVVVPPVRSNYTYTYRSHRPCVSDDQCPDLVVLLLDQDAPVVLVNSLSVLCSVCVPFKDKDFLFAFPVGHTQIKMKGLQVAQAEEEEEFQLFQLQSLRLLLLSLLVCCCRVVVVVVVVCSNYIYIYGSHLANQQNVCLVPPNSRGTFHADQDPVNPAGGASLQQQADFCNVVPPDADDRNDSHHRDPHRPPTRSNVSVLVVCLVCLLNYLEYEYEGADDLEKAADDLQDQDAQPLNVLQQQLQVLLQVLLCVPPVAGHYYYHCVVPPRRGHNGVRNSSVVSVRPYGIYGYDDNPDSDDHSNCSNVSSVSNSSSSSRSSVSSVVVVVVVVVVVVVVVVVVVCQQAPVHDDDPVSSVVSCVVVCVVVVVQCVLPVVPPSDHDPVSVVVVVCVVPPPDDDDD